Protein AF-0000000084809359 (afdb_homodimer)

Radius of gyration: 31.25 Å; Cα contacts (8 Å, |Δi|>4): 2289; chains: 2; bounding box: 78×84×80 Å

Sequence (982 aa):
MYRMKKTKIVATMSDFRCTEEFVKQLFDAGMDVVRVNSAHVSEDGATHIVETVHRVNPAIPIMIDTKGPEIRVTTIADEYGNSINFRPGDRVAVRGSDGSDFTTRKVVYMNVPSIVSDIPVGARMLIADGELEIRVVGKNDTELDCEFVVGGAMRSRKSVNVPGVSIDLPSVTEKDRRFIEWAVKNDVDFIAHSFVRSARDIRAVQDILDAHGSNIKIISKIENQEGLDNIDEIIEASYGIMVARGDLGVELPAEVIPNTQRRIVEKCICAKRPVIIATQMLYSMVKSPRPTRAEVSDVASAIYERVDAVMLSDETAMGDFPVQSVETMARIAREIERDETHFKPMIDMDMVSVNHEITAQLARSAVRASTNLPIKYVVLDTKTGRTGRYLAAFRGRKTVMAVCYQLHAQRILALSYGVVPILRNQELSDRYHFLVDALEFLDQYRKLDDGDLMAIVGGSFGPDGGASYVEIANVQNIRKRNEEIVAQHNCMYRMKKTKIVATMSDFRCTEEFVKQLFDAGMDVVRVNSAHVSEDGATHIVETVHRVNPAIPIMIDTKGPEIRVTTIADEYGNSINFRPGDRVAVRGSDGSDFTTRKVVYMNVPSIVSDIPVGARMLIADGELEIRVVGKNDTELDCEFVVGGAMRSRKSVNVPGVSIDLPSVTEKDRRFIEWAVKNDVDFIAHSFVRSARDIRAVQDILDAHGSNIKIISKIENQEGLDNIDEIIEASYGIMVARGDLGVELPAEVIPNTQRRIVEKCICAKRPVIIATQMLYSMVKSPRPTRAEVSDVASAIYERVDAVMLSDETAMGDFPVQSVETMARIAREIERDETHFKPMIDMDMVSVNHEITAQLARSAVRASTNLPIKYVVLDTKTGRTGRYLAAFRGRKTVMAVCYQLHAQRILALSYGVVPILRNQELSDRYHFLVDALEFLDQYRKLDDGDLMAIVGGSFGPDGGASYVEIANVQNIRKRNEEIVAQHNC

Structure (mmCIF, N/CA/C/O backbone):
data_AF-0000000084809359-model_v1
#
loop_
_entity.id
_entity.type
_entity.pdbx_description
1 polymer 'Pyruvate kinase'
#
loop_
_atom_site.group_PDB
_atom_site.id
_atom_site.type_symbol
_atom_site.label_atom_id
_atom_site.label_alt_id
_atom_site.label_comp_id
_atom_site.label_asym_id
_atom_site.label_entity_id
_atom_site.label_seq_id
_atom_site.pdbx_PDB_ins_code
_atom_site.Cartn_x
_atom_site.Cartn_y
_atom_site.Cartn_z
_atom_site.occupancy
_atom_site.B_iso_or_equiv
_atom_site.auth_seq_id
_atom_site.auth_comp_id
_atom_site.auth_asym_id
_atom_site.auth_atom_id
_atom_site.pdbx_PDB_model_num
ATOM 1 N N . MET A 1 1 ? 21.125 -15.602 -9.922 1 34.62 1 MET A N 1
ATOM 2 C CA . MET A 1 1 ? 20.766 -16.438 -8.773 1 34.62 1 MET A CA 1
ATOM 3 C C . MET A 1 1 ? 20.875 -15.641 -7.473 1 34.62 1 MET A C 1
ATOM 5 O O . MET A 1 1 ? 20.312 -16.031 -6.453 1 34.62 1 MET A O 1
ATOM 9 N N . TYR A 1 2 ? 21.969 -14.789 -7.355 1 42.03 2 TYR A N 1
ATOM 10 C CA . TYR A 1 2 ? 22.375 -13.969 -6.223 1 42.03 2 TYR A CA 1
ATOM 11 C C . TYR A 1 2 ? 21.219 -13.102 -5.727 1 42.03 2 TYR A C 1
ATOM 13 O O . TYR A 1 2 ? 21.234 -12.641 -4.582 1 42.03 2 TYR A O 1
ATOM 21 N N . ARG A 1 3 ? 20.766 -12.156 -6.547 1 54.22 3 ARG A N 1
ATOM 22 C CA . ARG A 1 3 ? 19.969 -11.117 -5.891 1 54.22 3 ARG A CA 1
ATOM 23 C C . ARG A 1 3 ? 18.625 -11.664 -5.41 1 54.22 3 ARG A C 1
ATOM 25 O O . ARG A 1 3 ? 17.609 -11.438 -6.051 1 54.22 3 ARG A O 1
ATOM 32 N N . MET A 1 4 ? 18.719 -12.82 -4.508 1 73.75 4 MET A N 1
ATOM 33 C CA . MET A 1 4 ? 17.594 -13.742 -4.301 1 73.75 4 MET A CA 1
ATOM 34 C C . MET A 1 4 ? 16.516 -13.102 -3.438 1 73.75 4 MET A C 1
ATOM 36 O O . MET A 1 4 ? 16.766 -12.734 -2.287 1 73.75 4 MET A O 1
ATOM 40 N N . LYS A 1 5 ? 15.656 -12.672 -4.039 1 89.56 5 LYS A N 1
ATOM 41 C CA . LYS A 1 5 ? 14.438 -12.273 -3.34 1 89.56 5 LYS A CA 1
ATOM 42 C C . LYS A 1 5 ? 13.688 -13.492 -2.805 1 89.56 5 LYS A C 1
ATOM 44 O O . LYS A 1 5 ? 13.797 -14.586 -3.359 1 89.56 5 LYS A O 1
ATOM 49 N N . LYS A 1 6 ? 13.156 -13.367 -1.691 1 95 6 LYS A N 1
ATOM 50 C CA . LYS A 1 6 ? 12.383 -14.438 -1.088 1 95 6 LYS A CA 1
ATOM 51 C C . LYS A 1 6 ? 10.977 -14.516 -1.691 1 95 6 LYS A C 1
ATOM 53 O O . LYS A 1 6 ? 10.484 -15.602 -1.997 1 95 6 LYS A O 1
ATOM 58 N N . THR A 1 7 ? 10.328 -13.344 -1.848 1 97.44 7 THR A N 1
ATOM 59 C CA . THR A 1 7 ? 9.008 -13.289 -2.475 1 97.44 7 THR A CA 1
ATOM 60 C C . THR A 1 7 ? 9.102 -13.641 -3.955 1 97.44 7 THR A C 1
ATOM 62 O O . THR A 1 7 ? 9.961 -13.125 -4.672 1 97.44 7 THR A O 1
ATOM 65 N N . LYS A 1 8 ? 8.25 -14.5 -4.367 1 98.25 8 LYS A N 1
ATOM 66 C CA . LYS A 1 8 ? 8.281 -14.961 -5.754 1 98.25 8 LYS A CA 1
ATOM 67 C C . LYS A 1 8 ? 7.461 -14.039 -6.656 1 98.25 8 LYS A C 1
ATOM 69 O O . LYS A 1 8 ? 6.633 -13.266 -6.172 1 98.25 8 LYS A O 1
ATOM 74 N N . ILE A 1 9 ? 7.773 -14.062 -7.988 1 98.56 9 ILE A N 1
ATOM 75 C CA . ILE A 1 9 ? 7.062 -13.25 -8.961 1 98.56 9 ILE A CA 1
ATOM 76 C C . ILE A 1 9 ? 6.422 -14.141 -10.023 1 98.56 9 ILE A C 1
ATOM 78 O O . ILE A 1 9 ? 7.117 -14.922 -10.688 1 98.56 9 ILE A O 1
ATOM 82 N N . VAL A 1 10 ? 5.129 -14.062 -10.109 1 98.75 10 VAL A N 1
ATOM 83 C CA . VAL A 1 10 ? 4.379 -14.703 -11.188 1 98.75 10 VAL A CA 1
ATOM 84 C C . VAL A 1 10 ? 4.152 -13.711 -12.32 1 98.75 10 VAL A C 1
ATOM 86 O O . VAL A 1 10 ? 3.664 -12.602 -12.094 1 98.75 10 VAL A O 1
ATOM 89 N N . ALA A 1 11 ? 4.52 -14.078 -13.516 1 98.56 11 ALA A N 1
ATOM 90 C CA . ALA A 1 11 ? 4.332 -13.203 -14.672 1 98.56 11 ALA A CA 1
ATOM 91 C C . ALA A 1 11 ? 3.436 -13.852 -15.719 1 98.56 11 ALA A C 1
ATOM 93 O O . ALA A 1 11 ? 3.559 -15.047 -15.992 1 98.56 11 ALA A O 1
ATOM 94 N N . THR A 1 12 ? 2.57 -13.117 -16.297 1 98.56 12 THR A N 1
ATOM 95 C CA . THR A 1 12 ? 1.657 -13.625 -17.312 1 98.56 12 THR A CA 1
ATOM 96 C C . THR A 1 12 ? 2.297 -13.547 -18.688 1 98.56 12 THR A C 1
ATOM 98 O O . THR A 1 12 ? 2.887 -12.531 -19.062 1 98.56 12 THR A O 1
ATOM 101 N N . MET A 1 13 ? 2.166 -14.633 -19.406 1 98.19 13 MET A N 1
ATOM 102 C CA . MET A 1 13 ? 2.764 -14.742 -20.734 1 98.19 13 MET A CA 1
ATOM 103 C C . MET A 1 13 ? 1.687 -14.82 -21.812 1 98.19 13 MET A C 1
ATOM 105 O O . MET A 1 13 ? 0.723 -15.578 -21.672 1 98.19 13 MET A O 1
ATOM 109 N N . SER A 1 14 ? 1.879 -14.016 -22.812 1 97 14 SER A N 1
ATOM 110 C CA . SER A 1 14 ? 1.046 -14.117 -24 1 97 14 SER A CA 1
ATOM 111 C C . SER A 1 14 ? 1.729 -14.945 -25.078 1 97 14 SER A C 1
ATOM 113 O O . SER A 1 14 ? 2.951 -14.891 -25.234 1 97 14 SER A O 1
ATOM 115 N N . ASP A 1 15 ? 0.922 -15.641 -25.812 1 95.31 15 ASP A N 1
ATOM 116 C CA . ASP A 1 15 ? 1.479 -16.453 -26.891 1 95.31 15 ASP A CA 1
ATOM 117 C C . ASP A 1 15 ? 2.031 -15.578 -28.016 1 95.31 15 ASP A C 1
ATOM 119 O O . ASP A 1 15 ? 2.973 -15.969 -28.703 1 95.31 15 ASP A O 1
ATOM 123 N N . PHE A 1 16 ? 1.568 -14.375 -28.078 1 93.81 16 PHE A N 1
ATOM 124 C CA . PHE A 1 16 ? 1.983 -13.453 -29.125 1 93.81 16 PHE A CA 1
ATOM 125 C C . PHE A 1 16 ? 3.398 -12.945 -28.875 1 93.81 16 PHE A C 1
ATOM 127 O O . PHE A 1 16 ? 4.098 -12.547 -29.812 1 93.81 16 PHE A O 1
ATOM 134 N N . ARG A 1 17 ? 3.875 -12.977 -27.672 1 93.69 17 ARG A N 1
ATOM 135 C CA . ARG A 1 17 ? 5.164 -12.398 -27.312 1 93.69 17 ARG A CA 1
ATOM 136 C C . ARG A 1 17 ? 6.137 -13.469 -26.844 1 93.69 17 ARG A C 1
ATOM 138 O O . ARG A 1 17 ? 7.312 -13.188 -26.594 1 93.69 17 ARG A O 1
ATOM 145 N N . CYS A 1 18 ? 5.738 -14.656 -26.828 1 97.25 18 CYS A N 1
ATOM 146 C CA . CYS A 1 18 ? 6.512 -15.719 -26.203 1 97.25 18 CYS A CA 1
ATOM 147 C C . CYS A 1 18 ? 7.633 -16.203 -27.109 1 97.25 18 CYS A C 1
ATOM 149 O O . CYS A 1 18 ? 7.414 -17.031 -27.984 1 97.25 18 CYS A O 1
ATOM 151 N N . THR A 1 19 ? 8.789 -15.711 -26.938 1 98.06 19 THR A N 1
ATOM 152 C CA . THR A 1 19 ? 10.023 -16.172 -27.562 1 98.06 19 THR A CA 1
ATOM 153 C C . THR A 1 19 ? 11.016 -16.656 -26.5 1 98.06 19 THR A C 1
ATOM 155 O O . THR A 1 19 ? 10.875 -16.328 -25.328 1 98.06 19 THR A O 1
ATOM 158 N N . GLU A 1 20 ? 11.969 -17.453 -26.906 1 98.25 20 GLU A N 1
ATOM 159 C CA . GLU A 1 20 ? 12.977 -17.922 -25.969 1 98.25 20 GLU A CA 1
ATOM 160 C C . GLU A 1 20 ? 13.719 -16.75 -25.328 1 98.25 20 GLU A C 1
ATOM 162 O O . GLU A 1 20 ? 13.977 -16.766 -24.125 1 98.25 20 GLU A O 1
ATOM 167 N N . GLU A 1 21 ? 14.008 -15.766 -26.141 1 98.12 21 GLU A N 1
ATOM 168 C CA . GLU A 1 21 ? 14.719 -14.586 -25.641 1 98.12 21 GLU A CA 1
ATOM 169 C C . GLU A 1 21 ? 13.891 -13.844 -24.594 1 98.12 21 GLU A C 1
ATOM 171 O O . GLU A 1 21 ? 14.414 -13.43 -23.562 1 98.12 21 GLU A O 1
ATOM 176 N N . PHE A 1 22 ? 12.664 -13.719 -24.891 1 98.25 22 PHE A N 1
ATOM 177 C CA . PHE A 1 22 ? 11.781 -12.984 -23.984 1 98.25 22 PHE A CA 1
ATOM 178 C C . PHE A 1 22 ? 11.625 -13.727 -22.672 1 98.25 22 PHE A C 1
ATOM 180 O O . PHE A 1 22 ? 11.688 -13.117 -21.594 1 98.25 22 PHE A O 1
ATOM 187 N N . VAL A 1 23 ? 11.438 -15.008 -22.719 1 98.19 23 VAL A N 1
ATOM 188 C CA . VAL A 1 23 ? 11.32 -15.828 -21.516 1 98.19 23 VAL A CA 1
ATOM 189 C C . VAL A 1 23 ? 12.594 -15.703 -20.688 1 98.19 23 VAL A C 1
ATOM 191 O O . VAL A 1 23 ? 12.531 -15.547 -19.469 1 98.19 23 VAL A O 1
ATOM 194 N N . LYS A 1 24 ? 13.742 -15.75 -21.359 1 97.94 24 LYS A N 1
ATOM 195 C CA . LYS A 1 24 ? 15.023 -15.625 -20.672 1 97.94 24 LYS A CA 1
ATOM 196 C C . LYS A 1 24 ? 15.148 -14.266 -19.984 1 97.94 24 LYS A C 1
ATOM 198 O O . LYS A 1 24 ? 15.617 -14.18 -18.844 1 97.94 24 LYS A O 1
ATOM 203 N N . GLN A 1 25 ? 14.688 -13.266 -20.656 1 97.94 25 GLN A N 1
ATOM 204 C CA . GLN A 1 25 ? 14.75 -11.914 -20.109 1 97.94 25 GLN A CA 1
ATOM 205 C C . GLN A 1 25 ? 13.891 -11.789 -18.859 1 97.94 25 GLN A C 1
ATOM 207 O O . GLN A 1 25 ? 14.305 -11.18 -17.875 1 97.94 25 GLN A O 1
ATOM 212 N N . LEU A 1 26 ? 12.703 -12.305 -18.906 1 98.19 26 LEU A N 1
ATOM 213 C CA . LEU A 1 26 ? 11.812 -12.258 -17.75 1 98.19 26 LEU A CA 1
ATOM 214 C C . LEU A 1 26 ? 12.406 -13.031 -16.578 1 98.19 26 LEU A C 1
ATOM 216 O O . LEU A 1 26 ? 12.352 -12.578 -15.43 1 98.19 26 LEU A O 1
ATOM 220 N N . PHE A 1 27 ? 12.977 -14.211 -16.906 1 97.19 27 PHE A N 1
ATOM 221 C CA . PHE A 1 27 ? 13.578 -15.031 -15.867 1 97.19 27 PHE A CA 1
ATOM 222 C C . PHE A 1 27 ? 14.75 -14.312 -15.211 1 97.19 27 PHE A C 1
ATOM 224 O O . PHE A 1 27 ? 14.859 -14.273 -13.984 1 97.19 27 PHE A O 1
ATOM 231 N N . ASP A 1 28 ? 15.562 -13.703 -16 1 96.12 28 ASP A N 1
ATOM 232 C CA . ASP A 1 28 ? 16.719 -12.969 -15.508 1 96.12 28 ASP A CA 1
ATOM 233 C C . ASP A 1 28 ? 16.297 -11.75 -14.695 1 96.12 28 ASP A C 1
ATOM 235 O O . ASP A 1 28 ? 17 -11.344 -13.766 1 96.12 28 ASP A O 1
ATOM 239 N N . ALA A 1 29 ? 15.164 -11.227 -15.047 1 97.19 29 ALA A N 1
ATOM 240 C CA . ALA A 1 29 ? 14.648 -10.047 -14.367 1 97.19 29 ALA A CA 1
ATOM 241 C C . ALA A 1 29 ? 14.102 -10.398 -12.984 1 97.19 29 ALA A C 1
ATOM 243 O O . ALA A 1 29 ? 13.953 -9.523 -12.133 1 97.19 29 ALA A O 1
ATOM 244 N N . GLY A 1 30 ? 13.688 -11.68 -12.812 1 97.06 30 GLY A N 1
ATOM 245 C CA . GLY A 1 30 ? 13.266 -12.086 -11.477 1 97.06 30 GLY A CA 1
ATOM 246 C C . GLY A 1 30 ? 12.008 -12.938 -11.484 1 97.06 30 GLY A C 1
ATOM 247 O O . GLY A 1 30 ? 11.508 -13.32 -10.422 1 97.06 30 GLY A O 1
ATOM 248 N N . MET A 1 31 ? 11.477 -13.312 -12.648 1 98.06 31 MET A N 1
ATOM 249 C CA . MET A 1 31 ? 10.281 -14.141 -12.742 1 98.06 31 MET A CA 1
ATOM 250 C C . MET A 1 31 ? 10.555 -15.547 -12.219 1 98.06 31 MET A C 1
ATOM 252 O O . MET A 1 31 ? 11.609 -16.125 -12.492 1 98.06 31 MET A O 1
ATOM 256 N N . ASP A 1 32 ? 9.578 -16.062 -11.5 1 97.88 32 ASP A N 1
ATOM 257 C CA . ASP A 1 32 ? 9.734 -17.406 -10.938 1 97.88 32 ASP A CA 1
ATOM 258 C C . ASP A 1 32 ? 8.727 -18.375 -11.547 1 97.88 32 ASP A C 1
ATOM 260 O O . ASP A 1 32 ? 8.992 -19.578 -11.625 1 97.88 32 ASP A O 1
ATOM 264 N N . VAL A 1 33 ? 7.559 -17.859 -11.883 1 98.62 33 VAL A N 1
ATOM 265 C CA . VAL A 1 33 ? 6.469 -18.688 -12.391 1 98.62 33 VAL A CA 1
ATOM 266 C C . VAL A 1 33 ? 5.824 -18.016 -13.602 1 98.62 33 VAL A C 1
ATOM 268 O O . VAL A 1 33 ? 5.648 -16.797 -13.617 1 98.62 33 VAL A O 1
ATOM 271 N N . VAL A 1 34 ? 5.453 -18.797 -14.625 1 98.75 34 VAL A N 1
ATOM 272 C CA . VAL A 1 34 ? 4.754 -18.281 -15.797 1 98.75 34 VAL A CA 1
ATOM 273 C C . VAL A 1 34 ? 3.262 -18.578 -15.68 1 98.75 34 VAL A C 1
ATOM 275 O O . VAL A 1 34 ? 2.867 -19.719 -15.422 1 98.75 34 VAL A O 1
ATOM 278 N N . ARG A 1 35 ? 2.5 -17.562 -15.828 1 98.75 35 ARG A N 1
ATOM 279 C CA . ARG A 1 35 ? 1.048 -17.703 -15.867 1 98.75 35 ARG A CA 1
ATOM 280 C C . ARG A 1 35 ? 0.525 -17.625 -17.297 1 98.75 35 ARG A C 1
ATOM 282 O O . ARG A 1 35 ? 0.92 -16.734 -18.047 1 98.75 35 ARG A O 1
ATOM 289 N N . VAL A 1 36 ? -0.327 -18.531 -17.625 1 98.5 36 VAL A N 1
ATOM 290 C CA . VAL A 1 36 ? -1.038 -18.531 -18.891 1 98.5 36 VAL A CA 1
ATOM 291 C C . VAL A 1 36 ? -2.535 -18.359 -18.656 1 98.5 36 VAL A C 1
ATOM 293 O O . VAL A 1 36 ? -3.158 -19.188 -17.984 1 98.5 36 VAL A O 1
ATOM 296 N N . ASN A 1 37 ? -3.094 -17.328 -19.172 1 97.38 37 ASN A N 1
ATOM 297 C CA . ASN A 1 37 ? -4.516 -17.047 -19.016 1 97.38 37 ASN A CA 1
ATOM 298 C C . ASN A 1 37 ? -5.348 -17.703 -20.109 1 97.38 37 ASN A C 1
ATOM 300 O O . ASN A 1 37 ? -5.383 -17.219 -21.25 1 97.38 37 ASN A O 1
ATOM 304 N N . SER A 1 38 ? -6.129 -18.656 -19.766 1 97.5 38 SER A N 1
ATOM 305 C CA . SER A 1 38 ? -6.871 -19.438 -20.75 1 97.5 38 SER A CA 1
ATOM 306 C C . SER A 1 38 ? -7.98 -18.609 -21.391 1 97.5 38 SER A C 1
ATOM 308 O O . SER A 1 38 ? -8.5 -18.969 -22.453 1 97.5 38 SER A O 1
ATOM 310 N N . ALA A 1 39 ? -8.359 -17.516 -20.734 1 92.88 39 ALA A N 1
ATOM 311 C CA . ALA A 1 39 ? -9.375 -16.641 -21.312 1 92.88 39 ALA A CA 1
ATOM 312 C C . ALA A 1 39 ? -8.859 -15.969 -22.578 1 92.88 39 ALA A C 1
ATOM 314 O O . ALA A 1 39 ? -9.641 -15.562 -23.438 1 92.88 39 ALA A O 1
ATOM 315 N N . HIS A 1 40 ? -7.543 -15.961 -22.766 1 93.19 40 HIS A N 1
ATOM 316 C CA . HIS A 1 40 ? -6.988 -15.109 -23.812 1 93.19 40 HIS A CA 1
ATOM 317 C C . HIS A 1 40 ? -6.078 -15.906 -24.734 1 93.19 40 HIS A C 1
ATOM 319 O O . HIS A 1 40 ? -5.383 -15.328 -25.578 1 93.19 40 HIS A O 1
ATOM 325 N N . VAL A 1 41 ? -6.059 -17.188 -24.516 1 95.88 41 VAL A N 1
ATOM 326 C CA . VAL A 1 41 ? -5.176 -17.984 -25.359 1 95.88 41 VAL A CA 1
ATOM 327 C C . VAL A 1 41 ? -5.926 -19.203 -25.891 1 95.88 41 VAL A C 1
ATOM 329 O O . VAL A 1 41 ? -6.883 -19.672 -25.266 1 95.88 41 VAL A O 1
ATOM 332 N N . SER A 1 42 ? -5.512 -19.719 -27.062 1 96.19 42 SER A N 1
ATOM 333 C CA . SER A 1 42 ? -5.949 -21.016 -27.562 1 96.19 42 SER A CA 1
ATOM 334 C C . SER A 1 42 ? -5.082 -22.141 -27 1 96.19 42 SER A C 1
ATOM 336 O O . SER A 1 42 ? -4.023 -21.875 -26.422 1 96.19 42 SER A O 1
ATOM 338 N N . GLU A 1 43 ? -5.535 -23.359 -27.156 1 96.5 43 GLU A N 1
ATOM 339 C CA . GLU A 1 43 ? -4.727 -24.5 -26.75 1 96.5 43 GLU A CA 1
ATOM 340 C C . GLU A 1 43 ? -3.383 -24.516 -27.469 1 96.5 43 GLU A C 1
ATOM 342 O O . GLU A 1 43 ? -2.354 -24.844 -26.875 1 96.5 43 GLU A O 1
ATOM 347 N N . ASP A 1 44 ? -3.412 -24.125 -28.734 1 97.19 44 ASP A N 1
ATOM 348 C CA . ASP A 1 44 ? -2.176 -24.062 -29.5 1 97.19 44 ASP A CA 1
ATOM 349 C C . ASP A 1 44 ? -1.233 -23 -28.953 1 97.19 44 ASP A C 1
ATOM 351 O O . ASP A 1 44 ? -0.027 -23.219 -28.844 1 97.19 44 ASP A O 1
ATOM 355 N N . GLY A 1 45 ? -1.816 -21.891 -28.672 1 97.88 45 GLY A N 1
ATOM 356 C CA . GLY A 1 45 ? -1.021 -20.844 -28.078 1 97.88 45 GLY A CA 1
ATOM 357 C C . GLY A 1 45 ? -0.421 -21.234 -26.734 1 97.88 45 GLY A C 1
ATOM 358 O O . GLY A 1 45 ? 0.741 -20.938 -26.453 1 97.88 45 GLY A O 1
ATOM 359 N N . ALA A 1 46 ? -1.199 -21.906 -25.969 1 98.38 46 ALA A N 1
ATOM 360 C CA . ALA A 1 46 ? -0.731 -22.391 -24.656 1 98.38 46 ALA A CA 1
ATOM 361 C C . ALA A 1 46 ? 0.402 -23.391 -24.828 1 98.38 46 ALA A C 1
ATOM 363 O O . ALA A 1 46 ? 1.382 -23.359 -24.078 1 98.38 46 ALA A O 1
ATOM 364 N N . THR A 1 47 ? 0.238 -24.281 -25.781 1 98.44 47 THR A N 1
ATOM 365 C CA . THR A 1 47 ? 1.275 -25.266 -26.062 1 98.44 47 THR A CA 1
ATOM 366 C C . THR A 1 47 ? 2.582 -24.594 -26.438 1 98.44 47 THR A C 1
ATOM 368 O O . THR A 1 47 ? 3.656 -24.984 -25.984 1 98.44 47 THR A O 1
ATOM 371 N N . HIS A 1 48 ? 2.441 -23.578 -27.234 1 98.31 48 HIS A N 1
ATOM 372 C CA . HIS A 1 48 ? 3.611 -22.812 -27.641 1 98.31 48 HIS A CA 1
ATOM 373 C C . HIS A 1 48 ? 4.336 -22.219 -26.438 1 98.31 48 HIS A C 1
ATOM 375 O O . HIS A 1 48 ? 5.562 -22.281 -26.344 1 98.31 48 HIS A O 1
ATOM 381 N N . ILE A 1 49 ? 3.625 -21.703 -25.531 1 98.62 49 ILE A N 1
ATOM 382 C CA . ILE A 1 49 ? 4.203 -21.109 -24.328 1 98.62 49 ILE A CA 1
ATOM 383 C C . ILE A 1 49 ? 4.918 -22.172 -23.516 1 98.62 49 ILE A C 1
ATOM 385 O O . ILE A 1 49 ? 6.078 -22 -23.125 1 98.62 49 ILE A O 1
ATOM 389 N N . VAL A 1 50 ? 4.273 -23.312 -23.266 1 98.5 50 VAL A N 1
ATOM 390 C CA . VAL A 1 50 ? 4.816 -24.375 -22.438 1 98.5 50 VAL A CA 1
ATOM 391 C C . VAL A 1 50 ? 6.125 -24.891 -23.031 1 98.5 50 VAL A C 1
ATOM 393 O O . VAL A 1 50 ? 7.129 -25.016 -22.328 1 98.5 50 VAL A O 1
ATOM 396 N N . GLU A 1 51 ? 6.129 -25.141 -24.281 1 98.31 51 GLU A N 1
ATOM 397 C CA . GLU A 1 51 ? 7.309 -25.672 -24.953 1 98.31 51 GLU A CA 1
ATOM 398 C C . GLU A 1 51 ? 8.461 -24.672 -24.938 1 98.31 51 GLU A C 1
ATOM 400 O O . GLU A 1 51 ? 9.609 -25.047 -24.688 1 98.31 51 GLU A O 1
ATOM 405 N N . THR A 1 52 ? 8.133 -23.453 -25.219 1 98.56 52 THR A N 1
ATOM 406 C CA . THR A 1 52 ? 9.164 -22.406 -25.234 1 98.56 52 THR A CA 1
ATOM 407 C C . THR A 1 52 ? 9.797 -22.25 -23.859 1 98.56 52 THR A C 1
ATOM 409 O O . THR A 1 52 ? 11.023 -22.188 -23.734 1 98.56 52 THR A O 1
ATOM 412 N N . VAL A 1 53 ? 8.977 -22.203 -22.812 1 98.44 53 VAL A N 1
ATOM 413 C CA . VAL A 1 53 ? 9.461 -22.047 -21.438 1 98.44 53 VAL A CA 1
ATOM 414 C C . VAL A 1 53 ? 10.352 -23.219 -21.062 1 98.44 53 VAL A C 1
ATOM 416 O O . VAL A 1 53 ? 11.438 -23.047 -20.516 1 98.44 53 VAL A O 1
ATOM 419 N N . HIS A 1 54 ? 9.898 -24.453 -21.422 1 97.62 54 HIS A N 1
ATOM 420 C CA . HIS A 1 54 ? 10.648 -25.641 -21.062 1 97.62 54 HIS A CA 1
ATOM 421 C C . HIS A 1 54 ? 11.977 -25.703 -21.812 1 97.62 54 HIS A C 1
ATOM 423 O O . HIS A 1 54 ? 12.969 -26.219 -21.297 1 97.62 54 HIS A O 1
ATOM 429 N N . ARG A 1 55 ? 12.008 -25.172 -23 1 97.56 55 ARG A N 1
ATOM 430 C CA . ARG A 1 55 ? 13.258 -25.125 -23.75 1 97.56 55 ARG A CA 1
ATOM 431 C C . ARG A 1 55 ? 14.258 -24.172 -23.109 1 97.56 55 ARG A C 1
ATOM 433 O O . ARG A 1 55 ? 15.461 -24.438 -23.109 1 97.56 55 ARG A O 1
ATOM 440 N N . VAL A 1 56 ? 13.742 -23.109 -22.641 1 97.44 56 VAL A N 1
ATOM 441 C CA . VAL A 1 56 ? 14.609 -22.094 -22.031 1 97.44 56 VAL A CA 1
ATOM 442 C C . VAL A 1 56 ? 15.102 -22.594 -20.672 1 97.44 56 VAL A C 1
ATOM 444 O O . VAL A 1 56 ? 16.297 -22.5 -20.359 1 97.44 56 VAL A O 1
ATOM 447 N N . ASN A 1 57 ? 14.195 -23.109 -19.844 1 96.62 57 ASN A N 1
ATOM 448 C CA . ASN A 1 57 ? 14.484 -23.578 -18.484 1 96.62 57 ASN A CA 1
ATOM 449 C C . ASN A 1 57 ? 13.398 -24.531 -17.984 1 96.62 57 ASN A C 1
ATOM 451 O O . ASN A 1 57 ? 12.359 -24.078 -17.5 1 96.62 57 ASN A O 1
ATOM 455 N N . PRO A 1 58 ? 13.664 -25.797 -17.953 1 95.75 58 PRO A N 1
ATOM 456 C CA . PRO A 1 58 ? 12.648 -26.781 -17.562 1 95.75 58 PRO A CA 1
ATOM 457 C C . PRO A 1 58 ? 12.234 -26.656 -16.094 1 95.75 58 PRO A C 1
ATOM 459 O O . PRO A 1 58 ? 11.25 -27.25 -15.672 1 95.75 58 PRO A O 1
ATOM 462 N N . ALA A 1 59 ? 12.984 -25.859 -15.312 1 95.81 59 ALA A N 1
ATOM 463 C CA . ALA A 1 59 ? 12.703 -25.703 -13.883 1 95.81 59 ALA A CA 1
ATOM 464 C C . ALA A 1 59 ? 11.609 -24.672 -13.641 1 95.81 59 ALA A C 1
ATOM 466 O O . ALA A 1 59 ? 11.062 -24.578 -12.547 1 95.81 59 ALA A O 1
ATOM 467 N N . ILE A 1 60 ? 11.25 -23.859 -14.641 1 97.62 60 ILE A N 1
ATOM 468 C CA . ILE A 1 60 ? 10.242 -22.812 -14.477 1 97.62 60 ILE A CA 1
ATOM 469 C C . ILE A 1 60 ? 8.852 -23.438 -14.484 1 97.62 60 ILE A C 1
ATOM 471 O O . ILE A 1 60 ? 8.445 -24.062 -15.469 1 97.62 60 ILE A O 1
ATOM 475 N N . PRO A 1 61 ? 8.156 -23.297 -13.383 1 98.5 61 PRO A N 1
ATOM 476 C CA . PRO A 1 61 ? 6.797 -23.844 -13.383 1 98.5 61 PRO A CA 1
ATOM 477 C C . PRO A 1 61 ? 5.832 -23.031 -14.234 1 98.5 61 PRO A C 1
ATOM 479 O O . PRO A 1 61 ? 6.035 -21.828 -14.422 1 98.5 61 PRO A O 1
ATOM 482 N N . ILE A 1 62 ? 4.809 -23.672 -14.711 1 98.69 62 ILE A N 1
ATOM 483 C CA . ILE A 1 62 ? 3.766 -23.047 -15.516 1 98.69 62 ILE A CA 1
ATOM 484 C C . ILE A 1 62 ? 2.416 -23.188 -14.82 1 98.69 62 ILE A C 1
ATOM 486 O O . ILE A 1 62 ? 2.082 -24.266 -14.312 1 98.69 62 ILE A O 1
ATOM 490 N N . MET A 1 63 ? 1.697 -22.094 -14.766 1 98.81 63 MET A N 1
ATOM 491 C CA . MET A 1 63 ? 0.369 -22.031 -14.164 1 98.81 63 MET A CA 1
ATOM 492 C C . MET A 1 63 ? -0.685 -21.672 -15.203 1 98.81 63 MET A C 1
ATOM 494 O O . MET A 1 63 ? -0.585 -20.641 -15.867 1 98.81 63 MET A O 1
ATOM 498 N N . ILE A 1 64 ? -1.677 -22.531 -15.375 1 98.62 64 ILE A N 1
ATOM 499 C CA . ILE A 1 64 ? -2.811 -22.203 -16.234 1 98.62 64 ILE A CA 1
ATOM 500 C C . ILE A 1 64 ? -3.93 -21.578 -15.391 1 98.62 64 ILE A C 1
ATOM 502 O O . ILE A 1 64 ? -4.398 -22.188 -14.43 1 98.62 64 ILE A O 1
ATOM 506 N N . ASP A 1 65 ? -4.324 -20.406 -15.711 1 98.31 65 ASP A N 1
ATOM 507 C CA . ASP A 1 65 ? -5.422 -19.672 -15.094 1 98.31 65 ASP A CA 1
ATOM 508 C C . ASP A 1 65 ? -6.719 -19.875 -15.867 1 98.31 65 ASP A C 1
ATOM 510 O O . ASP A 1 65 ? -6.879 -19.328 -16.969 1 98.31 65 ASP A O 1
ATOM 514 N N . THR A 1 66 ? -7.629 -20.578 -15.258 1 98.25 66 THR A N 1
ATOM 515 C CA . THR A 1 66 ? -8.867 -20.891 -15.969 1 98.25 66 THR A CA 1
ATOM 516 C C . THR A 1 66 ? -9.773 -19.672 -16.031 1 98.25 66 THR A C 1
ATOM 518 O O . THR A 1 66 ? -9.695 -18.781 -15.18 1 98.25 66 THR A O 1
ATOM 521 N N . LYS A 1 67 ? -10.57 -19.578 -16.984 1 95.94 67 LYS A N 1
ATOM 522 C CA . LYS A 1 67 ? -11.5 -18.453 -17.141 1 95.94 67 LYS A CA 1
ATOM 523 C C . LYS A 1 67 ? -12.594 -18.5 -16.078 1 95.94 67 LYS A C 1
ATOM 525 O O . LYS A 1 67 ? -12.859 -17.5 -15.414 1 95.94 67 LYS A O 1
ATOM 530 N N . GLY A 1 68 ? -13.219 -19.703 -15.891 1 94.56 68 GLY A N 1
ATOM 531 C CA . GLY A 1 68 ? -14.273 -19.891 -14.906 1 94.56 68 GLY A CA 1
ATOM 532 C C . GLY A 1 68 ? -15.625 -19.391 -15.375 1 94.56 68 GLY A C 1
ATOM 533 O O . GLY A 1 68 ? -15.758 -18.906 -16.5 1 94.56 68 GLY A O 1
ATOM 534 N N . PRO A 1 69 ? -16.578 -19.641 -14.5 1 92.69 69 PRO A N 1
ATOM 535 C CA . PRO A 1 69 ? -17.938 -19.203 -14.828 1 92.69 69 PRO A CA 1
ATOM 536 C C . PRO A 1 69 ? -18.141 -17.703 -14.625 1 92.69 69 PRO A C 1
ATOM 538 O O . PRO A 1 69 ? -17.688 -17.156 -13.617 1 92.69 69 PRO A O 1
ATOM 541 N N . GLU A 1 70 ? -18.641 -17.031 -15.617 1 89.81 70 GLU A N 1
ATOM 542 C CA . GLU A 1 70 ? -18.906 -15.594 -15.508 1 89.81 70 GLU A CA 1
ATOM 543 C C . GLU A 1 70 ? -20.297 -15.242 -16.031 1 89.81 70 GLU A C 1
ATOM 545 O O . GLU A 1 70 ? -20.766 -15.828 -17 1 89.81 70 GLU A O 1
ATOM 550 N N . ILE A 1 71 ? -20.859 -14.328 -15.312 1 93.88 71 ILE A N 1
ATOM 551 C CA . ILE A 1 71 ? -22.109 -13.773 -15.805 1 93.88 71 ILE A CA 1
ATOM 552 C C . ILE A 1 71 ? -21.812 -12.594 -16.734 1 93.88 71 ILE A C 1
ATOM 554 O O . ILE A 1 71 ? -21.047 -11.703 -16.391 1 93.88 71 ILE A O 1
ATOM 558 N N . ARG A 1 72 ? -22.422 -12.648 -17.875 1 95.06 72 ARG A N 1
ATOM 559 C CA . ARG A 1 72 ? -22.219 -11.578 -18.844 1 95.06 72 ARG A CA 1
ATOM 560 C C . ARG A 1 72 ? -23.547 -11.156 -19.469 1 95.06 72 ARG A C 1
ATOM 562 O O . ARG A 1 72 ? -24.469 -11.961 -19.594 1 95.06 72 ARG A O 1
ATOM 569 N N . VAL A 1 73 ? -23.594 -9.938 -19.844 1 96.06 73 VAL A N 1
ATOM 570 C CA . VAL A 1 73 ? -24.688 -9.453 -20.672 1 96.06 73 VAL A CA 1
ATOM 571 C C . VAL A 1 73 ? -24.578 -10.07 -22.062 1 96.06 73 VAL A C 1
ATOM 573 O O . VAL A 1 73 ? -23.484 -10.203 -22.609 1 96.06 73 VAL A O 1
ATOM 576 N N . THR A 1 74 ? -25.734 -10.398 -22.562 1 96.56 74 THR A N 1
ATOM 577 C CA . THR A 1 74 ? -25.703 -10.961 -23.906 1 96.56 74 THR A CA 1
ATOM 578 C C . THR A 1 74 ? -25.5 -9.867 -24.953 1 96.56 74 THR A C 1
ATOM 580 O O . THR A 1 74 ? -25.469 -8.688 -24.609 1 96.56 74 THR A O 1
ATOM 583 N N . THR A 1 75 ? -25.344 -10.266 -26.219 1 96.5 75 THR A N 1
ATOM 584 C CA . THR A 1 75 ? -25.094 -9.336 -27.312 1 96.5 75 THR A CA 1
ATOM 585 C C . THR A 1 75 ? -26.25 -8.359 -27.469 1 96.5 75 THR A C 1
ATOM 587 O O . THR A 1 75 ? -27.406 -8.742 -27.375 1 96.5 75 THR A O 1
ATOM 590 N N . ILE A 1 76 ? -25.891 -7.176 -27.656 1 96.31 76 ILE A N 1
ATOM 591 C CA . ILE A 1 76 ? -26.891 -6.137 -27.875 1 96.31 76 ILE A CA 1
ATOM 592 C C . ILE A 1 76 ? -27.516 -6.301 -29.266 1 96.31 76 ILE A C 1
ATOM 594 O O . ILE A 1 76 ? -26.812 -6.605 -30.234 1 96.31 76 ILE A O 1
ATOM 598 N N . ALA A 1 77 ? -28.75 -6.031 -29.328 1 95.56 77 ALA A N 1
ATOM 599 C CA . ALA A 1 77 ? -29.453 -6.141 -30.609 1 95.56 77 ALA A CA 1
ATOM 600 C C . ALA A 1 77 ? -28.891 -5.152 -31.625 1 95.56 77 ALA A C 1
ATOM 602 O O . ALA A 1 77 ? -28.531 -4.027 -31.266 1 95.56 77 ALA A O 1
ATOM 603 N N . ASP A 1 78 ? -28.953 -5.488 -32.812 1 91.88 78 ASP A N 1
ATOM 604 C CA . ASP A 1 78 ? -28.312 -4.746 -33.875 1 91.88 78 ASP A CA 1
ATOM 605 C C . ASP A 1 78 ? -28.906 -3.346 -34.031 1 91.88 78 ASP A C 1
ATOM 607 O O . ASP A 1 78 ? -28.203 -2.408 -34.438 1 91.88 78 ASP A O 1
ATOM 611 N N . GLU A 1 79 ? -30.109 -3.266 -33.719 1 92.12 79 GLU A N 1
ATOM 612 C CA . GLU A 1 79 ? -30.797 -1.994 -33.906 1 92.12 79 GLU A CA 1
ATOM 613 C C . GLU A 1 79 ? -30.203 -0.904 -33.031 1 92.12 79 GLU A C 1
ATOM 615 O O . GLU A 1 79 ? -30.406 0.286 -33.25 1 92.12 79 GLU A O 1
ATOM 620 N N . TYR A 1 80 ? -29.469 -1.362 -32.031 1 92.81 80 TYR A N 1
ATOM 621 C CA . TYR A 1 80 ? -28.906 -0.383 -31.109 1 92.81 80 TYR A CA 1
ATOM 622 C C . TYR A 1 80 ? -27.438 -0.123 -31.391 1 92.81 80 TYR A C 1
ATOM 624 O O . TYR A 1 80 ? -26.781 0.654 -30.688 1 92.81 80 TYR A O 1
ATOM 632 N N . GLY A 1 81 ? -26.938 -0.76 -32.375 1 90.62 81 GLY A N 1
ATOM 633 C CA . GLY A 1 81 ? -25.516 -0.606 -32.656 1 90.62 81 GLY A CA 1
ATOM 634 C C . GLY A 1 81 ? -24.641 -1.308 -31.641 1 90.62 81 GLY A C 1
ATOM 635 O O . GLY A 1 81 ? -24.812 -2.494 -31.375 1 90.62 81 GLY A O 1
ATOM 636 N N . ASN A 1 82 ? -23.609 -0.475 -31.078 1 89.69 82 ASN A N 1
ATOM 637 C CA . ASN A 1 82 ? -22.578 -1.107 -30.266 1 89.69 82 ASN A CA 1
ATOM 638 C C . ASN A 1 82 ? -22.844 -0.901 -28.766 1 89.69 82 ASN A C 1
ATOM 640 O O . ASN A 1 82 ? -22.203 -1.538 -27.922 1 89.69 82 ASN A O 1
ATOM 644 N N . SER A 1 83 ? -23.781 -0.045 -28.469 1 94.62 83 SER A N 1
ATOM 645 C CA . SER A 1 83 ? -24.031 0.235 -27.062 1 94.62 83 SER A CA 1
ATOM 646 C C . SER A 1 83 ? -25.422 0.851 -26.859 1 94.62 83 SER A C 1
ATOM 648 O O . SER A 1 83 ? -26 1.391 -27.797 1 94.62 83 SER A O 1
ATOM 650 N N . ILE A 1 84 ? -25.938 0.709 -25.719 1 95.81 84 ILE A N 1
ATOM 651 C CA . ILE A 1 84 ? -27.188 1.345 -25.281 1 95.81 84 ILE A CA 1
ATOM 652 C C . ILE A 1 84 ? -26.906 2.268 -24.094 1 95.81 84 ILE A C 1
ATOM 654 O O . ILE A 1 84 ? -26.359 1.831 -23.078 1 95.81 84 ILE A O 1
ATOM 658 N N . ASN A 1 85 ? -27.234 3.465 -24.219 1 95.94 85 ASN A N 1
ATOM 659 C CA . ASN A 1 85 ? -27 4.414 -23.125 1 95.94 85 ASN A CA 1
ATOM 660 C C . ASN A 1 85 ? -28.172 4.453 -22.156 1 95.94 85 ASN A C 1
ATOM 662 O O . ASN A 1 85 ? -29.312 4.66 -22.562 1 95.94 85 ASN A O 1
ATOM 666 N N . PHE A 1 86 ? -27.859 4.285 -20.922 1 96.56 86 PHE A N 1
ATOM 667 C CA . PHE A 1 86 ? -28.875 4.348 -19.859 1 96.56 86 PHE A CA 1
ATOM 668 C C . PHE A 1 86 ? -28.578 5.492 -18.906 1 96.56 86 PHE A C 1
ATOM 670 O O . PHE A 1 86 ? -27.422 5.906 -18.75 1 96.56 86 PHE A O 1
ATOM 677 N N . ARG A 1 87 ? -29.625 6.039 -18.266 1 94.62 87 ARG A N 1
ATOM 678 C CA . ARG A 1 87 ? -29.5 7.082 -17.25 1 94.62 87 ARG A CA 1
ATOM 679 C C . ARG A 1 87 ? -29.953 6.57 -15.891 1 94.62 87 ARG A C 1
ATOM 681 O O . ARG A 1 87 ? -30.734 5.633 -15.797 1 94.62 87 ARG A O 1
ATOM 688 N N . PRO A 1 88 ? -29.375 7.195 -14.867 1 95.62 88 PRO A N 1
ATOM 689 C CA . PRO A 1 88 ? -29.906 6.844 -13.555 1 95.62 88 PRO A CA 1
ATOM 690 C C . PRO A 1 88 ? -31.438 6.984 -13.492 1 95.62 88 PRO A C 1
ATOM 692 O O . PRO A 1 88 ? -31.984 7.965 -14 1 95.62 88 PRO A O 1
ATOM 695 N N . GLY A 1 89 ? -32.062 6.008 -13.031 1 96.38 89 GLY A N 1
ATOM 696 C CA . GLY A 1 89 ? -33.5 6.035 -12.922 1 96.38 89 GLY A CA 1
ATOM 697 C C . GLY A 1 89 ? -34.188 5.234 -14.008 1 96.38 89 GLY A C 1
ATOM 698 O O . GLY A 1 89 ? -35.375 4.867 -13.859 1 96.38 89 GLY A O 1
ATOM 699 N N . ASP A 1 90 ? -33.5 4.926 -15.117 1 96.94 90 ASP A N 1
ATOM 700 C CA . ASP A 1 90 ? -34.062 4.117 -16.188 1 96.94 90 ASP A CA 1
ATOM 701 C C . ASP A 1 90 ? -34.469 2.729 -15.672 1 96.94 90 ASP A C 1
ATOM 703 O O . ASP A 1 90 ? -33.719 2.135 -14.867 1 96.94 90 ASP A O 1
ATOM 707 N N . ARG A 1 91 ? -35.594 2.223 -16.172 1 97.12 91 ARG A N 1
ATOM 708 C CA . ARG A 1 91 ? -36.062 0.891 -15.789 1 97.12 91 ARG A CA 1
ATOM 709 C C . ARG A 1 91 ? -35.812 -0.117 -16.906 1 97.12 91 ARG A C 1
ATOM 711 O O . ARG A 1 91 ? -35.938 0.207 -18.078 1 97.12 91 ARG A O 1
ATOM 718 N N . VAL A 1 92 ? -35.438 -1.28 -16.516 1 97.5 92 VAL A N 1
ATOM 719 C CA . VAL A 1 92 ? -35.156 -2.34 -17.484 1 97.5 92 VAL A CA 1
ATOM 720 C C . VAL A 1 92 ? -35.531 -3.695 -16.891 1 97.5 92 VAL A C 1
ATOM 722 O O . VAL A 1 92 ? -35.531 -3.865 -15.664 1 97.5 92 VAL A O 1
ATOM 725 N N . ALA A 1 93 ? -35.906 -4.574 -17.719 1 98 93 ALA A N 1
ATOM 726 C CA . ALA A 1 93 ? -36.094 -5.957 -17.297 1 98 93 ALA A CA 1
ATOM 727 C C . ALA A 1 93 ? -34.844 -6.77 -17.484 1 98 93 ALA A C 1
ATOM 729 O O . ALA A 1 93 ? -34.125 -6.586 -18.484 1 98 93 ALA A O 1
ATOM 730 N N . VAL A 1 94 ? -34.562 -7.672 -16.562 1 98.12 94 VAL A N 1
ATOM 731 C CA . VAL A 1 94 ? -33.438 -8.594 -16.688 1 98.12 94 VAL A CA 1
ATOM 732 C C . VAL A 1 94 ? -33.938 -10.023 -16.766 1 98.12 94 VAL A C 1
ATOM 734 O O . VAL A 1 94 ? -34.75 -10.453 -15.953 1 98.12 94 VAL A O 1
ATOM 737 N N . ARG A 1 95 ? -33.469 -10.719 -17.719 1 97.56 95 ARG A N 1
ATOM 738 C CA . ARG A 1 95 ? -33.844 -12.109 -17.922 1 97.56 95 ARG A CA 1
ATOM 739 C C . ARG A 1 95 ? -32.625 -13 -18.109 1 97.56 95 ARG A C 1
ATOM 741 O O . ARG A 1 95 ? -31.547 -12.508 -18.422 1 97.56 95 ARG A O 1
ATOM 748 N N . GLY A 1 96 ? -32.875 -14.266 -17.812 1 96.06 96 GLY A N 1
ATOM 749 C CA . GLY A 1 96 ? -31.828 -15.25 -18.078 1 96.06 96 GLY A CA 1
ATOM 750 C C . GLY A 1 96 ? -31.875 -15.805 -19.484 1 96.06 96 GLY A C 1
ATOM 751 O O . GLY A 1 96 ? -32.938 -15.898 -20.078 1 96.06 96 GLY A O 1
ATOM 752 N N . SER A 1 97 ? -30.719 -16.109 -19.984 1 94.94 97 SER A N 1
ATOM 753 C CA . SER A 1 97 ? -30.578 -16.672 -21.312 1 94.94 97 SER A CA 1
ATOM 754 C C . SER A 1 97 ? -29.422 -17.672 -21.391 1 94.94 97 SER A C 1
ATOM 756 O O . SER A 1 97 ? -28.562 -17.688 -20.516 1 94.94 97 SER A O 1
ATOM 758 N N . ASP A 1 98 ? -29.484 -18.5 -22.344 1 91 98 ASP A N 1
ATOM 759 C CA . ASP A 1 98 ? -28.344 -19.375 -22.625 1 91 98 ASP A CA 1
ATOM 760 C C . ASP A 1 98 ? -27.328 -18.672 -23.516 1 91 98 ASP A C 1
ATOM 762 O O . ASP A 1 98 ? -26.375 -19.297 -23.984 1 91 98 ASP A O 1
ATOM 766 N N . GLY A 1 99 ? -27.594 -17.484 -23.781 1 90.56 99 GLY A N 1
ATOM 767 C CA . GLY A 1 99 ? -26.672 -16.703 -24.594 1 90.56 99 GLY A CA 1
ATOM 768 C C . GLY A 1 99 ? -27.219 -16.375 -25.969 1 90.56 99 GLY A C 1
ATOM 769 O O . GLY A 1 99 ? -26.656 -15.555 -26.688 1 90.56 99 GLY A O 1
ATOM 770 N N . SER A 1 100 ? -28.453 -16.844 -26.297 1 92.56 100 SER A N 1
ATOM 771 C CA . SER A 1 100 ? -29 -16.703 -27.641 1 92.56 100 SER A CA 1
ATOM 772 C C . SER A 1 100 ? -29.859 -15.461 -27.781 1 92.56 100 SER A C 1
ATOM 774 O O . SER A 1 100 ? -30.094 -14.969 -28.875 1 92.56 100 SER A O 1
ATOM 776 N N . ASP A 1 101 ? -30.312 -14.961 -26.672 1 95.19 101 ASP A N 1
ATOM 777 C CA . ASP A 1 101 ? -31.172 -13.789 -26.688 1 95.19 101 ASP A CA 1
ATOM 778 C C . ASP A 1 101 ? -30.359 -12.5 -26.781 1 95.19 101 ASP A C 1
ATOM 780 O O . ASP A 1 101 ? -29.234 -12.438 -26.297 1 95.19 101 ASP A O 1
ATOM 784 N N . PHE A 1 102 ? -30.938 -11.539 -27.406 1 96.69 102 PHE A N 1
ATOM 785 C CA . PHE A 1 102 ? -30.266 -10.258 -27.578 1 96.69 102 PHE A CA 1
ATOM 786 C C . PHE A 1 102 ? -30.781 -9.234 -26.578 1 96.69 102 PHE A C 1
ATOM 788 O O . PHE A 1 102 ? -31.984 -9.148 -26.328 1 96.69 102 PHE A O 1
ATOM 795 N N . THR A 1 103 ? -29.875 -8.547 -26.031 1 97 103 THR A N 1
ATOM 796 C CA . THR A 1 103 ? -30.203 -7.488 -25.078 1 97 103 THR A CA 1
ATOM 797 C C . THR A 1 103 ? -30.75 -6.262 -25.812 1 97 103 THR A C 1
ATOM 799 O O . THR A 1 103 ? -30.234 -5.887 -26.875 1 97 103 THR A O 1
ATOM 802 N N . THR A 1 104 ? -31.812 -5.672 -25.281 1 96.44 104 THR A N 1
ATOM 803 C CA . THR A 1 104 ? -32.438 -4.461 -25.812 1 96.44 104 THR A CA 1
ATOM 804 C C . THR A 1 104 ? -32.562 -3.398 -24.719 1 96.44 104 THR A C 1
ATOM 806 O O . THR A 1 104 ? -32.125 -3.609 -23.578 1 96.44 104 THR A O 1
ATOM 809 N N . ARG A 1 105 ? -33.094 -2.266 -25.125 1 95.5 105 ARG A N 1
ATOM 810 C CA . ARG A 1 105 ? -33.281 -1.18 -24.172 1 95.5 105 ARG A CA 1
ATOM 811 C C . ARG A 1 105 ? -34.312 -1.575 -23.094 1 95.5 105 ARG A C 1
ATOM 813 O O . ARG A 1 105 ? -34.25 -1.091 -21.969 1 95.5 105 ARG A O 1
ATOM 820 N N . LYS A 1 106 ? -35.156 -2.49 -23.453 1 96 106 LYS A N 1
ATOM 821 C CA . LYS A 1 106 ? -36.219 -2.873 -22.547 1 96 106 LYS A CA 1
ATOM 822 C C . LYS A 1 106 ? -35.844 -4.074 -21.688 1 96 106 LYS A C 1
ATOM 824 O O . LYS A 1 106 ? -36.312 -4.227 -20.562 1 96 106 LYS A O 1
ATOM 829 N N . VAL A 1 107 ? -35.031 -4.953 -22.344 1 97.25 107 VAL A N 1
ATOM 830 C CA . VAL A 1 107 ? -34.688 -6.195 -21.656 1 97.25 107 VAL A CA 1
ATOM 831 C C . VAL A 1 107 ? -33.188 -6.461 -21.781 1 97.25 107 VAL A C 1
ATOM 833 O O . VAL A 1 107 ? -32.656 -6.582 -22.875 1 97.25 107 VAL A O 1
ATOM 836 N N . VAL A 1 108 ? -32.562 -6.598 -20.641 1 97.38 108 VAL A N 1
ATOM 837 C CA . VAL A 1 108 ? -31.156 -7.023 -20.562 1 97.38 108 VAL A CA 1
ATOM 838 C C . VAL A 1 108 ? -31.078 -8.523 -20.312 1 97.38 108 VAL A C 1
ATOM 840 O O . VAL A 1 108 ? -31.516 -9 -19.25 1 97.38 108 VAL A O 1
ATOM 843 N N . TYR A 1 109 ? -30.5 -9.234 -21.25 1 97.06 109 TYR A N 1
ATOM 844 C CA . TYR A 1 109 ? -30.328 -10.672 -21.078 1 97.06 109 TYR A CA 1
ATOM 845 C C . TYR A 1 109 ? -28.938 -10.992 -20.531 1 97.06 109 TYR A C 1
ATOM 847 O O . TYR A 1 109 ? -27.953 -10.383 -20.938 1 97.06 109 TYR A O 1
ATOM 855 N N . MET A 1 110 ? -28.938 -11.93 -19.609 1 96.44 110 MET A N 1
ATOM 856 C CA . MET A 1 110 ? -27.688 -12.445 -19.062 1 96.44 110 MET A CA 1
ATOM 857 C C . MET A 1 110 ? -27.516 -13.922 -19.391 1 96.44 110 MET A C 1
ATOM 859 O O . MET A 1 110 ? -28.5 -14.664 -19.453 1 96.44 110 MET A O 1
ATOM 863 N N . ASN A 1 111 ? -26.359 -14.375 -19.547 1 94.62 111 ASN A N 1
ATOM 864 C CA . ASN A 1 111 ? -26.062 -15.703 -20.078 1 94.62 111 ASN A CA 1
ATOM 865 C C . ASN A 1 111 ? -26.234 -16.781 -19.016 1 94.62 111 ASN A C 1
ATOM 867 O O . ASN A 1 111 ? -25.516 -17.781 -19 1 94.62 111 ASN A O 1
ATOM 871 N N . VAL A 1 112 ? -27.047 -16.578 -18.062 1 94.06 112 VAL A N 1
ATOM 872 C CA . VAL A 1 112 ? -27.359 -17.531 -16.984 1 94.06 112 VAL A CA 1
ATOM 873 C C . VAL A 1 112 ? -28.859 -17.734 -16.891 1 94.06 112 VAL A C 1
ATOM 875 O O . VAL A 1 112 ? -29.562 -16.938 -16.25 1 94.06 112 VAL A O 1
ATOM 878 N N . PRO A 1 113 ? -29.328 -18.875 -17.281 1 92.31 113 PRO A N 1
ATOM 879 C CA . PRO A 1 113 ? -30.781 -19.109 -17.359 1 92.31 113 PRO A CA 1
ATOM 880 C C . PRO A 1 113 ? -31.453 -18.984 -15.992 1 92.31 113 PRO A C 1
ATOM 882 O O . PRO A 1 113 ? -32.594 -18.547 -15.906 1 92.31 113 PRO A O 1
ATOM 885 N N . SER A 1 114 ? -30.797 -19.344 -14.984 1 91.31 114 SER A N 1
ATOM 886 C CA . SER A 1 114 ? -31.406 -19.406 -13.664 1 91.31 114 SER A CA 1
ATOM 887 C C . SER A 1 114 ? -31.297 -18.078 -12.922 1 91.31 114 SER A C 1
ATOM 889 O O . SER A 1 114 ? -31.641 -17.984 -11.75 1 91.31 114 SER A O 1
ATOM 891 N N . ILE A 1 115 ? -30.875 -17.031 -13.523 1 93.56 115 ILE A N 1
ATOM 892 C CA . ILE A 1 115 ? -30.453 -15.797 -12.859 1 93.56 115 ILE A CA 1
ATOM 893 C C . ILE A 1 115 ? -31.625 -15.18 -12.117 1 93.56 115 ILE A C 1
ATOM 895 O O . ILE A 1 115 ? -31.469 -14.609 -11.039 1 93.56 115 ILE A O 1
ATOM 899 N N . VAL A 1 116 ? -32.844 -15.312 -12.695 1 95.44 116 VAL A N 1
ATOM 900 C CA . VAL A 1 116 ? -34.031 -14.688 -12.117 1 95.44 116 VAL A CA 1
ATOM 901 C C . VAL A 1 116 ? -34.375 -15.344 -10.781 1 95.44 116 VAL A C 1
ATOM 903 O O . VAL A 1 116 ? -34.719 -14.656 -9.812 1 95.44 116 VAL A O 1
ATOM 906 N N . SER A 1 117 ? -34.219 -16.609 -10.703 1 95.12 117 SER A N 1
ATOM 907 C CA . SER A 1 117 ? -34.5 -17.344 -9.477 1 95.12 117 SER A CA 1
ATOM 908 C C . SER A 1 117 ? -33.438 -17.078 -8.406 1 95.12 117 SER A C 1
ATOM 910 O O . SER A 1 117 ? -33.75 -17.062 -7.211 1 95.12 117 SER A O 1
ATOM 912 N N . ASP A 1 118 ? -32.281 -16.781 -8.805 1 93.88 118 ASP A N 1
ATOM 913 C CA . ASP A 1 118 ? -31.141 -16.719 -7.891 1 93.88 118 ASP A CA 1
ATOM 914 C C . ASP A 1 118 ? -31.047 -15.336 -7.234 1 93.88 118 ASP A C 1
ATOM 916 O O . ASP A 1 118 ? -30.531 -15.211 -6.121 1 93.88 118 ASP A O 1
ATOM 920 N N . ILE A 1 119 ? -31.531 -14.297 -7.883 1 96 119 ILE A N 1
ATOM 921 C CA . ILE A 1 119 ? -31.281 -12.938 -7.422 1 96 119 ILE A CA 1
ATOM 922 C C . ILE A 1 119 ? -32.5 -12.398 -6.684 1 96 119 ILE A C 1
ATOM 924 O O . ILE A 1 119 ? -33.594 -12.367 -7.238 1 96 119 ILE A O 1
ATOM 928 N N . PRO A 1 120 ? -32.312 -12.016 -5.508 1 96.25 120 PRO A N 1
ATOM 929 C CA . PRO A 1 120 ? -33.469 -11.5 -4.746 1 96.25 120 PRO A CA 1
ATOM 930 C C . PRO A 1 120 ? -33.75 -10.023 -5.035 1 96.25 120 PRO A C 1
ATOM 932 O O . PRO A 1 120 ? -32.875 -9.32 -5.562 1 96.25 120 PRO A O 1
ATOM 935 N N . VAL A 1 121 ? -34.969 -9.633 -4.629 1 97.25 121 VAL A N 1
ATOM 936 C CA . VAL A 1 121 ? -35.312 -8.219 -4.684 1 97.25 121 VAL A CA 1
ATOM 937 C C . VAL A 1 121 ? -34.406 -7.426 -3.73 1 97.25 121 VAL A C 1
ATOM 939 O O . VAL A 1 121 ? -34.156 -7.871 -2.613 1 97.25 121 VAL A O 1
ATOM 942 N N . GLY A 1 122 ? -33.969 -6.355 -4.195 1 96.19 122 GLY A N 1
ATOM 943 C CA . GLY A 1 122 ? -33.094 -5.523 -3.389 1 96.19 122 GLY A CA 1
ATOM 944 C C . GLY A 1 122 ? -31.625 -5.684 -3.748 1 96.19 122 GLY A C 1
ATOM 945 O O . GLY A 1 122 ? -30.797 -4.828 -3.414 1 96.19 122 GLY A O 1
ATOM 946 N N . ALA A 1 123 ? -31.281 -6.711 -4.52 1 96.19 123 ALA A N 1
ATOM 947 C CA . ALA A 1 123 ? -29.891 -6.988 -4.887 1 96.19 123 ALA A CA 1
ATOM 948 C C . ALA A 1 123 ? -29.359 -5.938 -5.859 1 96.19 123 ALA A C 1
ATOM 950 O O . ALA A 1 123 ? -30.125 -5.352 -6.629 1 96.19 123 ALA A O 1
ATOM 951 N N . ARG A 1 124 ? -28.141 -5.723 -5.73 1 95.25 124 ARG A N 1
ATOM 952 C CA . ARG A 1 124 ? -27.438 -4.844 -6.664 1 95.25 124 ARG A CA 1
ATOM 953 C C . ARG A 1 124 ? -26.656 -5.652 -7.691 1 95.25 124 ARG A C 1
ATOM 955 O O . ARG A 1 124 ? -26.031 -6.664 -7.355 1 95.25 124 ARG A O 1
ATOM 962 N N . MET A 1 125 ? -26.703 -5.203 -8.898 1 96.12 125 MET A N 1
ATOM 963 C CA . MET A 1 125 ? -25.922 -5.812 -9.969 1 96.12 125 MET A CA 1
ATOM 964 C C . MET A 1 125 ? -24.969 -4.797 -10.586 1 96.12 125 MET A C 1
ATOM 966 O O . MET A 1 125 ? -25.375 -3.689 -10.938 1 96.12 125 MET A O 1
ATOM 970 N N . LEU A 1 126 ? -23.719 -5.227 -10.664 1 94.81 126 LEU A N 1
ATOM 971 C CA . LEU A 1 126 ? -22.688 -4.383 -11.25 1 94.81 126 LEU A CA 1
ATOM 972 C C . LEU A 1 126 ? -22.297 -4.875 -12.641 1 94.81 126 LEU A C 1
ATOM 974 O O . LEU A 1 126 ? -21.984 -6.055 -12.812 1 94.81 126 LEU A O 1
ATOM 978 N N . ILE A 1 127 ? -22.375 -3.939 -13.57 1 94.5 127 ILE A N 1
ATOM 979 C CA . ILE A 1 127 ? -22.047 -4.297 -14.945 1 94.5 127 ILE A CA 1
ATOM 980 C C . ILE A 1 127 ? -20.75 -3.621 -15.359 1 94.5 127 ILE A C 1
ATOM 982 O O . ILE A 1 127 ? -20.516 -2.453 -15.039 1 94.5 127 ILE A O 1
ATOM 986 N N . ALA A 1 128 ? -19.922 -4.324 -16.125 1 90.81 128 ALA A N 1
ATOM 987 C CA . ALA A 1 128 ? -18.641 -3.838 -16.609 1 90.81 128 ALA A CA 1
ATOM 988 C C . ALA A 1 128 ? -17.766 -3.342 -15.453 1 90.81 128 ALA A C 1
ATOM 990 O O . ALA A 1 128 ? -17.328 -2.193 -15.453 1 90.81 128 ALA A O 1
ATOM 991 N N . ASP A 1 129 ? -17.609 -4.316 -14.539 1 82.12 129 ASP A N 1
ATOM 992 C CA . ASP A 1 129 ? -16.719 -4.109 -13.391 1 82.12 129 ASP A CA 1
ATOM 993 C C . ASP A 1 129 ? -17.156 -2.896 -12.578 1 82.12 129 ASP A C 1
ATOM 995 O O . ASP A 1 129 ? -16.328 -2.127 -12.102 1 82.12 129 ASP A O 1
ATOM 999 N N . GLY A 1 130 ? -18.453 -2.602 -12.641 1 85.25 130 GLY A N 1
ATOM 1000 C CA . GLY A 1 130 ? -19 -1.566 -11.781 1 85.25 130 GLY A CA 1
ATOM 1001 C C . GLY A 1 130 ? -19.219 -0.247 -12.5 1 85.25 130 GLY A C 1
ATOM 1002 O O . GLY A 1 130 ? -19.656 0.731 -11.891 1 85.25 130 GLY A O 1
ATOM 1003 N N . GLU A 1 131 ? -18.984 -0.165 -13.703 1 86.62 131 GLU A N 1
ATOM 1004 C CA . GLU A 1 131 ? -19.234 1.046 -14.477 1 86.62 131 GLU A CA 1
ATOM 1005 C C . GLU A 1 131 ? -20.719 1.402 -14.469 1 86.62 131 GLU A C 1
ATOM 1007 O O . GLU A 1 131 ? -21.078 2.582 -14.477 1 86.62 131 GLU A O 1
ATOM 1012 N N . LEU A 1 132 ? -21.531 0.366 -14.555 1 93.5 132 LEU A N 1
ATOM 1013 C CA . LEU A 1 132 ? -22.984 0.504 -14.43 1 93.5 132 LEU A CA 1
ATOM 1014 C C . LEU A 1 132 ? -23.484 -0.254 -13.211 1 93.5 132 LEU A C 1
ATOM 1016 O O . LEU A 1 132 ? -22.891 -1.25 -12.797 1 93.5 132 LEU A O 1
ATOM 1020 N N . GLU A 1 133 ? -24.516 0.276 -12.68 1 95.5 133 GLU A N 1
ATOM 1021 C CA . GLU A 1 133 ? -25.141 -0.389 -11.539 1 95.5 133 GLU A CA 1
ATOM 1022 C C . GLU A 1 133 ? -26.656 -0.396 -11.664 1 95.5 133 GLU A C 1
ATOM 1024 O O . GLU A 1 133 ? -27.266 0.629 -11.977 1 95.5 133 GLU A O 1
ATOM 1029 N N . ILE A 1 134 ? -27.266 -1.565 -11.445 1 96.88 134 ILE A N 1
ATOM 1030 C CA . ILE A 1 134 ? -28.719 -1.655 -11.406 1 96.88 134 ILE A CA 1
ATOM 1031 C C . ILE A 1 134 ? -29.172 -2.293 -10.094 1 96.88 134 ILE A C 1
ATOM 1033 O O . ILE A 1 134 ? -28.422 -3.051 -9.477 1 96.88 134 ILE A O 1
ATOM 1037 N N . ARG A 1 135 ? -30.312 -1.919 -9.719 1 97.75 135 ARG A N 1
ATOM 1038 C CA . ARG A 1 135 ? -30.922 -2.453 -8.5 1 97.75 135 ARG A CA 1
ATOM 1039 C C . ARG A 1 135 ? -32.219 -3.189 -8.82 1 97.75 135 ARG A C 1
ATOM 1041 O O . ARG A 1 135 ? -33.031 -2.717 -9.625 1 97.75 135 ARG A O 1
ATOM 1048 N N . VAL A 1 136 ? -32.406 -4.336 -8.211 1 98.06 136 VAL A N 1
ATOM 1049 C CA . VAL A 1 136 ? -33.656 -5.105 -8.406 1 98.06 136 VAL A CA 1
ATOM 1050 C C . VAL A 1 136 ? -34.75 -4.535 -7.535 1 98.06 136 VAL A C 1
ATOM 1052 O O . VAL A 1 136 ? -34.656 -4.547 -6.305 1 98.06 136 VAL A O 1
ATOM 1055 N N . VAL A 1 137 ? -35.75 -4.117 -8.141 1 97.94 137 VAL A N 1
ATOM 1056 C CA . VAL A 1 137 ? -36.844 -3.471 -7.398 1 97.94 137 VAL A CA 1
ATOM 1057 C C . VAL A 1 137 ? -38.062 -4.402 -7.324 1 97.94 137 VAL A C 1
ATOM 1059 O O . VAL A 1 137 ? -38.938 -4.215 -6.488 1 97.94 137 VAL A O 1
ATOM 1062 N N . GLY A 1 138 ? -38.125 -5.312 -8.203 1 97.56 138 GLY A N 1
ATOM 1063 C CA . GLY A 1 138 ? -39.156 -6.309 -8.25 1 97.56 138 GLY A CA 1
ATOM 1064 C C . GLY A 1 138 ? -38.812 -7.523 -9.086 1 97.56 138 GLY A C 1
ATOM 1065 O O . GLY A 1 138 ? -37.781 -7.523 -9.781 1 97.56 138 GLY A O 1
ATOM 1066 N N . LYS A 1 139 ? -39.594 -8.586 -8.891 1 97.19 139 LYS A N 1
ATOM 1067 C CA . LYS A 1 139 ? -39.344 -9.75 -9.734 1 97.19 139 LYS A CA 1
ATOM 1068 C C . LYS A 1 139 ? -40.594 -10.586 -9.906 1 97.19 139 LYS A C 1
ATOM 1070 O O . LYS A 1 139 ? -41.531 -10.484 -9.102 1 97.19 139 LYS A O 1
ATOM 1075 N N . ASN A 1 140 ? -40.688 -11.266 -10.906 1 95.88 140 ASN A N 1
ATOM 1076 C CA . ASN A 1 140 ? -41.656 -12.352 -11.117 1 95.88 140 ASN A CA 1
ATOM 1077 C C . ASN A 1 140 ? -40.938 -13.641 -11.531 1 95.88 140 ASN A C 1
ATOM 1079 O O . ASN A 1 140 ? -39.719 -13.789 -11.305 1 95.88 140 ASN A O 1
ATOM 1083 N N . ASP A 1 141 ? -41.656 -14.602 -12.062 1 93.62 141 ASP A N 1
ATOM 1084 C CA . ASP A 1 141 ? -41.062 -15.914 -12.32 1 93.62 141 ASP A CA 1
ATOM 1085 C C . ASP A 1 141 ? -40.125 -15.875 -13.523 1 93.62 141 ASP A C 1
ATOM 1087 O O . ASP A 1 141 ? -39.25 -16.719 -13.656 1 93.62 141 ASP A O 1
ATOM 1091 N N . THR A 1 142 ? -40.25 -14.789 -14.328 1 94.75 142 THR A N 1
ATOM 1092 C CA . THR A 1 142 ? -39.531 -14.844 -15.602 1 94.75 142 THR A CA 1
ATOM 1093 C C . THR A 1 142 ? -38.562 -13.695 -15.711 1 94.75 142 THR A C 1
ATOM 1095 O O . THR A 1 142 ? -37.625 -13.742 -16.531 1 94.75 142 THR A O 1
ATOM 1098 N N . GLU A 1 143 ? -38.75 -12.68 -14.969 1 97.25 143 GLU A N 1
ATOM 1099 C CA . GLU A 1 143 ? -37.844 -11.547 -15.148 1 97.25 143 GLU A CA 1
ATOM 1100 C C . GLU A 1 143 ? -37.688 -10.766 -13.852 1 97.25 143 GLU A C 1
ATOM 1102 O O . GLU A 1 143 ? -38.531 -10.836 -12.961 1 97.25 143 GLU A O 1
ATOM 1107 N N . LEU A 1 144 ? -36.531 -10.047 -13.719 1 98.19 144 LEU A N 1
ATOM 1108 C CA . LEU A 1 144 ? -36.281 -9.078 -12.664 1 98.19 144 LEU A CA 1
ATOM 1109 C C . LEU A 1 144 ? -36.594 -7.664 -13.133 1 98.19 144 LEU A C 1
ATOM 1111 O O . LEU A 1 144 ? -36.219 -7.273 -14.242 1 98.19 144 LEU A O 1
ATOM 1115 N N . ASP A 1 145 ? -37.344 -6.965 -12.391 1 98.25 145 ASP A N 1
ATOM 1116 C CA . ASP A 1 145 ? -37.562 -5.539 -12.633 1 98.25 145 ASP A CA 1
ATOM 1117 C C . ASP A 1 145 ? -36.438 -4.719 -11.977 1 98.25 145 ASP A C 1
ATOM 1119 O O . ASP A 1 145 ? -36.281 -4.734 -10.758 1 98.25 145 ASP A O 1
ATOM 1123 N N . CYS A 1 146 ? -35.656 -4.062 -12.82 1 98.25 146 CYS A N 1
ATOM 1124 C CA . CYS A 1 146 ? -34.5 -3.393 -12.289 1 98.25 146 CYS A CA 1
ATOM 1125 C C . CYS A 1 146 ? -34.5 -1.909 -12.633 1 98.25 146 CYS A C 1
ATOM 1127 O O . CYS A 1 146 ? -35.219 -1.486 -13.555 1 98.25 146 CYS A O 1
ATOM 1129 N N . GLU A 1 147 ? -33.781 -1.161 -11.828 1 98.06 147 GLU A N 1
ATOM 1130 C CA . GLU A 1 147 ? -33.594 0.271 -12.031 1 98.06 147 GLU A CA 1
ATOM 1131 C C . GLU A 1 147 ? -32.094 0.62 -12.055 1 98.06 147 GLU A C 1
ATOM 1133 O O . GLU A 1 147 ? -31.328 0.114 -11.234 1 98.06 147 GLU A O 1
ATOM 1138 N N . PHE A 1 148 ? -31.719 1.499 -13.016 1 97.12 148 PHE A N 1
ATOM 1139 C CA . PHE A 1 148 ? -30.328 1.941 -13.07 1 97.12 148 PHE A CA 1
ATOM 1140 C C . PHE A 1 148 ? -30.031 2.943 -11.961 1 97.12 148 PHE A C 1
ATOM 1142 O O . PHE A 1 148 ? -30.719 3.961 -11.844 1 97.12 148 PHE A O 1
ATOM 1149 N N . VAL A 1 149 ? -29.078 2.627 -11.203 1 95.62 149 VAL A N 1
ATOM 1150 C CA . VAL A 1 149 ? -28.578 3.531 -10.172 1 95.62 149 VAL A CA 1
ATOM 1151 C C . VAL A 1 149 ? -27.453 4.383 -10.742 1 95.62 149 VAL A C 1
ATOM 1153 O O . VAL A 1 149 ? -27.391 5.594 -10.508 1 95.62 149 VAL A O 1
ATOM 1156 N N . VAL A 1 150 ? -26.547 3.701 -11.422 1 92.25 150 VAL A N 1
ATOM 1157 C CA . VAL A 1 150 ? -25.5 4.359 -12.195 1 92.25 150 VAL A CA 1
ATOM 1158 C C . VAL A 1 150 ? -25.688 4.066 -13.68 1 92.25 150 VAL A C 1
ATOM 1160 O O . VAL A 1 150 ? -25.703 2.904 -14.094 1 92.25 150 VAL A O 1
ATOM 1163 N N . GLY A 1 151 ? -25.844 5.152 -14.398 1 93.38 151 GLY A N 1
ATOM 1164 C CA . GLY A 1 151 ? -26.062 5.004 -15.828 1 93.38 151 GLY A CA 1
ATOM 1165 C C . GLY A 1 151 ? -24.781 5.039 -16.641 1 93.38 151 GLY A C 1
ATOM 1166 O O . GLY A 1 151 ? -23.688 5.219 -16.078 1 93.38 151 GLY A O 1
ATOM 1167 N N . GLY A 1 152 ? -24.875 4.746 -17.922 1 93.69 152 GLY A N 1
ATOM 1168 C CA . GLY A 1 152 ? -23.766 4.727 -18.859 1 93.69 152 GLY A CA 1
ATOM 1169 C C . GLY A 1 152 ? -24.031 3.887 -20.094 1 93.69 152 GLY A C 1
ATOM 1170 O O . GLY A 1 152 ? -25.172 3.49 -20.344 1 93.69 152 GLY A O 1
ATOM 1171 N N . ALA A 1 153 ? -23 3.719 -20.859 1 94.38 153 ALA A N 1
ATOM 1172 C CA . ALA A 1 153 ? -23.109 2.932 -22.078 1 94.38 153 ALA A CA 1
ATOM 1173 C C . ALA A 1 153 ? -22.953 1.441 -21.781 1 94.38 153 ALA A C 1
ATOM 1175 O O . ALA A 1 153 ? -21.906 0.999 -21.328 1 94.38 153 ALA A O 1
ATOM 1176 N N . MET A 1 154 ? -24.031 0.729 -21.984 1 95.31 154 MET A N 1
ATOM 1177 C CA . MET A 1 154 ? -23.984 -0.726 -21.859 1 95.31 154 MET A CA 1
ATOM 1178 C C . MET A 1 154 ? -23.531 -1.361 -23.172 1 95.31 154 MET A C 1
ATOM 1180 O O . MET A 1 154 ? -24.094 -1.084 -24.234 1 95.31 154 MET A O 1
ATOM 1184 N N . ARG A 1 155 ? -22.547 -2.189 -23.125 1 94.06 155 ARG A N 1
ATOM 1185 C CA . ARG A 1 155 ? -22.016 -2.846 -24.312 1 94.06 155 ARG A CA 1
ATOM 1186 C C . ARG A 1 155 ? -22.219 -4.355 -24.25 1 94.06 155 ARG A C 1
ATOM 1188 O O . ARG A 1 155 ? -22.578 -4.891 -23.188 1 94.06 155 ARG A O 1
ATOM 1195 N N . SER A 1 156 ? -21.953 -4.938 -25.359 1 94.5 156 SER A N 1
ATOM 1196 C CA . SER A 1 156 ? -22.141 -6.383 -25.453 1 94.5 156 SER A CA 1
ATOM 1197 C C . SER A 1 156 ? -21.125 -7.133 -24.625 1 94.5 156 SER A C 1
ATOM 1199 O O . SER A 1 156 ? -19.969 -6.699 -24.5 1 94.5 156 SER A O 1
ATOM 1201 N N . ARG A 1 157 ? -21.547 -8.219 -23.969 1 92.69 157 ARG A N 1
ATOM 1202 C CA . ARG A 1 157 ? -20.703 -9.25 -23.359 1 92.69 157 ARG A CA 1
ATOM 1203 C C . ARG A 1 157 ? -19.922 -8.695 -22.188 1 92.69 157 ARG A C 1
ATOM 1205 O O . ARG A 1 157 ? -18.828 -9.18 -21.875 1 92.69 157 ARG A O 1
ATOM 1212 N N . LYS A 1 158 ? -20.484 -7.652 -21.547 1 93.19 158 LYS A N 1
ATOM 1213 C CA . LYS A 1 158 ? -19.844 -7.121 -20.359 1 93.19 158 LYS A CA 1
ATOM 1214 C C . LYS A 1 158 ? -20.141 -7.98 -19.125 1 93.19 158 LYS A C 1
ATOM 1216 O O . LYS A 1 158 ? -21.234 -8.555 -19.031 1 93.19 158 LYS A O 1
ATOM 1221 N N . SER A 1 159 ? -19.109 -8.039 -18.25 1 93.19 159 SER A N 1
ATOM 1222 C CA . SER A 1 159 ? -19.234 -8.852 -17.047 1 93.19 159 SER A CA 1
ATOM 1223 C C . SER A 1 159 ? -20.281 -8.281 -16.094 1 93.19 159 SER A C 1
ATOM 1225 O O . SER A 1 159 ? -20.5 -7.07 -16.047 1 93.19 159 SER A O 1
ATOM 1227 N N . VAL A 1 160 ? -20.984 -9.164 -15.406 1 94.81 160 VAL A N 1
ATOM 1228 C CA . VAL A 1 160 ? -21.969 -8.781 -14.406 1 94.81 160 VAL A CA 1
ATOM 1229 C C . VAL A 1 160 ? -21.609 -9.414 -13.062 1 94.81 160 VAL A C 1
ATOM 1231 O O . VAL A 1 160 ? -21.297 -10.609 -12.984 1 94.81 160 VAL A O 1
ATOM 1234 N N . ASN A 1 161 ? -21.547 -8.648 -12.047 1 93.19 161 ASN A N 1
ATOM 1235 C CA . ASN A 1 161 ? -21.328 -9.117 -10.68 1 93.19 161 ASN A CA 1
ATOM 1236 C C . ASN A 1 161 ? -22.547 -8.828 -9.797 1 93.19 161 ASN A C 1
ATOM 1238 O O . ASN A 1 161 ? -23.172 -7.785 -9.93 1 93.19 161 ASN A O 1
ATOM 1242 N N . VAL A 1 162 ? -22.922 -9.75 -9.023 1 94.19 162 VAL A N 1
ATOM 1243 C CA . VAL A 1 162 ? -24.016 -9.578 -8.07 1 94.19 162 VAL A CA 1
ATOM 1244 C C . VAL A 1 162 ? -23.484 -9.766 -6.648 1 94.19 162 VAL A C 1
ATOM 1246 O O . VAL A 1 162 ? -23.719 -10.805 -6.031 1 94.19 162 VAL A O 1
ATOM 1249 N N . PRO A 1 163 ? -22.953 -8.734 -6.09 1 90.94 163 PRO A N 1
ATOM 1250 C CA . PRO A 1 163 ? -22.312 -8.828 -4.777 1 90.94 163 PRO A CA 1
ATOM 1251 C C . PRO A 1 163 ? -23.25 -9.375 -3.697 1 90.94 163 PRO A C 1
ATOM 1253 O O . PRO A 1 163 ? -24.391 -8.922 -3.58 1 90.94 163 PRO A O 1
ATOM 1256 N N . GLY A 1 164 ? -22.766 -10.297 -2.961 1 87.06 164 GLY A N 1
ATOM 1257 C CA . GLY A 1 164 ? -23.484 -10.797 -1.797 1 87.06 164 GLY A CA 1
ATOM 1258 C C . GLY A 1 164 ? -24.516 -11.859 -2.139 1 87.06 164 GLY A C 1
ATOM 1259 O O . GLY A 1 164 ? -25.219 -12.352 -1.257 1 87.06 164 GLY A O 1
ATOM 1260 N N . VAL A 1 165 ? -24.641 -12.141 -3.414 1 91.06 165 VAL A N 1
ATOM 1261 C CA . VAL A 1 165 ? -25.641 -13.109 -3.836 1 91.06 165 VAL A CA 1
ATOM 1262 C C . VAL A 1 165 ? -24.953 -14.352 -4.391 1 91.06 165 VAL A C 1
ATOM 1264 O O . VAL A 1 165 ? -24 -14.25 -5.168 1 91.06 165 VAL A O 1
ATOM 1267 N N . SER A 1 166 ? -25.406 -15.445 -3.932 1 88.44 166 SER A N 1
ATOM 1268 C CA . SER A 1 166 ? -24.906 -16.703 -4.457 1 88.44 166 SER A CA 1
ATOM 1269 C C . SER A 1 166 ? -25.656 -17.125 -5.715 1 88.44 166 SER A C 1
ATOM 1271 O O . SER A 1 166 ? -26.875 -17.328 -5.676 1 88.44 166 SER A O 1
ATOM 1273 N N . ILE A 1 167 ? -24.984 -17.203 -6.762 1 89.31 167 ILE A N 1
ATOM 1274 C CA . ILE A 1 167 ? -25.578 -17.625 -8.031 1 89.31 167 ILE A CA 1
ATOM 1275 C C . ILE A 1 167 ? -25.094 -19.031 -8.383 1 89.31 167 ILE A C 1
ATOM 1277 O O . ILE A 1 167 ? -23.922 -19.344 -8.195 1 89.31 167 ILE A O 1
ATOM 1281 N N . ASP A 1 168 ? -25.984 -19.797 -8.836 1 87.56 168 ASP A N 1
ATOM 1282 C CA . ASP A 1 168 ? -25.656 -21.172 -9.156 1 87.56 168 ASP A CA 1
ATOM 1283 C C . ASP A 1 168 ? -24.938 -21.266 -10.5 1 87.56 168 ASP A C 1
ATOM 1285 O O . ASP A 1 168 ? -25.578 -21.328 -11.547 1 87.56 168 ASP A O 1
ATOM 1289 N N . LEU A 1 169 ? -23.703 -21.344 -10.469 1 91.25 169 LEU A N 1
ATOM 1290 C CA . LEU A 1 169 ? -22.844 -21.516 -11.633 1 91.25 169 LEU A CA 1
ATOM 1291 C C . LEU A 1 169 ? -22.047 -22.812 -11.539 1 91.25 169 LEU A C 1
ATOM 1293 O O . LEU A 1 169 ? -21.797 -23.312 -10.438 1 91.25 169 LEU A O 1
ATOM 1297 N N . PRO A 1 170 ? -21.703 -23.375 -12.672 1 92.81 170 PRO A N 1
ATOM 1298 C CA . PRO A 1 170 ? -20.906 -24.594 -12.617 1 92.81 170 PRO A CA 1
ATOM 1299 C C . PRO A 1 170 ? -19.531 -24.391 -12 1 92.81 170 PRO A C 1
ATOM 1301 O O . PRO A 1 170 ? -18.938 -23.312 -12.156 1 92.81 170 PRO A O 1
ATOM 1304 N N . SER A 1 171 ? -19.062 -25.438 -11.336 1 94.75 171 SER A N 1
ATOM 1305 C CA . SER A 1 171 ? -17.719 -25.375 -10.758 1 94.75 171 SER A CA 1
ATOM 1306 C C . SER A 1 171 ? -16.641 -25.375 -11.852 1 94.75 171 SER A C 1
ATOM 1308 O O . SER A 1 171 ? -15.609 -24.719 -11.711 1 94.75 171 SER A O 1
ATOM 1310 N N . VAL A 1 172 ? -16.906 -26.125 -12.852 1 97.25 172 VAL A N 1
ATOM 1311 C CA . VAL A 1 172 ? -15.992 -26.25 -13.992 1 97.25 172 VAL A CA 1
ATOM 1312 C C . VAL A 1 172 ? -16.766 -26.078 -15.297 1 97.25 172 VAL A C 1
ATOM 1314 O O . VAL A 1 172 ? -17.703 -26.844 -15.57 1 97.25 172 VAL A O 1
ATOM 1317 N N . THR A 1 173 ? -16.453 -25.062 -16.062 1 95.31 173 THR A N 1
ATOM 1318 C CA . THR A 1 173 ? -17.094 -24.891 -17.359 1 95.31 173 THR A CA 1
ATOM 1319 C C . THR A 1 173 ? -16.5 -25.859 -18.391 1 95.31 173 THR A C 1
ATOM 1321 O O . THR A 1 173 ? -15.508 -26.531 -18.109 1 95.31 173 THR A O 1
ATOM 1324 N N . GLU A 1 174 ? -17.078 -25.922 -19.547 1 94.94 174 GLU A N 1
ATOM 1325 C CA . GLU A 1 174 ? -16.562 -26.766 -20.609 1 94.94 174 GLU A CA 1
ATOM 1326 C C . GLU A 1 174 ? -15.164 -26.312 -21.047 1 94.94 174 GLU A C 1
ATOM 1328 O O . GLU A 1 174 ? -14.289 -27.141 -21.281 1 94.94 174 GLU A O 1
ATOM 1333 N N . LYS A 1 175 ? -15.023 -25.078 -21.156 1 95.19 175 LYS A N 1
ATOM 1334 C CA . LYS A 1 175 ? -13.711 -24.547 -21.5 1 95.19 175 LYS A CA 1
ATOM 1335 C C . LYS A 1 175 ? -12.68 -24.891 -20.422 1 95.19 175 LYS A C 1
ATOM 1337 O O . LYS A 1 175 ? -11.547 -25.25 -20.734 1 95.19 175 LYS A O 1
ATOM 1342 N N . ASP A 1 176 ? -13.055 -24.781 -19.188 1 97.81 176 ASP A N 1
ATOM 1343 C CA . ASP A 1 176 ? -12.156 -25.141 -18.094 1 97.81 176 ASP A CA 1
ATOM 1344 C C . ASP A 1 176 ? -11.727 -26.609 -18.188 1 97.81 176 ASP A C 1
ATOM 1346 O O . ASP A 1 176 ? -10.539 -26.922 -18.078 1 97.81 176 ASP A O 1
ATOM 1350 N N . ARG A 1 177 ? -12.703 -27.438 -18.375 1 97.75 177 ARG A N 1
ATOM 1351 C CA . ARG A 1 177 ? -12.422 -28.875 -18.469 1 97.75 177 ARG A CA 1
ATOM 1352 C C . ARG A 1 177 ? -11.43 -29.156 -19.594 1 97.75 177 ARG A C 1
ATOM 1354 O O . ARG A 1 177 ? -10.469 -29.906 -19.391 1 97.75 177 ARG A O 1
ATOM 1361 N N . ARG A 1 178 ? -11.648 -28.547 -20.703 1 97.25 178 ARG A N 1
ATOM 1362 C CA . ARG A 1 178 ? -10.766 -28.734 -21.844 1 97.25 178 ARG A CA 1
ATOM 1363 C C . ARG A 1 178 ? -9.336 -28.297 -21.516 1 97.25 178 ARG A C 1
ATOM 1365 O O . ARG A 1 178 ? -8.383 -29.016 -21.828 1 97.25 178 ARG A O 1
ATOM 1372 N N . PHE A 1 179 ? -9.195 -27.219 -20.828 1 98.12 179 PHE A N 1
ATOM 1373 C CA . PHE A 1 179 ? -7.863 -26.703 -20.531 1 98.12 179 PHE A CA 1
ATOM 1374 C C . PHE A 1 179 ? -7.207 -27.516 -19.422 1 98.12 179 PHE A C 1
ATOM 1376 O O . PHE A 1 179 ? -5.984 -27.672 -19.391 1 98.12 179 PHE A O 1
ATOM 1383 N N . ILE A 1 180 ? -8.016 -28 -18.484 1 98.31 180 ILE A N 1
ATOM 1384 C CA . ILE A 1 180 ? -7.469 -28.859 -17.438 1 98.31 180 ILE A CA 1
ATOM 1385 C C . ILE A 1 180 ? -6.938 -30.156 -18.047 1 98.31 180 ILE A C 1
ATOM 1387 O O . ILE A 1 180 ? -5.828 -30.594 -17.734 1 98.31 180 ILE A O 1
ATOM 1391 N N . GLU A 1 181 ? -7.703 -30.75 -18.922 1 98.12 181 GLU A N 1
ATOM 1392 C CA . GLU A 1 181 ? -7.27 -31.969 -19.609 1 98.12 181 GLU A CA 1
ATOM 1393 C C . GLU A 1 181 ? -6.043 -31.703 -20.469 1 98.12 181 GLU A C 1
ATOM 1395 O O . GLU A 1 181 ? -5.125 -32.531 -20.516 1 98.12 181 GLU A O 1
ATOM 1400 N N . TRP A 1 182 ? -6.086 -30.578 -21.156 1 98.31 182 TRP A N 1
ATOM 1401 C CA . TRP A 1 182 ? -4.914 -30.172 -21.922 1 98.31 182 TRP A CA 1
ATOM 1402 C C . TRP A 1 182 ? -3.693 -30.047 -21.016 1 98.31 182 TRP A C 1
ATOM 1404 O O . TRP A 1 182 ? -2.602 -30.5 -21.359 1 98.31 182 TRP A O 1
ATOM 1414 N N . ALA A 1 183 ? -3.828 -29.406 -19.875 1 98.5 183 ALA A N 1
ATOM 1415 C CA . ALA A 1 183 ? -2.734 -29.188 -18.938 1 98.5 183 ALA A CA 1
ATOM 1416 C C . ALA A 1 183 ? -2.105 -30.5 -18.5 1 98.5 183 ALA A C 1
ATOM 1418 O O . ALA A 1 183 ? -0.884 -30.594 -18.359 1 98.5 183 ALA A O 1
ATOM 1419 N N . VAL A 1 184 ? -2.93 -31.516 -18.266 1 97.62 184 VAL A N 1
ATOM 1420 C CA . VAL A 1 184 ? -2.473 -32.844 -17.859 1 97.62 184 VAL A CA 1
ATOM 1421 C C . VAL A 1 184 ? -1.528 -33.406 -18.906 1 97.62 184 VAL A C 1
ATOM 1423 O O . VAL A 1 184 ? -0.521 -34.031 -18.578 1 97.62 184 VAL A O 1
ATOM 1426 N N . LYS A 1 185 ? -1.784 -33.094 -20.125 1 97.25 185 LYS A N 1
ATOM 1427 C CA . LYS A 1 185 ? -1.033 -33.688 -21.234 1 97.25 185 LYS A CA 1
ATOM 1428 C C . LYS A 1 185 ? 0.21 -32.844 -21.562 1 97.25 185 LYS A C 1
ATOM 1430 O O . LYS A 1 185 ? 1.116 -33.344 -22.25 1 97.25 185 LYS A O 1
ATOM 1435 N N . ASN A 1 186 ? 0.28 -31.656 -21.078 1 96.94 186 ASN A N 1
ATOM 1436 C CA . ASN A 1 186 ? 1.328 -30.75 -21.531 1 96.94 186 ASN A CA 1
ATOM 1437 C C . ASN A 1 186 ? 2.24 -30.328 -20.391 1 96.94 186 ASN A C 1
ATOM 1439 O O . ASN A 1 186 ? 2.85 -29.25 -20.453 1 96.94 186 ASN A O 1
ATOM 1443 N N . ASP A 1 187 ? 2.371 -31.094 -19.375 1 94.56 187 ASP A N 1
ATOM 1444 C CA . ASP A 1 187 ? 3.361 -30.938 -18.312 1 94.56 187 ASP A CA 1
ATOM 1445 C C . ASP A 1 187 ? 3.217 -29.578 -17.625 1 94.56 187 ASP A C 1
ATOM 1447 O O . ASP A 1 187 ? 4.188 -28.828 -17.5 1 94.56 187 ASP A O 1
ATOM 1451 N N . VAL A 1 188 ? 2.045 -29.172 -17.25 1 98 188 VAL A N 1
ATOM 1452 C CA . VAL A 1 188 ? 1.727 -27.969 -16.484 1 98 188 VAL A CA 1
ATOM 1453 C C . VAL A 1 188 ? 1.781 -28.281 -14.992 1 98 188 VAL A C 1
ATOM 1455 O O . VAL A 1 188 ? 1.604 -29.422 -14.586 1 98 188 VAL A O 1
ATOM 1458 N N . ASP A 1 189 ? 2.066 -27.266 -14.188 1 98.5 189 ASP A N 1
ATOM 1459 C CA . ASP A 1 189 ? 2.361 -27.531 -12.781 1 98.5 189 ASP A CA 1
ATOM 1460 C C . ASP A 1 189 ? 1.202 -27.109 -11.883 1 98.5 189 ASP A C 1
ATOM 1462 O O . ASP A 1 189 ? 0.939 -27.734 -10.859 1 98.5 189 ASP A O 1
ATOM 1466 N N . PHE A 1 190 ? 0.557 -25.984 -12.273 1 98.81 190 PHE A N 1
ATOM 1467 C CA . PHE A 1 190 ? -0.503 -25.438 -11.438 1 98.81 190 PHE A CA 1
ATOM 1468 C C . PHE A 1 190 ? -1.747 -25.141 -12.273 1 98.81 190 PHE A C 1
ATOM 1470 O O . PHE A 1 190 ? -1.645 -24.734 -13.43 1 98.81 190 PHE A O 1
ATOM 1477 N N . ILE A 1 191 ? -2.902 -25.375 -11.672 1 98.81 191 ILE A N 1
ATOM 1478 C CA . ILE A 1 191 ? -4.172 -24.844 -12.164 1 98.81 191 ILE A CA 1
ATOM 1479 C C . ILE A 1 191 ? -4.699 -23.781 -11.211 1 98.81 191 ILE A C 1
ATOM 1481 O O . ILE A 1 191 ? -5.039 -24.078 -10.062 1 98.81 191 ILE A O 1
ATOM 1485 N N . ALA A 1 192 ? -4.645 -22.547 -11.664 1 98.75 192 ALA A N 1
ATOM 1486 C CA . ALA A 1 192 ? -5.355 -21.516 -10.938 1 98.75 192 ALA A CA 1
ATOM 1487 C C . ALA A 1 192 ? -6.836 -21.484 -11.305 1 98.75 192 ALA A C 1
ATOM 1489 O O . ALA A 1 192 ? -7.203 -21.047 -12.398 1 98.75 192 ALA A O 1
ATOM 1490 N N . HIS A 1 193 ? -7.645 -21.969 -10.383 1 98.69 193 HIS A N 1
ATOM 1491 C CA . HIS A 1 193 ? -9.062 -22.141 -10.688 1 98.69 193 HIS A CA 1
ATOM 1492 C C . HIS A 1 193 ? -9.859 -20.906 -10.297 1 98.69 193 HIS A C 1
ATOM 1494 O O . HIS A 1 193 ? -9.789 -20.438 -9.156 1 98.69 193 HIS A O 1
ATOM 1500 N N . SER A 1 194 ? -10.656 -20.375 -11.172 1 97.62 194 SER A N 1
ATOM 1501 C CA . SER A 1 194 ? -11.328 -19.094 -11.047 1 97.62 194 SER A CA 1
ATOM 1502 C C . SER A 1 194 ? -12.656 -19.234 -10.312 1 97.62 194 SER A C 1
ATOM 1504 O O . SER A 1 194 ? -13.32 -20.266 -10.398 1 97.62 194 SER A O 1
ATOM 1506 N N . PHE A 1 195 ? -13.023 -18.234 -9.57 1 95.62 195 PHE A N 1
ATOM 1507 C CA . PHE A 1 195 ? -14.312 -18 -8.938 1 95.62 195 PHE A CA 1
ATOM 1508 C C . PHE A 1 195 ? -14.656 -19.141 -7.988 1 95.62 195 PHE A C 1
ATOM 1510 O O . PHE A 1 195 ? -15.773 -19.672 -8.023 1 95.62 195 PHE A O 1
ATOM 1517 N N . VAL A 1 196 ? -13.672 -19.547 -7.227 1 97.5 196 VAL A N 1
ATOM 1518 C CA . VAL A 1 196 ? -13.891 -20.625 -6.258 1 97.5 196 VAL A CA 1
ATOM 1519 C C . VAL A 1 196 ? -14.812 -20.125 -5.145 1 97.5 196 VAL A C 1
ATOM 1521 O O . VAL A 1 196 ? -14.594 -19.062 -4.574 1 97.5 196 VAL A O 1
ATOM 1524 N N . ARG A 1 197 ? -15.914 -20.969 -4.836 1 96.31 197 ARG A N 1
ATOM 1525 C CA . ARG A 1 197 ? -16.922 -20.562 -3.85 1 96.31 197 ARG A CA 1
ATOM 1526 C C . ARG A 1 197 ? -16.891 -21.5 -2.643 1 96.31 197 ARG A C 1
ATOM 1528 O O . ARG A 1 197 ? -17.391 -21.141 -1.568 1 96.31 197 ARG A O 1
ATOM 1535 N N . SER A 1 198 ? -16.297 -22.609 -2.883 1 96.88 198 SER A N 1
ATOM 1536 C CA . SER A 1 198 ? -16.297 -23.625 -1.837 1 96.88 198 SER A CA 1
ATOM 1537 C C . SER A 1 198 ? -15.32 -24.75 -2.158 1 96.88 198 SER A C 1
ATOM 1539 O O . SER A 1 198 ? -14.742 -24.781 -3.246 1 96.88 198 SER A O 1
ATOM 1541 N N . ALA A 1 199 ? -15.172 -25.703 -1.175 1 98.06 199 ALA A N 1
ATOM 1542 C CA . ALA A 1 199 ? -14.312 -26.875 -1.362 1 98.06 199 ALA A CA 1
ATOM 1543 C C . ALA A 1 199 ? -14.836 -27.766 -2.486 1 98.06 199 ALA A C 1
ATOM 1545 O O . ALA A 1 199 ? -14.062 -28.453 -3.154 1 98.06 199 ALA A O 1
ATOM 1546 N N . ARG A 1 200 ? -16.125 -27.656 -2.752 1 97.25 200 ARG A N 1
ATOM 1547 C CA . ARG A 1 200 ? -16.75 -28.438 -3.814 1 97.25 200 ARG A CA 1
ATOM 1548 C C . ARG A 1 200 ? -16.172 -28.062 -5.18 1 97.25 200 ARG A C 1
ATOM 1550 O O . ARG A 1 200 ? -15.953 -28.938 -6.027 1 97.25 200 ARG A O 1
ATOM 1557 N N . ASP A 1 201 ? -15.969 -26.797 -5.375 1 97.69 201 ASP A N 1
ATOM 1558 C CA . ASP A 1 201 ? -15.406 -26.328 -6.637 1 97.69 201 ASP A CA 1
ATOM 1559 C C . ASP A 1 201 ? -14 -26.891 -6.848 1 97.69 201 ASP A C 1
ATOM 1561 O O . ASP A 1 201 ? -13.609 -27.188 -7.98 1 97.69 201 ASP A O 1
ATOM 1565 N N . ILE A 1 202 ? -13.25 -27.047 -5.816 1 98.62 202 ILE A N 1
ATOM 1566 C CA . ILE A 1 202 ? -11.891 -27.562 -5.887 1 98.62 202 ILE A CA 1
ATOM 1567 C C . ILE A 1 202 ? -11.93 -29.062 -6.172 1 98.62 202 ILE A C 1
ATOM 1569 O O . ILE A 1 202 ? -11.148 -29.578 -6.98 1 98.62 202 ILE A O 1
ATOM 1573 N N . ARG A 1 203 ? -12.805 -29.75 -5.523 1 98.31 203 ARG A N 1
ATOM 1574 C CA . ARG A 1 203 ? -12.953 -31.188 -5.719 1 98.31 203 ARG A CA 1
ATOM 1575 C C . ARG A 1 203 ? -13.297 -31.516 -7.168 1 98.31 203 ARG A C 1
ATOM 1577 O O . ARG A 1 203 ? -12.852 -32.531 -7.707 1 98.31 203 ARG A O 1
ATOM 1584 N N . ALA A 1 204 ? -14.109 -30.672 -7.719 1 98.31 204 ALA A N 1
ATOM 1585 C CA . ALA A 1 204 ? -14.477 -30.875 -9.117 1 98.31 204 ALA A CA 1
ATOM 1586 C C . ALA A 1 204 ? -13.242 -30.875 -10.016 1 98.31 204 ALA A C 1
ATOM 1588 O O . ALA A 1 204 ? -13.133 -31.703 -10.93 1 98.31 204 ALA A O 1
ATOM 1589 N N . VAL A 1 205 ? -12.32 -29.984 -9.781 1 98.62 205 VAL A N 1
ATOM 1590 C CA . VAL A 1 205 ? -11.078 -29.938 -10.547 1 98.62 205 VAL A CA 1
ATOM 1591 C C . VAL A 1 205 ? -10.203 -31.141 -10.18 1 98.62 205 VAL A C 1
ATOM 1593 O O . VAL A 1 205 ? -9.625 -31.781 -11.055 1 98.62 205 VAL A O 1
ATOM 1596 N N . GLN A 1 206 ? -10.117 -31.453 -8.875 1 98.56 206 GLN A N 1
ATOM 1597 C CA . GLN A 1 206 ? -9.297 -32.562 -8.391 1 98.56 206 GLN A CA 1
ATOM 1598 C C . GLN A 1 206 ? -9.758 -33.906 -8.992 1 98.56 206 GLN A C 1
ATOM 1600 O O . GLN A 1 206 ? -8.93 -34.75 -9.305 1 98.56 206 GLN A O 1
ATOM 1605 N N . ASP A 1 207 ? -11.031 -34.031 -9.156 1 98.38 207 ASP A N 1
ATOM 1606 C CA . ASP A 1 207 ? -11.578 -35.25 -9.742 1 98.38 207 ASP A CA 1
ATOM 1607 C C . ASP A 1 207 ? -11.07 -35.469 -11.172 1 98.38 207 ASP A C 1
ATOM 1609 O O . ASP A 1 207 ? -10.75 -36.562 -11.57 1 98.38 207 ASP A O 1
ATOM 1613 N N . ILE A 1 208 ? -11.039 -34.406 -11.898 1 98.19 208 ILE A N 1
ATOM 1614 C CA . ILE A 1 208 ? -10.523 -34.5 -13.258 1 98.19 208 ILE A CA 1
ATOM 1615 C C . ILE A 1 208 ? -9.055 -34.875 -13.234 1 98.19 208 ILE A C 1
ATOM 1617 O O . ILE A 1 208 ? -8.625 -35.781 -13.977 1 98.19 208 ILE A O 1
ATOM 1621 N N . LEU A 1 209 ? -8.297 -34.25 -12.367 1 98.44 209 LEU A N 1
ATOM 1622 C CA . LEU A 1 209 ? -6.867 -34.562 -12.258 1 98.44 209 LEU A CA 1
ATOM 1623 C C . LEU A 1 209 ? -6.641 -36 -11.828 1 98.44 209 LEU A C 1
ATOM 1625 O O . LEU A 1 209 ? -5.789 -36.688 -12.398 1 98.44 209 LEU A O 1
ATOM 1629 N N . ASP A 1 210 ? -7.422 -36.438 -10.859 1 98 210 ASP A N 1
ATOM 1630 C CA . ASP A 1 210 ? -7.301 -37.812 -10.352 1 98 210 ASP A CA 1
ATOM 1631 C C . ASP A 1 210 ? -7.617 -38.844 -11.438 1 98 210 ASP A C 1
ATOM 1633 O O . ASP A 1 210 ? -6.965 -39.875 -11.531 1 98 210 ASP A O 1
ATOM 1637 N N . ALA A 1 211 ? -8.578 -38.531 -12.172 1 97.81 211 ALA A N 1
ATOM 1638 C CA . ALA A 1 211 ? -8.984 -39.438 -13.258 1 97.81 211 ALA A CA 1
ATOM 1639 C C . ALA A 1 211 ? -7.84 -39.625 -14.25 1 97.81 211 ALA A C 1
ATOM 1641 O O . ALA A 1 211 ? -7.75 -40.688 -14.891 1 97.81 211 ALA A O 1
ATOM 1642 N N . HIS A 1 212 ? -6.957 -38.719 -14.312 1 97.38 212 HIS A N 1
ATOM 1643 C CA . HIS A 1 212 ? -5.836 -38.812 -15.242 1 97.38 212 HIS A CA 1
ATOM 1644 C C . HIS A 1 212 ? -4.535 -39.094 -14.508 1 97.38 212 HIS A C 1
ATOM 1646 O O . HIS A 1 212 ? -3.455 -39.062 -15.102 1 97.38 212 HIS A O 1
ATOM 1652 N N . GLY A 1 213 ? -4.602 -39.25 -13.18 1 96.88 213 GLY A N 1
ATOM 1653 C CA . GLY A 1 213 ? -3.422 -39.531 -12.375 1 96.88 213 GLY A CA 1
ATOM 1654 C C . GLY A 1 213 ? -2.43 -38.375 -12.359 1 96.88 213 GLY A C 1
ATOM 1655 O O . GLY A 1 213 ? -1.217 -38.594 -12.344 1 96.88 213 GLY A O 1
ATOM 1656 N N . SER A 1 214 ? -2.922 -37.219 -12.453 1 97.44 214 SER A N 1
ATOM 1657 C CA . SER A 1 214 ? -2.068 -36.062 -12.562 1 97.44 214 SER A CA 1
ATOM 1658 C C . SER A 1 214 ? -1.701 -35.5 -11.188 1 97.44 214 SER A C 1
ATOM 1660 O O . SER A 1 214 ? -2.512 -35.562 -10.258 1 97.44 214 SER A O 1
ATOM 1662 N N . ASN A 1 215 ? -0.518 -34.938 -11.07 1 96.31 215 ASN A N 1
ATOM 1663 C CA . ASN A 1 215 ? -0.057 -34.344 -9.82 1 96.31 215 ASN A CA 1
ATOM 1664 C C . ASN A 1 215 ? -0.083 -32.812 -9.875 1 96.31 215 ASN A C 1
ATOM 1666 O O . ASN A 1 215 ? 0.532 -32.156 -9.047 1 96.31 215 ASN A O 1
ATOM 1670 N N . ILE A 1 216 ? -0.769 -32.281 -10.891 1 98.38 216 ILE A N 1
ATOM 1671 C CA . ILE A 1 216 ? -0.909 -30.828 -10.992 1 98.38 216 ILE A CA 1
ATOM 1672 C C . ILE A 1 216 ? -1.544 -30.281 -9.711 1 98.38 216 ILE A C 1
ATOM 1674 O O . ILE A 1 216 ? -2.469 -30.875 -9.164 1 98.38 216 ILE A O 1
ATOM 1678 N N . LYS A 1 217 ? -1.02 -29.172 -9.195 1 98.62 217 LYS A N 1
ATOM 1679 C CA . LYS A 1 217 ? -1.537 -28.594 -7.965 1 98.62 217 LYS A CA 1
ATOM 1680 C C . LYS A 1 217 ? -2.545 -27.484 -8.266 1 98.62 217 LYS A C 1
ATOM 1682 O O . LYS A 1 217 ? -2.412 -26.766 -9.258 1 98.62 217 LYS A O 1
ATOM 1687 N N . ILE A 1 218 ? -3.539 -27.328 -7.387 1 98.88 218 ILE A N 1
ATOM 1688 C CA . ILE A 1 218 ? -4.621 -26.375 -7.602 1 98.88 218 ILE A CA 1
ATOM 1689 C C . ILE A 1 218 ? -4.387 -25.141 -6.746 1 98.88 218 ILE A C 1
ATOM 1691 O O . ILE A 1 218 ? -4.137 -25.234 -5.543 1 98.88 218 ILE A O 1
ATOM 1695 N N . ILE A 1 219 ? -4.383 -23.984 -7.332 1 98.88 219 ILE A N 1
ATOM 1696 C CA . ILE A 1 219 ? -4.41 -22.672 -6.676 1 98.88 219 ILE A CA 1
ATOM 1697 C C . ILE A 1 219 ? -5.801 -22.062 -6.805 1 98.88 219 ILE A C 1
ATOM 1699 O O . ILE A 1 219 ? -6.254 -21.75 -7.914 1 98.88 219 ILE A O 1
ATOM 1703 N N . SER A 1 220 ? -6.477 -21.859 -5.691 1 98.88 220 SER A N 1
ATOM 1704 C CA . SER A 1 220 ? -7.836 -21.328 -5.723 1 98.88 220 SER A CA 1
ATOM 1705 C C . SER A 1 220 ? -7.84 -19.797 -5.754 1 98.88 220 SER A C 1
ATOM 1707 O O . SER A 1 220 ? -7.199 -19.156 -4.926 1 98.88 220 SER A O 1
ATOM 1709 N N . LYS A 1 221 ? -8.539 -19.266 -6.641 1 98.5 221 LYS A N 1
ATOM 1710 C CA . LYS A 1 221 ? -8.695 -17.812 -6.723 1 98.5 221 LYS A CA 1
ATOM 1711 C C . LYS A 1 221 ? -9.883 -17.344 -5.891 1 98.5 221 LYS A C 1
ATOM 1713 O O . LYS A 1 221 ? -11.016 -17.781 -6.109 1 98.5 221 LYS A O 1
ATOM 1718 N N . ILE A 1 222 ? -9.609 -16.516 -4.953 1 98.12 222 ILE A N 1
ATOM 1719 C CA . ILE A 1 222 ? -10.664 -15.898 -4.152 1 98.12 222 ILE A CA 1
ATOM 1720 C C . ILE A 1 222 ? -11.109 -14.586 -4.805 1 98.12 222 ILE A C 1
ATOM 1722 O O . ILE A 1 222 ? -10.367 -13.602 -4.797 1 98.12 222 ILE A O 1
ATOM 1726 N N . GLU A 1 223 ? -12.375 -14.617 -5.293 1 95.5 223 GLU A N 1
ATOM 1727 C CA . GLU A 1 223 ? -12.828 -13.531 -6.156 1 95.5 223 GLU A CA 1
ATOM 1728 C C . GLU A 1 223 ? -14.227 -13.062 -5.766 1 95.5 223 GLU A C 1
ATOM 1730 O O . GLU A 1 223 ? -14.75 -12.102 -6.34 1 95.5 223 GLU A O 1
ATOM 1735 N N . ASN A 1 224 ? -14.844 -13.703 -4.785 1 92.88 224 ASN A N 1
ATOM 1736 C CA . ASN A 1 224 ? -16.219 -13.367 -4.441 1 92.88 224 ASN A CA 1
ATOM 1737 C C . ASN A 1 224 ? -16.484 -13.539 -2.947 1 92.88 224 ASN A C 1
ATOM 1739 O O . ASN A 1 224 ? -15.648 -14.078 -2.223 1 92.88 224 ASN A O 1
ATOM 1743 N N . GLN A 1 225 ? -17.609 -13.055 -2.549 1 92.62 225 GLN A N 1
ATOM 1744 C CA . GLN A 1 225 ? -17.969 -13.047 -1.137 1 92.62 225 GLN A CA 1
ATOM 1745 C C . GLN A 1 225 ? -18.141 -14.469 -0.606 1 92.62 225 GLN A C 1
ATOM 1747 O O . GLN A 1 225 ? -17.719 -14.773 0.514 1 92.62 225 GLN A O 1
ATOM 1752 N N . GLU A 1 226 ? -18.734 -15.305 -1.396 1 93.38 226 GLU A N 1
ATOM 1753 C CA . GLU A 1 226 ? -18.938 -16.688 -0.954 1 93.38 226 GLU A CA 1
ATOM 1754 C C . GLU A 1 226 ? -17.594 -17.375 -0.691 1 93.38 226 GLU A C 1
ATOM 1756 O O . GLU A 1 226 ? -17.469 -18.125 0.279 1 93.38 226 GLU A O 1
ATOM 1761 N N . GLY A 1 227 ? -16.625 -17.203 -1.585 1 96.25 227 GLY A N 1
ATOM 1762 C CA . GLY A 1 227 ? -15.289 -17.734 -1.355 1 96.25 227 GLY A CA 1
ATOM 1763 C C . GLY A 1 227 ? -14.664 -17.219 -0.066 1 96.25 227 GLY A C 1
ATOM 1764 O O . GLY A 1 227 ? -14.008 -17.984 0.647 1 96.25 227 GLY A O 1
ATOM 1765 N N . LEU A 1 228 ? -14.883 -15.945 0.26 1 96.5 228 LEU A N 1
ATOM 1766 C CA . LEU A 1 228 ? -14.383 -15.367 1.503 1 96.5 228 LEU A CA 1
ATOM 1767 C C . LEU A 1 228 ? -15.047 -16.016 2.711 1 96.5 228 LEU A C 1
ATOM 1769 O O . LEU A 1 228 ? -14.375 -16.328 3.697 1 96.5 228 LEU A O 1
ATOM 1773 N N . ASP A 1 229 ? -16.297 -16.234 2.576 1 95.88 229 ASP A N 1
ATOM 1774 C CA . ASP A 1 229 ? -17.047 -16.828 3.67 1 95.88 229 ASP A CA 1
ATOM 1775 C C . ASP A 1 229 ? -16.594 -18.266 3.939 1 95.88 229 ASP A C 1
ATOM 1777 O O . ASP A 1 229 ? -16.625 -18.719 5.082 1 95.88 229 ASP A O 1
ATOM 1781 N N . ASN A 1 230 ? -16.141 -18.938 2.879 1 97.38 230 ASN A N 1
ATOM 1782 C CA . ASN A 1 230 ? -15.719 -20.328 2.975 1 97.38 230 ASN A CA 1
ATOM 1783 C C . ASN A 1 230 ? -14.203 -20.453 2.9 1 97.38 230 ASN A C 1
ATOM 1785 O O . ASN A 1 230 ? -13.68 -21.484 2.49 1 97.38 230 ASN A O 1
ATOM 1789 N N . ILE A 1 231 ? -13.5 -19.438 3.301 1 98.5 231 ILE A N 1
ATOM 1790 C CA . ILE A 1 231 ? -12.07 -19.344 3.027 1 98.5 231 ILE A CA 1
ATOM 1791 C C . ILE A 1 231 ? -11.328 -20.484 3.723 1 98.5 231 ILE A C 1
ATOM 1793 O O . ILE A 1 231 ? -10.383 -21.031 3.166 1 98.5 231 ILE A O 1
ATOM 1797 N N . ASP A 1 232 ? -11.742 -20.906 4.91 1 98.12 232 ASP A N 1
ATOM 1798 C CA . ASP A 1 232 ? -11.031 -21.922 5.672 1 98.12 232 ASP A CA 1
ATOM 1799 C C . ASP A 1 232 ? -11.078 -23.281 4.961 1 98.12 232 ASP A C 1
ATOM 1801 O O . ASP A 1 232 ? -10.055 -23.938 4.793 1 98.12 232 ASP A O 1
ATOM 1805 N N . GLU A 1 233 ? -12.25 -23.672 4.504 1 98.5 233 GLU A N 1
ATOM 1806 C CA . GLU A 1 233 ? -12.344 -24.953 3.818 1 98.5 233 GLU A CA 1
ATOM 1807 C C . GLU A 1 233 ? -11.656 -24.906 2.459 1 98.5 233 GLU A C 1
ATOM 1809 O O . GLU A 1 233 ? -11.109 -25.906 1.997 1 98.5 233 GLU A O 1
ATOM 1814 N N . ILE A 1 234 ? -11.68 -23.766 1.841 1 98.75 234 ILE A N 1
ATOM 1815 C CA . ILE A 1 234 ? -11.016 -23.609 0.553 1 98.75 234 ILE A CA 1
ATOM 1816 C C . ILE A 1 234 ? -9.508 -23.75 0.733 1 98.75 234 ILE A C 1
ATOM 1818 O O . ILE A 1 234 ? -8.844 -24.438 -0.041 1 98.75 234 ILE A O 1
ATOM 1822 N N . ILE A 1 235 ? -8.953 -23.109 1.741 1 98.56 235 ILE A N 1
ATOM 1823 C CA . ILE A 1 235 ? -7.527 -23.203 2.029 1 98.56 235 ILE A CA 1
ATOM 1824 C C . ILE A 1 235 ? -7.145 -24.656 2.297 1 98.56 235 ILE A C 1
ATOM 1826 O O . ILE A 1 235 ? -6.129 -25.141 1.787 1 98.56 235 ILE A O 1
ATOM 1830 N N . GLU A 1 236 ? -7.926 -25.344 2.957 1 97.38 236 GLU A N 1
ATOM 1831 C CA . GLU A 1 236 ? -7.645 -26.75 3.295 1 97.38 236 GLU A CA 1
ATOM 1832 C C . GLU A 1 236 ? -7.652 -27.625 2.051 1 97.38 236 GLU A C 1
ATOM 1834 O O . GLU A 1 236 ? -6.844 -28.547 1.932 1 97.38 236 GLU A O 1
ATOM 1839 N N . ALA A 1 237 ? -8.508 -27.297 1.134 1 98.12 237 ALA A N 1
ATOM 1840 C CA . ALA A 1 237 ? -8.711 -28.141 -0.036 1 98.12 237 ALA A CA 1
ATOM 1841 C C . ALA A 1 237 ? -7.734 -27.781 -1.153 1 98.12 237 ALA A C 1
ATOM 1843 O O . ALA A 1 237 ? -7.578 -28.531 -2.121 1 98.12 237 ALA A O 1
ATOM 1844 N N . SER A 1 238 ? -6.992 -26.703 -1.039 1 98.44 238 SER A N 1
ATOM 1845 C CA . SER A 1 238 ? -6.152 -26.188 -2.113 1 98.44 238 SER A CA 1
ATOM 1846 C C . SER A 1 238 ? -4.672 -26.391 -1.803 1 98.44 238 SER A C 1
ATOM 1848 O O . SER A 1 238 ? -4.297 -26.562 -0.643 1 98.44 238 SER A O 1
ATOM 1850 N N . TYR A 1 239 ? -3.854 -26.422 -2.838 1 97.94 239 TYR A N 1
ATOM 1851 C CA . TYR A 1 239 ? -2.41 -26.328 -2.648 1 97.94 239 TYR A CA 1
ATOM 1852 C C . TYR A 1 239 ? -2.008 -24.922 -2.24 1 97.94 239 TYR A C 1
ATOM 1854 O O . TYR A 1 239 ? -1.133 -24.734 -1.389 1 97.94 239 TYR A O 1
ATOM 1862 N N . GLY A 1 240 ? -2.637 -23.953 -2.854 1 98.5 240 GLY A N 1
ATOM 1863 C CA . GLY A 1 240 ? -2.391 -22.547 -2.564 1 98.5 240 GLY A CA 1
ATOM 1864 C C . GLY A 1 240 ? -3.582 -21.672 -2.865 1 98.5 240 GLY A C 1
ATOM 1865 O O . GLY A 1 240 ? -4.629 -22.141 -3.307 1 98.5 240 GLY A O 1
ATOM 1866 N N . ILE A 1 241 ? -3.469 -20.375 -2.568 1 98.88 241 ILE A N 1
ATOM 1867 C CA . ILE A 1 241 ? -4.539 -19.391 -2.729 1 98.88 241 ILE A CA 1
ATOM 1868 C C . ILE A 1 241 ? -4.031 -18.203 -3.521 1 98.88 241 ILE A C 1
ATOM 1870 O O . ILE A 1 241 ? -2.865 -17.812 -3.398 1 98.88 241 ILE A O 1
ATOM 1874 N N . MET A 1 242 ? -4.848 -17.719 -4.387 1 98.81 242 MET A N 1
ATOM 1875 C CA . MET A 1 242 ? -4.59 -16.453 -5.059 1 98.81 242 MET A CA 1
ATOM 1876 C C . MET A 1 242 ? -5.652 -15.414 -4.691 1 98.81 242 MET A C 1
ATOM 1878 O O . MET A 1 242 ? -6.848 -15.648 -4.895 1 98.81 242 MET A O 1
ATOM 1882 N N . VAL A 1 243 ? -5.254 -14.367 -4.09 1 98.38 243 VAL A N 1
ATOM 1883 C CA . VAL A 1 243 ? -6.156 -13.25 -3.82 1 98.38 243 VAL A CA 1
ATOM 1884 C C . VAL A 1 243 ? -6.289 -12.383 -5.066 1 98.38 243 VAL A C 1
ATOM 1886 O O . VAL A 1 243 ? -5.426 -11.539 -5.34 1 98.38 243 VAL A O 1
ATOM 1889 N N . ALA A 1 244 ? -7.355 -12.562 -5.746 1 96.62 244 ALA A N 1
ATOM 1890 C CA . ALA A 1 244 ? -7.594 -11.82 -6.98 1 96.62 244 ALA A CA 1
ATOM 1891 C C . ALA A 1 244 ? -8.336 -10.523 -6.703 1 96.62 244 ALA A C 1
ATOM 1893 O O . ALA A 1 244 ? -9.562 -10.461 -6.824 1 96.62 244 ALA A O 1
ATOM 1894 N N . ARG A 1 245 ? -7.641 -9.477 -6.543 1 94.31 245 ARG A N 1
ATOM 1895 C CA . ARG A 1 245 ? -8.195 -8.234 -6.02 1 94.31 245 ARG A CA 1
ATOM 1896 C C . ARG A 1 245 ? -9.047 -7.527 -7.066 1 94.31 245 ARG A C 1
ATOM 1898 O O . ARG A 1 245 ? -9.914 -6.719 -6.727 1 94.31 245 ARG A O 1
ATOM 1905 N N . GLY A 1 246 ? -8.766 -7.785 -8.375 1 90.44 246 GLY A N 1
ATOM 1906 C CA . GLY A 1 246 ? -9.586 -7.195 -9.414 1 90.44 246 GLY A CA 1
ATOM 1907 C C . GLY A 1 246 ? -11.062 -7.543 -9.281 1 90.44 246 GLY A C 1
ATOM 1908 O O . GLY A 1 246 ? -11.898 -6.656 -9.109 1 90.44 246 GLY A O 1
ATOM 1909 N N . ASP A 1 247 ? -11.336 -8.805 -9.227 1 90.62 247 ASP A N 1
ATOM 1910 C CA . ASP A 1 247 ? -12.703 -9.297 -9.094 1 90.62 247 ASP A CA 1
ATOM 1911 C C . ASP A 1 247 ? -13.234 -9.07 -7.684 1 90.62 247 ASP A C 1
ATOM 1913 O O . ASP A 1 247 ? -14.406 -8.711 -7.508 1 90.62 247 ASP A O 1
ATOM 1917 N N . LEU A 1 248 ? -12.445 -9.273 -6.727 1 92.5 248 LEU A N 1
ATOM 1918 C CA . LEU A 1 248 ? -12.852 -9.078 -5.34 1 92.5 248 LEU A CA 1
ATOM 1919 C C . LEU A 1 248 ? -13.258 -7.629 -5.094 1 92.5 248 LEU A C 1
ATOM 1921 O O . LEU A 1 248 ? -14.172 -7.359 -4.312 1 92.5 248 LEU A O 1
ATOM 1925 N N . GLY A 1 249 ? -12.531 -6.738 -5.766 1 89.44 249 GLY A N 1
ATOM 1926 C CA . GLY A 1 249 ? -12.789 -5.312 -5.605 1 89.44 249 GLY A CA 1
ATOM 1927 C C . GLY A 1 249 ? -14.125 -4.879 -6.18 1 89.44 249 GLY A C 1
ATOM 1928 O O . GLY A 1 249 ? -14.641 -3.816 -5.824 1 89.44 249 GLY A O 1
ATOM 1929 N N . VAL A 1 250 ? -14.664 -5.648 -7.074 1 87.69 250 VAL A N 1
ATOM 1930 C CA . VAL A 1 250 ? -15.992 -5.375 -7.605 1 87.69 250 VAL A CA 1
ATOM 1931 C C . VAL A 1 250 ? -17.047 -5.883 -6.629 1 87.69 250 VAL A C 1
ATOM 1933 O O . VAL A 1 250 ? -18.125 -5.289 -6.504 1 87.69 250 VAL A O 1
ATOM 1936 N N . GLU A 1 251 ? -16.641 -6.914 -5.879 1 90.31 251 GLU A N 1
ATOM 1937 C CA . GLU A 1 251 ? -17.578 -7.609 -4.996 1 90.31 251 GLU A CA 1
ATOM 1938 C C . GLU A 1 251 ? -17.672 -6.914 -3.639 1 90.31 251 GLU A C 1
ATOM 1940 O O . GLU A 1 251 ? -18.703 -6.992 -2.965 1 90.31 251 GLU A O 1
ATOM 1945 N N . LEU A 1 252 ? -16.562 -6.273 -3.285 1 92.19 252 LEU A N 1
ATOM 1946 C CA . LEU A 1 252 ? -16.469 -5.664 -1.965 1 92.19 252 LEU A CA 1
ATOM 1947 C C . LEU A 1 252 ? -16.172 -4.172 -2.076 1 92.19 252 LEU A C 1
ATOM 1949 O O . LEU A 1 252 ? -15.578 -3.723 -3.064 1 92.19 252 LEU A O 1
ATOM 1953 N N . PRO A 1 253 ? -16.641 -3.471 -0.981 1 91.19 253 PRO A N 1
ATOM 1954 C CA . PRO A 1 253 ? -16.141 -2.096 -0.922 1 91.19 253 PRO A CA 1
ATOM 1955 C C . PRO A 1 253 ? -14.609 -2.021 -0.897 1 91.19 253 PRO A C 1
ATOM 1957 O O . PRO A 1 253 ? -13.961 -2.863 -0.276 1 91.19 253 PRO A O 1
ATOM 1960 N N . ALA A 1 254 ? -14.086 -1.037 -1.614 1 91.75 254 ALA A N 1
ATOM 1961 C CA . ALA A 1 254 ? -12.641 -0.904 -1.801 1 91.75 254 ALA A CA 1
ATOM 1962 C C . ALA A 1 254 ? -11.914 -0.917 -0.461 1 91.75 254 ALA A C 1
ATOM 1964 O O . ALA A 1 254 ? -10.844 -1.517 -0.336 1 91.75 254 ALA A O 1
ATOM 1965 N N . GLU A 1 255 ? -12.445 -0.286 0.584 1 94.44 255 GLU A N 1
ATOM 1966 C CA . GLU A 1 255 ? -11.781 -0.114 1.874 1 94.44 255 GLU A CA 1
ATOM 1967 C C . GLU A 1 255 ? -11.688 -1.438 2.625 1 94.44 255 GLU A C 1
ATOM 1969 O O . GLU A 1 255 ? -10.906 -1.565 3.57 1 94.44 255 GLU A O 1
ATOM 1974 N N . VAL A 1 256 ? -12.43 -2.473 2.248 1 94.88 256 VAL A N 1
ATOM 1975 C CA . VAL A 1 256 ? -12.461 -3.752 2.951 1 94.88 256 VAL A CA 1
ATOM 1976 C C . VAL A 1 256 ? -11.359 -4.664 2.414 1 94.88 256 VAL A C 1
ATOM 1978 O O . VAL A 1 256 ? -10.953 -5.613 3.084 1 94.88 256 VAL A O 1
ATOM 1981 N N . ILE A 1 257 ? -10.836 -4.379 1.279 1 95.19 257 ILE A N 1
ATOM 1982 C CA . ILE A 1 257 ? -9.938 -5.266 0.55 1 95.19 257 ILE A CA 1
ATOM 1983 C C . ILE A 1 257 ? -8.641 -5.434 1.327 1 95.19 257 ILE A C 1
ATOM 1985 O O . ILE A 1 257 ? -8.156 -6.555 1.505 1 95.19 257 ILE A O 1
ATOM 1989 N N . PRO A 1 258 ? -8.078 -4.316 1.877 1 95.31 258 PRO A N 1
ATOM 1990 C CA . PRO A 1 258 ? -6.797 -4.484 2.562 1 95.31 258 PRO A CA 1
ATOM 1991 C C . PRO A 1 258 ? -6.883 -5.434 3.754 1 95.31 258 PRO A C 1
ATOM 1993 O O . PRO A 1 258 ? -6.051 -6.332 3.893 1 95.31 258 PRO A O 1
ATOM 1996 N N . ASN A 1 259 ? -7.867 -5.309 4.605 1 94.81 259 ASN A N 1
ATOM 1997 C CA . ASN A 1 259 ? -8.031 -6.203 5.746 1 94.81 259 ASN A CA 1
ATOM 1998 C C . ASN A 1 259 ? -8.312 -7.633 5.301 1 94.81 259 ASN A C 1
ATOM 2000 O O . ASN A 1 259 ? -7.82 -8.586 5.91 1 94.81 259 ASN A O 1
ATOM 2004 N N . THR A 1 260 ? -9.109 -7.742 4.262 1 95.62 260 THR A N 1
ATOM 2005 C CA . THR A 1 260 ? -9.445 -9.055 3.727 1 95.62 260 THR A CA 1
ATOM 2006 C C . THR A 1 260 ? -8.188 -9.766 3.223 1 95.62 260 THR A C 1
ATOM 2008 O O . THR A 1 260 ? -7.977 -10.945 3.525 1 95.62 260 THR A O 1
ATOM 2011 N N . GLN A 1 261 ? -7.414 -9.094 2.457 1 96.38 261 GLN A N 1
ATOM 2012 C CA . GLN A 1 261 ? -6.148 -9.633 1.965 1 96.38 261 GLN A CA 1
ATOM 2013 C C . GLN A 1 261 ? -5.277 -10.117 3.115 1 96.38 261 GLN A C 1
ATOM 2015 O O . GLN A 1 261 ? -4.777 -11.25 3.09 1 96.38 261 GLN A O 1
ATOM 2020 N N . ARG A 1 262 ? -5.086 -9.32 4.117 1 94.69 262 ARG A N 1
ATOM 2021 C CA . ARG A 1 262 ? -4.234 -9.648 5.254 1 94.69 262 ARG A CA 1
ATOM 2022 C C . ARG A 1 262 ? -4.73 -10.898 5.969 1 94.69 262 ARG A C 1
ATOM 2024 O O . ARG A 1 262 ? -3.936 -11.766 6.348 1 94.69 262 ARG A O 1
ATOM 2031 N N . ARG A 1 263 ? -6.012 -11 6.137 1 94.81 263 ARG A N 1
ATOM 2032 C CA . ARG A 1 263 ? -6.605 -12.156 6.805 1 94.81 263 ARG A CA 1
ATOM 2033 C C . ARG A 1 263 ? -6.359 -13.438 6.012 1 94.81 263 ARG A C 1
ATOM 2035 O O . ARG A 1 263 ? -6.004 -14.469 6.586 1 94.81 263 ARG A O 1
ATOM 2042 N N . ILE A 1 264 ? -6.527 -13.352 4.727 1 97.75 264 ILE A N 1
ATOM 2043 C CA . ILE A 1 264 ? -6.32 -14.523 3.885 1 97.75 264 ILE A CA 1
ATOM 2044 C C . ILE A 1 264 ? -4.855 -14.953 3.938 1 97.75 264 ILE A C 1
ATOM 2046 O O . ILE A 1 264 ? -4.551 -16.141 4.078 1 97.75 264 ILE A O 1
ATOM 2050 N N . VAL A 1 265 ? -3.98 -13.969 3.836 1 96.81 265 VAL A N 1
ATOM 2051 C CA . VAL A 1 265 ? -2.549 -14.25 3.832 1 96.81 265 VAL A CA 1
ATOM 2052 C C . VAL A 1 265 ? -2.154 -14.945 5.133 1 96.81 265 VAL A C 1
ATOM 2054 O O . VAL A 1 265 ? -1.466 -15.969 5.113 1 96.81 265 VAL A O 1
ATOM 2057 N N . GLU A 1 266 ? -2.609 -14.484 6.227 1 93.81 266 GLU A N 1
ATOM 2058 C CA . GLU A 1 266 ? -2.289 -15.062 7.527 1 93.81 266 GLU A CA 1
ATOM 2059 C C . GLU A 1 266 ? -2.801 -16.5 7.633 1 93.81 266 GLU A C 1
ATOM 2061 O O . GLU A 1 266 ? -2.086 -17.391 8.109 1 93.81 266 GLU A O 1
ATOM 2066 N N . LYS A 1 267 ? -3.996 -16.672 7.184 1 95.62 267 LYS A N 1
ATOM 2067 C CA . LYS A 1 267 ? -4.578 -18 7.234 1 95.62 267 LYS A CA 1
ATOM 2068 C C . LYS A 1 267 ? -3.797 -18.984 6.355 1 95.62 267 LYS A C 1
ATOM 2070 O O . LYS A 1 267 ? -3.605 -20.141 6.727 1 95.62 267 LYS A O 1
ATOM 2075 N N . CYS A 1 268 ? -3.383 -18.516 5.227 1 97.25 268 CYS A N 1
ATOM 2076 C CA . CYS A 1 268 ? -2.615 -19.359 4.324 1 97.25 268 CYS A CA 1
ATOM 2077 C C . CYS A 1 268 ? -1.264 -19.719 4.93 1 97.25 268 CYS A C 1
ATOM 2079 O O . CYS A 1 268 ? -0.839 -20.875 4.863 1 97.25 268 CYS A O 1
ATOM 2081 N N . ILE A 1 269 ? -0.592 -18.75 5.504 1 94.44 269 ILE A N 1
ATOM 2082 C CA . ILE A 1 269 ? 0.708 -18.984 6.125 1 94.44 269 ILE A CA 1
ATOM 2083 C C . ILE A 1 269 ? 0.564 -20 7.25 1 94.44 269 ILE A C 1
ATOM 2085 O O . ILE A 1 269 ? 1.338 -20.953 7.332 1 94.44 269 ILE A O 1
ATOM 2089 N N . CYS A 1 270 ? -0.467 -19.859 8.016 1 91.31 270 CYS A N 1
ATOM 2090 C CA . CYS A 1 270 ? -0.71 -20.781 9.125 1 91.31 270 CYS A CA 1
ATOM 2091 C C . CYS A 1 270 ? -0.977 -22.188 8.625 1 91.31 270 CYS A C 1
ATOM 2093 O O . CYS A 1 270 ? -0.614 -23.172 9.289 1 91.31 270 CYS A O 1
ATOM 2095 N N . ALA A 1 271 ? -1.554 -22.281 7.426 1 93.25 271 ALA A N 1
ATOM 2096 C CA . ALA A 1 271 ? -1.88 -23.578 6.84 1 93.25 271 ALA A CA 1
ATOM 2097 C C . ALA A 1 271 ? -0.738 -24.078 5.965 1 93.25 271 ALA A C 1
ATOM 2099 O O . ALA A 1 271 ? -0.834 -25.156 5.371 1 93.25 271 ALA A O 1
ATOM 2100 N N . LYS A 1 272 ? 0.363 -23.312 5.797 1 92.88 272 LYS A N 1
ATOM 2101 C CA . LYS A 1 272 ? 1.533 -23.625 4.98 1 92.88 272 LYS A CA 1
ATOM 2102 C C . LYS A 1 272 ? 1.161 -23.75 3.506 1 92.88 272 LYS A C 1
ATOM 2104 O O . LYS A 1 272 ? 1.651 -24.625 2.803 1 92.88 272 LYS A O 1
ATOM 2109 N N . ARG A 1 273 ? 0.174 -22.953 3.135 1 96.81 273 ARG A N 1
ATOM 2110 C CA . ARG A 1 273 ? -0.24 -22.875 1.737 1 96.81 273 ARG A CA 1
ATOM 2111 C C . ARG A 1 273 ? 0.313 -21.625 1.066 1 96.81 273 ARG A C 1
ATOM 2113 O O . ARG A 1 273 ? 0.207 -20.531 1.611 1 96.81 273 ARG A O 1
ATOM 2120 N N . PRO A 1 274 ? 0.962 -21.812 -0.092 1 98.12 274 PRO A N 1
ATOM 2121 C CA . PRO A 1 274 ? 1.409 -20.609 -0.792 1 98.12 274 PRO A CA 1
ATOM 2122 C C . PRO A 1 274 ? 0.266 -19.641 -1.088 1 98.12 274 PRO A C 1
ATOM 2124 O O . PRO A 1 274 ? -0.846 -20.078 -1.406 1 98.12 274 PRO A O 1
ATOM 2127 N N . VAL A 1 275 ? 0.516 -18.406 -0.96 1 98.81 275 VAL A N 1
ATOM 2128 C CA . VAL A 1 275 ? -0.49 -17.391 -1.219 1 98.81 275 VAL A CA 1
ATOM 2129 C C . VAL A 1 275 ? 0.074 -16.344 -2.174 1 98.81 275 VAL A C 1
ATOM 2131 O O . VAL A 1 275 ? 1.212 -15.891 -2.012 1 98.81 275 VAL A O 1
ATOM 2134 N N . ILE A 1 276 ? -0.711 -16 -3.229 1 98.88 276 ILE A N 1
ATOM 2135 C CA . ILE A 1 276 ? -0.331 -15.078 -4.289 1 98.88 276 ILE A CA 1
ATOM 2136 C C . ILE A 1 276 ? -1.244 -13.852 -4.258 1 98.88 276 ILE A C 1
ATOM 2138 O O . ILE A 1 276 ? -2.469 -13.992 -4.191 1 98.88 276 ILE A O 1
ATOM 2142 N N . ILE A 1 277 ? -0.683 -12.664 -4.223 1 98.56 277 ILE A N 1
ATOM 2143 C CA . ILE A 1 277 ? -1.471 -11.453 -4.422 1 98.56 277 ILE A CA 1
ATOM 2144 C C . ILE A 1 277 ? -1.449 -11.055 -5.895 1 98.56 277 ILE A C 1
ATOM 2146 O O . ILE A 1 277 ? -0.379 -10.898 -6.488 1 98.56 277 ILE A O 1
ATOM 2150 N N . ALA A 1 278 ? -2.664 -10.906 -6.402 1 96.19 278 ALA A N 1
ATOM 2151 C CA . ALA A 1 278 ? -2.76 -10.688 -7.844 1 96.19 278 ALA A CA 1
ATOM 2152 C C . ALA A 1 278 ? -3.535 -9.406 -8.148 1 96.19 278 ALA A C 1
ATOM 2154 O O . ALA A 1 278 ? -4.277 -8.906 -7.305 1 96.19 278 ALA A O 1
ATOM 2155 N N . THR A 1 279 ? -3.314 -8.891 -9.281 1 85.81 279 THR A N 1
ATOM 2156 C CA . THR A 1 279 ? -4.062 -7.914 -10.07 1 85.81 279 THR A CA 1
ATOM 2157 C C . THR A 1 279 ? -3.678 -6.492 -9.672 1 85.81 279 THR A C 1
ATOM 2159 O O . THR A 1 279 ? -3.611 -6.168 -8.484 1 85.81 279 THR A O 1
ATOM 2162 N N . GLN A 1 280 ? -3.365 -5.75 -10.609 1 86.31 280 GLN A N 1
ATOM 2163 C CA . GLN A 1 280 ? -3.145 -4.309 -10.633 1 86.31 280 GLN A CA 1
ATOM 2164 C C . GLN A 1 280 ? -2.092 -3.893 -9.609 1 86.31 280 GLN A C 1
ATOM 2166 O O . GLN A 1 280 ? -2.309 -2.959 -8.836 1 86.31 280 GLN A O 1
ATOM 2171 N N . MET A 1 281 ? -0.979 -4.625 -9.641 1 93.44 281 MET A N 1
ATOM 2172 C CA . MET A 1 281 ? 0.102 -4.297 -8.711 1 93.44 281 MET A CA 1
ATOM 2173 C C . MET A 1 281 ? 0.983 -3.186 -9.281 1 93.44 281 MET A C 1
ATOM 2175 O O . MET A 1 281 ? 1.399 -2.285 -8.547 1 93.44 281 MET A O 1
ATOM 2179 N N . LEU A 1 282 ? 1.291 -3.303 -10.562 1 96.94 282 LEU A N 1
ATOM 2180 C CA . LEU A 1 282 ? 2.031 -2.285 -11.305 1 96.94 282 LEU A CA 1
ATOM 2181 C C . LEU A 1 282 ? 1.331 -1.946 -12.617 1 96.94 282 LEU A C 1
ATOM 2183 O O . LEU A 1 282 ? 1.97 -1.889 -13.672 1 96.94 282 LEU A O 1
ATOM 2187 N N . TYR A 1 283 ? 0.084 -1.698 -12.516 1 95.38 283 TYR A N 1
ATOM 2188 C CA . TYR A 1 283 ? -0.753 -1.56 -13.703 1 95.38 283 TYR A CA 1
ATOM 2189 C C . TYR A 1 283 ? -0.309 -0.372 -14.547 1 95.38 283 TYR A C 1
ATOM 2191 O O . TYR A 1 283 ? -0.372 -0.42 -15.781 1 95.38 283 TYR A O 1
ATOM 2199 N N . SER A 1 284 ? 0.123 0.726 -13.922 1 93.88 284 SER A N 1
ATOM 2200 C CA . SER A 1 284 ? 0.541 1.913 -14.664 1 93.88 284 SER A CA 1
ATOM 2201 C C . SER A 1 284 ? 1.688 1.595 -15.617 1 93.88 284 SER A C 1
ATOM 2203 O O . SER A 1 284 ? 1.854 2.26 -16.641 1 93.88 284 SER A O 1
ATOM 2205 N N . MET A 1 285 ? 2.418 0.544 -15.391 1 96.06 285 MET A N 1
ATOM 2206 C CA . MET A 1 285 ? 3.611 0.237 -16.172 1 96.06 285 MET A CA 1
ATOM 2207 C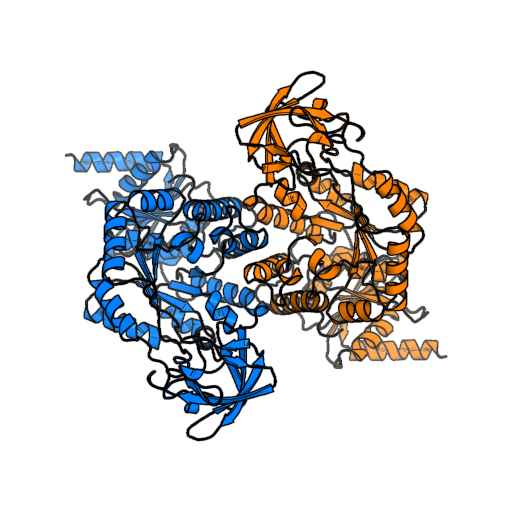 C . MET A 1 285 ? 3.242 -0.485 -17.469 1 96.06 285 MET A C 1
ATOM 2209 O O . MET A 1 285 ? 4.113 -0.783 -18.281 1 96.06 285 MET A O 1
ATOM 2213 N N . VAL A 1 286 ? 1.948 -0.786 -17.625 1 96.56 286 VAL A N 1
ATOM 2214 C CA . VAL A 1 286 ? 1.496 -1.229 -18.938 1 96.56 286 VAL A CA 1
ATOM 2215 C C . VAL A 1 286 ? 1.869 -0.187 -19.984 1 96.56 286 VAL A C 1
ATOM 2217 O O . VAL A 1 286 ? 2.215 -0.535 -21.109 1 96.56 286 VAL A O 1
ATOM 2220 N N . LYS A 1 287 ? 1.854 1.106 -19.516 1 95.19 287 LYS A N 1
ATOM 2221 C CA . LYS A 1 287 ? 2.082 2.18 -20.484 1 95.19 287 LYS A CA 1
ATOM 2222 C C . LYS A 1 287 ? 3.201 3.107 -20.016 1 95.19 287 LYS A C 1
ATOM 2224 O O . LYS A 1 287 ? 3.631 3.992 -20.766 1 95.19 287 LYS A O 1
ATOM 2229 N N . SER A 1 288 ? 3.645 2.898 -18.781 1 92.31 288 SER A N 1
ATOM 2230 C CA . SER A 1 288 ? 4.68 3.764 -18.234 1 92.31 288 SER A CA 1
ATOM 2231 C C . SER A 1 288 ? 5.902 2.957 -17.797 1 92.31 288 SER A C 1
ATOM 2233 O O . SER A 1 288 ? 5.773 1.853 -17.266 1 92.31 288 SER A O 1
ATOM 2235 N N . PRO A 1 289 ? 7.059 3.48 -18.016 1 90.5 289 PRO A N 1
ATOM 2236 C CA . PRO A 1 289 ? 8.266 2.762 -17.594 1 90.5 289 PRO A CA 1
ATOM 2237 C C . PRO A 1 289 ? 8.461 2.758 -16.078 1 90.5 289 PRO A C 1
ATOM 2239 O O . PRO A 1 289 ? 9.281 2 -15.562 1 90.5 289 PRO A O 1
ATOM 2242 N N . ARG A 1 290 ? 7.73 3.646 -15.391 1 90.12 290 ARG A N 1
ATOM 2243 C CA . ARG A 1 290 ? 7.844 3.748 -13.938 1 90.12 290 ARG A CA 1
ATOM 2244 C C . ARG A 1 290 ? 6.48 3.58 -13.273 1 90.12 290 ARG A C 1
ATOM 2246 O O . ARG A 1 290 ? 5.465 4.039 -13.805 1 90.12 290 ARG A O 1
ATOM 2253 N N . PRO A 1 291 ? 6.504 2.908 -12.148 1 94 291 PRO A N 1
ATOM 2254 C CA . PRO A 1 291 ? 5.238 2.787 -11.422 1 94 291 PRO A CA 1
ATOM 2255 C C . PRO A 1 291 ? 4.887 4.047 -10.633 1 94 291 PRO A C 1
ATOM 2257 O O . PRO A 1 291 ? 5.734 4.922 -10.445 1 94 291 PRO A O 1
ATOM 2260 N N . THR A 1 292 ? 3.654 4.16 -10.234 1 91.94 292 THR A N 1
ATOM 2261 C CA . THR A 1 292 ? 3.271 5.223 -9.312 1 91.94 292 THR A CA 1
ATOM 2262 C C . THR A 1 292 ? 3.781 4.922 -7.902 1 91.94 292 THR A C 1
ATOM 2264 O O . THR A 1 292 ? 4.125 3.777 -7.594 1 91.94 292 THR A O 1
ATOM 2267 N N . ARG A 1 293 ? 3.814 5.93 -7.094 1 91.75 293 ARG A N 1
ATOM 2268 C CA . ARG A 1 293 ? 4.199 5.75 -5.699 1 91.75 293 ARG A CA 1
ATOM 2269 C C . ARG A 1 293 ? 3.24 4.805 -4.984 1 91.75 293 ARG A C 1
ATOM 2271 O O . ARG A 1 293 ? 3.666 3.979 -4.172 1 91.75 293 ARG A O 1
ATOM 2278 N N . ALA A 1 294 ? 1.972 4.934 -5.289 1 94.38 294 ALA A N 1
ATOM 2279 C CA . ALA A 1 294 ? 0.958 4.074 -4.68 1 94.38 294 ALA A CA 1
ATOM 2280 C C . ALA A 1 294 ? 1.186 2.609 -5.047 1 94.38 294 ALA A C 1
ATOM 2282 O O . ALA A 1 294 ? 1.01 1.72 -4.211 1 94.38 294 ALA A O 1
ATOM 2283 N N . GLU A 1 295 ? 1.585 2.383 -6.258 1 96.06 295 GLU A N 1
ATOM 2284 C CA . GLU A 1 295 ? 1.827 1.015 -6.703 1 96.06 295 GLU A CA 1
ATOM 2285 C C . GLU A 1 295 ? 3.045 0.414 -6.008 1 96.06 295 GLU A C 1
ATOM 2287 O O . GLU A 1 295 ? 3.035 -0.759 -5.633 1 96.06 295 GLU A O 1
ATOM 2292 N N . VAL A 1 296 ? 4.086 1.235 -5.867 1 96.5 296 VAL A N 1
ATOM 2293 C CA . VAL A 1 296 ? 5.262 0.771 -5.137 1 96.5 296 VAL A CA 1
ATOM 2294 C C . VAL A 1 296 ? 4.871 0.402 -3.707 1 96.5 296 VAL A C 1
ATOM 2296 O O . VAL A 1 296 ? 5.273 -0.645 -3.197 1 96.5 296 VAL A O 1
ATOM 2299 N N . SER A 1 297 ? 4.078 1.235 -3.1 1 95.88 297 SER A N 1
ATOM 2300 C CA . SER A 1 297 ? 3.59 0.983 -1.748 1 95.88 297 SER A CA 1
ATOM 2301 C C . SER A 1 297 ? 2.721 -0.269 -1.697 1 95.88 297 SER A C 1
ATOM 2303 O O . SER A 1 297 ? 2.76 -1.018 -0.719 1 95.88 297 SER A O 1
ATOM 2305 N N . ASP A 1 298 ? 1.925 -0.489 -2.709 1 96.5 298 ASP A N 1
ATOM 2306 C CA . ASP A 1 298 ? 1.039 -1.647 -2.777 1 96.5 298 ASP A CA 1
ATOM 2307 C C . ASP A 1 298 ? 1.839 -2.947 -2.836 1 96.5 298 ASP A C 1
ATOM 2309 O O . ASP A 1 298 ? 1.574 -3.879 -2.074 1 96.5 298 ASP A O 1
ATOM 2313 N N . VAL A 1 299 ? 2.809 -2.957 -3.689 1 98 299 VAL A N 1
ATOM 2314 C CA . VAL A 1 299 ? 3.68 -4.125 -3.785 1 98 299 VAL A CA 1
ATOM 2315 C C . VAL A 1 299 ? 4.406 -4.336 -2.459 1 98 299 VAL A C 1
ATOM 2317 O O . VAL A 1 299 ? 4.465 -5.457 -1.947 1 98 299 VAL A O 1
ATOM 2320 N N . ALA A 1 300 ? 4.934 -3.254 -1.929 1 96.81 300 ALA A N 1
ATOM 2321 C CA . ALA A 1 300 ? 5.637 -3.33 -0.652 1 96.81 300 ALA A CA 1
ATOM 2322 C C . ALA A 1 300 ? 4.73 -3.885 0.443 1 96.81 300 ALA A C 1
ATOM 2324 O O . ALA A 1 300 ? 5.156 -4.711 1.252 1 96.81 300 ALA A O 1
ATOM 2325 N N . SER A 1 301 ? 3.502 -3.439 0.432 1 95.44 301 SER A N 1
ATOM 2326 C CA . SER A 1 301 ? 2.551 -3.883 1.447 1 95.44 301 SER A CA 1
ATOM 2327 C C . SER A 1 301 ? 2.338 -5.391 1.386 1 95.44 301 SER A C 1
ATOM 2329 O O . SER A 1 301 ? 2.283 -6.059 2.42 1 95.44 301 SER A O 1
ATOM 2331 N N . ALA A 1 302 ? 2.189 -5.902 0.199 1 96.88 302 ALA A N 1
ATOM 2332 C CA . ALA A 1 302 ? 2.045 -7.344 0.034 1 96.88 302 ALA A CA 1
ATOM 2333 C C . ALA A 1 302 ? 3.273 -8.086 0.559 1 96.88 302 ALA A C 1
ATOM 2335 O O . ALA A 1 302 ? 3.15 -9.117 1.213 1 96.88 302 ALA A O 1
ATOM 2336 N N . ILE A 1 303 ? 4.426 -7.547 0.304 1 96.19 303 ILE A N 1
ATOM 2337 C CA . ILE A 1 303 ? 5.668 -8.188 0.716 1 96.19 303 ILE A CA 1
ATOM 2338 C C . ILE A 1 303 ? 5.809 -8.109 2.234 1 96.19 303 ILE A C 1
ATOM 2340 O O . ILE A 1 303 ? 6.266 -9.062 2.871 1 96.19 303 ILE A O 1
ATOM 2344 N N . TYR A 1 304 ? 5.348 -6.992 2.863 1 93.5 304 TYR A N 1
ATOM 2345 C CA . TYR A 1 304 ? 5.344 -6.867 4.316 1 93.5 304 TYR A CA 1
ATOM 2346 C C . TYR A 1 304 ? 4.469 -7.938 4.953 1 93.5 304 TYR A C 1
ATOM 2348 O O . TYR A 1 304 ? 4.746 -8.391 6.066 1 93.5 304 TYR A O 1
ATOM 2356 N N . GLU A 1 305 ? 3.467 -8.359 4.223 1 93.56 305 GLU A N 1
ATOM 2357 C CA . GLU A 1 305 ? 2.582 -9.414 4.715 1 93.56 305 GLU A CA 1
ATOM 2358 C C . GLU A 1 305 ? 3.213 -10.789 4.551 1 93.56 305 GLU A C 1
ATOM 2360 O O . GLU A 1 305 ? 2.646 -11.797 4.988 1 93.56 305 GLU A O 1
ATOM 2365 N N . ARG A 1 306 ? 4.371 -10.883 3.898 1 94.56 306 ARG A N 1
ATOM 2366 C CA . ARG A 1 306 ? 5.164 -12.094 3.711 1 94.56 306 ARG A CA 1
ATOM 2367 C C . ARG A 1 306 ? 4.453 -13.078 2.785 1 94.56 306 ARG A C 1
ATOM 2369 O O . ARG A 1 306 ? 4.43 -14.281 3.047 1 94.56 306 ARG A O 1
ATOM 2376 N N . VAL A 1 307 ? 3.865 -12.578 1.777 1 97.69 307 VAL A N 1
ATOM 2377 C CA . VAL A 1 307 ? 3.201 -13.422 0.792 1 97.69 307 VAL A CA 1
ATOM 2378 C C . VAL A 1 307 ? 4.234 -14.289 0.07 1 97.69 307 VAL A C 1
ATOM 2380 O O . VAL A 1 307 ? 5.422 -13.953 0.05 1 97.69 307 VAL A O 1
ATOM 2383 N N . ASP A 1 308 ? 3.816 -15.391 -0.46 1 98.25 308 ASP A N 1
ATOM 2384 C CA . ASP A 1 308 ? 4.719 -16.234 -1.235 1 98.25 308 ASP A CA 1
ATOM 2385 C C . ASP A 1 308 ? 5.059 -15.594 -2.576 1 98.25 308 ASP A C 1
ATOM 2387 O O . ASP A 1 308 ? 6.203 -15.664 -3.033 1 98.25 308 ASP A O 1
ATOM 2391 N N . ALA A 1 309 ? 3.984 -14.938 -3.113 1 98.62 309 ALA A N 1
ATOM 2392 C CA . ALA A 1 309 ? 4.246 -14.398 -4.445 1 98.62 309 ALA A CA 1
ATOM 2393 C C . ALA A 1 309 ? 3.361 -13.188 -4.734 1 98.62 309 ALA A C 1
ATOM 2395 O O . ALA A 1 309 ? 2.297 -13.031 -4.133 1 98.62 309 ALA A O 1
ATOM 2396 N N . VAL A 1 310 ? 3.854 -12.352 -5.617 1 98.62 310 VAL A N 1
ATOM 2397 C CA . VAL A 1 310 ? 3.111 -11.266 -6.246 1 98.62 310 VAL A CA 1
ATOM 2398 C C . VAL A 1 310 ? 3.037 -11.492 -7.754 1 98.62 310 VAL A C 1
ATOM 2400 O O . VAL A 1 310 ? 3.926 -12.117 -8.336 1 98.62 310 VAL A O 1
ATOM 2403 N N . MET A 1 311 ? 1.985 -10.977 -8.367 1 98.62 311 MET A N 1
ATOM 2404 C CA . MET A 1 311 ? 1.74 -11.398 -9.742 1 98.62 311 MET A CA 1
ATOM 2405 C C . MET A 1 311 ? 1.553 -10.195 -10.656 1 98.62 311 MET A C 1
ATOM 2407 O O . MET A 1 311 ? 0.893 -9.219 -10.281 1 98.62 311 MET A O 1
ATOM 2411 N N . LEU A 1 312 ? 2.193 -10.289 -11.812 1 98.38 312 LEU A N 1
ATOM 2412 C CA . LEU A 1 312 ? 1.998 -9.344 -12.906 1 98.38 312 LEU A CA 1
ATOM 2413 C C . LEU A 1 312 ? 1.081 -9.93 -13.977 1 98.38 312 LEU A C 1
ATOM 2415 O O . LEU A 1 312 ? 1.304 -11.047 -14.445 1 98.38 312 LEU A O 1
ATOM 2419 N N . SER A 1 313 ? 0.063 -9.18 -14.312 1 96.44 313 SER A N 1
ATOM 2420 C CA . SER A 1 313 ? -0.911 -9.641 -15.297 1 96.44 313 SER A CA 1
ATOM 2421 C C . SER A 1 313 ? -0.723 -8.93 -16.625 1 96.44 313 SER A C 1
ATOM 2423 O O . SER A 1 313 ? 0.217 -9.227 -17.375 1 96.44 313 SER A O 1
ATOM 2425 N N . ASP A 1 314 ? -1.39 -7.773 -16.859 1 95.62 314 ASP A N 1
ATOM 2426 C CA . ASP A 1 314 ? -1.311 -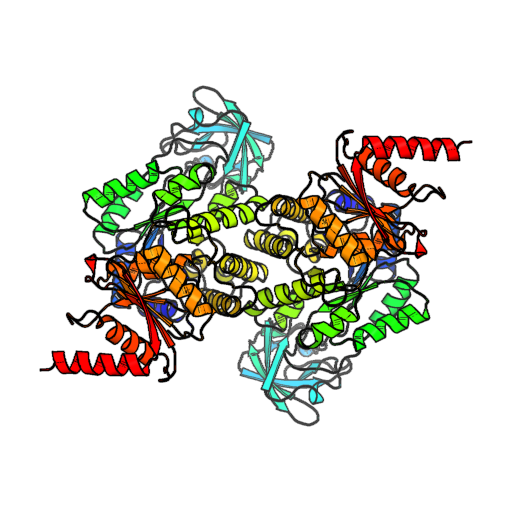7.043 -18.125 1 95.62 314 ASP A CA 1
ATOM 2427 C C . ASP A 1 314 ? 0.088 -6.469 -18.344 1 95.62 314 ASP A C 1
ATOM 2429 O O . ASP A 1 314 ? 0.537 -6.328 -19.469 1 95.62 314 ASP A O 1
ATOM 2433 N N . GLU A 1 315 ? 0.778 -6.141 -17.297 1 97.31 315 GLU A N 1
ATOM 2434 C CA . GLU A 1 315 ? 2.096 -5.512 -17.359 1 97.31 315 GLU A CA 1
ATOM 2435 C C . GLU A 1 315 ? 3.066 -6.348 -18.188 1 97.31 315 GLU A C 1
ATOM 2437 O O . GLU A 1 315 ? 3.84 -5.805 -18.984 1 97.31 315 GLU A O 1
ATOM 2442 N N . THR A 1 316 ? 2.969 -7.691 -18.062 1 97.62 316 THR A N 1
ATOM 2443 C CA . THR A 1 316 ? 3.916 -8.547 -18.766 1 97.62 316 THR A CA 1
ATOM 2444 C C . THR A 1 316 ? 3.27 -9.18 -19.984 1 97.62 316 THR A C 1
ATOM 2446 O O . THR A 1 316 ? 3.957 -9.523 -20.953 1 97.62 316 THR A O 1
ATOM 2449 N N . ALA A 1 317 ? 1.952 -9.328 -19.953 1 96.62 317 ALA A N 1
ATOM 2450 C CA . ALA A 1 317 ? 1.257 -9.961 -21.062 1 96.62 317 ALA A CA 1
ATOM 2451 C C . ALA A 1 317 ? 1.216 -9.031 -22.281 1 96.62 317 ALA A C 1
ATOM 2453 O O . ALA A 1 317 ? 1.485 -9.461 -23.406 1 96.62 317 ALA A O 1
ATOM 2454 N N . MET A 1 318 ? 0.881 -7.762 -22.031 1 95.44 318 MET A N 1
ATOM 2455 C CA . MET A 1 318 ? 0.647 -6.879 -23.172 1 95.44 318 MET A CA 1
ATOM 2456 C C . MET A 1 318 ? 1.285 -5.512 -22.938 1 95.44 318 MET A C 1
ATOM 2458 O O . MET A 1 318 ? 1.193 -4.629 -23.797 1 95.44 318 MET A O 1
ATOM 2462 N N . GLY A 1 319 ? 1.908 -5.297 -21.859 1 96.44 319 GLY A N 1
ATOM 2463 C CA . GLY A 1 319 ? 2.451 -3.992 -21.516 1 96.44 319 GLY A CA 1
ATOM 2464 C C . GLY A 1 319 ? 3.658 -3.611 -22.359 1 96.44 319 GLY A C 1
ATOM 2465 O O . GLY A 1 319 ? 4.324 -4.477 -22.922 1 96.44 319 GLY A O 1
ATOM 2466 N N . ASP A 1 320 ? 3.943 -2.385 -22.375 1 96.38 320 ASP A N 1
ATOM 2467 C CA . ASP A 1 320 ? 5.062 -1.848 -23.141 1 96.38 320 ASP A CA 1
ATOM 2468 C C . ASP A 1 320 ? 6.391 -2.098 -22.438 1 96.38 320 ASP A C 1
ATOM 2470 O O . ASP A 1 320 ? 7.453 -2.061 -23.047 1 96.38 320 ASP A O 1
ATOM 2474 N N . PHE A 1 321 ? 6.355 -2.404 -21.156 1 97.25 321 PHE A N 1
ATOM 2475 C CA . PHE A 1 321 ? 7.57 -2.52 -20.359 1 97.25 321 PHE A CA 1
ATOM 2476 C C . PHE A 1 321 ? 7.543 -3.787 -19.516 1 97.25 321 PHE A C 1
ATOM 2478 O O . PHE A 1 321 ? 7.742 -3.734 -18.297 1 97.25 321 PHE A O 1
ATOM 2485 N N . PRO A 1 322 ? 7.363 -4.949 -20.125 1 98 322 PRO A N 1
ATOM 2486 C CA . PRO A 1 322 ? 7.176 -6.191 -19.375 1 98 322 PRO A CA 1
ATOM 2487 C C . PRO A 1 322 ? 8.398 -6.566 -18.531 1 98 322 PRO A C 1
ATOM 2489 O O . PRO A 1 322 ? 8.258 -6.906 -17.359 1 98 322 PRO A O 1
ATOM 2492 N N . VAL A 1 323 ? 9.609 -6.508 -19.109 1 98.12 323 VAL A N 1
ATOM 2493 C CA . VAL A 1 323 ? 10.828 -6.883 -18.406 1 98.12 323 VAL A CA 1
ATOM 2494 C C . VAL A 1 323 ? 11.094 -5.898 -17.266 1 98.12 323 VAL A C 1
ATOM 2496 O O . VAL A 1 323 ? 11.391 -6.301 -16.141 1 98.12 323 VAL A O 1
ATOM 2499 N N . GLN A 1 324 ? 10.836 -4.598 -17.547 1 97.44 324 GLN A N 1
ATOM 2500 C CA . GLN A 1 324 ? 11.031 -3.555 -16.531 1 97.44 324 GLN A CA 1
ATOM 2501 C C . GLN A 1 324 ? 10.062 -3.723 -15.375 1 97.44 324 GLN A C 1
ATOM 2503 O O . GLN A 1 324 ? 10.398 -3.426 -14.227 1 97.44 324 GLN A O 1
ATOM 2508 N N . SER A 1 325 ? 8.883 -4.164 -15.664 1 98.19 325 SER A N 1
ATOM 2509 C CA . SER A 1 325 ? 7.895 -4.406 -14.609 1 98.19 325 SER A CA 1
ATOM 2510 C C . SER A 1 325 ? 8.367 -5.492 -13.656 1 98.19 325 SER A C 1
ATOM 2512 O O . SER A 1 325 ? 8.25 -5.348 -12.438 1 98.19 325 SER A O 1
ATOM 2514 N N . VAL A 1 326 ? 8.922 -6.582 -14.227 1 98.31 326 VAL A N 1
ATOM 2515 C CA . VAL A 1 326 ? 9.43 -7.668 -13.398 1 98.31 326 VAL A CA 1
ATOM 2516 C C . VAL A 1 326 ? 10.625 -7.18 -12.578 1 98.31 326 VAL A C 1
ATOM 2518 O O . VAL A 1 326 ? 10.727 -7.465 -11.383 1 98.31 326 VAL A O 1
ATOM 2521 N N . GLU A 1 327 ? 11.477 -6.43 -13.164 1 97.69 327 GLU A N 1
ATOM 2522 C CA . GLU A 1 327 ? 12.641 -5.891 -12.477 1 97.69 327 GLU A CA 1
ATOM 2523 C C . GLU A 1 327 ? 12.234 -4.984 -11.32 1 97.69 327 GLU A C 1
ATOM 2525 O O . GLU A 1 327 ? 12.844 -5.031 -10.25 1 97.69 327 GLU A O 1
ATOM 2530 N N . THR A 1 328 ? 11.266 -4.16 -11.625 1 97.19 328 THR A N 1
ATOM 2531 C CA . THR A 1 328 ? 10.773 -3.244 -10.602 1 97.19 328 THR A CA 1
ATOM 2532 C C . THR A 1 328 ? 10.234 -4.016 -9.398 1 97.19 328 THR A C 1
ATOM 2534 O O . THR A 1 328 ? 10.578 -3.717 -8.258 1 97.19 328 THR A O 1
ATOM 2537 N N . MET A 1 329 ? 9.414 -4.973 -9.672 1 97.94 329 MET A N 1
ATOM 2538 C CA . MET A 1 329 ? 8.844 -5.793 -8.609 1 97.94 329 MET A CA 1
ATOM 2539 C C . MET A 1 329 ? 9.938 -6.504 -7.82 1 97.94 329 MET A C 1
ATOM 2541 O O . MET A 1 329 ? 9.875 -6.59 -6.594 1 97.94 329 MET A O 1
ATOM 2545 N N . ALA A 1 330 ? 10.961 -7.004 -8.508 1 97.69 330 ALA A N 1
ATOM 2546 C CA . ALA A 1 330 ? 12.086 -7.688 -7.871 1 97.69 330 ALA A CA 1
ATOM 2547 C C . ALA A 1 330 ? 12.883 -6.727 -6.996 1 97.69 330 ALA A C 1
ATOM 2549 O O . ALA A 1 330 ? 13.297 -7.082 -5.887 1 97.69 330 ALA A O 1
ATOM 2550 N N . ARG A 1 331 ? 13.078 -5.543 -7.445 1 96.38 331 ARG A N 1
ATOM 2551 C CA . ARG A 1 331 ? 13.812 -4.539 -6.68 1 96.38 331 ARG A CA 1
ATOM 2552 C C . ARG A 1 331 ? 13.07 -4.176 -5.398 1 96.38 331 ARG A C 1
ATOM 2554 O O . ARG A 1 331 ? 13.68 -4.02 -4.34 1 96.38 331 ARG A O 1
ATOM 2561 N N . ILE A 1 332 ? 11.781 -3.982 -5.531 1 97.12 332 ILE A N 1
ATOM 2562 C CA . ILE A 1 332 ? 10.977 -3.67 -4.355 1 97.12 332 ILE A CA 1
ATOM 2563 C C . ILE A 1 332 ? 11.086 -4.805 -3.34 1 97.12 332 ILE A C 1
ATOM 2565 O O . ILE A 1 332 ? 11.312 -4.562 -2.15 1 97.12 332 ILE A O 1
ATOM 2569 N N . ALA A 1 333 ? 10.953 -6.016 -3.836 1 96.81 333 ALA A N 1
ATOM 2570 C CA . ALA A 1 333 ? 11.031 -7.172 -2.951 1 96.81 333 ALA A CA 1
ATOM 2571 C C . ALA A 1 333 ? 12.375 -7.219 -2.227 1 96.81 333 ALA A C 1
ATOM 2573 O O . ALA A 1 333 ? 12.422 -7.367 -1.003 1 96.81 333 ALA A O 1
ATOM 2574 N N . ARG A 1 334 ? 13.453 -7.051 -2.926 1 95.12 334 ARG A N 1
ATOM 2575 C CA . ARG A 1 334 ? 14.789 -7.109 -2.338 1 95.12 334 ARG A CA 1
ATOM 2576 C C . ARG A 1 334 ? 14.977 -6.016 -1.291 1 95.12 334 ARG A C 1
ATOM 2578 O O . ARG A 1 334 ? 15.523 -6.262 -0.217 1 95.12 334 ARG A O 1
ATOM 2585 N N . GLU A 1 335 ? 14.484 -4.867 -1.623 1 94.56 335 GLU A N 1
ATOM 2586 C CA . GLU A 1 335 ? 14.641 -3.734 -0.715 1 94.56 335 GLU A CA 1
ATOM 2587 C C . GLU A 1 335 ? 13.867 -3.955 0.581 1 94.56 335 GLU A C 1
ATOM 2589 O O . GLU A 1 335 ? 14.391 -3.727 1.672 1 94.56 335 GLU A O 1
ATOM 2594 N N . ILE A 1 336 ? 12.68 -4.379 0.451 1 94.5 336 ILE A N 1
ATOM 2595 C CA . ILE A 1 336 ? 11.828 -4.582 1.622 1 94.5 336 ILE A CA 1
ATOM 2596 C C . ILE A 1 336 ? 12.406 -5.703 2.484 1 94.5 336 ILE A C 1
ATOM 2598 O O . ILE A 1 336 ? 12.445 -5.594 3.713 1 94.5 336 ILE A O 1
ATOM 2602 N N . GLU A 1 337 ? 12.883 -6.73 1.865 1 93.06 337 GLU A N 1
ATOM 2603 C CA . GLU A 1 337 ? 13.352 -7.926 2.562 1 93.06 337 GLU A CA 1
ATOM 2604 C C . GLU A 1 337 ? 14.688 -7.676 3.254 1 93.06 337 GLU A C 1
ATOM 2606 O O . GLU A 1 337 ? 15.102 -8.453 4.121 1 93.06 337 GLU A O 1
ATOM 2611 N N . ARG A 1 338 ? 15.273 -6.613 2.939 1 88.38 338 ARG A N 1
ATOM 2612 C CA . ARG A 1 338 ? 16.547 -6.273 3.557 1 88.38 338 ARG A CA 1
ATOM 2613 C C . ARG A 1 338 ? 16.344 -5.668 4.941 1 88.38 338 ARG A C 1
ATOM 2615 O O . ARG A 1 338 ? 17.281 -5.625 5.75 1 88.38 338 ARG A O 1
ATOM 2622 N N . ASP A 1 339 ? 15.18 -5.176 5.117 1 83.81 339 ASP A N 1
ATOM 2623 C CA . ASP A 1 339 ? 14.906 -4.523 6.395 1 83.81 339 ASP A CA 1
ATOM 2624 C C . ASP A 1 339 ? 14.773 -5.547 7.52 1 83.81 339 ASP A C 1
ATOM 2626 O O . ASP A 1 339 ? 13.711 -6.148 7.695 1 83.81 339 ASP A O 1
ATOM 2630 N N . GLU A 1 340 ? 15.75 -5.637 8.32 1 75.38 340 GLU A N 1
ATOM 2631 C CA . GLU A 1 340 ? 15.812 -6.652 9.367 1 75.38 340 GLU A CA 1
ATOM 2632 C C . GLU A 1 340 ? 14.984 -6.246 10.578 1 75.38 340 GLU A C 1
ATOM 2634 O O . GLU A 1 340 ? 14.633 -7.086 11.414 1 75.38 340 GLU A O 1
ATOM 2639 N N . THR A 1 341 ? 14.633 -5.055 10.633 1 71.56 341 THR A N 1
ATOM 2640 C CA . THR A 1 341 ? 13.914 -4.562 11.805 1 71.56 341 THR A CA 1
ATOM 2641 C C . THR A 1 341 ? 12.453 -4.992 11.766 1 71.56 341 THR A C 1
ATOM 2643 O O . THR A 1 341 ? 11.898 -5.422 12.773 1 71.56 341 THR A O 1
ATOM 2646 N N . HIS A 1 342 ? 11.961 -5.027 10.688 1 67.69 342 HIS A N 1
ATOM 2647 C CA . HIS A 1 342 ? 10.523 -5.25 10.586 1 67.69 342 HIS A CA 1
ATOM 2648 C C . HIS A 1 342 ? 10.219 -6.613 9.977 1 67.69 342 HIS A C 1
ATOM 2650 O O . HIS A 1 342 ? 9.102 -7.121 10.109 1 67.69 342 HIS A O 1
ATOM 2656 N N . PHE A 1 343 ? 11.164 -7.094 9.43 1 66.06 343 PHE A N 1
ATOM 2657 C CA . PHE A 1 343 ? 10.969 -8.359 8.727 1 66.06 343 PHE A CA 1
ATOM 2658 C C . PHE A 1 343 ? 11.484 -9.523 9.555 1 66.06 343 PHE A C 1
ATOM 2660 O O . PHE A 1 343 ? 12.5 -10.133 9.211 1 66.06 343 PHE A O 1
ATOM 2667 N N . LYS A 1 344 ? 10.727 -9.828 10.719 1 72.31 344 LYS A N 1
ATOM 2668 C CA . LYS A 1 344 ? 11.109 -10.891 11.641 1 72.31 344 LYS A CA 1
ATOM 2669 C C . LYS A 1 344 ? 10.453 -12.211 11.258 1 72.31 344 LYS A C 1
ATOM 2671 O O . LYS A 1 344 ? 9.367 -12.227 10.688 1 72.31 344 LYS A O 1
ATOM 2676 N N . PRO A 1 345 ? 11.234 -13.305 11.562 1 75.75 345 PRO A N 1
ATOM 2677 C CA . PRO A 1 345 ? 10.625 -14.609 11.281 1 75.75 345 PRO A CA 1
ATOM 2678 C C . PRO A 1 345 ? 9.328 -14.836 12.055 1 75.75 345 PRO A C 1
ATOM 2680 O O . PRO A 1 345 ? 9.125 -14.234 13.109 1 75.75 345 PRO A O 1
ATOM 2683 N N . MET A 1 346 ? 8.469 -15.57 11.5 1 75.88 346 MET A N 1
ATOM 2684 C CA . MET A 1 346 ? 7.199 -15.898 12.141 1 75.88 346 MET A CA 1
ATOM 2685 C C . MET A 1 346 ? 7.281 -17.219 12.875 1 75.88 346 MET A C 1
ATOM 2687 O O . MET A 1 346 ? 6.484 -18.125 12.625 1 75.88 346 MET A O 1
ATOM 2691 N N . ILE A 1 347 ? 8.133 -17.281 13.797 1 74.62 347 ILE A N 1
ATOM 2692 C CA . ILE A 1 347 ? 8.461 -18.531 14.469 1 74.62 347 ILE A CA 1
ATOM 2693 C C . ILE A 1 347 ? 7.367 -18.875 15.477 1 74.62 347 ILE A C 1
ATOM 2695 O O . ILE A 1 347 ? 7.105 -20.062 15.734 1 74.62 347 ILE A O 1
ATOM 2699 N N . ASP A 1 348 ? 6.73 -17.906 16.016 1 73.12 348 ASP A N 1
ATOM 2700 C CA . ASP A 1 348 ? 5.801 -18.156 17.109 1 73.12 348 ASP A CA 1
ATOM 2701 C C . ASP A 1 348 ? 4.379 -18.359 16.578 1 73.12 348 ASP A C 1
ATOM 2703 O O . ASP A 1 348 ? 3.426 -18.406 17.359 1 73.12 348 ASP A O 1
ATOM 2707 N N . MET A 1 349 ? 4.379 -18.5 15.391 1 70.44 349 MET A N 1
ATOM 2708 C CA . MET A 1 349 ? 3.057 -18.75 14.828 1 70.44 349 MET A CA 1
ATOM 2709 C C . MET A 1 349 ? 2.574 -20.156 15.203 1 70.44 349 MET A C 1
ATOM 2711 O O . MET A 1 349 ? 3.365 -21.094 15.234 1 70.44 349 MET A O 1
ATOM 2715 N N . ASP A 1 350 ? 1.416 -20.156 15.812 1 62.88 350 ASP A N 1
ATOM 2716 C CA . ASP A 1 350 ? 0.802 -21.438 16.094 1 62.88 350 ASP A CA 1
ATOM 2717 C C . ASP A 1 350 ? 0.386 -22.156 14.812 1 62.88 350 ASP A C 1
ATOM 2719 O O . ASP A 1 350 ? -0.52 -21.703 14.109 1 62.88 350 ASP A O 1
ATOM 2723 N N . MET A 1 351 ? 1.25 -22.891 14.398 1 58.28 351 MET A N 1
ATOM 2724 C CA . MET A 1 351 ? 0.863 -23.688 13.227 1 58.28 351 MET A CA 1
ATOM 2725 C C . MET A 1 351 ? -0.09 -24.812 13.617 1 58.28 351 MET A C 1
ATOM 2727 O O . MET A 1 351 ? 0.343 -25.859 14.102 1 58.28 351 MET A O 1
ATOM 2731 N N . VAL A 1 352 ? -1.319 -24.484 14.086 1 48.84 352 VAL A N 1
ATOM 2732 C CA . VAL A 1 352 ? -2.348 -25.328 14.672 1 48.84 352 VAL A CA 1
ATOM 2733 C C . VAL A 1 352 ? -2.279 -26.734 14.062 1 48.84 352 VAL A C 1
ATOM 2735 O O . VAL A 1 352 ? -2.268 -27.734 14.781 1 48.84 352 VAL A O 1
ATOM 2738 N N . SER A 1 353 ? -2.621 -26.688 12.734 1 47.59 353 SER A N 1
ATOM 2739 C CA . SER A 1 353 ? -2.977 -27.953 12.109 1 47.59 353 SER A CA 1
ATOM 2740 C C . SER A 1 353 ? -1.791 -28.922 12.086 1 47.59 353 SER A C 1
ATOM 2742 O O . SER A 1 353 ? -1.956 -30.109 11.836 1 47.59 353 SER A O 1
ATOM 2744 N N . VAL A 1 354 ? -0.567 -28.312 12.391 1 53.91 354 VAL A N 1
ATOM 2745 C CA . VAL A 1 354 ? 0.568 -29.203 12.148 1 53.91 354 VAL A CA 1
ATOM 2746 C C . VAL A 1 354 ? 1.384 -29.359 13.43 1 53.91 354 VAL A C 1
ATOM 2748 O O . VAL A 1 354 ? 2.428 -30.016 13.43 1 53.91 354 VAL A O 1
ATOM 2751 N N . ASN A 1 355 ? 0.961 -28.797 14.617 1 51.19 355 ASN A N 1
ATOM 2752 C CA . ASN A 1 355 ? 1.723 -28.703 15.859 1 51.19 355 ASN A CA 1
ATOM 2753 C C . ASN A 1 355 ? 2.158 -30.078 16.359 1 51.19 355 ASN A C 1
ATOM 2755 O O . ASN A 1 355 ? 3.137 -30.188 17.094 1 51.19 355 ASN A O 1
ATOM 2759 N N . HIS A 1 356 ? 1.628 -31.062 15.484 1 64.19 356 HIS A N 1
ATOM 2760 C CA . HIS A 1 356 ? 2.068 -32.312 16.062 1 64.19 356 HIS A CA 1
ATOM 2761 C C . HIS A 1 356 ? 2.881 -33.125 15.055 1 64.19 356 HIS A C 1
ATOM 2763 O O . HIS A 1 356 ? 2.984 -34.344 15.172 1 64.19 356 HIS A O 1
ATOM 2769 N N . GLU A 1 357 ? 3.453 -32.219 14.195 1 81.25 357 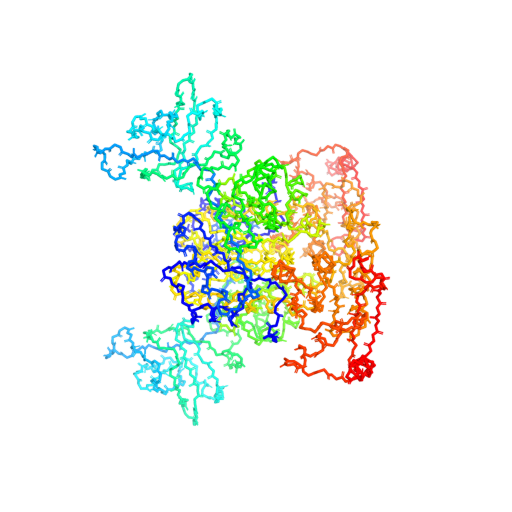GLU A N 1
ATOM 2770 C CA . GLU A 1 357 ? 4.227 -32.969 13.203 1 81.25 357 GLU A CA 1
ATOM 2771 C C . GLU A 1 357 ? 5.727 -32.781 13.422 1 81.25 357 GLU A C 1
ATOM 2773 O O . GLU A 1 357 ? 6.188 -31.656 13.648 1 81.25 357 GLU A O 1
ATOM 2778 N N . ILE A 1 358 ? 6.465 -33.812 13.344 1 83.31 358 ILE A N 1
ATOM 2779 C CA . ILE A 1 358 ? 7.918 -33.812 13.508 1 83.31 358 ILE A CA 1
ATOM 2780 C C . ILE A 1 358 ? 8.547 -32.844 12.508 1 83.31 358 ILE A C 1
ATOM 2782 O O . ILE A 1 358 ? 9.391 -32.031 12.875 1 83.31 358 ILE A O 1
ATOM 2786 N N . THR A 1 359 ? 8.094 -32.875 11.305 1 86.5 359 THR A N 1
ATOM 2787 C CA . THR A 1 359 ? 8.648 -32.062 10.25 1 86.5 359 THR A CA 1
ATOM 2788 C C . THR A 1 359 ? 8.477 -30.562 10.594 1 86.5 359 THR A C 1
ATOM 2790 O O . THR A 1 359 ? 9.383 -29.766 10.367 1 86.5 359 THR A O 1
ATOM 2793 N N . ALA A 1 360 ? 7.359 -30.219 11.141 1 86.81 360 ALA A N 1
ATOM 2794 C CA . ALA A 1 360 ? 7.086 -28.828 11.516 1 86.81 360 ALA A CA 1
ATOM 2795 C C . ALA A 1 360 ? 8.031 -28.359 12.617 1 86.81 360 ALA A C 1
ATOM 2797 O O . ALA A 1 360 ? 8.539 -27.25 12.57 1 86.81 360 ALA A O 1
ATOM 2798 N N . GLN A 1 361 ? 8.203 -29.234 13.57 1 86.94 361 GLN A N 1
ATOM 2799 C CA . GLN A 1 361 ? 9.086 -28.891 14.68 1 86.94 361 GLN A CA 1
ATOM 2800 C C . GLN A 1 361 ? 10.523 -28.703 14.203 1 86.94 361 GLN A C 1
ATOM 2802 O O . GLN A 1 361 ? 11.227 -27.797 14.656 1 86.94 361 GLN A O 1
ATOM 2807 N N . LEU A 1 362 ? 10.938 -29.562 13.344 1 88.56 362 LEU A N 1
ATOM 2808 C CA . LEU A 1 362 ? 12.297 -29.469 12.82 1 88.56 362 LEU A CA 1
ATOM 2809 C C . LEU A 1 362 ? 12.484 -28.188 12 1 88.56 362 LEU A C 1
ATOM 2811 O O . LEU A 1 362 ? 13.508 -27.516 12.117 1 88.56 362 LEU A O 1
ATOM 2815 N N . ALA A 1 363 ? 11.477 -27.922 11.188 1 90.69 363 ALA A N 1
ATOM 2816 C CA . ALA A 1 363 ? 11.523 -26.688 10.398 1 90.69 363 ALA A CA 1
ATOM 2817 C C . ALA A 1 363 ? 11.602 -25.469 11.305 1 90.69 363 ALA A C 1
ATOM 2819 O O . ALA A 1 363 ? 12.406 -24.562 11.07 1 90.69 363 ALA A O 1
ATOM 2820 N N . ARG A 1 364 ? 10.797 -25.453 12.359 1 89.44 364 ARG A N 1
ATOM 2821 C CA . ARG A 1 364 ? 10.805 -24.375 13.336 1 89.44 364 ARG A CA 1
ATOM 2822 C C . ARG A 1 364 ? 12.18 -24.219 13.984 1 89.44 364 ARG A C 1
ATOM 2824 O O . ARG A 1 364 ? 12.672 -23.109 14.148 1 89.44 364 ARG A O 1
ATOM 2831 N N . SER A 1 365 ? 12.695 -25.312 14.305 1 89.44 365 SER A N 1
ATOM 2832 C CA . SER A 1 365 ? 14 -25.328 14.953 1 89.44 365 SER A CA 1
ATOM 2833 C C . SER A 1 365 ? 15.078 -24.766 14.031 1 89.44 365 SER A C 1
ATOM 2835 O O . SER A 1 365 ? 15.953 -24.016 14.469 1 89.44 365 SER A O 1
ATOM 2837 N N . ALA A 1 366 ? 15.016 -25.188 12.82 1 92.62 366 ALA A N 1
ATOM 2838 C CA . ALA A 1 366 ? 15.992 -24.703 11.852 1 92.62 366 ALA A CA 1
ATOM 2839 C C . ALA A 1 366 ? 15.898 -23.188 11.68 1 92.62 366 ALA A C 1
ATOM 2841 O O . ALA A 1 366 ? 16.922 -22.5 11.633 1 92.62 366 ALA A O 1
ATOM 2842 N N . VAL A 1 367 ? 14.68 -22.688 11.625 1 91.94 367 VAL A N 1
ATOM 2843 C CA . VAL A 1 367 ? 14.469 -21.25 11.453 1 91.94 367 VAL A CA 1
ATOM 2844 C C . VAL A 1 367 ? 14.914 -20.516 12.711 1 91.94 367 VAL A C 1
ATOM 2846 O O . VAL A 1 367 ? 15.555 -19.453 12.625 1 91.94 367 VAL A O 1
ATOM 2849 N N . ARG A 1 368 ? 14.586 -21.031 13.844 1 89.44 368 ARG A N 1
ATOM 2850 C CA . ARG A 1 368 ? 15.023 -20.422 15.102 1 89.44 368 ARG A CA 1
ATOM 2851 C C . ARG A 1 368 ? 16.547 -20.391 15.195 1 89.44 368 ARG A C 1
ATOM 2853 O O . ARG A 1 368 ? 17.125 -19.375 15.609 1 89.44 368 ARG A O 1
ATOM 2860 N N . ALA A 1 369 ? 17.125 -21.469 14.82 1 90.94 369 ALA A N 1
ATOM 2861 C CA . ALA A 1 369 ? 18.594 -21.531 14.836 1 90.94 369 ALA A CA 1
ATOM 2862 C C . ALA A 1 369 ? 19.188 -20.453 13.938 1 90.94 369 ALA A C 1
ATOM 2864 O O . ALA A 1 369 ? 20.234 -19.875 14.266 1 90.94 369 ALA A O 1
ATOM 2865 N N . SER A 1 370 ? 18.578 -20.203 12.859 1 91.38 370 SER A N 1
ATOM 2866 C CA . SER A 1 370 ? 19.062 -19.219 11.898 1 91.38 370 SER A CA 1
ATOM 2867 C C . SER A 1 370 ? 18.938 -17.797 12.445 1 91.38 370 SER A C 1
ATOM 2869 O O . SER A 1 370 ? 19.594 -16.875 11.953 1 91.38 370 SER A O 1
ATOM 2871 N N . THR A 1 371 ? 18.125 -17.609 13.414 1 87.81 371 THR A N 1
ATOM 2872 C CA . THR A 1 371 ? 18 -16.312 14.062 1 87.81 371 THR A CA 1
ATOM 2873 C C . THR A 1 371 ? 19.047 -16.125 15.156 1 87.81 371 THR A C 1
ATOM 2875 O O . THR A 1 371 ? 19.516 -15.016 15.398 1 87.81 371 THR A O 1
ATOM 2878 N N . ASN A 1 372 ? 19.422 -17.203 15.766 1 89.19 372 ASN A N 1
ATOM 2879 C CA . ASN A 1 372 ? 20.297 -17.156 16.938 1 89.19 372 ASN A CA 1
ATOM 2880 C C . ASN A 1 372 ? 21.766 -17.281 16.547 1 89.19 372 ASN A C 1
ATOM 2882 O O . ASN A 1 372 ? 22.641 -16.844 17.297 1 89.19 372 ASN A O 1
ATOM 2886 N N . LEU A 1 373 ? 22 -17.938 15.43 1 91.44 373 LEU A N 1
ATOM 2887 C CA . LEU A 1 373 ? 23.359 -18.203 14.953 1 91.44 373 LEU A CA 1
ATOM 2888 C C . LEU A 1 373 ? 23.578 -17.594 13.57 1 91.44 373 LEU A C 1
ATOM 2890 O O . LEU A 1 373 ? 22.609 -17.328 12.844 1 91.44 373 LEU A O 1
ATOM 2894 N N . PRO A 1 374 ? 24.781 -17.312 13.227 1 92.5 374 PRO A N 1
ATOM 2895 C CA . PRO A 1 374 ? 25.062 -16.719 11.914 1 92.5 374 PRO A CA 1
ATOM 2896 C C . PRO A 1 374 ? 25 -17.734 10.781 1 92.5 374 PRO A C 1
ATOM 2898 O O . PRO A 1 374 ? 25.953 -17.859 10.008 1 92.5 374 PRO A O 1
ATOM 2901 N N . ILE A 1 375 ? 23.953 -18.406 10.766 1 93.62 375 ILE A N 1
ATOM 2902 C CA . ILE A 1 375 ? 23.703 -19.359 9.703 1 93.62 375 ILE A CA 1
ATOM 2903 C C . ILE A 1 375 ? 23.484 -18.625 8.383 1 93.62 375 ILE A C 1
ATOM 2905 O O . ILE A 1 375 ? 22.781 -17.609 8.336 1 93.62 375 ILE A O 1
ATOM 2909 N N . LYS A 1 376 ? 24.062 -19.172 7.324 1 93.31 376 LYS A N 1
ATOM 2910 C CA . LYS A 1 376 ? 23.984 -18.484 6.035 1 93.31 376 LYS A CA 1
ATOM 2911 C C . LYS A 1 376 ? 22.844 -19.047 5.195 1 93.31 376 LYS A C 1
ATOM 2913 O O . LYS A 1 376 ? 22.156 -18.297 4.484 1 93.31 376 LYS A O 1
ATOM 2918 N N . TYR A 1 377 ? 22.688 -20.391 5.242 1 93.81 377 TYR A N 1
ATOM 2919 C CA . TYR A 1 377 ? 21.641 -21.047 4.461 1 93.81 377 TYR A CA 1
ATOM 2920 C C . TYR A 1 377 ? 21.016 -22.188 5.246 1 93.81 377 TYR A C 1
ATOM 2922 O O . TYR A 1 377 ? 21.656 -22.781 6.113 1 93.81 377 TYR A O 1
ATOM 2930 N N . VAL A 1 378 ? 19.797 -22.438 4.992 1 94.88 378 VAL A N 1
ATOM 2931 C CA . VAL A 1 378 ? 19.125 -23.672 5.406 1 94.88 378 VAL A CA 1
ATOM 2932 C C . VAL A 1 378 ? 19.031 -24.625 4.227 1 94.88 378 VAL A C 1
ATOM 2934 O O . VAL A 1 378 ? 18.656 -24.234 3.119 1 94.88 378 VAL A O 1
ATOM 2937 N N . VAL A 1 379 ? 19.438 -25.875 4.434 1 94.25 379 VAL A N 1
ATOM 2938 C CA . VAL A 1 379 ? 19.453 -26.844 3.348 1 94.25 379 VAL A CA 1
ATOM 2939 C C . VAL A 1 379 ? 18.578 -28.047 3.721 1 94.25 379 VAL A C 1
ATOM 2941 O O . VAL A 1 379 ? 18.609 -28.516 4.859 1 94.25 379 VAL A O 1
ATOM 2944 N N . LEU A 1 380 ? 17.812 -28.484 2.777 1 94.38 380 LEU A N 1
ATOM 2945 C CA . LEU A 1 380 ? 17.016 -29.688 2.986 1 94.38 380 LEU A CA 1
ATOM 2946 C C . LEU A 1 380 ? 16.938 -30.516 1.709 1 94.38 380 LEU A C 1
ATOM 2948 O O . LEU A 1 380 ? 17.281 -30.031 0.628 1 94.38 380 LEU A O 1
ATOM 2952 N N . ASP A 1 381 ? 16.609 -31.781 1.85 1 91.19 381 ASP A N 1
ATOM 2953 C CA . ASP A 1 381 ? 16.188 -32.594 0.722 1 91.19 381 ASP A CA 1
ATOM 2954 C C . ASP A 1 381 ? 14.688 -32.906 0.798 1 91.19 381 ASP A C 1
ATOM 2956 O O . ASP A 1 381 ? 14.102 -32.906 1.881 1 91.19 381 ASP A O 1
ATOM 2960 N N . THR A 1 382 ? 14.109 -33.125 -0.367 1 91.25 382 THR A N 1
ATOM 2961 C CA . THR A 1 382 ? 12.672 -33.344 -0.362 1 91.25 382 THR A CA 1
ATOM 2962 C C . THR A 1 382 ? 12.25 -34.125 -1.601 1 91.25 382 THR A C 1
ATOM 2964 O O . THR A 1 382 ? 12.797 -33.938 -2.688 1 91.25 382 THR A O 1
ATOM 2967 N N . LYS A 1 383 ? 11.359 -35.062 -1.39 1 88.88 383 LYS A N 1
ATOM 2968 C CA . LYS A 1 383 ? 10.773 -35.812 -2.49 1 88.88 383 LYS A CA 1
ATOM 2969 C C . LYS A 1 383 ? 9.5 -35.156 -2.998 1 88.88 383 LYS A C 1
ATOM 2971 O O . LYS A 1 383 ? 9.281 -35.062 -4.207 1 88.88 383 LYS A O 1
ATOM 2976 N N . THR A 1 384 ? 8.711 -34.625 -2.121 1 90.75 384 THR A N 1
ATOM 2977 C CA . THR A 1 384 ? 7.387 -34.156 -2.494 1 90.75 384 THR A CA 1
ATOM 2978 C C . THR A 1 384 ? 7.312 -32.625 -2.371 1 90.75 384 THR A C 1
ATOM 2980 O O . THR A 1 384 ? 6.383 -32 -2.883 1 90.75 384 THR A O 1
ATOM 2983 N N . GLY A 1 385 ? 8.242 -32 -1.714 1 92.56 385 GLY A N 1
ATOM 2984 C CA . GLY A 1 385 ? 8.211 -30.562 -1.475 1 92.56 385 GLY A CA 1
ATOM 2985 C C . GLY A 1 385 ? 7.617 -30.203 -0.128 1 92.56 385 GLY A C 1
ATOM 2986 O O . GLY A 1 385 ? 7.645 -29.031 0.272 1 92.56 385 GLY A O 1
ATOM 2987 N N . ARG A 1 386 ? 7.188 -31.172 0.677 1 90.56 386 ARG A N 1
ATOM 2988 C CA . ARG A 1 386 ? 6.469 -30.953 1.928 1 90.56 386 ARG A CA 1
ATOM 2989 C C . ARG A 1 386 ? 7.336 -30.188 2.932 1 90.56 386 ARG A C 1
ATOM 2991 O O . ARG A 1 386 ? 6.906 -29.188 3.502 1 90.56 386 ARG A O 1
ATOM 2998 N N . THR A 1 387 ? 8.555 -30.625 3.164 1 90.44 387 THR A N 1
ATOM 2999 C CA . THR A 1 387 ? 9.438 -29.984 4.137 1 90.44 387 THR A CA 1
ATOM 3000 C C . THR A 1 387 ? 9.766 -28.562 3.709 1 90.44 387 THR A C 1
ATOM 3002 O O . THR A 1 387 ? 9.891 -27.672 4.551 1 90.44 387 THR A O 1
ATOM 3005 N N . GLY A 1 388 ? 9.945 -28.391 2.428 1 94.06 388 GLY A N 1
ATOM 3006 C CA . GLY A 1 388 ? 10.18 -27.047 1.916 1 94.06 388 GLY A CA 1
ATOM 3007 C C . GLY A 1 388 ? 9.047 -26.094 2.221 1 94.06 388 GLY A C 1
ATOM 3008 O O . GLY A 1 388 ? 9.289 -24.922 2.557 1 94.06 388 GLY A O 1
ATOM 3009 N N . ARG A 1 389 ? 7.816 -26.562 2.201 1 94.44 389 ARG A N 1
ATOM 3010 C CA . ARG A 1 389 ? 6.641 -25.734 2.469 1 94.44 389 ARG A CA 1
ATOM 3011 C C . ARG A 1 389 ? 6.57 -25.344 3.941 1 94.44 389 ARG A C 1
ATOM 3013 O O . ARG A 1 389 ? 6.133 -24.234 4.273 1 94.44 389 ARG A O 1
ATOM 3020 N N . TYR A 1 390 ? 7.008 -26.234 4.793 1 91.25 390 TYR A N 1
ATOM 3021 C CA . TYR A 1 390 ? 7.051 -25.906 6.215 1 91.25 390 TYR A CA 1
ATOM 3022 C C . TYR A 1 390 ? 8.07 -24.812 6.496 1 91.25 390 TYR A C 1
ATOM 3024 O O . TYR A 1 390 ? 7.785 -23.875 7.23 1 91.25 390 TYR A O 1
ATOM 3032 N N . LEU A 1 391 ? 9.203 -24.969 5.91 1 93.31 391 LEU A N 1
ATOM 3033 C CA . LEU A 1 391 ? 10.234 -23.969 6.113 1 93.31 391 LEU A CA 1
ATOM 3034 C C . LEU A 1 391 ? 9.805 -22.609 5.551 1 93.31 391 LEU A C 1
ATOM 3036 O O . LEU A 1 391 ? 10.047 -21.578 6.168 1 93.31 391 LEU A O 1
ATOM 3040 N N . ALA A 1 392 ? 9.117 -22.656 4.406 1 95 392 ALA A N 1
ATOM 3041 C CA . ALA A 1 392 ? 8.617 -21.438 3.789 1 95 392 ALA A CA 1
ATOM 3042 C C . ALA A 1 392 ? 7.582 -20.75 4.676 1 95 392 ALA A C 1
ATOM 3044 O O . ALA A 1 392 ? 7.531 -19.516 4.75 1 95 392 ALA A O 1
ATOM 3045 N N . ALA A 1 393 ? 6.781 -21.516 5.387 1 93 393 ALA A N 1
ATOM 3046 C CA . ALA A 1 393 ? 5.684 -21 6.195 1 93 393 ALA A CA 1
ATOM 3047 C C . ALA A 1 393 ? 6.211 -20.203 7.387 1 93 393 ALA A C 1
ATOM 3049 O O . ALA A 1 393 ? 5.594 -19.219 7.812 1 93 393 ALA A O 1
ATOM 3050 N N . PHE A 1 394 ? 7.359 -20.516 7.863 1 91.44 394 PHE A N 1
ATOM 3051 C CA . PHE A 1 394 ? 7.895 -19.859 9.047 1 91.44 394 PHE A CA 1
ATOM 3052 C C . PHE A 1 394 ? 8.562 -18.531 8.664 1 91.44 394 PHE A C 1
ATOM 3054 O O . PHE A 1 394 ? 8.945 -17.75 9.539 1 91.44 394 PHE A O 1
ATOM 3061 N N . ARG A 1 395 ? 8.68 -18.312 7.391 1 93.38 395 ARG A N 1
ATOM 3062 C CA . ARG A 1 395 ? 9.164 -17.047 6.852 1 93.38 395 ARG A CA 1
ATOM 3063 C C . ARG A 1 395 ? 10.484 -16.656 7.496 1 93.38 395 ARG A C 1
ATOM 3065 O O . ARG A 1 395 ? 10.641 -15.516 7.961 1 93.38 395 ARG A O 1
ATOM 3072 N N . GLY A 1 396 ? 11.414 -17.578 7.445 1 90.06 396 GLY A N 1
ATOM 3073 C CA . GLY A 1 396 ? 12.734 -17.312 7.984 1 90.06 396 GLY A CA 1
ATOM 3074 C C . GLY A 1 396 ? 13.508 -16.266 7.184 1 90.06 396 GLY A C 1
ATOM 3075 O O . GLY A 1 396 ? 13.148 -15.969 6.043 1 90.06 396 GLY A O 1
ATOM 3076 N N . ARG A 1 397 ? 14.562 -15.781 7.738 1 89.12 397 ARG A N 1
ATOM 3077 C CA . ARG A 1 397 ? 15.359 -14.734 7.113 1 89.12 397 ARG A CA 1
ATOM 3078 C C . ARG A 1 397 ? 16.328 -15.32 6.09 1 89.12 397 ARG A C 1
ATOM 3080 O O . ARG A 1 397 ? 16.719 -14.641 5.141 1 89.12 397 ARG A O 1
ATOM 3087 N N . LYS A 1 398 ? 16.656 -16.531 6.289 1 91.38 398 LYS A N 1
ATOM 3088 C CA . LYS A 1 398 ? 17.688 -17.109 5.438 1 91.38 398 LYS A CA 1
ATOM 3089 C C . LYS A 1 398 ? 17.062 -17.906 4.297 1 91.38 398 LYS A C 1
ATOM 3091 O O . LYS A 1 398 ? 15.984 -18.484 4.445 1 91.38 398 LYS A O 1
ATOM 3096 N N . THR A 1 399 ? 17.781 -17.906 3.217 1 93.12 399 THR A N 1
ATOM 3097 C CA . THR A 1 399 ? 17.344 -18.672 2.045 1 93.12 399 THR A CA 1
ATOM 3098 C C . THR A 1 399 ? 17.359 -20.156 2.332 1 93.12 399 THR A C 1
ATOM 3100 O O . THR A 1 399 ? 18.281 -20.672 2.971 1 93.12 399 THR A O 1
ATOM 3103 N N . VAL A 1 400 ? 16.359 -20.844 1.877 1 94.94 400 VAL A N 1
ATOM 3104 C CA . VAL A 1 400 ? 16.219 -22.297 2.01 1 94.94 400 VAL A CA 1
ATOM 3105 C C . VAL A 1 400 ? 16.578 -22.969 0.687 1 94.94 400 VAL A C 1
ATOM 3107 O O . VAL A 1 400 ? 15.914 -22.734 -0.329 1 94.94 400 VAL A O 1
ATOM 3110 N N . MET A 1 401 ? 17.609 -23.734 0.718 1 94.75 401 MET A N 1
ATOM 3111 C CA . MET A 1 401 ? 17.969 -24.562 -0.434 1 94.75 401 MET A CA 1
ATOM 3112 C C . MET A 1 401 ? 17.281 -25.922 -0.356 1 94.75 401 MET A C 1
ATOM 3114 O O . MET A 1 401 ? 17.625 -26.734 0.512 1 94.75 401 MET A O 1
ATOM 3118 N N . ALA A 1 402 ? 16.422 -26.203 -1.27 1 95.25 402 ALA A N 1
ATOM 3119 C CA . ALA A 1 402 ? 15.688 -27.469 -1.267 1 95.25 402 ALA A CA 1
ATOM 3120 C C . ALA A 1 402 ? 16.172 -28.391 -2.393 1 95.25 402 ALA A C 1
ATOM 3122 O O . ALA A 1 402 ? 15.875 -28.141 -3.566 1 95.25 402 ALA A O 1
ATOM 3123 N N . VAL A 1 403 ? 16.906 -29.391 -2.045 1 93.56 403 VAL A N 1
ATOM 3124 C CA . VAL A 1 403 ? 17.344 -30.375 -3.033 1 93.56 403 VAL A CA 1
ATOM 3125 C C . VAL A 1 403 ? 16.203 -31.359 -3.326 1 93.56 403 VAL A C 1
ATOM 3127 O O . VAL A 1 403 ? 15.812 -32.125 -2.461 1 93.56 403 VAL A O 1
ATOM 3130 N N . CYS A 1 404 ? 15.719 -31.312 -4.566 1 93.38 404 CYS A N 1
ATOM 3131 C CA . CYS A 1 404 ? 14.539 -32.094 -4.973 1 93.38 404 CYS A CA 1
ATOM 3132 C C . CYS A 1 404 ? 14.938 -33.312 -5.754 1 93.38 404 CYS A C 1
ATOM 3134 O O . CYS A 1 404 ? 15.82 -33.281 -6.613 1 93.38 404 CYS A O 1
ATOM 3136 N N . TYR A 1 405 ? 14.242 -34.406 -5.504 1 89.75 405 TYR A N 1
ATOM 3137 C CA . TYR A 1 405 ? 14.523 -35.688 -6.18 1 89.75 405 TYR A CA 1
ATOM 3138 C C . TYR A 1 405 ? 13.742 -35.781 -7.48 1 89.75 405 TYR A C 1
ATOM 3140 O O . TYR A 1 405 ? 14.062 -36.594 -8.344 1 89.75 405 TYR A O 1
ATOM 3148 N N . GLN A 1 406 ? 12.734 -34.969 -7.566 1 91.81 406 GLN A N 1
ATOM 3149 C CA . GLN A 1 406 ? 11.875 -34.969 -8.742 1 91.81 406 GLN A CA 1
ATOM 3150 C C . GLN A 1 406 ? 11.688 -33.562 -9.289 1 91.81 406 GLN A C 1
ATOM 3152 O O . GLN A 1 406 ? 11.633 -32.594 -8.523 1 91.81 406 GLN A O 1
ATOM 3157 N N . LEU A 1 407 ? 11.531 -33.469 -10.602 1 94.62 407 LEU A N 1
ATOM 3158 C CA . LEU A 1 407 ? 11.32 -32.219 -11.273 1 94.62 407 LEU A CA 1
ATOM 3159 C C . LEU A 1 407 ? 10.031 -31.547 -10.781 1 94.62 407 LEU A C 1
ATOM 3161 O O . LEU A 1 407 ? 9.984 -30.328 -10.609 1 94.62 407 LEU A O 1
ATOM 3165 N N . HIS A 1 408 ? 9.047 -32.375 -10.57 1 94.81 408 HIS A N 1
ATOM 3166 C CA . HIS A 1 408 ? 7.766 -31.844 -10.109 1 94.81 408 HIS A CA 1
ATOM 3167 C C . HIS A 1 408 ? 7.922 -31.094 -8.797 1 94.81 408 HIS A C 1
ATOM 3169 O O . HIS A 1 408 ? 7.371 -30 -8.625 1 94.81 408 HIS A O 1
ATOM 3175 N N . ALA A 1 409 ? 8.695 -31.641 -7.863 1 95.06 409 ALA A N 1
ATOM 3176 C CA . ALA A 1 409 ? 8.922 -30.984 -6.574 1 95.06 409 ALA A CA 1
ATOM 3177 C C . ALA A 1 409 ? 9.68 -29.672 -6.742 1 95.06 409 ALA A C 1
ATOM 3179 O O . ALA A 1 409 ? 9.391 -28.688 -6.066 1 95.06 409 ALA A O 1
ATOM 3180 N N . GLN A 1 410 ? 10.633 -29.688 -7.656 1 96.25 410 GLN A N 1
ATOM 3181 C CA . GLN A 1 410 ? 11.383 -28.469 -7.941 1 96.25 410 GLN A CA 1
ATOM 3182 C C . GLN A 1 410 ? 10.469 -27.359 -8.422 1 96.25 410 GLN A C 1
ATOM 3184 O O . GLN A 1 410 ? 10.547 -26.234 -7.938 1 96.25 410 GLN A O 1
ATOM 3189 N N . ARG A 1 411 ? 9.547 -27.703 -9.305 1 97.69 411 ARG A N 1
ATOM 3190 C CA . ARG A 1 411 ? 8.68 -26.719 -9.93 1 97.69 411 ARG A CA 1
ATOM 3191 C C . ARG A 1 411 ? 7.633 -26.203 -8.945 1 97.69 411 ARG A C 1
ATOM 3193 O O . ARG A 1 411 ? 7.379 -25 -8.867 1 97.69 411 ARG A O 1
ATOM 3200 N N . ILE A 1 412 ? 7.07 -27.047 -8.133 1 97.25 412 ILE A N 1
ATOM 3201 C CA . ILE A 1 412 ? 6.012 -26.594 -7.234 1 97.25 412 ILE A CA 1
ATOM 3202 C C . ILE A 1 412 ? 6.613 -25.719 -6.133 1 97.25 412 ILE A C 1
ATOM 3204 O O . ILE A 1 412 ? 6 -24.75 -5.695 1 97.25 412 ILE A O 1
ATOM 3208 N N . LEU A 1 413 ? 7.859 -25.969 -5.688 1 97.56 413 LEU A N 1
ATOM 3209 C CA . LEU A 1 413 ? 8.508 -25.219 -4.617 1 97.56 413 LEU A CA 1
ATOM 3210 C C . LEU A 1 413 ? 9.008 -23.875 -5.125 1 97.56 413 LEU A C 1
ATOM 3212 O O . LEU A 1 413 ? 9.344 -22.984 -4.332 1 97.56 413 LEU A O 1
ATOM 3216 N N . ALA A 1 414 ? 9.016 -23.703 -6.426 1 97.44 414 ALA A N 1
ATOM 3217 C CA . ALA A 1 414 ? 9.438 -22.438 -7.008 1 97.44 414 ALA A CA 1
ATOM 3218 C C . ALA A 1 414 ? 8.461 -21.328 -6.652 1 97.44 414 ALA A C 1
ATOM 3220 O O . ALA A 1 414 ? 8.789 -20.141 -6.766 1 97.44 414 ALA A O 1
ATOM 3221 N N . LEU A 1 415 ? 7.289 -21.703 -6.152 1 98 415 LEU A N 1
ATOM 3222 C CA . LEU A 1 415 ? 6.266 -20.734 -5.766 1 98 415 LEU A CA 1
ATOM 3223 C C . LEU A 1 415 ? 6.32 -20.453 -4.266 1 98 415 LEU A C 1
ATOM 3225 O O . LEU A 1 415 ? 5.559 -19.625 -3.756 1 98 415 LEU A O 1
ATOM 3229 N N . SER A 1 416 ? 7.254 -21.062 -3.553 1 97.62 416 SER A N 1
ATOM 3230 C CA . SER A 1 416 ? 7.285 -20.984 -2.096 1 97.62 416 SER A CA 1
ATOM 3231 C C . SER A 1 416 ? 8.258 -19.906 -1.622 1 97.62 416 SER A C 1
ATOM 3233 O O . SER A 1 416 ? 9.398 -19.844 -2.08 1 97.62 416 SER A O 1
ATOM 3235 N N . TYR A 1 417 ? 7.871 -19.109 -0.69 1 96.94 417 TYR A N 1
ATOM 3236 C CA . TYR A 1 417 ? 8.625 -18 -0.112 1 96.94 417 TYR A CA 1
ATOM 3237 C C . TYR A 1 417 ? 9.984 -18.453 0.378 1 96.94 417 TYR A C 1
ATOM 3239 O O . TYR A 1 417 ? 10.086 -19.391 1.183 1 96.94 417 TYR A O 1
ATOM 3247 N N . GLY A 1 418 ? 11.055 -17.891 -0.129 1 95.56 418 GLY A N 1
ATOM 3248 C CA . GLY A 1 418 ? 12.398 -18.047 0.408 1 95.56 418 GLY A CA 1
ATOM 3249 C C . GLY A 1 418 ? 13.039 -19.359 0.032 1 95.56 418 GLY A C 1
ATOM 3250 O O . GLY A 1 418 ? 14.141 -19.672 0.491 1 95.56 418 GLY A O 1
ATOM 3251 N N . VAL A 1 419 ? 12.398 -20.156 -0.811 1 96.5 419 VAL A N 1
ATOM 3252 C CA . VAL A 1 419 ? 12.922 -21.469 -1.166 1 96.5 419 VAL A CA 1
ATOM 3253 C C . VAL A 1 419 ? 13.555 -21.422 -2.553 1 96.5 419 VAL A C 1
ATOM 3255 O O . VAL A 1 419 ? 12.984 -20.859 -3.486 1 96.5 419 VAL A O 1
ATOM 3258 N N . VAL A 1 420 ? 14.719 -21.891 -2.648 1 94.94 420 VAL A N 1
ATOM 3259 C CA . VAL A 1 420 ? 15.383 -22.125 -3.926 1 94.94 420 VAL A CA 1
ATOM 3260 C C . VAL A 1 420 ? 15.461 -23.625 -4.199 1 94.94 420 VAL A C 1
ATOM 3262 O O . VAL A 1 420 ? 16.344 -24.312 -3.666 1 94.94 420 VAL A O 1
ATOM 3265 N N . PRO A 1 421 ? 14.602 -24.109 -5.07 1 95.94 421 PRO A N 1
ATOM 3266 C CA . PRO A 1 421 ? 14.617 -25.547 -5.375 1 95.94 421 PRO A CA 1
ATOM 3267 C C . PRO A 1 421 ? 15.719 -25.938 -6.355 1 95.94 421 PRO A C 1
ATOM 3269 O O . PRO A 1 421 ? 15.922 -25.25 -7.363 1 95.94 421 PRO A O 1
ATOM 3272 N N . ILE A 1 422 ? 16.406 -26.984 -6.02 1 92.75 422 ILE A N 1
ATOM 3273 C CA . ILE A 1 422 ? 17.484 -27.531 -6.844 1 92.75 422 ILE A CA 1
ATOM 3274 C C . ILE A 1 422 ? 17.172 -28.984 -7.184 1 92.75 422 ILE A C 1
ATOM 3276 O O . ILE A 1 422 ? 16.812 -29.781 -6.301 1 92.75 422 ILE A O 1
ATOM 3280 N N . LEU A 1 423 ? 17.281 -29.297 -8.5 1 91.75 423 LEU A N 1
ATOM 3281 C CA . LEU A 1 423 ? 17.094 -30.688 -8.883 1 91.75 423 LEU A CA 1
ATOM 3282 C C . LEU A 1 423 ? 18.359 -31.5 -8.656 1 91.75 423 LEU A C 1
ATOM 3284 O O . LEU A 1 423 ? 19.453 -31.078 -9.047 1 91.75 423 LEU A O 1
ATOM 3288 N N . ARG A 1 424 ? 18.188 -32.625 -8.039 1 85.12 424 ARG A N 1
ATOM 3289 C CA . ARG A 1 424 ? 19.312 -33.5 -7.746 1 85.12 424 ARG A CA 1
ATOM 3290 C C . ARG A 1 424 ? 19.938 -34.031 -9.023 1 85.12 424 ARG A C 1
ATOM 3292 O O . ARG A 1 424 ? 19.234 -34.438 -9.945 1 85.12 424 ARG A O 1
ATOM 3299 N N . ASN A 1 425 ? 21.172 -33.969 -9.258 1 71.62 425 ASN A N 1
ATOM 3300 C CA . ASN A 1 425 ? 21.891 -34.469 -10.422 1 71.62 425 ASN A CA 1
ATOM 3301 C C . ASN A 1 425 ? 22.469 -35.844 -10.172 1 71.62 425 ASN A C 1
ATOM 3303 O O . ASN A 1 425 ? 22.547 -36.656 -11.094 1 71.62 425 ASN A O 1
ATOM 3307 N N . GLN A 1 426 ? 22.875 -36.125 -8.984 1 62.09 426 GLN A N 1
ATOM 3308 C CA . GLN A 1 426 ? 23.734 -37.281 -8.758 1 62.09 426 GLN A CA 1
ATOM 3309 C C . GLN A 1 426 ? 22.938 -38.438 -8.156 1 62.09 426 GLN A C 1
ATOM 3311 O O . GLN A 1 426 ? 22.031 -38.219 -7.344 1 62.09 426 GLN A O 1
ATOM 3316 N N . GLU A 1 427 ? 23 -39.469 -8.812 1 60.28 427 GLU A N 1
ATOM 3317 C CA . GLU A 1 427 ? 22.422 -40.719 -8.328 1 60.28 427 GLU A CA 1
ATOM 3318 C C . GLU A 1 427 ? 23.203 -41.25 -7.129 1 60.28 427 GLU A C 1
ATOM 3320 O O . GLU A 1 427 ? 23.984 -42.188 -7.266 1 60.28 427 GLU A O 1
ATOM 3325 N N . LEU A 1 428 ? 23.609 -40.406 -6.352 1 58.59 428 LEU A N 1
ATOM 3326 C CA . LEU A 1 428 ? 24.375 -40.969 -5.246 1 58.59 428 LEU A CA 1
ATOM 3327 C C . LEU A 1 428 ? 23.453 -41.469 -4.145 1 58.59 428 LEU A C 1
ATOM 3329 O O . LEU A 1 428 ? 22.391 -40.875 -3.9 1 58.59 428 LEU A O 1
ATOM 3333 N N . SER A 1 429 ? 23.688 -42.625 -3.658 1 59.69 429 SER A N 1
ATOM 3334 C CA . SER A 1 429 ? 22.844 -43.375 -2.711 1 59.69 429 SER A CA 1
ATOM 3335 C C . SER A 1 429 ? 23.078 -42.875 -1.282 1 59.69 429 SER A C 1
ATOM 3337 O O . SER A 1 429 ? 22.344 -43.25 -0.366 1 59.69 429 SER A O 1
ATOM 3339 N N . ASP A 1 430 ? 24.031 -41.969 -1.051 1 62.84 430 ASP A N 1
ATOM 3340 C CA . ASP A 1 430 ? 24.312 -41.625 0.338 1 62.84 430 ASP A CA 1
ATOM 3341 C C . ASP A 1 430 ? 23.328 -40.594 0.867 1 62.84 430 ASP A C 1
ATOM 3343 O O . ASP A 1 430 ? 22.844 -39.75 0.113 1 62.84 430 ASP A O 1
ATOM 3347 N N . ARG A 1 431 ? 23.109 -40.75 2.219 1 66.12 431 ARG A N 1
ATOM 3348 C CA . ARG A 1 431 ? 22.156 -39.938 2.945 1 66.12 431 ARG A CA 1
ATOM 3349 C C . ARG A 1 431 ? 22.516 -38.438 2.822 1 66.12 431 ARG A C 1
ATOM 3351 O O . ARG A 1 431 ? 21.656 -37.594 2.912 1 66.12 431 ARG A O 1
ATOM 3358 N N . TYR A 1 432 ? 23.75 -38.156 2.668 1 71.19 432 TYR A N 1
ATOM 3359 C CA . TYR A 1 432 ? 24.203 -36.781 2.693 1 71.19 432 TYR A CA 1
ATOM 3360 C C . TYR A 1 432 ? 24.547 -36.312 1.29 1 71.19 432 TYR A C 1
ATOM 3362 O O . TYR A 1 432 ? 25.031 -35.188 1.115 1 71.19 432 TYR A O 1
ATOM 3370 N N . HIS A 1 433 ? 24.188 -37 0.413 1 78.75 433 HIS A N 1
ATOM 3371 C CA . HIS A 1 433 ? 24.578 -36.688 -0.957 1 78.75 433 HIS A CA 1
ATOM 3372 C C . HIS A 1 433 ? 23.906 -35.406 -1.427 1 78.75 433 HIS A C 1
ATOM 3374 O O . HIS A 1 433 ? 24.469 -34.688 -2.258 1 78.75 433 HIS A O 1
ATOM 3380 N N . PHE A 1 434 ? 22.75 -35.156 -0.807 1 84.69 434 PHE A N 1
ATOM 3381 C CA . PHE A 1 434 ? 22.062 -33.938 -1.247 1 84.69 434 PHE A CA 1
ATOM 3382 C C . PHE A 1 434 ? 22.844 -32.688 -0.871 1 84.69 434 PHE A C 1
ATOM 3384 O O . PHE A 1 434 ? 22.719 -31.656 -1.511 1 84.69 434 PHE A O 1
ATOM 3391 N N . LEU A 1 435 ? 23.75 -32.781 0.054 1 87.94 435 LEU A N 1
ATOM 3392 C CA . LEU A 1 435 ? 24.578 -31.656 0.458 1 87.94 435 LEU A CA 1
ATOM 3393 C C . LEU A 1 435 ? 25.625 -31.344 -0.597 1 87.94 435 LEU A C 1
ATOM 3395 O O . LEU A 1 435 ? 26.062 -30.203 -0.732 1 87.94 435 LEU A O 1
ATOM 3399 N N . VAL A 1 436 ? 26.016 -32.406 -1.269 1 85.62 436 VAL A N 1
ATOM 3400 C CA . VAL A 1 436 ? 26.953 -32.219 -2.365 1 85.62 436 VAL A CA 1
ATOM 3401 C C . VAL A 1 436 ? 26.328 -31.312 -3.436 1 85.62 436 VAL A C 1
ATOM 3403 O O . VAL A 1 436 ? 26.922 -30.344 -3.871 1 85.62 436 VAL A O 1
ATOM 3406 N N . ASP A 1 437 ? 25.109 -31.688 -3.768 1 87.44 437 ASP A N 1
ATOM 3407 C CA . ASP A 1 437 ? 24.391 -30.922 -4.777 1 87.44 437 ASP A CA 1
ATOM 3408 C C . ASP A 1 437 ? 24.188 -29.469 -4.328 1 87.44 437 ASP A C 1
ATOM 3410 O O . ASP A 1 437 ? 24.375 -28.531 -5.113 1 87.44 437 ASP A O 1
ATOM 3414 N N . ALA A 1 438 ? 23.781 -29.297 -3.078 1 89.44 438 ALA A N 1
ATOM 3415 C CA . ALA A 1 438 ? 23.516 -27.953 -2.541 1 89.44 438 ALA A CA 1
ATOM 3416 C C . ALA A 1 438 ? 24.781 -27.094 -2.561 1 89.44 438 ALA A C 1
ATOM 3418 O O . ALA A 1 438 ? 24.75 -25.938 -2.979 1 89.44 438 ALA A O 1
ATOM 3419 N N . LEU A 1 439 ? 25.875 -27.656 -2.18 1 88.69 439 LEU A N 1
ATOM 3420 C CA . LEU A 1 439 ? 27.125 -26.906 -2.119 1 88.69 439 LEU A CA 1
ATOM 3421 C C . LEU A 1 439 ? 27.625 -26.578 -3.521 1 88.69 439 LEU A C 1
ATOM 3423 O O . LEU A 1 439 ? 28.172 -25.5 -3.75 1 88.69 439 LEU A O 1
ATOM 3427 N N . GLU A 1 440 ? 27.5 -27.516 -4.355 1 86.44 440 GLU A N 1
ATOM 3428 C CA . GLU A 1 440 ? 27.906 -27.25 -5.738 1 86.44 440 GLU A CA 1
ATOM 3429 C C . GLU A 1 440 ? 27.125 -26.094 -6.332 1 86.44 440 GLU A C 1
ATOM 3431 O O . GLU A 1 440 ? 27.688 -25.25 -7.031 1 86.44 440 GLU A O 1
ATOM 3436 N N . PHE A 1 441 ? 25.891 -26.078 -6.055 1 87.31 441 PHE A N 1
ATOM 3437 C CA . PHE A 1 441 ? 25.031 -25 -6.531 1 87.31 441 PHE A CA 1
ATOM 3438 C C . PHE A 1 441 ? 25.453 -23.672 -5.93 1 87.31 441 PHE A C 1
ATOM 3440 O O . PHE A 1 441 ? 25.594 -22.672 -6.645 1 87.31 441 PHE A O 1
ATOM 3447 N N . LEU A 1 442 ? 25.641 -23.594 -4.656 1 88.25 442 LEU A N 1
ATOM 3448 C CA . LEU A 1 442 ? 25.984 -22.375 -3.934 1 88.25 442 LEU A CA 1
ATOM 3449 C C . LEU A 1 442 ? 27.344 -21.844 -4.383 1 88.25 442 LEU A C 1
ATOM 3451 O O . LEU A 1 442 ? 27.547 -20.641 -4.48 1 88.25 442 LEU A O 1
ATOM 3455 N N . ASP A 1 443 ? 28.203 -22.703 -4.695 1 86.06 443 ASP A N 1
ATOM 3456 C CA . ASP A 1 443 ? 29.562 -22.312 -5.098 1 86.06 443 ASP A CA 1
ATOM 3457 C C . ASP A 1 443 ? 29.547 -21.625 -6.461 1 86.06 443 ASP A C 1
ATOM 3459 O O . ASP A 1 443 ? 30.438 -20.844 -6.773 1 86.06 443 ASP A O 1
ATOM 3463 N N . GLN A 1 444 ? 28.609 -21.938 -7.184 1 83.62 444 GLN A N 1
ATOM 3464 C CA . GLN A 1 444 ? 28.484 -21.312 -8.492 1 83.62 444 GLN A CA 1
ATOM 3465 C C . GLN A 1 444 ? 28.062 -19.844 -8.367 1 83.62 444 GLN A C 1
ATOM 3467 O O . GLN A 1 444 ? 28.391 -19.016 -9.227 1 83.62 444 GLN A O 1
ATOM 3472 N N . TYR A 1 445 ? 27.422 -19.562 -7.328 1 77.5 445 TYR A N 1
ATOM 3473 C CA . TYR A 1 445 ? 26.812 -18.234 -7.254 1 77.5 445 TYR A CA 1
ATOM 3474 C C . TYR A 1 445 ? 27.453 -17.406 -6.145 1 77.5 445 TYR A C 1
ATOM 3476 O O . TYR A 1 445 ? 27.516 -16.172 -6.238 1 77.5 445 TYR A O 1
ATOM 3484 N N . ARG A 1 446 ? 27.75 -18.047 -5.035 1 75.5 446 ARG A N 1
ATOM 3485 C CA . ARG A 1 446 ? 28.328 -17.328 -3.906 1 75.5 446 ARG A CA 1
ATOM 3486 C C . ARG A 1 446 ? 29.453 -18.141 -3.262 1 75.5 446 ARG A C 1
ATOM 3488 O O . ARG A 1 446 ? 29.297 -19.344 -3.029 1 75.5 446 ARG A O 1
ATOM 3495 N N . LYS A 1 447 ? 30.359 -17.422 -3.047 1 77.44 447 LYS A N 1
ATOM 3496 C CA . LYS A 1 447 ? 31.484 -18.078 -2.395 1 77.44 447 LYS A CA 1
ATOM 3497 C C . LYS A 1 447 ? 31.266 -18.188 -0.889 1 77.44 447 LYS A C 1
ATOM 3499 O O . LYS A 1 447 ? 31.016 -17.188 -0.215 1 77.44 447 LYS A O 1
ATOM 3504 N N . LEU A 1 448 ? 31.188 -19.484 -0.467 1 88.94 448 LEU A N 1
ATOM 3505 C CA . LEU A 1 448 ? 31.047 -19.734 0.962 1 88.94 448 LEU A CA 1
ATOM 3506 C C . LEU A 1 448 ? 32.406 -19.906 1.615 1 88.94 448 LEU A C 1
ATOM 3508 O O . LEU A 1 448 ? 33.312 -20.484 1.025 1 88.94 448 LEU A O 1
ATOM 3512 N N . ASP A 1 449 ? 32.5 -19.359 2.742 1 91.81 449 ASP A N 1
ATOM 3513 C CA . ASP A 1 449 ? 33.688 -19.547 3.543 1 91.81 449 ASP A CA 1
ATOM 3514 C C . ASP A 1 449 ? 33.625 -20.828 4.379 1 91.81 449 ASP A C 1
ATOM 3516 O O . ASP A 1 449 ? 32.5 -21.266 4.73 1 91.81 449 ASP A O 1
ATOM 3520 N N . ASP A 1 450 ? 34.719 -21.297 4.73 1 91.06 450 ASP A N 1
ATOM 3521 C CA . ASP A 1 450 ? 34.812 -22.531 5.492 1 91.06 450 ASP A CA 1
ATOM 3522 C C . ASP A 1 450 ? 34.125 -22.391 6.848 1 91.06 450 ASP A C 1
ATOM 3524 O O . ASP A 1 450 ? 33.531 -23.344 7.348 1 91.06 450 ASP A O 1
ATOM 3528 N N . GLY A 1 451 ? 34.156 -21.219 7.336 1 93.12 451 GLY A N 1
ATOM 3529 C CA . GLY A 1 451 ? 33.594 -20.984 8.656 1 93.12 451 GLY A CA 1
ATOM 3530 C C . GLY A 1 451 ? 32.094 -20.688 8.641 1 93.12 451 GLY A C 1
ATOM 3531 O O . GLY A 1 451 ? 31.453 -20.656 9.695 1 93.12 451 GLY A O 1
ATOM 3532 N N . ASP A 1 452 ? 31.562 -20.578 7.492 1 93.94 452 ASP A N 1
ATOM 3533 C CA . ASP A 1 452 ? 30.125 -20.312 7.395 1 93.94 452 ASP A CA 1
ATOM 3534 C C . ASP A 1 452 ? 29.312 -21.5 7.926 1 93.94 452 ASP A C 1
ATOM 3536 O O . ASP A 1 452 ? 29.719 -22.641 7.785 1 93.94 452 ASP A O 1
ATOM 3540 N N . LEU A 1 453 ? 28.188 -21.156 8.57 1 95.12 453 LEU A N 1
ATOM 3541 C CA . LEU A 1 453 ? 27.328 -22.188 9.125 1 95.12 453 LEU A CA 1
ATOM 3542 C C . LEU A 1 453 ? 26.125 -22.422 8.219 1 95.12 453 LEU A C 1
ATOM 3544 O O . LEU A 1 453 ? 25.625 -21.5 7.578 1 95.12 453 LEU A O 1
ATOM 3548 N N . MET A 1 454 ? 25.688 -23.672 8.195 1 95 454 MET A N 1
ATOM 3549 C CA . MET A 1 454 ? 24.453 -24.062 7.527 1 95 454 MET A CA 1
ATOM 3550 C C . MET A 1 454 ? 23.578 -24.906 8.453 1 95 454 MET A C 1
ATOM 3552 O O . MET A 1 454 ? 24.078 -25.656 9.289 1 95 454 MET A O 1
ATOM 3556 N N . ALA A 1 455 ? 22.344 -24.672 8.375 1 95.44 455 ALA A N 1
ATOM 3557 C CA . ALA A 1 455 ? 21.391 -25.562 9.023 1 95.44 455 ALA A CA 1
ATOM 3558 C C . ALA A 1 455 ? 20.844 -26.594 8.047 1 95.44 455 ALA A C 1
ATOM 3560 O O . ALA A 1 455 ? 20.328 -26.25 6.98 1 95.44 455 ALA A O 1
ATOM 3561 N N . ILE A 1 456 ? 20.969 -27.844 8.422 1 93.56 456 ILE A N 1
ATOM 3562 C CA . ILE A 1 456 ? 20.578 -28.953 7.555 1 93.56 456 ILE A CA 1
ATOM 3563 C C . ILE A 1 456 ? 19.359 -29.656 8.148 1 93.56 456 ILE A C 1
ATOM 3565 O O . ILE A 1 456 ? 19.375 -30.062 9.32 1 93.56 456 ILE A O 1
ATOM 3569 N N . VAL A 1 457 ? 18.328 -29.75 7.363 1 92.31 457 VAL A N 1
ATOM 3570 C CA . VAL A 1 457 ? 17.156 -30.531 7.727 1 92.31 457 VAL A CA 1
ATOM 3571 C C . VAL A 1 457 ? 17.062 -31.766 6.832 1 92.31 457 VAL A C 1
ATOM 3573 O O . VAL A 1 457 ? 16.859 -31.641 5.617 1 92.31 457 VAL A O 1
ATOM 3576 N N . GLY A 1 458 ? 17.219 -32.906 7.398 1 87.38 458 GLY A N 1
ATOM 3577 C CA . GLY A 1 458 ? 17.234 -34.125 6.59 1 87.38 458 GLY A CA 1
ATOM 3578 C C . GLY A 1 458 ? 16.562 -35.281 7.266 1 87.38 458 GLY A C 1
ATOM 3579 O O . GLY A 1 458 ? 16.047 -35.156 8.375 1 87.38 458 GLY A O 1
ATOM 3580 N N . GLY A 1 459 ? 16.375 -36.312 6.383 1 81.88 459 GLY A N 1
ATOM 3581 C CA . GLY A 1 459 ? 15.828 -37.562 6.879 1 81.88 459 GLY A CA 1
ATOM 3582 C C . GLY A 1 459 ? 16.875 -38.656 7.039 1 81.88 459 GLY A C 1
ATOM 3583 O O . GLY A 1 459 ? 17.734 -38.812 6.168 1 81.88 459 GLY A O 1
ATOM 3584 N N . SER A 1 460 ? 16.828 -39.312 8.219 1 70.75 460 SER A N 1
ATOM 3585 C CA . SER A 1 460 ? 17.766 -40.406 8.492 1 70.75 460 SER A CA 1
ATOM 3586 C C . SER A 1 460 ? 17.312 -41.719 7.863 1 70.75 460 SER A C 1
ATOM 3588 O O . SER A 1 460 ? 18.078 -42.688 7.828 1 70.75 460 SER A O 1
ATOM 3590 N N . PHE A 1 461 ? 16.125 -41.719 7.422 1 64.56 461 PHE A N 1
ATOM 3591 C CA . PHE A 1 461 ? 15.531 -42.969 7.012 1 64.56 461 PHE A CA 1
ATOM 3592 C C . PHE A 1 461 ? 15.25 -43 5.512 1 64.56 461 PHE A C 1
ATOM 3594 O O . PHE A 1 461 ? 14.289 -43.625 5.059 1 64.56 461 PHE A O 1
ATOM 3601 N N . GLY A 1 462 ? 16.016 -42.281 4.797 1 64.69 462 GLY A N 1
ATOM 3602 C CA . GLY A 1 462 ? 15.836 -42.25 3.355 1 64.69 462 GLY A CA 1
ATOM 3603 C C . GLY A 1 462 ? 14.812 -41.219 2.926 1 64.69 462 GLY A C 1
ATOM 3604 O O . GLY A 1 462 ? 14.18 -40.562 3.766 1 64.69 462 GLY A O 1
ATOM 3605 N N . PRO A 1 463 ? 14.594 -41.125 1.691 1 62.75 463 PRO A N 1
ATOM 3606 C CA . PRO A 1 463 ? 13.758 -40.062 1.14 1 62.75 463 PRO A CA 1
ATOM 3607 C C . PRO A 1 463 ? 12.273 -40.219 1.482 1 62.75 463 PRO A C 1
ATOM 3609 O O . PRO A 1 463 ? 11.523 -39.25 1.498 1 62.75 463 PRO A O 1
ATOM 3612 N N . ASP A 1 464 ? 11.852 -41.406 1.893 1 69.75 464 ASP A N 1
ATOM 3613 C CA . ASP A 1 464 ? 10.438 -41.656 2.125 1 69.75 464 ASP A CA 1
ATOM 3614 C C . ASP A 1 464 ? 10.07 -41.438 3.586 1 69.75 464 ASP A C 1
ATOM 3616 O O . ASP A 1 464 ? 8.883 -41.344 3.926 1 69.75 464 ASP A O 1
ATOM 3620 N N . GLY A 1 465 ? 11.062 -41.281 4.363 1 68.88 465 GLY A N 1
ATOM 3621 C CA . GLY A 1 465 ? 10.797 -41.188 5.793 1 68.88 465 GLY A CA 1
ATOM 3622 C C . GLY A 1 465 ? 10.555 -39.781 6.27 1 68.88 465 GLY A C 1
ATOM 3623 O O . GLY A 1 465 ? 10.148 -39.562 7.41 1 68.88 465 GLY A O 1
ATOM 3624 N N . GLY A 1 466 ? 10.727 -38.844 5.367 1 75.25 466 GLY A N 1
ATOM 3625 C CA . GLY A 1 466 ? 10.57 -37.438 5.785 1 75.25 466 GLY A CA 1
ATOM 3626 C C . GLY A 1 466 ? 11.727 -36.938 6.617 1 75.25 466 GLY A C 1
ATOM 3627 O O . GLY A 1 466 ? 12.68 -37.688 6.887 1 75.25 466 GLY A O 1
ATOM 3628 N N . ALA A 1 467 ? 11.703 -35.719 7.098 1 82.31 467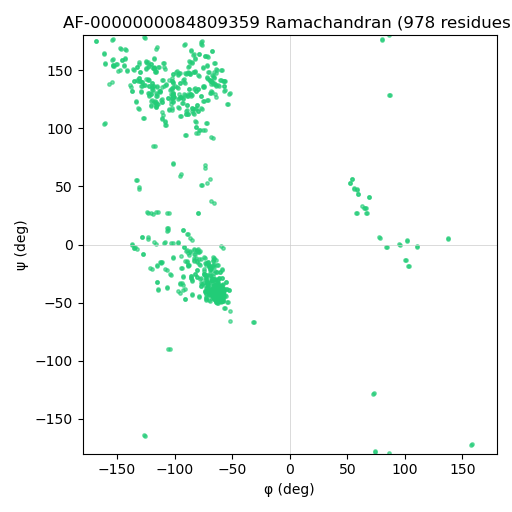 ALA A N 1
ATOM 3629 C CA . ALA A 1 467 ? 12.758 -35.094 7.902 1 82.31 467 ALA A CA 1
ATOM 3630 C C . ALA A 1 467 ? 12.75 -35.656 9.328 1 82.31 467 ALA A C 1
ATOM 3632 O O . ALA A 1 467 ? 11.68 -35.844 9.914 1 82.31 467 ALA A O 1
ATOM 3633 N N . SER A 1 468 ? 13.938 -35.969 9.844 1 84.12 468 SER A N 1
ATOM 3634 C CA . SER A 1 468 ? 14.016 -36.531 11.188 1 84.12 468 SER A CA 1
ATOM 3635 C C . SER A 1 468 ? 15.102 -35.812 12.016 1 84.12 468 SER A C 1
ATOM 3637 O O . SER A 1 468 ? 15.188 -36.031 13.227 1 84.12 468 SER A O 1
ATOM 3639 N N . TYR A 1 469 ? 15.805 -34.906 11.383 1 86.69 469 TYR A N 1
ATOM 3640 C CA . TYR A 1 469 ? 16.828 -34.219 12.18 1 86.69 469 TYR A CA 1
ATOM 3641 C C . TYR A 1 469 ? 17.125 -32.844 11.633 1 86.69 469 TYR A C 1
ATOM 3643 O O . TYR A 1 469 ? 16.797 -32.531 10.484 1 86.69 469 TYR A O 1
ATOM 3651 N N . VAL A 1 470 ? 17.703 -32.031 12.539 1 91.5 470 VAL A N 1
ATOM 3652 C CA . VAL A 1 470 ? 18.312 -30.75 12.211 1 91.5 470 VAL A CA 1
ATOM 3653 C C . VAL A 1 470 ? 19.797 -30.766 12.617 1 91.5 470 VAL A C 1
ATOM 3655 O O . VAL A 1 470 ? 20.125 -31.156 13.742 1 91.5 470 VAL A O 1
ATOM 3658 N N . GLU A 1 471 ? 20.625 -30.516 11.695 1 92.19 471 GLU A N 1
ATOM 3659 C CA . GLU A 1 471 ? 22.062 -30.438 11.945 1 92.19 471 GLU A CA 1
ATOM 3660 C C . GLU A 1 471 ? 22.609 -29.062 11.594 1 92.19 471 GLU A C 1
ATOM 3662 O O . GLU A 1 471 ? 22.203 -28.453 10.594 1 92.19 471 GLU A O 1
ATOM 3667 N N . ILE A 1 472 ? 23.422 -28.562 12.469 1 94.5 472 ILE A N 1
ATOM 3668 C CA . ILE A 1 472 ? 24.141 -27.312 12.195 1 94.5 472 ILE A CA 1
ATOM 3669 C C . ILE A 1 472 ? 25.625 -27.609 12.023 1 94.5 472 ILE A C 1
ATOM 3671 O O . ILE A 1 472 ? 26.266 -28.188 12.906 1 94.5 472 ILE A O 1
ATOM 3675 N N . ALA A 1 473 ? 26.125 -27.234 10.898 1 93.06 473 ALA A N 1
ATOM 3676 C CA . ALA A 1 473 ? 27.516 -27.562 10.609 1 93.06 473 ALA A CA 1
ATOM 3677 C C . ALA A 1 473 ? 28.188 -26.453 9.828 1 93.06 473 ALA A C 1
ATOM 3679 O O . ALA A 1 473 ? 27.531 -25.656 9.172 1 93.06 473 ALA A O 1
ATOM 3680 N N . ASN A 1 474 ? 29.469 -26.375 9.977 1 94 474 ASN A N 1
ATOM 3681 C CA . ASN A 1 474 ? 30.203 -25.438 9.141 1 94 474 ASN A CA 1
ATOM 3682 C C . ASN A 1 474 ? 30.5 -26.031 7.766 1 94 474 ASN A C 1
ATOM 3684 O O . ASN A 1 474 ? 30.5 -27.25 7.594 1 94 474 ASN A O 1
ATOM 3688 N N . VAL A 1 475 ? 30.766 -25.172 6.895 1 93.38 475 VAL A N 1
ATOM 3689 C CA . VAL A 1 475 ? 30.953 -25.531 5.496 1 93.38 475 VAL A CA 1
ATOM 3690 C C . VAL A 1 475 ? 32.156 -26.453 5.359 1 93.38 475 VAL A C 1
ATOM 3692 O O . VAL A 1 475 ? 32.156 -27.391 4.555 1 93.38 475 VAL A O 1
ATOM 3695 N N . GLN A 1 476 ? 33.156 -26.203 6.141 1 93.12 476 GLN A N 1
ATOM 3696 C CA . GLN A 1 476 ? 34.375 -27.031 6.105 1 93.12 476 GLN A CA 1
ATOM 3697 C C . GLN A 1 476 ? 34.031 -28.484 6.395 1 93.12 476 GLN A C 1
ATOM 3699 O O . GLN A 1 476 ? 34.5 -29.375 5.672 1 93.12 476 GLN A O 1
ATOM 3704 N N . ASN A 1 477 ? 33.281 -28.688 7.434 1 91.88 477 ASN A N 1
ATOM 3705 C CA . ASN A 1 477 ? 32.906 -30.047 7.82 1 91.88 477 ASN A CA 1
ATOM 3706 C C . ASN A 1 477 ? 32.031 -30.719 6.762 1 91.88 477 ASN A C 1
ATOM 3708 O O . ASN A 1 477 ? 32.188 -31.922 6.5 1 91.88 477 ASN A O 1
ATOM 3712 N N . ILE A 1 478 ? 31.219 -29.984 6.211 1 90.56 478 ILE A N 1
ATOM 3713 C CA . ILE A 1 478 ? 30.344 -30.516 5.18 1 90.56 478 ILE A CA 1
ATOM 3714 C C . ILE A 1 478 ? 31.156 -30.906 3.949 1 90.56 478 ILE A C 1
ATOM 3716 O O . ILE A 1 478 ? 30.953 -31.984 3.375 1 90.56 478 ILE A O 1
ATOM 3720 N N . ARG A 1 479 ? 32.125 -30.062 3.613 1 91 479 ARG A N 1
ATOM 3721 C CA . ARG A 1 479 ? 32.938 -30.344 2.451 1 91 479 ARG A CA 1
ATOM 3722 C C . ARG A 1 479 ? 33.781 -31.594 2.672 1 91 479 ARG A C 1
ATOM 3724 O O . ARG A 1 479 ? 33.938 -32.406 1.764 1 91 479 ARG A O 1
ATOM 3731 N N . LYS A 1 480 ? 34.312 -31.672 3.824 1 90.19 480 LYS A N 1
ATOM 3732 C CA . LYS A 1 480 ? 35.094 -32.844 4.156 1 90.19 480 LYS A CA 1
ATOM 3733 C C . LYS A 1 480 ? 34.281 -34.125 4.023 1 90.19 480 LYS A C 1
ATOM 3735 O O . LYS A 1 480 ? 34.75 -35.125 3.453 1 90.19 480 LYS A O 1
ATOM 3740 N N . ARG A 1 481 ? 33.156 -34.031 4.59 1 85.75 481 ARG A N 1
ATOM 3741 C CA . ARG A 1 481 ? 32.281 -35.188 4.5 1 85.75 481 ARG A CA 1
ATOM 3742 C C . ARG A 1 481 ? 31.922 -35.5 3.051 1 85.75 481 ARG A C 1
ATOM 3744 O O . ARG A 1 481 ? 31.891 -36.656 2.648 1 85.75 481 ARG A O 1
ATOM 3751 N N . ASN A 1 482 ? 31.672 -34.5 2.33 1 85.31 482 ASN A N 1
ATOM 3752 C CA . ASN A 1 482 ? 31.312 -34.656 0.926 1 85.31 482 ASN A CA 1
ATOM 3753 C C . ASN A 1 482 ? 32.438 -35.281 0.124 1 85.31 482 ASN A C 1
ATOM 3755 O O . ASN A 1 482 ? 32.219 -36.094 -0.762 1 85.31 482 ASN A O 1
ATOM 3759 N N . GLU A 1 483 ? 33.625 -34.875 0.425 1 84.5 483 GLU A N 1
ATOM 3760 C CA . GLU A 1 483 ? 34.781 -35.469 -0.242 1 84.5 483 GLU A CA 1
ATOM 3761 C C . GLU A 1 483 ? 34.875 -36.969 0.031 1 84.5 483 GLU A C 1
ATOM 3763 O O . GLU A 1 483 ? 35.219 -37.75 -0.866 1 84.5 483 GLU A O 1
ATOM 3768 N N . GLU A 1 484 ? 34.531 -37.25 1.241 1 81.19 484 GLU A N 1
ATOM 3769 C CA . GLU A 1 484 ? 34.562 -38.656 1.613 1 81.19 484 GLU A CA 1
ATOM 3770 C C . GLU A 1 484 ? 33.469 -39.438 0.866 1 81.19 484 GLU A C 1
ATOM 3772 O O . GLU A 1 484 ? 33.719 -40.562 0.41 1 81.19 484 GLU A O 1
ATOM 3777 N N . ILE A 1 485 ? 32.406 -38.844 0.756 1 79 485 ILE A N 1
ATOM 3778 C CA . ILE A 1 485 ? 31.266 -39.469 0.093 1 79 485 ILE A CA 1
ATOM 3779 C C . ILE A 1 485 ? 31.562 -39.656 -1.392 1 79 485 ILE A C 1
ATOM 3781 O O . ILE A 1 485 ? 31.344 -40.75 -1.95 1 79 485 ILE A O 1
ATOM 3785 N N . VAL A 1 486 ? 32.156 -38.719 -2.021 1 80 486 VAL A N 1
ATOM 3786 C CA . VAL A 1 486 ? 32.469 -38.75 -3.447 1 80 486 VAL A CA 1
ATOM 3787 C C . VAL A 1 486 ? 33.594 -39.781 -3.699 1 80 486 VAL A C 1
ATOM 3789 O O . VAL A 1 486 ? 33.531 -40.5 -4.688 1 80 486 VAL A O 1
ATOM 3792 N N . ALA A 1 487 ? 34.594 -39.812 -2.785 1 79.12 487 ALA A N 1
ATOM 3793 C CA . ALA A 1 487 ? 35.719 -40.75 -2.906 1 79.12 487 ALA A CA 1
ATOM 3794 C C . ALA A 1 487 ? 35.219 -42.188 -2.82 1 79.12 487 ALA A C 1
ATOM 3796 O O . ALA A 1 487 ? 35.719 -43.062 -3.539 1 79.12 487 ALA A O 1
ATOM 3797 N N . GLN A 1 488 ? 34.25 -42.406 -1.977 1 76.31 488 GLN A N 1
ATOM 3798 C CA . GLN A 1 488 ? 33.719 -43.75 -1.806 1 76.31 488 GLN A CA 1
ATOM 3799 C C . GLN A 1 488 ? 32.906 -44.188 -3.027 1 76.31 488 GLN A C 1
ATOM 3801 O O . GLN A 1 488 ? 32.875 -45.344 -3.361 1 76.31 488 GLN A O 1
ATOM 3806 N N . HIS A 1 489 ? 32.281 -43.219 -3.619 1 72.94 489 HIS A N 1
ATOM 3807 C CA . HIS A 1 489 ? 31.484 -43.531 -4.797 1 72.94 489 HIS A CA 1
ATOM 3808 C C . HIS A 1 489 ? 32.375 -43.812 -6.012 1 72.94 489 HIS A C 1
ATOM 3810 O O . HIS A 1 489 ? 32.031 -44.625 -6.859 1 72.94 489 HIS A O 1
ATOM 3816 N N . ASN A 1 490 ? 33.531 -43.125 -6.156 1 65.69 490 ASN A N 1
ATOM 3817 C CA . ASN A 1 490 ? 34.469 -43.312 -7.281 1 65.69 490 ASN A CA 1
ATOM 3818 C C . ASN A 1 490 ? 35.312 -44.562 -7.117 1 65.69 490 ASN A C 1
ATOM 3820 O O . ASN A 1 490 ? 36.031 -44.938 -8.039 1 65.69 490 ASN A O 1
ATOM 3824 N N . CYS A 1 491 ? 35.219 -45.281 -5.988 1 59.03 491 CYS A N 1
ATOM 3825 C CA . CYS A 1 491 ? 35.938 -46.531 -5.809 1 59.03 491 CYS A CA 1
ATOM 3826 C C . CYS A 1 491 ? 35 -47.719 -6.035 1 59.03 491 CYS A C 1
ATOM 3828 O O . CYS A 1 491 ? 33.812 -47.688 -5.625 1 59.03 491 CYS A O 1
ATOM 3830 N N . MET B 1 1 ? -19.438 13.125 14.766 1 34.62 1 MET B N 1
ATOM 3831 C CA . MET B 1 1 ? -18.438 12.82 15.781 1 34.62 1 MET B CA 1
ATOM 3832 C C . MET B 1 1 ? -18.203 11.32 15.891 1 34.62 1 MET B C 1
ATOM 3834 O O . MET B 1 1 ? -17.203 10.875 16.453 1 34.62 1 MET B O 1
ATOM 3838 N N . TYR B 1 2 ? -19.312 10.523 15.789 1 42.25 2 TYR B N 1
ATOM 3839 C CA . TYR B 1 2 ? -19.375 9.07 15.922 1 42.25 2 TYR B CA 1
ATOM 3840 C C . TYR B 1 2 ? -18.359 8.383 15.023 1 42.25 2 TYR B C 1
ATOM 3842 O O . TYR B 1 2 ? -18.094 7.188 15.164 1 42.25 2 TYR B O 1
ATOM 3850 N N . ARG B 1 3 ? -18.438 8.648 13.75 1 54.44 3 ARG B N 1
ATOM 3851 C CA . ARG B 1 3 ? -17.672 7.719 12.922 1 54.44 3 ARG B CA 1
ATOM 3852 C C . ARG B 1 3 ? -16.172 7.945 13.078 1 54.44 3 ARG B C 1
ATOM 3854 O O . ARG B 1 3 ? -15.531 8.477 12.172 1 54.44 3 ARG B O 1
ATOM 3861 N N . MET B 1 4 ? -15.688 7.93 14.445 1 73.94 4 MET B N 1
ATOM 3862 C CA . MET B 1 4 ? -14.43 8.562 14.812 1 73.94 4 MET B CA 1
ATOM 3863 C C . MET B 1 4 ? -13.242 7.715 14.367 1 73.94 4 MET B C 1
ATOM 3865 O O . MET B 1 4 ? -13.102 6.566 14.797 1 73.94 4 MET B O 1
ATOM 3869 N N . LYS B 1 5 ? -12.773 8.047 13.406 1 89.56 5 LYS B N 1
ATOM 3870 C CA . LYS B 1 5 ? -11.477 7.5 13 1 89.56 5 LYS B CA 1
ATOM 3871 C C . LYS B 1 5 ? -10.352 8.023 13.883 1 89.56 5 LYS B C 1
ATOM 3873 O O . LYS B 1 5 ? -10.461 9.117 14.453 1 89.56 5 LYS B O 1
ATOM 3878 N N . LYS B 1 6 ? -9.453 7.223 14.172 1 95 6 LYS B N 1
ATOM 3879 C CA . LYS B 1 6 ? -8.305 7.617 14.984 1 95 6 LYS B CA 1
ATOM 3880 C C . LYS B 1 6 ? -7.281 8.383 14.148 1 95 6 LYS B C 1
ATOM 3882 O O . LYS B 1 6 ? -6.75 9.406 14.594 1 95 6 LYS B O 1
ATOM 3887 N N . THR B 1 7 ? -6.988 7.871 12.938 1 97.44 7 THR B N 1
ATOM 3888 C CA . THR B 1 7 ? -6.074 8.555 12.031 1 97.44 7 THR B CA 1
ATOM 3889 C C . THR B 1 7 ? -6.68 9.859 11.531 1 97.44 7 THR B C 1
ATOM 3891 O O . THR B 1 7 ? -7.84 9.891 11.109 1 97.44 7 THR B O 1
ATOM 3894 N N . LYS B 1 8 ? -5.926 10.883 11.609 1 98.25 8 LYS B N 1
ATOM 3895 C CA . LYS B 1 8 ? -6.422 12.203 11.219 1 98.25 8 LYS B CA 1
ATOM 3896 C C . LYS B 1 8 ? -6.23 12.438 9.719 1 98.25 8 LYS B C 1
ATOM 3898 O O . LYS B 1 8 ? -5.445 11.742 9.07 1 98.25 8 LYS B O 1
ATOM 3903 N N . ILE B 1 9 ? -7.047 13.375 9.148 1 98.56 9 ILE B N 1
ATOM 3904 C CA . ILE B 1 9 ? -6.961 13.711 7.73 1 98.56 9 ILE B CA 1
ATOM 3905 C C . ILE B 1 9 ? -6.645 15.195 7.57 1 98.56 9 ILE B C 1
ATOM 3907 O O . ILE B 1 9 ? -7.379 16.047 8.07 1 98.56 9 ILE B O 1
ATOM 3911 N N . VAL B 1 10 ? -5.535 15.461 6.941 1 98.75 10 VAL B N 1
ATOM 3912 C CA . VAL B 1 10 ? -5.18 16.828 6.543 1 98.75 10 VAL B CA 1
ATOM 3913 C C . VAL B 1 10 ? -5.625 17.078 5.102 1 98.75 10 VAL B C 1
ATOM 3915 O O . VAL B 1 10 ? -5.312 16.281 4.203 1 98.75 10 VAL B O 1
ATOM 3918 N N . ALA B 1 11 ? -6.367 18.125 4.875 1 98.56 11 ALA B N 1
ATOM 3919 C CA . ALA B 1 11 ? -6.836 18.438 3.533 1 98.56 11 ALA B CA 1
ATOM 3920 C C . ALA B 1 11 ? -6.328 19.812 3.094 1 98.56 11 ALA B C 1
ATOM 3922 O O . ALA B 1 11 ? -6.312 20.766 3.885 1 98.56 11 ALA B O 1
ATOM 3923 N N . THR B 1 12 ? -5.93 19.938 1.893 1 98.56 12 THR B N 1
ATOM 3924 C CA . THR B 1 12 ? -5.426 21.203 1.353 1 98.56 12 THR B CA 1
ATOM 3925 C C . THR B 1 12 ? -6.57 22.047 0.814 1 98.56 12 THR B C 1
ATOM 3927 O O . THR B 1 12 ? -7.441 21.562 0.098 1 98.56 12 THR B O 1
ATOM 3930 N N . MET B 1 13 ? -6.531 23.297 1.189 1 98.19 13 MET B N 1
ATOM 3931 C CA . MET B 1 13 ? -7.578 24.234 0.8 1 98.19 13 MET B CA 1
ATOM 3932 C C . MET B 1 13 ? -7.035 25.297 -0.158 1 98.19 13 MET B C 1
ATOM 3934 O O . MET B 1 13 ? -5.965 25.859 0.074 1 98.19 13 MET B O 1
ATOM 3938 N N . SER B 1 14 ? -7.77 25.484 -1.207 1 97 14 SER B N 1
ATOM 3939 C CA . SER B 1 14 ? -7.488 26.594 -2.111 1 97 14 SER B CA 1
ATOM 3940 C C . SER B 1 14 ? -8.375 27.797 -1.804 1 97 14 SER B C 1
ATOM 3942 O O . SER B 1 14 ? -9.539 27.641 -1.438 1 97 14 SER B O 1
ATOM 3944 N N . ASP B 1 15 ? -7.82 28.938 -2.002 1 95.25 15 ASP B N 1
ATOM 3945 C CA . ASP B 1 15 ? -8.594 30.156 -1.748 1 95.25 15 ASP B CA 1
ATOM 3946 C C . ASP B 1 15 ? -9.711 30.312 -2.775 1 95.25 15 ASP B C 1
ATOM 3948 O O . ASP B 1 15 ? -10.75 30.906 -2.477 1 95.25 15 ASP B O 1
ATOM 3952 N N . PHE B 1 16 ? -9.555 29.672 -3.896 1 93.75 16 PHE B N 1
ATOM 3953 C CA . PHE B 1 16 ? -10.531 29.781 -4.973 1 93.75 16 PHE B CA 1
ATOM 3954 C C . PHE B 1 16 ? -11.797 28.984 -4.648 1 93.75 16 PHE B C 1
ATOM 3956 O O . PHE B 1 16 ? -12.875 29.281 -5.168 1 93.75 16 PHE B O 1
ATOM 3963 N N . ARG B 1 17 ? -11.727 28.031 -3.764 1 93.75 17 ARG B N 1
ATOM 3964 C CA . ARG B 1 17 ? -12.852 27.156 -3.486 1 93.75 17 ARG B CA 1
ATOM 3965 C C . ARG B 1 17 ? -13.312 27.297 -2.041 1 93.75 17 ARG B C 1
ATOM 3967 O O . ARG B 1 17 ? -14.312 26.688 -1.641 1 93.75 17 ARG B O 1
ATOM 3974 N N . CYS B 1 18 ? -12.727 28.141 -1.325 1 97.25 18 CYS B N 1
ATOM 3975 C CA . CYS B 1 18 ? -12.945 28.188 0.115 1 97.25 18 CYS B CA 1
ATOM 3976 C C . CYS B 1 18 ? -14.227 28.953 0.438 1 97.25 18 CYS B C 1
ATOM 3978 O O . CYS B 1 18 ? -14.219 30.188 0.519 1 97.25 18 CYS B O 1
ATOM 3980 N N . THR B 1 19 ? -15.297 28.281 0.623 1 98.06 19 THR B N 1
ATOM 3981 C CA . THR B 1 19 ? -16.562 28.812 1.138 1 98.06 19 THR B CA 1
ATOM 3982 C C . THR B 1 19 ? -16.922 28.125 2.457 1 98.06 19 THR B C 1
ATOM 3984 O O . THR B 1 19 ? -16.375 27.078 2.795 1 98.06 19 THR B O 1
ATOM 3987 N N . GLU B 1 20 ? -17.781 28.75 3.209 1 98.19 20 GLU B N 1
ATOM 3988 C CA . GLU B 1 20 ? -18.203 28.172 4.473 1 98.19 20 GLU B CA 1
ATOM 3989 C C . GLU B 1 20 ? -18.844 26.797 4.262 1 98.19 20 GLU B C 1
ATOM 3991 O O . GLU B 1 20 ? -18.578 25.859 5.023 1 98.19 20 GLU B O 1
ATOM 3996 N N . GLU B 1 21 ? -19.625 26.703 3.201 1 98.12 21 GLU B N 1
ATOM 3997 C CA . GLU B 1 21 ? -20.281 25.438 2.889 1 98.12 21 GLU B CA 1
ATOM 3998 C C . GLU B 1 21 ? -19.266 24.344 2.561 1 98.12 21 GLU B C 1
ATOM 4000 O O . GLU B 1 21 ? -19.391 23.219 3.021 1 98.12 21 GLU B O 1
ATOM 4005 N N . PHE B 1 22 ? -18.312 24.719 1.818 1 98.25 22 PHE B N 1
ATOM 4006 C CA . PHE B 1 22 ? -17.312 23.75 1.403 1 98.25 22 PHE B CA 1
ATOM 4007 C C . PHE B 1 22 ? -16.484 23.281 2.6 1 98.25 22 PHE B C 1
ATOM 4009 O O . PHE B 1 22 ? -16.234 22.078 2.744 1 98.25 22 PHE B O 1
ATOM 4016 N N . VAL B 1 23 ? -16.094 24.188 3.443 1 98.19 23 VAL B N 1
ATOM 4017 C CA . VAL B 1 23 ? -15.336 23.844 4.645 1 98.19 23 VAL B CA 1
ATOM 4018 C C . VAL B 1 23 ? -16.156 22.906 5.52 1 98.19 23 VAL B C 1
ATOM 4020 O O . VAL B 1 23 ? -15.648 21.906 6.035 1 98.19 23 VAL B O 1
ATOM 4023 N N . LYS B 1 24 ? -17.453 23.203 5.648 1 97.94 24 LYS B N 1
ATOM 4024 C CA . LYS B 1 24 ? -18.344 22.375 6.441 1 97.94 24 LYS B CA 1
ATOM 4025 C C . LYS B 1 24 ? -18.438 20.969 5.855 1 97.94 24 LYS B C 1
ATOM 4027 O O . LYS B 1 24 ? -18.406 19.969 6.59 1 97.94 24 LYS B O 1
ATOM 4032 N N . GLN B 1 25 ? -18.5 20.906 4.566 1 97.94 25 GLN B N 1
ATOM 4033 C CA . GLN B 1 25 ? -18.609 19.625 3.887 1 97.94 25 GLN B CA 1
ATOM 4034 C C . GLN B 1 25 ? -17.344 18.781 4.117 1 97.94 25 GLN B C 1
ATOM 4036 O O . GLN B 1 25 ? -17.438 17.578 4.367 1 97.94 25 GLN B O 1
ATOM 4041 N N . LEU B 1 26 ? -16.203 19.375 3.998 1 98.19 26 LEU B N 1
ATOM 4042 C CA . LEU B 1 26 ? -14.953 18.656 4.223 1 98.19 26 LEU B CA 1
ATOM 4043 C C . LEU B 1 26 ? -14.859 18.172 5.664 1 98.19 26 LEU B C 1
ATOM 4045 O O . LEU B 1 26 ? -14.43 17.047 5.918 1 98.19 26 LEU B O 1
ATOM 4049 N N . PHE B 1 27 ? -15.266 19.078 6.586 1 97.19 27 PHE B N 1
ATOM 4050 C CA . PHE B 1 27 ? -15.219 18.703 8 1 97.19 27 PHE B CA 1
ATOM 4051 C C . PHE B 1 27 ? -16.141 17.531 8.281 1 97.19 27 PHE B C 1
ATOM 4053 O O . PHE B 1 27 ? -15.75 16.578 8.961 1 97.19 27 PHE B O 1
ATOM 4060 N N . ASP B 1 28 ? -17.312 17.578 7.73 1 96.12 28 ASP B N 1
ATOM 4061 C CA . ASP B 1 28 ? -18.297 16.516 7.926 1 96.12 28 ASP B CA 1
ATOM 4062 C C . ASP B 1 28 ? -17.828 15.203 7.285 1 96.12 28 ASP B C 1
ATOM 4064 O O . ASP B 1 28 ? -18.156 14.117 7.766 1 96.12 28 ASP B O 1
ATOM 4068 N N . ALA B 1 29 ? -17.062 15.344 6.254 1 97.19 29 ALA B N 1
ATOM 4069 C CA . ALA B 1 29 ? -16.547 14.18 5.535 1 97.19 29 ALA B CA 1
ATOM 4070 C C . ALA B 1 29 ? -15.445 13.484 6.32 1 97.19 29 ALA B C 1
ATOM 4072 O O . ALA B 1 29 ? -15.141 12.312 6.082 1 97.19 29 ALA B O 1
ATOM 4073 N N . GLY B 1 30 ? -14.742 14.266 7.195 1 97 30 GLY B N 1
ATOM 4074 C CA . GLY B 1 30 ? -13.75 13.625 8.047 1 97 30 GLY B CA 1
ATOM 4075 C C . GLY B 1 30 ? -12.461 14.414 8.156 1 97 30 GLY B C 1
ATOM 4076 O O . GLY B 1 30 ? -11.516 13.969 8.805 1 97 30 GLY B O 1
ATOM 4077 N N . MET B 1 31 ? -12.383 15.625 7.598 1 98.06 31 MET B N 1
ATOM 4078 C CA . MET B 1 31 ? -11.195 16.453 7.68 1 98.06 31 MET B CA 1
ATOM 4079 C C . MET B 1 31 ? -10.945 16.922 9.109 1 98.06 31 MET B C 1
ATOM 4081 O O . MET B 1 31 ? -11.883 17.281 9.82 1 98.06 31 MET B O 1
ATOM 4085 N N . ASP B 1 32 ? -9.68 16.922 9.477 1 97.88 32 ASP B N 1
ATOM 4086 C CA . ASP B 1 32 ? -9.328 17.328 10.836 1 97.88 32 ASP B CA 1
ATOM 4087 C C . ASP B 1 32 ? -8.484 18.609 10.828 1 97.88 32 ASP B C 1
ATOM 4089 O O . ASP B 1 32 ? -8.523 19.391 11.781 1 97.88 32 ASP B O 1
ATOM 4093 N N . VAL B 1 33 ? -7.688 18.75 9.789 1 98.56 33 VAL B N 1
ATOM 4094 C CA . VAL B 1 33 ? -6.754 19.859 9.688 1 98.56 33 VAL B CA 1
ATOM 4095 C C . VAL B 1 33 ? -6.797 20.453 8.281 1 98.56 33 VAL B C 1
ATOM 4097 O O . VAL B 1 33 ? -6.887 19.719 7.293 1 98.56 33 VAL B O 1
ATOM 4100 N N . VAL B 1 34 ? -6.723 21.781 8.164 1 98.75 34 VAL B N 1
ATOM 4101 C CA . VAL B 1 34 ? -6.668 22.469 6.871 1 98.75 34 VAL B CA 1
ATOM 4102 C C . VAL B 1 34 ? -5.23 22.859 6.551 1 98.75 34 VAL B C 1
ATOM 4104 O O . VAL B 1 34 ? -4.551 23.469 7.375 1 98.75 34 VAL B O 1
ATOM 4107 N N . ARG B 1 35 ? -4.805 22.469 5.414 1 98.81 35 ARG B N 1
ATOM 4108 C CA . ARG B 1 35 ? -3.494 22.875 4.91 1 98.81 35 ARG B CA 1
ATOM 4109 C C . ARG B 1 35 ? -3.623 23.969 3.867 1 98.81 35 ARG B C 1
ATOM 4111 O O . ARG B 1 35 ? -4.457 23.891 2.963 1 98.81 35 ARG B O 1
ATOM 4118 N N . VAL B 1 36 ? -2.811 24.969 4.02 1 98.5 36 VAL B N 1
ATOM 4119 C CA . VAL B 1 36 ? -2.693 26.047 3.041 1 98.5 36 VAL B CA 1
ATOM 4120 C C . VAL B 1 36 ? -1.288 26.047 2.443 1 98.5 36 VAL B C 1
ATOM 4122 O O . VAL B 1 36 ? -0.3 26.203 3.162 1 98.5 36 VAL B O 1
ATOM 4125 N N . ASN B 1 37 ? -1.209 25.875 1.171 1 97.44 37 ASN B N 1
ATOM 4126 C CA . ASN B 1 37 ? 0.072 25.859 0.473 1 97.44 37 ASN B CA 1
ATOM 4127 C C . ASN B 1 37 ? 0.498 27.25 0.035 1 97.44 37 ASN B C 1
ATOM 4129 O O . ASN B 1 37 ? -0.023 27.781 -0.946 1 97.44 37 ASN B O 1
ATOM 4133 N N . SER B 1 38 ? 1.522 27.766 0.613 1 97.5 38 SER B N 1
ATOM 4134 C CA . SER B 1 38 ? 1.941 29.141 0.368 1 97.5 38 SER B CA 1
ATOM 4135 C C . SER B 1 38 ? 2.508 29.297 -1.038 1 97.5 38 SER B C 1
ATOM 4137 O O . SER B 1 38 ? 2.613 30.422 -1.544 1 97.5 38 SER B O 1
ATOM 4139 N N . ALA B 1 39 ? 2.902 28.188 -1.647 1 92.94 39 ALA B N 1
ATOM 4140 C CA . ALA B 1 39 ? 3.4 28.25 -3.02 1 92.94 39 ALA B CA 1
ATOM 4141 C C . ALA B 1 39 ? 2.295 28.656 -3.984 1 92.94 39 ALA B C 1
ATOM 4143 O O . ALA B 1 39 ? 2.57 29.188 -5.062 1 92.94 39 ALA B O 1
ATOM 4144 N N . HIS B 1 40 ? 1.048 28.547 -3.551 1 93.12 40 HIS B N 1
ATOM 4145 C CA . HIS B 1 40 ? -0.038 28.672 -4.52 1 93.12 40 HIS B CA 1
ATOM 4146 C C . HIS B 1 40 ? -1.071 29.688 -4.059 1 93.12 40 HIS B C 1
ATOM 4148 O O . HIS B 1 40 ? -2.145 29.812 -4.652 1 93.12 40 HIS B O 1
ATOM 4154 N N . VAL B 1 41 ? -0.751 30.344 -2.992 1 95.88 41 VAL B N 1
ATOM 4155 C CA . VAL B 1 41 ? -1.728 31.297 -2.492 1 95.88 41 VAL B CA 1
ATOM 4156 C C . VAL B 1 41 ? -1.032 32.625 -2.172 1 95.88 41 VAL B C 1
ATOM 4158 O O . VAL B 1 41 ? 0.165 32.656 -1.877 1 95.88 41 VAL B O 1
ATOM 4161 N N . SER B 1 42 ? -1.783 33.75 -2.254 1 96.19 42 SER B N 1
ATOM 4162 C CA . SER B 1 42 ? -1.34 35.031 -1.732 1 96.19 42 SER B CA 1
ATOM 4163 C C . SER B 1 42 ? -1.67 35.156 -0.25 1 96.19 42 SER B C 1
ATOM 4165 O O . SER B 1 42 ? -2.424 34.375 0.302 1 96.19 42 SER B O 1
ATOM 4167 N N . GLU B 1 43 ? -1.092 36.156 0.387 1 96.5 43 GLU B N 1
ATOM 4168 C CA . GLU B 1 43 ? -1.42 36.406 1.785 1 96.5 43 GLU B CA 1
ATOM 4169 C C . GLU B 1 43 ? -2.91 36.719 1.958 1 96.5 43 GLU B C 1
ATOM 4171 O O . GLU B 1 43 ? -3.521 36.25 2.932 1 96.5 43 GLU B O 1
ATOM 4176 N N . ASP B 1 44 ? -3.479 37.406 0.982 1 97.25 44 ASP B N 1
ATOM 4177 C CA . ASP B 1 44 ? -4.91 37.688 1.023 1 97.25 44 ASP B CA 1
ATOM 4178 C C . ASP B 1 44 ? -5.73 36.406 0.91 1 97.25 44 ASP B C 1
ATOM 4180 O O . ASP B 1 44 ? -6.719 36.219 1.626 1 97.25 44 ASP B O 1
ATOM 4184 N N . GLY B 1 45 ? -5.312 35.625 -0.005 1 97.88 45 GLY B N 1
ATOM 4185 C CA . GLY B 1 45 ? -5.98 34.312 -0.141 1 97.88 45 GLY B CA 1
ATOM 4186 C C . GLY B 1 45 ? -5.898 33.469 1.111 1 97.88 45 GLY B C 1
ATOM 4187 O O . GLY B 1 45 ? -6.879 32.844 1.505 1 97.88 45 GLY B O 1
ATOM 4188 N N . ALA B 1 46 ? -4.758 33.5 1.717 1 98.38 46 ALA B N 1
ATOM 4189 C CA . ALA B 1 46 ? -4.555 32.75 2.953 1 98.38 46 ALA B CA 1
ATOM 4190 C C . ALA B 1 46 ? -5.434 33.281 4.074 1 98.38 46 ALA B C 1
ATOM 4192 O O . ALA B 1 46 ? -6.016 32.531 4.848 1 98.38 46 ALA B O 1
ATOM 4193 N N . THR B 1 47 ? -5.508 34.594 4.152 1 98.44 47 THR B N 1
ATOM 4194 C CA . THR B 1 47 ? -6.352 35.25 5.156 1 98.44 47 THR B CA 1
ATOM 4195 C C . THR B 1 47 ? -7.812 34.844 4.973 1 98.44 47 THR B C 1
ATOM 4197 O O . THR B 1 47 ? -8.508 34.531 5.945 1 98.44 47 THR B O 1
ATOM 4200 N N . HIS B 1 48 ? -8.203 34.781 3.742 1 98.31 48 HIS B N 1
ATOM 4201 C CA . HIS B 1 48 ? -9.562 34.375 3.428 1 98.31 48 HIS B CA 1
ATOM 4202 C C . HIS B 1 48 ? -9.836 32.969 3.93 1 98.31 48 HIS B C 1
ATOM 4204 O O . HIS B 1 48 ? -10.883 32.688 4.52 1 98.31 48 HIS B O 1
ATOM 4210 N N . ILE B 1 49 ? -8.93 32.094 3.744 1 98.62 49 ILE B N 1
ATOM 4211 C CA . ILE B 1 49 ? -9.086 30.703 4.172 1 98.62 49 ILE B CA 1
ATOM 4212 C C . ILE B 1 49 ? -9.18 30.641 5.695 1 98.62 49 ILE B C 1
ATOM 4214 O O . ILE B 1 49 ? -10.102 30.031 6.238 1 98.62 49 ILE B O 1
ATOM 4218 N N . VAL B 1 50 ? -8.281 31.328 6.414 1 98.5 50 VAL B N 1
ATOM 4219 C CA . VAL B 1 50 ? -8.219 31.281 7.871 1 98.5 50 VAL B CA 1
ATOM 4220 C C . VAL B 1 50 ? -9.531 31.797 8.461 1 98.5 50 VAL B C 1
ATOM 4222 O O . VAL B 1 50 ? -10.125 31.172 9.328 1 98.5 50 VAL B O 1
ATOM 4225 N N . GLU B 1 51 ? -10 32.875 7.949 1 98.31 51 GLU B N 1
ATOM 4226 C CA . GLU B 1 51 ? -11.219 33.5 8.469 1 98.31 51 GLU B CA 1
ATOM 4227 C C . GLU B 1 51 ? -12.43 32.625 8.211 1 98.31 51 GLU B C 1
ATOM 4229 O O . GLU B 1 51 ? -13.289 32.469 9.086 1 98.31 51 GLU B O 1
ATOM 4234 N N . THR B 1 52 ? -12.492 32.094 7.016 1 98.56 52 THR B N 1
ATOM 4235 C CA . THR B 1 52 ? -13.625 31.25 6.652 1 98.56 52 THR B CA 1
ATOM 4236 C C . THR B 1 52 ? -13.664 30 7.531 1 98.56 52 THR B C 1
ATOM 4238 O O . THR B 1 52 ? -14.719 29.625 8.039 1 98.56 52 THR B O 1
ATOM 4241 N N . VAL B 1 53 ? -12.516 29.359 7.73 1 98.44 53 VAL B N 1
ATOM 4242 C CA . VAL B 1 53 ? -12.43 28.141 8.539 1 98.44 53 VAL B CA 1
ATOM 4243 C C . VAL B 1 53 ? -12.836 28.453 9.977 1 98.44 53 VAL B C 1
ATOM 4245 O O . VAL B 1 53 ? -13.625 27.719 10.578 1 98.44 53 VAL B O 1
ATOM 4248 N N . HIS B 1 54 ? -12.336 29.594 10.516 1 97.62 54 HIS B N 1
ATOM 4249 C CA . HIS B 1 54 ? -12.633 29.953 11.891 1 97.62 54 HIS B CA 1
ATOM 4250 C C . HIS B 1 54 ? -14.109 30.297 12.07 1 97.62 54 HIS B C 1
ATOM 4252 O O . HIS B 1 54 ? -14.688 30.047 13.133 1 97.62 54 HIS B O 1
ATOM 4258 N N . ARG B 1 55 ? -14.719 30.812 11.055 1 97.56 55 ARG B N 1
ATOM 4259 C CA . ARG B 1 55 ? -16.141 31.109 11.109 1 97.56 55 ARG B CA 1
ATOM 4260 C C . ARG B 1 55 ? -16.969 29.828 11.156 1 97.56 55 ARG B C 1
ATOM 4262 O O . ARG B 1 55 ? -17.984 29.75 11.844 1 97.56 55 ARG B O 1
ATOM 4269 N N . VAL B 1 56 ? -16.531 28.875 10.414 1 97.44 56 VAL B N 1
ATOM 4270 C CA . VAL B 1 56 ? -17.25 27.609 10.344 1 97.44 56 VAL B CA 1
ATOM 4271 C C . VAL B 1 56 ? -17.047 26.828 11.641 1 97.44 56 VAL B C 1
ATOM 4273 O O . VAL B 1 56 ? -18 26.312 12.219 1 97.44 56 VAL B O 1
ATOM 4276 N N . ASN B 1 57 ? -15.797 26.734 12.102 1 96.56 57 ASN B N 1
ATOM 4277 C CA . ASN B 1 57 ? -15.422 25.969 13.289 1 96.56 57 ASN B CA 1
ATOM 4278 C C . ASN B 1 57 ? -14.055 26.406 13.82 1 96.56 57 ASN B C 1
ATOM 4280 O O . ASN B 1 57 ? -13.023 25.953 13.328 1 96.56 57 ASN B O 1
ATOM 4284 N N . PRO B 1 58 ? -14.047 27.156 14.875 1 95.75 58 PRO B N 1
ATOM 4285 C CA . PRO B 1 58 ? -12.789 27.703 15.398 1 95.75 58 PRO B CA 1
ATOM 4286 C C . PRO B 1 58 ? -11.852 26.609 15.922 1 95.75 58 PRO B C 1
ATOM 4288 O O . PRO B 1 58 ? -10.68 26.875 16.188 1 95.75 58 PRO B O 1
ATOM 4291 N N . ALA B 1 59 ? -12.352 25.359 16.062 1 95.75 59 ALA B N 1
ATOM 4292 C CA . ALA B 1 59 ? -11.555 24.266 16.609 1 95.75 59 ALA B CA 1
ATOM 4293 C C . ALA B 1 59 ? -10.688 23.641 15.523 1 95.75 59 ALA B C 1
ATOM 4295 O O . ALA B 1 59 ? -9.766 22.875 15.828 1 95.75 59 ALA B O 1
ATOM 4296 N N . ILE B 1 60 ? -10.922 23.922 14.242 1 97.56 60 ILE B N 1
ATOM 4297 C CA . ILE B 1 60 ? -10.164 23.328 13.148 1 97.56 60 ILE B CA 1
ATOM 4298 C C . ILE B 1 60 ? -8.797 24 13.047 1 97.56 60 ILE B C 1
ATOM 4300 O O . ILE B 1 60 ? -8.711 25.203 12.812 1 97.56 60 ILE B O 1
ATOM 4304 N N . PRO B 1 61 ? -7.758 23.234 13.258 1 98.5 61 PRO B N 1
ATOM 4305 C CA . PRO B 1 61 ? -6.434 23.844 13.109 1 98.5 61 PRO B CA 1
ATOM 4306 C C . PRO B 1 61 ? -6.078 24.141 11.656 1 98.5 61 PRO B C 1
ATOM 4308 O O . PRO B 1 61 ? -6.566 23.469 10.742 1 98.5 61 PRO B O 1
ATOM 4311 N N . ILE B 1 62 ? -5.234 25.109 11.469 1 98.69 62 ILE B N 1
ATOM 4312 C CA . ILE B 1 62 ? -4.75 25.516 10.156 1 98.69 62 ILE B CA 1
ATOM 4313 C C . ILE B 1 62 ? -3.232 25.344 10.094 1 98.69 62 ILE B C 1
ATOM 4315 O O . ILE B 1 62 ? -2.521 25.719 11.031 1 98.69 62 ILE B O 1
ATOM 4319 N N . MET B 1 63 ? -2.779 24.734 9.016 1 98.81 63 MET B N 1
ATOM 4320 C CA . MET B 1 63 ? -1.362 24.516 8.75 1 98.81 63 MET B CA 1
ATOM 4321 C C . MET B 1 63 ? -0.913 25.266 7.504 1 98.81 63 MET B C 1
ATOM 4323 O O . MET B 1 63 ? -1.47 25.062 6.422 1 98.81 63 MET B O 1
ATOM 4327 N N . ILE B 1 64 ? 0.071 26.125 7.645 1 98.62 64 ILE B N 1
ATOM 4328 C CA . ILE B 1 64 ? 0.672 26.766 6.48 1 98.62 64 ILE B CA 1
ATOM 4329 C C . ILE B 1 64 ? 1.893 25.969 6.023 1 98.62 64 ILE B C 1
ATOM 4331 O O . ILE B 1 64 ? 2.818 25.75 6.805 1 98.62 64 ILE B O 1
ATOM 4335 N N . ASP B 1 65 ? 1.886 25.531 4.824 1 98.31 65 ASP B N 1
ATOM 4336 C CA . ASP B 1 65 ? 2.977 24.812 4.172 1 98.31 65 ASP B CA 1
ATOM 4337 C C . ASP B 1 65 ? 3.859 25.766 3.371 1 98.31 65 ASP B C 1
ATOM 4339 O O . ASP B 1 65 ? 3.453 26.266 2.316 1 98.31 65 ASP B O 1
ATOM 4343 N N . THR B 1 66 ? 5.062 25.953 3.855 1 98.25 66 THR B N 1
ATOM 4344 C CA . THR B 1 66 ? 5.941 26.922 3.207 1 98.25 66 THR B CA 1
ATOM 4345 C C . THR B 1 66 ? 6.488 26.359 1.898 1 98.25 66 THR B C 1
ATOM 4347 O O . THR B 1 66 ? 6.59 25.141 1.731 1 98.25 66 THR B O 1
ATOM 4350 N N . LYS B 1 67 ? 6.793 27.156 0.995 1 95.94 67 LYS B N 1
ATOM 4351 C CA . LYS B 1 67 ? 7.344 26.75 -0.293 1 95.94 67 LYS B CA 1
ATOM 4352 C C . LYS B 1 67 ? 8.758 26.203 -0.138 1 95.94 67 LYS B C 1
ATOM 4354 O O . LYS B 1 67 ? 9.07 25.109 -0.628 1 95.94 67 LYS B O 1
ATOM 4359 N N . GLY B 1 68 ? 9.633 26.953 0.611 1 94.62 68 GLY B N 1
ATOM 4360 C CA . GLY B 1 68 ? 11 26.547 0.849 1 94.62 68 GLY B CA 1
ATOM 4361 C C . GLY B 1 68 ? 11.922 26.844 -0.317 1 94.62 68 GLY B C 1
ATOM 4362 O O . GLY B 1 68 ? 11.492 27.391 -1.333 1 94.62 68 GLY B O 1
ATOM 4363 N N . PRO B 1 69 ? 13.188 26.531 -0.05 1 92.69 69 PRO B N 1
ATOM 4364 C CA . PRO B 1 69 ? 14.18 26.75 -1.102 1 92.69 69 PRO B CA 1
ATOM 4365 C C . PRO B 1 69 ? 14.148 25.672 -2.186 1 92.69 69 PRO B C 1
ATOM 4367 O O . PRO B 1 69 ? 14.031 24.484 -1.878 1 92.69 69 PRO B O 1
ATOM 4370 N N . GLU B 1 70 ? 14.047 26.062 -3.43 1 89.81 70 GLU B N 1
ATOM 4371 C CA . GLU B 1 70 ? 14.047 25.125 -4.539 1 89.81 70 GLU B CA 1
ATOM 4372 C C . GLU B 1 70 ? 15.008 25.547 -5.641 1 89.81 70 GLU B C 1
ATOM 4374 O O . GLU B 1 70 ? 15.141 26.75 -5.926 1 89.81 70 GLU B O 1
ATOM 4379 N N . ILE B 1 71 ? 15.633 24.547 -6.164 1 93.75 71 ILE B N 1
ATOM 4380 C CA . ILE B 1 71 ? 16.438 24.797 -7.352 1 93.75 71 ILE B CA 1
ATOM 4381 C C . ILE B 1 71 ? 15.57 24.688 -8.602 1 93.75 71 ILE B C 1
ATOM 4383 O O . ILE B 1 71 ? 14.836 23.703 -8.766 1 93.75 71 ILE B O 1
ATOM 4387 N N . ARG B 1 72 ? 15.648 25.672 -9.414 1 95.06 72 ARG B N 1
ATOM 4388 C CA . ARG B 1 72 ? 14.867 25.672 -10.648 1 95.06 72 ARG B CA 1
ATOM 4389 C C . ARG B 1 72 ? 15.711 26.125 -11.836 1 95.06 72 ARG B C 1
ATOM 4391 O O . ARG B 1 72 ? 16.641 26.922 -11.672 1 95.06 72 ARG B O 1
ATOM 4398 N N . VAL B 1 73 ? 15.359 25.609 -12.953 1 96.06 73 VAL B N 1
ATOM 4399 C CA . VAL B 1 73 ? 15.906 26.141 -14.195 1 96.06 73 VAL B CA 1
ATOM 4400 C C . VAL B 1 73 ? 15.367 27.547 -14.445 1 96.06 73 VAL B C 1
ATOM 4402 O O . VAL B 1 73 ? 14.195 27.828 -14.195 1 96.06 73 VAL B O 1
ATOM 4405 N N . THR B 1 74 ? 16.281 28.344 -14.93 1 96.5 74 THR B N 1
ATOM 4406 C CA . THR B 1 74 ? 15.812 29.703 -15.219 1 96.5 74 THR B CA 1
ATOM 4407 C C . THR B 1 74 ? 14.992 29.734 -16.5 1 96.5 74 THR B C 1
ATOM 4409 O O . THR B 1 74 ? 14.867 28.719 -17.188 1 96.5 74 THR B O 1
ATOM 4412 N N . THR B 1 75 ? 14.414 30.906 -16.828 1 96.44 75 THR B N 1
ATOM 4413 C CA . THR B 1 75 ? 13.562 31.062 -18 1 96.44 75 THR B CA 1
ATOM 4414 C C . THR B 1 75 ? 14.336 30.781 -19.281 1 96.44 75 THR B C 1
ATOM 4416 O O . THR B 1 75 ? 15.492 31.188 -19.406 1 96.44 75 THR B O 1
ATOM 4419 N N . ILE B 1 76 ? 13.703 30.094 -20.109 1 96.31 76 ILE B N 1
ATOM 4420 C CA . ILE B 1 76 ? 14.305 29.781 -21.406 1 96.31 76 ILE B CA 1
ATOM 4421 C C . ILE B 1 76 ? 14.336 31.047 -22.281 1 96.31 76 ILE B C 1
ATOM 4423 O O . ILE B 1 76 ? 13.375 31.828 -22.281 1 96.31 76 ILE B O 1
ATOM 4427 N N . ALA B 1 77 ? 15.367 31.141 -23.016 1 95.5 77 ALA B N 1
ATOM 4428 C CA . ALA B 1 77 ? 15.492 32.312 -23.891 1 95.5 77 ALA B CA 1
ATOM 4429 C C . ALA B 1 77 ? 14.383 32.312 -24.938 1 95.5 77 ALA B C 1
ATOM 4431 O O . ALA B 1 77 ? 13.984 31.25 -25.453 1 95.5 77 ALA B O 1
ATOM 4432 N N . ASP B 1 78 ? 14.023 33.438 -25.344 1 91.88 78 ASP B N 1
ATOM 4433 C CA . ASP B 1 78 ? 12.867 33.625 -26.219 1 91.88 78 ASP B CA 1
ATOM 4434 C C . ASP B 1 78 ? 13.062 32.938 -27.562 1 91.88 78 ASP B C 1
ATOM 4436 O O . ASP B 1 78 ? 12.102 32.5 -28.188 1 91.88 78 ASP B O 1
ATOM 4440 N N . GLU B 1 79 ? 14.258 32.906 -27.953 1 92.06 79 GLU B N 1
ATOM 4441 C CA . GLU B 1 79 ? 14.555 32.344 -29.281 1 92.06 79 GLU B CA 1
ATOM 4442 C C . GLU B 1 79 ? 14.164 30.891 -29.375 1 92.06 79 GLU B C 1
ATOM 4444 O O . GLU B 1 79 ? 14.008 30.344 -30.469 1 92.06 79 GLU B O 1
ATOM 4449 N N . TYR B 1 80 ? 13.984 30.297 -28.203 1 92.75 80 TYR B N 1
ATOM 4450 C CA . TYR B 1 80 ? 13.68 28.875 -28.219 1 92.75 80 TYR B CA 1
ATOM 4451 C C . TYR B 1 80 ? 12.195 28.641 -27.969 1 92.75 80 TYR B C 1
ATOM 4453 O O . TYR B 1 80 ? 11.742 27.5 -27.906 1 92.75 80 TYR B O 1
ATOM 4461 N N . GLY B 1 81 ? 11.477 29.688 -27.812 1 90.62 81 GLY B N 1
ATOM 4462 C CA . GLY B 1 81 ? 10.062 29.516 -27.5 1 90.62 81 GLY B CA 1
ATOM 4463 C C . GLY B 1 81 ? 9.812 29.047 -26.078 1 90.62 81 GLY B C 1
ATOM 4464 O O . GLY B 1 81 ? 10.32 29.641 -25.125 1 90.62 81 GLY B O 1
ATOM 4465 N N . ASN B 1 82 ? 8.961 27.875 -25.969 1 89.62 82 ASN B N 1
ATOM 4466 C CA . ASN B 1 82 ? 8.5 27.469 -24.641 1 89.62 82 ASN B CA 1
ATOM 4467 C C . ASN B 1 82 ? 9.312 26.297 -24.109 1 89.62 82 ASN B C 1
ATOM 4469 O O . ASN B 1 82 ? 9.219 25.953 -22.922 1 89.62 82 ASN B O 1
ATOM 4473 N N . SER B 1 83 ? 10.094 25.703 -24.969 1 94.5 83 SER B N 1
ATOM 4474 C CA . SER B 1 83 ? 10.836 24.531 -24.516 1 94.5 83 SER B CA 1
ATOM 4475 C C . SER B 1 83 ? 12.031 24.25 -25.422 1 94.5 83 SER B C 1
ATOM 4477 O O . SER B 1 83 ? 12.07 24.719 -26.562 1 94.5 83 SER B O 1
ATOM 4479 N N . ILE B 1 84 ? 12.992 23.609 -24.922 1 95.81 84 ILE B N 1
ATOM 4480 C CA . ILE B 1 84 ? 14.148 23.109 -25.672 1 95.81 84 ILE B CA 1
ATOM 4481 C C . ILE B 1 84 ? 14.195 21.594 -25.609 1 95.81 84 ILE B C 1
ATOM 4483 O O . ILE B 1 84 ? 14.211 21.016 -24.516 1 95.81 84 ILE B O 1
ATOM 4487 N N . ASN B 1 85 ? 14.211 20.969 -26.703 1 95.94 85 ASN B N 1
ATOM 4488 C CA . ASN B 1 85 ? 14.258 19.516 -26.719 1 95.94 85 ASN B CA 1
ATOM 4489 C C . ASN B 1 85 ? 15.688 18.984 -26.703 1 95.94 85 ASN B C 1
ATOM 4491 O O . ASN B 1 85 ? 16.5 19.375 -27.547 1 95.94 85 ASN B O 1
ATOM 4495 N N . PHE B 1 86 ? 15.953 18.125 -25.797 1 96.5 86 PHE B N 1
ATOM 4496 C CA . PHE B 1 86 ? 17.266 17.5 -25.688 1 96.5 86 PHE B CA 1
ATOM 4497 C C . PHE B 1 86 ? 17.156 15.992 -25.891 1 96.5 86 PHE B C 1
ATOM 4499 O O . PHE B 1 86 ? 16.109 15.398 -25.672 1 96.5 86 PHE B O 1
ATOM 4506 N N . ARG B 1 87 ? 18.25 15.375 -26.391 1 94.56 87 ARG B N 1
ATOM 4507 C CA . ARG B 1 87 ? 18.359 13.938 -26.562 1 94.56 87 ARG B CA 1
ATOM 4508 C C . ARG B 1 87 ? 19.406 13.336 -25.641 1 94.56 87 ARG B C 1
ATOM 4510 O O . ARG B 1 87 ? 20.328 14.023 -25.219 1 94.56 87 ARG B O 1
ATOM 4517 N N . PRO B 1 88 ? 19.172 12.055 -25.328 1 95.56 88 PRO B N 1
ATOM 4518 C CA . PRO B 1 88 ? 20.266 11.414 -24.578 1 95.56 88 PRO B CA 1
ATOM 4519 C C . PRO B 1 88 ? 21.609 11.57 -25.266 1 95.56 88 PRO B C 1
ATOM 4521 O O . PRO B 1 88 ? 21.719 11.422 -26.5 1 95.56 88 PRO B O 1
ATOM 4524 N N . GLY B 1 89 ? 22.547 11.992 -24.547 1 96.31 89 GLY B N 1
ATOM 4525 C CA . GLY B 1 89 ? 23.891 12.172 -25.094 1 96.31 89 GLY B CA 1
ATOM 4526 C C . GLY B 1 89 ? 24.219 13.625 -25.359 1 96.31 89 GLY B C 1
ATOM 4527 O O . GLY B 1 89 ? 25.406 13.984 -25.484 1 96.31 89 GLY B O 1
ATOM 4528 N N . ASP B 1 90 ? 23.203 14.508 -25.453 1 96.88 90 ASP B N 1
ATOM 4529 C CA . ASP B 1 90 ? 23.453 15.938 -25.656 1 96.88 90 ASP B CA 1
ATOM 4530 C C . ASP B 1 90 ? 24.266 16.516 -24.516 1 96.88 90 ASP B C 1
ATOM 4532 O O . ASP B 1 90 ? 24.062 16.172 -23.359 1 96.88 90 ASP B O 1
ATOM 4536 N N . ARG B 1 91 ? 25.203 17.438 -24.875 1 97.06 91 ARG B N 1
ATOM 4537 C CA . ARG B 1 91 ? 26.031 18.109 -23.875 1 97.06 91 ARG B CA 1
ATOM 4538 C C . ARG B 1 91 ? 25.531 19.516 -23.609 1 97.06 91 ARG B C 1
ATOM 4540 O O . ARG B 1 91 ? 25.109 20.219 -24.531 1 97.06 91 ARG B O 1
ATOM 4547 N N . VAL B 1 92 ? 25.609 19.922 -22.406 1 97.5 92 VAL B N 1
ATOM 4548 C CA . VAL B 1 92 ? 25.172 21.25 -22.016 1 97.5 92 VAL B CA 1
ATOM 4549 C C . VAL B 1 92 ? 26 21.75 -20.844 1 97.5 92 VAL B C 1
ATOM 4551 O O . VAL B 1 92 ? 26.516 20.953 -20.047 1 97.5 92 VAL B O 1
ATOM 4554 N N . ALA B 1 93 ? 26.172 23.016 -20.781 1 97.94 93 ALA B N 1
ATOM 4555 C CA . ALA B 1 93 ? 26.797 23.625 -19.609 1 97.94 93 ALA B CA 1
ATOM 4556 C C . ALA B 1 93 ? 25.734 24.047 -18.594 1 97.94 93 ALA B C 1
ATOM 4558 O O . ALA B 1 93 ? 24.656 24.516 -18.969 1 97.94 93 ALA B O 1
ATOM 4559 N N . VAL B 1 94 ? 26.031 23.875 -17.312 1 98.06 94 VAL B N 1
ATOM 4560 C CA . VAL B 1 94 ? 25.156 24.328 -16.234 1 98.06 94 VAL B CA 1
ATOM 4561 C C . VAL B 1 94 ? 25.859 25.422 -15.43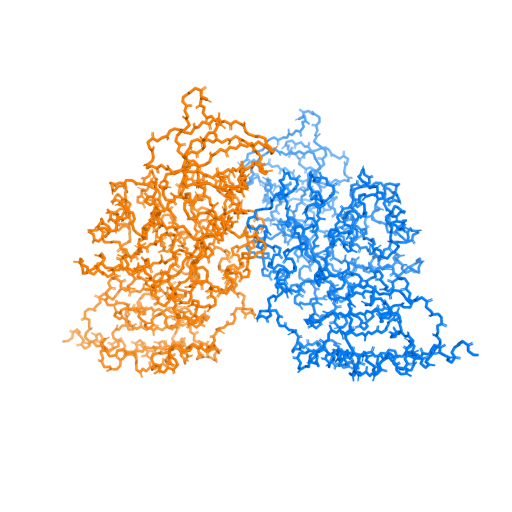 1 98.06 94 VAL B C 1
ATOM 4563 O O . VAL B 1 94 ? 27 25.25 -15.008 1 98.06 94 VAL B O 1
ATOM 4566 N N . ARG B 1 95 ? 25.203 26.484 -15.234 1 97.5 95 ARG B N 1
ATOM 4567 C CA . ARG B 1 95 ? 25.734 27.609 -14.477 1 97.5 95 ARG B CA 1
ATOM 4568 C C . ARG B 1 95 ? 24.734 28.078 -13.422 1 97.5 95 ARG B C 1
ATOM 4570 O O . ARG B 1 95 ? 23.547 27.797 -13.508 1 97.5 95 ARG B O 1
ATOM 4577 N N . GLY B 1 96 ? 25.328 28.703 -12.422 1 96 96 GLY B N 1
ATOM 4578 C CA . GLY B 1 96 ? 24.484 29.328 -11.406 1 96 96 GLY B CA 1
ATOM 4579 C C . GLY B 1 96 ? 24.062 30.734 -11.766 1 96 96 GLY B C 1
ATOM 4580 O O . GLY B 1 96 ? 24.812 31.453 -12.445 1 96 96 GLY B O 1
ATOM 4581 N N . SER B 1 97 ? 22.891 31.078 -11.344 1 94.94 97 SER B N 1
ATOM 4582 C CA . SER B 1 97 ? 22.328 32.406 -11.594 1 94.94 97 SER B CA 1
ATOM 4583 C C . SER B 1 97 ? 21.469 32.875 -10.43 1 94.94 97 SER B C 1
ATOM 4585 O O . SER B 1 97 ? 21.062 32.062 -9.586 1 94.94 97 SER B O 1
ATOM 4587 N N . ASP B 1 98 ? 21.281 34.125 -10.344 1 91 98 ASP B N 1
ATOM 4588 C CA . ASP B 1 98 ? 20.328 34.656 -9.383 1 91 98 ASP B CA 1
ATOM 4589 C C . ASP B 1 98 ? 18.922 34.688 -9.969 1 91 98 ASP B C 1
ATOM 4591 O O . ASP B 1 98 ? 18 35.25 -9.375 1 91 98 ASP B O 1
ATOM 4595 N N . GLY B 1 99 ? 18.828 34.156 -11.094 1 90.56 99 GLY B N 1
ATOM 4596 C CA . GLY B 1 99 ? 17.516 34.094 -11.734 1 90.56 99 GLY B CA 1
ATOM 4597 C C . GLY B 1 99 ? 17.391 35 -12.945 1 90.56 99 GLY B C 1
ATOM 4598 O O . GLY B 1 99 ? 16.438 34.906 -13.711 1 90.56 99 GLY B O 1
ATOM 4599 N N . SER B 1 100 ? 18.453 35.781 -13.266 1 92.5 100 SER B N 1
ATOM 4600 C CA . SER B 1 100 ? 18.375 36.812 -14.305 1 92.5 100 SER B CA 1
ATOM 4601 C C . SER B 1 100 ? 18.844 36.281 -15.648 1 92.5 100 SER B C 1
ATOM 4603 O O . SER B 1 100 ? 18.5 36.812 -16.703 1 92.5 100 SER B O 1
ATOM 4605 N N . ASP B 1 101 ? 19.594 35.219 -15.602 1 95.12 101 ASP B N 1
ATOM 4606 C CA . ASP B 1 101 ? 20.125 34.656 -16.828 1 95.12 101 ASP B CA 1
ATOM 4607 C C . ASP B 1 101 ? 19.109 33.719 -17.5 1 95.12 101 ASP B C 1
ATOM 4609 O O . ASP B 1 101 ? 18.281 33.094 -16.828 1 95.12 101 ASP B O 1
ATOM 4613 N N . PHE B 1 102 ? 19.172 33.688 -18.797 1 96.69 102 PHE B N 1
ATOM 4614 C CA . PHE B 1 102 ? 18.25 32.875 -19.562 1 96.69 102 PHE B CA 1
ATOM 4615 C C . PHE B 1 102 ? 18.922 31.562 -19.984 1 96.69 102 PHE B C 1
ATOM 4617 O O . PHE B 1 102 ? 20.078 31.562 -20.406 1 96.69 102 PHE B O 1
ATOM 4624 N N . THR B 1 103 ? 18.203 30.547 -19.844 1 97 103 THR B N 1
ATOM 4625 C CA . THR B 1 103 ? 18.672 29.219 -20.266 1 97 103 THR B CA 1
ATOM 4626 C C . THR B 1 103 ? 18.609 29.078 -21.781 1 97 103 THR B C 1
ATOM 4628 O O . THR B 1 103 ? 17.656 29.531 -22.422 1 97 103 THR B O 1
ATOM 4631 N N . THR B 1 104 ? 19.672 28.531 -22.359 1 96.44 104 THR B N 1
ATOM 4632 C CA . THR B 1 104 ? 19.781 28.25 -23.797 1 96.44 104 THR B CA 1
ATOM 4633 C C . THR B 1 104 ? 20.125 26.797 -24.047 1 96.44 104 THR B C 1
ATOM 4635 O O . THR B 1 104 ? 20.234 26 -23.109 1 96.44 104 THR B O 1
ATOM 4638 N N . ARG B 1 105 ? 20.203 26.453 -25.328 1 95.5 105 ARG B N 1
ATOM 4639 C CA . ARG B 1 105 ? 20.562 25.094 -25.703 1 95.5 105 ARG B CA 1
ATOM 4640 C C . ARG B 1 105 ? 21.969 24.75 -25.25 1 95.5 105 ARG B C 1
ATOM 4642 O O . ARG B 1 105 ? 22.281 23.594 -24.969 1 95.5 105 ARG B O 1
ATOM 4649 N N . LYS B 1 106 ? 22.766 25.781 -25.078 1 95.94 106 LYS B N 1
ATOM 4650 C CA . LYS B 1 106 ? 24.172 25.562 -24.75 1 95.94 106 LYS B CA 1
ATOM 4651 C C . LYS B 1 106 ? 24.406 25.625 -23.25 1 95.94 106 LYS B C 1
ATOM 4653 O O . LYS B 1 106 ? 25.312 24.984 -22.719 1 95.94 106 LYS B O 1
ATOM 4658 N N . VAL B 1 107 ? 23.594 26.5 -22.625 1 97.25 107 VAL B N 1
ATOM 4659 C CA . VAL B 1 107 ? 23.812 26.734 -21.203 1 97.25 107 VAL B CA 1
ATOM 4660 C C . VAL B 1 107 ? 22.469 26.688 -20.453 1 97.25 107 VAL B C 1
ATOM 4662 O O . VAL B 1 107 ? 21.578 27.484 -20.75 1 97.25 107 VAL B O 1
ATOM 4665 N N . VAL B 1 108 ? 22.391 25.812 -19.484 1 97.31 108 VAL B N 1
ATOM 4666 C CA . VAL B 1 108 ? 21.25 25.766 -18.562 1 97.31 108 VAL B CA 1
ATOM 4667 C C . VAL B 1 108 ? 21.594 26.516 -17.281 1 97.31 108 VAL B C 1
ATOM 4669 O O . VAL B 1 108 ? 22.5 26.141 -16.547 1 97.31 108 VAL B O 1
ATOM 4672 N N . TYR B 1 109 ? 20.828 27.562 -17.031 1 97.06 109 TYR B N 1
ATOM 4673 C CA . TYR B 1 109 ? 21.016 28.328 -15.805 1 97.06 109 TYR B CA 1
ATOM 4674 C C . TYR B 1 109 ? 20.062 27.859 -14.711 1 97.06 109 TYR B C 1
ATOM 4676 O O . TYR B 1 109 ? 18.891 27.578 -14.984 1 97.06 109 TYR B O 1
ATOM 4684 N N . MET B 1 110 ? 20.609 27.781 -13.516 1 96.38 110 MET B N 1
ATOM 4685 C CA . MET B 1 110 ? 19.828 27.453 -12.336 1 96.38 110 MET B CA 1
ATOM 4686 C C . MET B 1 110 ? 19.828 28.609 -11.336 1 96.38 110 MET B C 1
ATOM 4688 O O . MET B 1 110 ? 20.828 29.328 -11.234 1 96.38 110 MET B O 1
ATOM 4692 N N . ASN B 1 111 ? 18.828 28.781 -10.617 1 94.62 111 ASN B N 1
ATOM 4693 C CA . ASN B 1 111 ? 18.609 29.969 -9.797 1 94.62 111 ASN B CA 1
ATOM 4694 C C . ASN B 1 111 ? 19.406 29.906 -8.5 1 94.62 111 ASN B C 1
ATOM 4696 O O . ASN B 1 111 ? 18.969 30.406 -7.465 1 94.62 111 ASN B O 1
ATOM 4700 N N . VAL B 1 112 ? 20.469 29.234 -8.469 1 94 112 VAL B N 1
ATOM 4701 C CA . VAL B 1 112 ? 21.359 29.109 -7.324 1 94 112 VAL B CA 1
ATOM 4702 C C . VAL B 1 112 ? 22.797 29.453 -7.738 1 94 112 VAL B C 1
ATOM 4704 O O . VAL B 1 112 ? 23.516 28.609 -8.25 1 94 112 VAL B O 1
ATOM 4707 N N . PRO B 1 113 ? 23.281 30.578 -7.293 1 92.25 113 PRO B N 1
ATOM 4708 C CA . PRO B 1 113 ? 24.578 31.062 -7.75 1 92.25 113 PRO B CA 1
ATOM 4709 C C . PRO B 1 113 ? 25.719 30.109 -7.379 1 92.25 113 PRO B C 1
ATOM 4711 O O . PRO B 1 113 ? 26.688 29.984 -8.133 1 92.25 113 PRO B O 1
ATOM 4714 N N . SER B 1 114 ? 25.609 29.469 -6.309 1 91.31 114 SER B N 1
ATOM 4715 C CA . SER B 1 114 ? 26.703 28.656 -5.797 1 91.31 114 SER B CA 1
ATOM 4716 C C . SER B 1 114 ? 26.641 27.234 -6.336 1 91.31 114 SER B C 1
ATOM 4718 O O . SER B 1 114 ? 27.422 26.359 -5.926 1 91.31 114 SER B O 1
ATOM 4720 N N . ILE B 1 115 ? 25.812 26.906 -7.277 1 93.56 115 ILE B N 1
ATOM 4721 C CA . ILE B 1 115 ? 25.469 25.547 -7.656 1 93.56 115 ILE B CA 1
ATOM 4722 C C . ILE B 1 115 ? 26.703 24.828 -8.203 1 93.56 115 ILE B C 1
ATOM 4724 O O . ILE B 1 115 ? 26.875 23.625 -7.984 1 93.56 115 ILE B O 1
ATOM 4728 N N . VAL B 1 116 ? 27.578 25.578 -8.914 1 95.44 116 VAL B N 1
ATOM 4729 C CA . VAL B 1 116 ? 28.75 24.984 -9.547 1 95.44 116 VAL B CA 1
ATOM 4730 C C . VAL B 1 116 ? 29.719 24.484 -8.477 1 95.44 116 VAL B C 1
ATOM 4732 O O . VAL B 1 116 ? 30.281 23.391 -8.609 1 95.44 116 VAL B O 1
ATOM 4735 N N . SER B 1 117 ? 29.859 25.219 -7.422 1 95.06 117 SER B N 1
ATOM 4736 C CA . SER B 1 117 ? 30.766 24.828 -6.344 1 95.06 117 SER B CA 1
ATOM 4737 C C . SER B 1 117 ? 30.203 23.656 -5.547 1 95.06 117 SER B C 1
ATOM 4739 O O . SER B 1 117 ? 30.953 22.828 -5.039 1 95.06 117 SER B O 1
ATOM 4741 N N . ASP B 1 118 ? 28.938 23.531 -5.5 1 93.88 118 ASP B N 1
ATOM 4742 C CA . ASP B 1 118 ? 28.281 22.594 -4.598 1 93.88 118 ASP B CA 1
ATOM 4743 C C . ASP B 1 118 ? 28.188 21.203 -5.227 1 93.88 118 ASP B C 1
ATOM 4745 O O . ASP B 1 118 ? 28.141 20.188 -4.52 1 93.88 118 ASP B O 1
ATOM 4749 N N . ILE B 1 119 ? 28.156 21.109 -6.551 1 96 119 ILE B N 1
ATOM 4750 C CA . ILE B 1 119 ? 27.859 19.844 -7.207 1 96 119 ILE B CA 1
ATOM 4751 C C . ILE B 1 119 ? 29.141 19.188 -7.707 1 96 119 ILE B C 1
ATOM 4753 O O . ILE B 1 119 ? 29.891 19.797 -8.477 1 96 119 ILE B O 1
ATOM 4757 N N . PRO B 1 120 ? 29.375 18.031 -7.289 1 96.19 120 PRO B N 1
ATOM 4758 C CA . PRO B 1 120 ? 30.609 17.359 -7.727 1 96.19 120 PRO B CA 1
ATOM 4759 C C . PRO B 1 120 ? 30.453 16.672 -9.086 1 96.19 120 PRO B C 1
ATOM 4761 O O . PRO B 1 120 ? 29.328 16.438 -9.539 1 96.19 120 PRO B O 1
ATOM 4764 N N . VAL B 1 121 ? 31.625 16.375 -9.648 1 97.25 121 VAL B N 1
ATOM 4765 C CA . VAL B 1 121 ? 31.641 15.57 -10.875 1 97.25 121 VAL B CA 1
ATOM 4766 C C . VAL B 1 121 ? 31.078 14.18 -10.594 1 97.25 121 VAL B C 1
ATOM 4768 O O . VAL B 1 121 ? 31.375 13.586 -9.555 1 97.25 121 VAL B O 1
ATOM 4771 N N . GLY B 1 122 ? 30.281 13.742 -11.445 1 96.19 122 GLY B N 1
ATOM 4772 C CA . GLY B 1 122 ? 29.656 12.445 -11.273 1 96.19 122 GLY B CA 1
ATOM 4773 C C . GLY B 1 122 ? 28.234 12.523 -10.758 1 96.19 122 GLY B C 1
ATOM 4774 O O . GLY B 1 122 ? 27.453 11.57 -10.875 1 96.19 122 GLY B O 1
ATOM 4775 N N . ALA B 1 123 ? 27.812 13.695 -10.273 1 96.19 123 ALA B N 1
ATOM 4776 C CA . ALA B 1 123 ? 26.484 13.875 -9.703 1 96.19 123 ALA B CA 1
ATOM 4777 C C . ALA B 1 123 ? 25.406 13.82 -10.789 1 96.19 123 ALA B C 1
ATOM 4779 O O . ALA B 1 123 ? 25.672 14.172 -11.945 1 96.19 123 ALA B O 1
ATOM 4780 N N . ARG B 1 124 ? 24.312 13.344 -10.375 1 95.19 124 ARG B N 1
ATOM 4781 C CA . ARG B 1 124 ? 23.141 13.344 -11.242 1 95.19 124 ARG B CA 1
ATOM 4782 C C . ARG B 1 124 ? 22.188 14.477 -10.875 1 95.19 124 ARG B C 1
ATOM 4784 O O . ARG B 1 124 ? 21.984 14.758 -9.695 1 95.19 124 ARG B O 1
ATOM 4791 N N . MET B 1 125 ? 21.656 15.086 -11.867 1 96.12 125 MET B N 1
ATOM 4792 C CA . MET B 1 125 ? 20.641 16.125 -11.672 1 96.12 125 MET B CA 1
ATOM 4793 C C . MET B 1 125 ? 19.344 15.742 -12.367 1 96.12 125 MET B C 1
ATOM 4795 O O . MET B 1 125 ? 19.344 15.375 -13.539 1 96.12 125 MET B O 1
ATOM 4799 N N . LEU B 1 126 ? 18.281 15.828 -11.586 1 94.75 126 LEU B N 1
ATOM 4800 C CA . LEU B 1 126 ? 16.953 15.516 -12.102 1 94.75 126 LEU B CA 1
ATOM 4801 C C . LEU B 1 126 ? 16.141 16.781 -12.32 1 94.75 126 LEU B C 1
ATOM 4803 O O . LEU B 1 126 ? 16.016 17.609 -11.414 1 94.75 126 LEU B O 1
ATOM 4807 N N . ILE B 1 127 ? 15.648 16.891 -13.539 1 94.44 127 ILE B N 1
ATOM 4808 C CA . ILE B 1 127 ? 14.867 18.078 -13.883 1 94.44 127 ILE B CA 1
ATOM 4809 C C . ILE B 1 127 ? 13.406 17.688 -14.07 1 94.44 127 ILE B C 1
ATOM 4811 O O . ILE B 1 127 ? 13.102 16.656 -14.664 1 94.44 127 ILE B O 1
ATOM 4815 N N . ALA B 1 128 ? 12.5 18.547 -13.625 1 90.69 128 ALA B N 1
ATOM 4816 C CA . ALA B 1 128 ? 11.055 18.328 -13.727 1 90.69 128 ALA B CA 1
ATOM 4817 C C . ALA B 1 128 ? 10.656 16.984 -13.125 1 90.69 128 ALA B C 1
ATOM 4819 O O . ALA B 1 128 ? 10.031 16.172 -13.797 1 90.69 128 ALA B O 1
ATOM 4820 N N . ASP B 1 129 ? 11.07 16.906 -11.836 1 81.81 129 ASP B N 1
ATOM 4821 C CA . ASP B 1 129 ? 10.703 15.75 -11.016 1 81.81 129 ASP B CA 1
ATOM 4822 C C . ASP B 1 129 ? 11.188 14.453 -11.656 1 81.81 129 ASP B C 1
ATOM 4824 O O . ASP B 1 129 ? 10.484 13.438 -11.641 1 81.81 129 ASP B O 1
ATOM 4828 N N . GLY B 1 130 ? 12.25 14.562 -12.438 1 84.81 130 GLY B N 1
ATOM 4829 C CA . GLY B 1 130 ? 12.891 13.375 -12.969 1 84.81 130 GLY B CA 1
ATOM 4830 C C . GLY B 1 130 ? 12.531 13.102 -14.414 1 84.81 130 GLY B C 1
ATOM 4831 O O . GLY B 1 130 ? 12.984 12.109 -14.992 1 84.81 130 GLY B O 1
ATOM 4832 N N . GLU B 1 131 ? 11.82 13.906 -15.031 1 86.5 131 GLU B N 1
ATOM 4833 C CA . GLU B 1 131 ? 11.5 13.75 -16.453 1 86.5 131 GLU B CA 1
ATOM 4834 C C . GLU B 1 131 ? 12.758 13.797 -17.312 1 86.5 131 GLU B C 1
ATOM 4836 O O . GLU B 1 131 ? 12.852 13.109 -18.328 1 86.5 131 GLU B O 1
ATOM 4841 N N . LEU B 1 132 ? 13.648 14.695 -16.922 1 93.38 132 LEU B N 1
ATOM 4842 C CA . LEU B 1 132 ? 14.969 14.789 -17.547 1 93.38 132 LEU B CA 1
ATOM 4843 C C . LEU B 1 132 ? 16.062 14.477 -16.531 1 93.38 132 LEU B C 1
ATOM 4845 O O . LEU B 1 132 ? 15.906 14.695 -15.336 1 93.38 132 LEU B O 1
ATOM 4849 N N . GLU B 1 133 ? 17.094 13.938 -17.062 1 95.44 133 GLU B N 1
ATOM 4850 C CA . GLU B 1 133 ? 18.234 13.641 -16.203 1 95.44 133 GLU B CA 1
ATOM 4851 C C . GLU B 1 133 ? 19.547 14.031 -16.891 1 95.44 133 GLU B C 1
ATOM 4853 O O . GLU B 1 133 ? 19.766 13.727 -18.062 1 95.44 133 GLU B O 1
ATOM 4858 N N . ILE B 1 134 ? 20.406 14.742 -16.156 1 96.81 134 ILE B N 1
ATOM 4859 C CA . ILE B 1 134 ? 21.734 15.062 -16.656 1 96.81 134 ILE B CA 1
ATOM 4860 C C . ILE B 1 134 ? 22.797 14.586 -15.664 1 96.81 134 ILE B C 1
ATOM 4862 O O . ILE B 1 134 ? 22.531 14.477 -14.469 1 96.81 134 ILE B O 1
ATOM 4866 N N . ARG B 1 135 ? 23.906 14.281 -16.203 1 97.75 135 ARG B N 1
ATOM 4867 C CA . ARG B 1 135 ? 25.047 13.844 -15.414 1 97.75 135 ARG B CA 1
ATOM 4868 C C . ARG B 1 135 ? 26.219 14.805 -15.562 1 97.75 135 ARG B C 1
ATOM 4870 O O . ARG B 1 135 ? 26.516 15.258 -16.672 1 97.75 135 ARG B O 1
ATOM 4877 N N . VAL B 1 136 ? 26.859 15.125 -14.461 1 98.06 136 VAL B N 1
ATOM 4878 C CA . VAL B 1 136 ? 28.016 16 -14.492 1 98.06 136 VAL B CA 1
ATOM 4879 C C . VAL B 1 136 ? 29.266 15.211 -14.898 1 98.06 136 VAL B C 1
ATOM 4881 O O . VAL B 1 136 ? 29.672 14.281 -14.195 1 98.06 136 VAL B O 1
ATOM 4884 N N . VAL B 1 137 ? 29.844 15.594 -15.945 1 97.94 137 VAL B N 1
ATOM 4885 C CA . VAL B 1 137 ? 30.969 14.836 -16.469 1 97.94 137 VAL B CA 1
ATOM 4886 C C . VAL B 1 137 ? 32.25 15.617 -16.234 1 97.94 137 VAL B C 1
ATOM 4888 O O . VAL B 1 137 ? 33.344 15.047 -16.266 1 97.94 137 VAL B O 1
ATOM 4891 N N . GLY B 1 138 ? 32.156 16.875 -16.047 1 97.56 138 GLY B N 1
ATOM 4892 C CA . GLY B 1 138 ? 33.281 17.75 -15.758 1 97.56 138 GLY B CA 1
ATOM 4893 C C . GLY B 1 138 ? 32.844 19.078 -15.156 1 97.56 138 GLY B C 1
ATOM 4894 O O . GLY B 1 138 ? 31.656 19.391 -15.125 1 97.56 138 GLY B O 1
ATOM 4895 N N . LYS B 1 139 ? 33.844 19.766 -14.57 1 97.19 139 LYS B N 1
ATOM 4896 C CA . LYS B 1 139 ? 33.5 21.094 -14.047 1 97.19 139 LYS B CA 1
ATOM 4897 C C . LYS B 1 139 ? 34.719 22 -14.039 1 97.19 139 LYS B C 1
ATOM 4899 O O . LYS B 1 139 ? 35.844 21.531 -14.062 1 97.19 139 LYS B O 1
ATOM 4904 N N . ASN B 1 140 ? 34.531 23.203 -14.117 1 95.81 140 ASN B N 1
ATOM 4905 C CA . ASN B 1 140 ? 35.5 24.25 -13.812 1 95.81 140 ASN B CA 1
ATOM 4906 C C . ASN B 1 140 ? 34.938 25.234 -12.789 1 95.81 140 ASN B C 1
ATOM 4908 O O . ASN B 1 140 ? 34 24.922 -12.062 1 95.81 140 ASN B O 1
ATOM 4912 N N . ASP B 1 141 ? 35.562 26.375 -12.656 1 93.5 141 ASP B N 1
ATOM 4913 C CA . ASP B 1 141 ? 35.188 27.297 -11.586 1 93.5 141 ASP B CA 1
ATOM 4914 C C . ASP B 1 141 ? 33.844 27.969 -11.875 1 93.5 141 ASP B C 1
ATOM 4916 O O . ASP B 1 141 ? 33.188 28.453 -10.953 1 93.5 141 ASP B O 1
ATOM 4920 N N . THR B 1 142 ? 33.438 27.906 -13.156 1 94.75 142 THR B N 1
ATOM 4921 C CA . THR B 1 142 ? 32.281 28.75 -13.508 1 94.75 142 THR B CA 1
ATOM 4922 C C . THR B 1 142 ? 31.141 27.891 -14.016 1 94.75 142 THR B C 1
ATOM 4924 O O . THR B 1 142 ? 30 28.359 -14.047 1 94.75 142 THR B O 1
ATOM 4927 N N . GLU B 1 143 ? 31.422 26.734 -14.453 1 97.25 143 GLU B N 1
ATOM 4928 C CA . GLU B 1 143 ? 30.312 25.953 -15.031 1 97.25 143 GLU B CA 1
ATOM 4929 C C . GLU B 1 143 ? 30.531 24.469 -14.836 1 97.25 143 GLU B C 1
ATOM 4931 O O . GLU B 1 143 ? 31.672 24.016 -14.648 1 97.25 143 GLU B O 1
ATOM 4936 N N . LEU B 1 144 ? 29.438 23.688 -14.836 1 98.12 144 LEU B N 1
ATOM 4937 C CA . LEU B 1 144 ? 29.422 22.219 -14.883 1 98.12 144 LEU B CA 1
ATOM 4938 C C . LEU B 1 144 ? 29.25 21.734 -16.312 1 98.12 144 LEU B C 1
ATOM 4940 O O . LEU B 1 144 ? 28.375 22.219 -17.047 1 98.12 144 LEU B O 1
ATOM 4944 N N . ASP B 1 145 ? 30.109 20.891 -16.75 1 98.25 145 ASP B N 1
ATOM 4945 C CA . ASP B 1 145 ? 29.906 20.188 -18.016 1 98.25 145 ASP B CA 1
ATOM 4946 C C . ASP B 1 145 ? 29.016 18.953 -17.812 1 98.25 145 ASP B C 1
ATOM 4948 O O . ASP B 1 145 ? 29.375 18.031 -17.094 1 98.25 145 ASP B O 1
ATOM 4952 N N . CYS B 1 146 ? 27.859 19 -18.453 1 98.25 146 CYS B N 1
ATOM 4953 C CA . CYS B 1 146 ? 26.891 17.953 -18.188 1 98.25 146 CYS B CA 1
ATOM 4954 C C . CYS B 1 146 ? 26.469 17.25 -19.469 1 98.25 146 CYS B C 1
ATOM 4956 O O . CYS B 1 146 ? 26.641 17.797 -20.562 1 98.25 146 CYS B O 1
ATOM 4958 N N . GLU B 1 147 ? 26.016 16.047 -19.297 1 98.06 147 GLU B N 1
ATOM 4959 C CA . GLU B 1 147 ? 25.469 15.242 -20.391 1 98.06 147 GLU B CA 1
ATOM 4960 C C . GLU B 1 147 ? 24.078 14.734 -20.062 1 98.06 147 GLU B C 1
ATOM 4962 O O . GLU B 1 147 ? 23.812 14.305 -18.938 1 98.06 147 GLU B O 1
ATOM 4967 N N . PHE B 1 148 ? 23.156 14.805 -21.062 1 97.06 148 PHE B N 1
ATOM 4968 C CA . PHE B 1 148 ? 21.797 14.289 -20.859 1 97.06 148 PHE B CA 1
ATOM 4969 C C . PHE B 1 148 ? 21.797 12.766 -20.891 1 97.06 148 PHE B C 1
ATOM 4971 O O . PHE B 1 148 ? 22.25 12.156 -21.859 1 97.06 148 PHE B O 1
ATOM 4978 N N . VAL B 1 149 ? 21.312 12.219 -19.859 1 95.62 149 VAL B N 1
ATOM 4979 C CA . VAL B 1 149 ? 21.094 10.781 -19.781 1 95.62 149 VAL B CA 1
ATOM 4980 C C . VAL B 1 149 ? 19.688 10.43 -20.266 1 95.62 149 VAL B C 1
ATOM 4982 O O . VAL B 1 149 ? 19.5 9.469 -21.016 1 95.62 149 VAL B O 1
ATOM 4985 N N . VAL B 1 150 ? 18.75 11.203 -19.75 1 92.12 150 VAL B N 1
ATOM 4986 C CA . VAL B 1 150 ? 17.359 11.148 -20.234 1 92.12 150 VAL B CA 1
ATOM 4987 C C . VAL B 1 150 ? 16.984 12.477 -20.875 1 92.12 150 VAL B C 1
ATOM 4989 O O . VAL B 1 150 ? 17.062 13.531 -20.234 1 92.12 150 VAL B O 1
ATOM 4992 N N . GLY B 1 151 ? 16.625 12.344 -22.141 1 93.31 151 GLY B N 1
ATOM 4993 C CA . GLY B 1 151 ? 16.266 13.539 -22.875 1 93.31 151 GLY B CA 1
ATOM 4994 C C . GLY B 1 151 ? 14.781 13.867 -22.812 1 93.31 151 GLY B C 1
ATOM 4995 O O . GLY B 1 151 ? 14.008 13.133 -22.188 1 93.31 151 GLY B O 1
ATOM 4996 N N . GLY B 1 152 ? 14.398 15.023 -23.328 1 93.62 152 GLY B N 1
ATOM 4997 C CA . GLY B 1 152 ? 13.031 15.516 -23.359 1 93.62 152 GLY B CA 1
ATOM 4998 C C . GLY B 1 152 ? 12.938 17.016 -23.5 1 93.62 152 GLY B C 1
ATOM 4999 O O . GLY B 1 152 ? 13.938 17.688 -23.797 1 93.62 152 GLY B O 1
ATOM 5000 N N . ALA B 1 153 ? 11.742 17.484 -23.375 1 94.31 153 ALA B N 1
ATOM 5001 C CA . ALA B 1 153 ? 11.5 18.922 -23.484 1 94.31 153 ALA B CA 1
ATOM 5002 C C . ALA B 1 153 ? 11.773 19.641 -22.172 1 94.31 153 ALA B C 1
ATOM 5004 O O . ALA B 1 153 ? 11.102 19.359 -21.156 1 94.31 153 ALA B O 1
ATOM 5005 N N . MET B 1 154 ? 12.789 20.453 -22.172 1 95.31 154 MET B N 1
ATOM 5006 C CA . MET B 1 154 ? 13.078 21.281 -21 1 95.31 154 MET B CA 1
ATOM 5007 C C . MET B 1 154 ? 12.266 22.562 -21.047 1 95.31 154 MET B C 1
ATOM 5009 O O . MET B 1 154 ? 12.289 23.281 -22.047 1 95.31 154 MET B O 1
ATOM 5013 N N . ARG B 1 155 ? 11.578 22.875 -20.016 1 94 155 ARG B N 1
ATOM 5014 C CA . ARG B 1 155 ? 10.742 24.078 -19.953 1 94 155 ARG B CA 1
ATOM 5015 C C . ARG B 1 155 ? 11.25 25.031 -18.875 1 94 155 ARG B C 1
ATOM 5017 O O . ARG B 1 155 ? 12.109 24.672 -18.062 1 94 155 ARG B O 1
ATOM 5024 N N . SER B 1 156 ? 10.688 26.188 -18.953 1 94.5 156 SER B N 1
ATOM 5025 C CA . SER B 1 156 ? 11.102 27.219 -18.016 1 94.5 156 SER B CA 1
ATOM 5026 C C . SER B 1 156 ? 10.664 26.891 -16.578 1 94.5 156 SER B C 1
ATOM 5028 O O . SER B 1 156 ? 9.609 26.297 -16.375 1 94.5 156 SER B O 1
ATOM 5030 N N . ARG B 1 157 ? 11.531 27.188 -15.602 1 92.62 157 ARG B N 1
ATOM 5031 C CA . ARG B 1 157 ? 11.234 27.234 -14.18 1 92.62 157 ARG B CA 1
ATOM 5032 C C . ARG B 1 157 ? 10.898 25.844 -13.641 1 92.62 157 ARG B C 1
ATOM 5034 O O . ARG B 1 157 ? 10.148 25.719 -12.664 1 92.62 157 ARG B O 1
ATOM 5041 N N . LYS B 1 158 ? 11.438 24.812 -14.305 1 93.12 158 LYS B N 1
ATOM 5042 C CA . LYS B 1 158 ? 11.242 23.453 -13.797 1 93.12 158 LYS B CA 1
ATOM 5043 C C . LYS B 1 158 ? 12.18 23.156 -12.625 1 93.12 158 LYS B C 1
ATOM 5045 O O . LYS B 1 158 ? 13.305 23.672 -12.586 1 93.12 158 LYS B O 1
ATOM 5050 N N . SER B 1 159 ? 11.633 22.359 -11.695 1 93.06 159 SER B N 1
ATOM 5051 C CA . SER B 1 159 ? 12.391 22.016 -10.492 1 93.06 159 SER B CA 1
ATOM 5052 C C . SER B 1 159 ? 13.594 21.141 -10.828 1 93.06 159 SER B C 1
ATOM 5054 O O . SER B 1 159 ? 13.562 20.375 -11.797 1 93.06 159 SER B O 1
ATOM 5056 N N . VAL B 1 160 ? 14.672 21.328 -10.094 1 94.81 160 VAL B N 1
ATOM 5057 C CA . VAL B 1 160 ? 15.883 20.531 -10.234 1 94.81 160 VAL B CA 1
ATOM 5058 C C . VAL B 1 160 ? 16.234 19.859 -8.906 1 94.81 160 VAL B C 1
ATOM 5060 O O . VAL B 1 160 ? 16.219 20.516 -7.855 1 94.81 160 VAL B O 1
ATOM 5063 N N . ASN B 1 161 ? 16.438 18.609 -8.906 1 93.12 161 ASN B N 1
ATOM 5064 C CA . ASN B 1 161 ? 16.906 17.859 -7.746 1 93.12 161 ASN B CA 1
ATOM 5065 C C . ASN B 1 161 ? 18.281 17.25 -7.977 1 93.12 161 ASN B C 1
ATOM 5067 O O . ASN B 1 161 ? 18.594 16.797 -9.078 1 93.12 161 ASN B O 1
ATOM 5071 N N . VAL B 1 162 ? 19.125 17.359 -7.035 1 94.12 162 VAL B N 1
ATOM 5072 C CA . VAL B 1 162 ? 20.453 16.75 -7.094 1 94.12 162 VAL B CA 1
ATOM 5073 C C . VAL B 1 162 ? 20.594 15.719 -5.98 1 94.12 162 VAL B C 1
ATOM 5075 O O . VAL B 1 162 ? 21.25 15.977 -4.969 1 94.12 162 VAL B O 1
ATOM 5078 N N . PRO B 1 163 ? 20.141 14.531 -6.234 1 90.88 163 PRO B N 1
ATOM 5079 C CA . PRO B 1 163 ? 20.109 13.492 -5.199 1 90.88 163 PRO B CA 1
ATOM 5080 C C . PRO B 1 163 ? 21.5 13.227 -4.598 1 90.88 163 PRO B C 1
ATOM 5082 O O . PRO B 1 163 ? 22.469 13.07 -5.328 1 90.88 163 PRO B O 1
ATOM 5085 N N . GLY B 1 164 ? 21.547 13.188 -3.32 1 86.81 164 GLY B N 1
ATOM 5086 C CA . GLY B 1 164 ? 22.75 12.781 -2.613 1 86.81 164 GLY B CA 1
ATOM 5087 C C . GLY B 1 164 ? 23.734 13.914 -2.426 1 86.81 164 GLY B C 1
ATOM 5088 O O . GLY B 1 164 ? 24.828 13.719 -1.877 1 86.81 164 GLY B O 1
ATOM 5089 N N . VAL B 1 165 ? 23.391 15.07 -2.957 1 91.06 165 VAL B N 1
ATOM 5090 C CA . VAL B 1 165 ? 24.312 16.203 -2.871 1 91.06 165 VAL B CA 1
ATOM 5091 C C . VAL B 1 165 ? 23.719 17.281 -1.965 1 91.06 165 VAL B C 1
ATOM 5093 O O . VAL B 1 165 ? 22.531 17.594 -2.064 1 91.06 165 VAL B O 1
ATOM 5096 N N . SER B 1 166 ? 24.516 17.719 -1.091 1 88.44 166 SER B N 1
ATOM 5097 C CA . SER B 1 166 ? 24.094 18.828 -0.229 1 88.44 166 SER B CA 1
ATOM 5098 C C . SER B 1 166 ? 24.344 20.172 -0.9 1 88.44 166 SER B C 1
ATOM 5100 O O . SER B 1 166 ? 25.484 20.516 -1.221 1 88.44 166 SER B O 1
ATOM 5102 N N . ILE B 1 167 ? 23.344 20.859 -1.136 1 89.31 167 ILE B N 1
ATOM 5103 C CA . ILE B 1 167 ? 23.438 22.188 -1.741 1 89.31 167 ILE B CA 1
ATOM 5104 C C . ILE B 1 167 ? 23.141 23.266 -0.694 1 89.31 167 ILE B C 1
ATOM 5106 O O . ILE B 1 167 ? 22.219 23.094 0.121 1 89.31 167 ILE B O 1
ATOM 5110 N N . ASP B 1 168 ? 23.906 24.266 -0.734 1 87.5 168 ASP B N 1
ATOM 5111 C CA . ASP B 1 168 ? 23.75 25.328 0.251 1 87.5 168 ASP B CA 1
ATOM 5112 C C . ASP B 1 168 ? 22.562 26.234 -0.103 1 87.5 168 ASP B C 1
ATOM 5114 O O . ASP B 1 168 ? 22.719 27.172 -0.892 1 87.5 168 ASP B O 1
ATOM 5118 N N . LEU B 1 169 ? 21.5 26.031 0.478 1 91.25 169 LEU B N 1
ATOM 5119 C CA . LEU B 1 169 ? 20.281 26.812 0.331 1 91.25 169 LEU B CA 1
ATOM 5120 C C . LEU B 1 169 ? 19.875 27.438 1.665 1 91.25 169 LEU B C 1
ATOM 5122 O O . LEU B 1 169 ? 20.203 26.891 2.727 1 91.25 169 LEU B O 1
ATOM 5126 N N . PRO B 1 170 ? 19.203 28.562 1.613 1 92.81 170 PRO B N 1
ATOM 5127 C CA . PRO B 1 170 ? 18.766 29.156 2.875 1 92.81 170 PRO B CA 1
ATOM 5128 C C . PRO B 1 170 ? 17.734 28.297 3.609 1 92.81 170 PRO B C 1
ATOM 5130 O O . PRO B 1 170 ? 16.938 27.609 2.975 1 92.81 170 PRO B O 1
ATOM 5133 N N . SER B 1 171 ? 17.797 28.391 4.938 1 94.69 171 SER B N 1
ATOM 5134 C CA . SER B 1 171 ? 16.812 27.672 5.746 1 94.69 171 SER B CA 1
ATOM 5135 C C . SER B 1 171 ? 15.422 28.266 5.594 1 94.69 171 SER B C 1
ATOM 5137 O O . SER B 1 171 ? 14.43 27.547 5.598 1 94.69 171 SER B O 1
ATOM 5139 N N . VAL B 1 172 ? 15.391 29.547 5.508 1 97.25 172 VAL B N 1
ATOM 5140 C CA . VAL B 1 172 ? 14.148 30.297 5.363 1 97.25 172 VAL B CA 1
ATOM 5141 C C . VAL B 1 172 ? 14.289 31.297 4.227 1 97.25 172 VAL B C 1
ATOM 5143 O O . VAL B 1 172 ? 15.156 32.188 4.262 1 97.25 172 VAL B O 1
ATOM 5146 N N . THR B 1 173 ? 13.5 31.156 3.182 1 95.38 173 THR B N 1
ATOM 5147 C CA . THR B 1 173 ? 13.5 32.125 2.094 1 95.38 173 THR B CA 1
ATOM 5148 C C . THR B 1 173 ? 12.75 33.406 2.5 1 95.38 173 THR B C 1
ATOM 5150 O O . THR B 1 173 ? 12.117 33.438 3.557 1 95.38 173 THR B O 1
ATOM 5153 N N . GLU B 1 174 ? 12.812 34.406 1.689 1 94.94 174 GLU B N 1
ATOM 5154 C CA . GLU B 1 174 ? 12.078 35.656 1.955 1 94.94 174 GLU B CA 1
ATOM 5155 C C . GLU B 1 174 ? 10.57 35.406 1.962 1 94.94 174 GLU B C 1
ATOM 5157 O O . GLU B 1 174 ? 9.852 35.969 2.785 1 94.94 174 GLU B O 1
ATOM 5162 N N . LYS B 1 175 ? 10.164 34.656 1.04 1 95.25 175 LYS B N 1
ATOM 5163 C CA . LYS B 1 175 ? 8.75 34.312 0.997 1 95.25 175 LYS B CA 1
ATOM 5164 C C . LYS B 1 175 ? 8.328 33.531 2.244 1 95.25 175 LYS B C 1
ATOM 5166 O O . LYS B 1 175 ? 7.258 33.781 2.801 1 95.25 175 LYS B O 1
ATOM 5171 N N . ASP B 1 176 ? 9.141 32.625 2.676 1 97.81 176 ASP B N 1
ATOM 5172 C CA . ASP B 1 176 ? 8.852 31.875 3.893 1 97.81 176 ASP B CA 1
ATOM 5173 C C . ASP B 1 176 ? 8.711 32.812 5.094 1 97.81 176 ASP B C 1
ATOM 5175 O O . ASP B 1 176 ? 7.762 32.688 5.871 1 97.81 176 ASP B O 1
ATOM 5179 N N . ARG B 1 177 ? 9.672 33.688 5.211 1 97.75 177 ARG B N 1
ATOM 5180 C CA . ARG B 1 177 ? 9.664 34.594 6.336 1 97.75 177 ARG B CA 1
ATOM 5181 C C . ARG B 1 177 ? 8.375 35.438 6.355 1 97.75 177 ARG B C 1
ATOM 5183 O O . ARG B 1 177 ? 7.746 35.562 7.402 1 97.75 177 ARG B O 1
ATOM 5190 N N . ARG B 1 178 ? 7.996 35.906 5.215 1 97.25 178 ARG B N 1
ATOM 5191 C CA . ARG B 1 178 ? 6.777 36.688 5.098 1 97.25 178 ARG B CA 1
ATOM 5192 C C . ARG B 1 178 ? 5.555 35.906 5.531 1 97.25 178 ARG B C 1
ATOM 5194 O O . ARG B 1 178 ? 4.711 36.406 6.277 1 97.25 178 ARG B O 1
ATOM 5201 N N . PHE B 1 179 ? 5.492 34.656 5.152 1 98.06 179 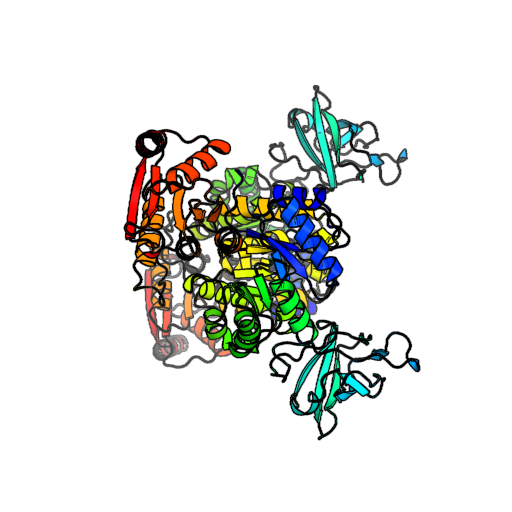PHE B N 1
ATOM 5202 C CA . PHE B 1 179 ? 4.324 33.844 5.469 1 98.06 179 PHE B CA 1
ATOM 5203 C C . PHE B 1 179 ? 4.352 33.406 6.926 1 98.06 179 PHE B C 1
ATOM 5205 O O . PHE B 1 179 ? 3.299 33.25 7.551 1 98.06 179 PHE B O 1
ATOM 5212 N N . ILE B 1 180 ? 5.535 33.188 7.469 1 98.38 180 ILE B N 1
ATOM 5213 C CA . ILE B 1 180 ? 5.641 32.844 8.883 1 98.38 180 ILE B CA 1
ATOM 5214 C C . ILE B 1 180 ? 5.176 34.031 9.734 1 98.38 180 ILE B C 1
ATOM 5216 O O . ILE B 1 180 ? 4.398 33.875 10.68 1 98.38 180 ILE B O 1
ATOM 5220 N N . GLU B 1 181 ? 5.629 35.219 9.391 1 98.12 181 GLU B N 1
ATOM 5221 C CA . GLU B 1 181 ? 5.207 36.406 10.102 1 98.12 181 GLU B CA 1
ATOM 5222 C C . GLU B 1 181 ? 3.707 36.656 9.945 1 98.12 181 GLU B C 1
ATOM 5224 O O . GLU B 1 181 ? 3.027 37.031 10.898 1 98.12 181 GLU B O 1
ATOM 5229 N N . TRP B 1 182 ? 3.246 36.438 8.734 1 98.31 182 TRP B N 1
ATOM 5230 C CA . TRP B 1 182 ? 1.81 36.531 8.5 1 98.31 182 TRP B CA 1
ATOM 5231 C C . TRP B 1 182 ? 1.059 35.531 9.375 1 98.31 182 TRP B C 1
ATOM 5233 O O . TRP B 1 182 ? 0.031 35.875 9.969 1 98.31 182 TRP B O 1
ATOM 5243 N N . ALA B 1 183 ? 1.521 34.312 9.453 1 98.5 183 ALA B N 1
ATOM 5244 C CA . ALA B 1 183 ? 0.88 33.25 10.234 1 98.5 183 ALA B CA 1
ATOM 5245 C C . ALA B 1 183 ? 0.751 33.656 11.703 1 98.5 183 ALA B C 1
ATOM 5247 O O . ALA B 1 183 ? -0.264 33.375 12.344 1 98.5 183 ALA B O 1
ATOM 5248 N N . VAL B 1 184 ? 1.776 34.281 12.242 1 97.69 184 VAL B N 1
ATOM 5249 C CA . VAL B 1 184 ? 1.795 34.75 13.633 1 97.69 184 VAL B CA 1
ATOM 5250 C C . VAL B 1 184 ? 0.639 35.719 13.875 1 97.69 184 VAL B C 1
ATOM 5252 O O . VAL B 1 184 ? 0 35.688 14.93 1 97.69 184 VAL B O 1
ATOM 5255 N N . LYS B 1 185 ? 0.307 36.469 12.883 1 97.31 185 LYS B N 1
ATOM 5256 C CA . LYS B 1 185 ? -0.698 37.531 13.023 1 97.31 185 LYS B CA 1
ATOM 5257 C C . LYS B 1 185 ? -2.098 37 12.742 1 97.31 185 LYS B C 1
ATOM 5259 O O . LYS B 1 185 ? -3.094 37.625 13.086 1 97.31 185 LYS B O 1
ATOM 5264 N N . ASN B 1 186 ? -2.199 35.844 12.148 1 97.06 186 ASN B N 1
ATOM 5265 C CA . ASN B 1 186 ? -3.498 35.406 11.648 1 97.06 186 ASN B CA 1
ATOM 5266 C C . ASN B 1 186 ? -3.938 34.094 12.305 1 97.06 186 ASN B C 1
ATOM 5268 O O . ASN B 1 186 ? -4.688 33.312 11.711 1 97.06 186 ASN B O 1
ATOM 5272 N N . ASP B 1 187 ? -3.498 33.812 13.484 1 94.75 187 ASP B N 1
ATOM 5273 C CA . ASP B 1 187 ? -3.988 32.719 14.336 1 94.75 187 ASP B CA 1
ATOM 5274 C C . ASP B 1 187 ? -3.842 31.375 13.641 1 94.75 187 ASP B C 1
ATOM 5276 O O . ASP B 1 187 ? -4.809 30.609 13.539 1 94.75 187 ASP B O 1
ATOM 5280 N N . VAL B 1 188 ? -2.717 31.078 13.055 1 98.06 188 VAL B N 1
ATOM 5281 C CA . VAL B 1 188 ? -2.354 29.797 12.453 1 98.06 188 VAL B CA 1
ATOM 5282 C C . VAL B 1 188 ? -1.739 28.875 13.508 1 98.06 188 VAL B C 1
ATOM 5284 O O . VAL B 1 188 ? -1.197 29.359 14.508 1 98.06 188 VAL B O 1
ATOM 5287 N N . ASP B 1 189 ? -1.855 27.578 13.305 1 98.5 189 ASP B N 1
ATOM 5288 C CA . ASP B 1 189 ? -1.501 26.641 14.375 1 98.5 189 ASP B CA 1
ATOM 5289 C C . ASP B 1 189 ? -0.188 25.938 14.07 1 98.5 189 ASP B C 1
ATOM 5291 O O . ASP B 1 189 ? 0.582 25.625 14.984 1 98.5 189 ASP B O 1
ATOM 5295 N N . PHE B 1 190 ? 0.009 25.625 12.773 1 98.81 190 PHE B N 1
ATOM 5296 C CA . PHE B 1 190 ? 1.184 24.859 12.383 1 98.81 190 PHE B CA 1
ATOM 5297 C C . PHE B 1 190 ? 1.902 25.531 11.211 1 98.81 190 PHE B C 1
ATOM 5299 O O . PHE B 1 190 ? 1.263 26.109 10.328 1 98.81 190 PHE B O 1
ATOM 5306 N N . ILE B 1 191 ? 3.23 25.453 11.242 1 98.81 191 ILE B N 1
ATOM 5307 C CA . ILE B 1 191 ? 4.059 25.734 10.078 1 98.81 191 ILE B CA 1
ATOM 5308 C C . ILE B 1 191 ? 4.707 24.438 9.586 1 98.81 191 ILE B C 1
ATOM 5310 O O . ILE B 1 191 ? 5.539 23.844 10.281 1 98.81 191 ILE B O 1
ATOM 5314 N N . ALA B 1 192 ? 4.227 23.969 8.453 1 98.81 192 ALA B N 1
ATOM 5315 C CA . ALA B 1 192 ? 4.953 22.906 7.781 1 98.81 192 ALA B CA 1
ATOM 5316 C C . ALA B 1 192 ? 6.121 23.453 6.969 1 98.81 192 ALA B C 1
ATOM 5318 O O . ALA B 1 192 ? 5.926 24.047 5.906 1 98.81 192 ALA B O 1
ATOM 5319 N N . HIS B 1 193 ? 7.312 23.25 7.492 1 98.69 193 HIS B N 1
ATOM 5320 C CA . HIS B 1 193 ? 8.492 23.859 6.887 1 98.69 193 HIS B CA 1
ATOM 5321 C C . HIS B 1 193 ? 9.117 22.922 5.852 1 98.69 193 HIS B C 1
ATOM 5323 O O . HIS B 1 193 ? 9.43 21.766 6.152 1 98.69 193 HIS B O 1
ATOM 5329 N N . SER B 1 194 ? 9.367 23.391 4.676 1 97.69 194 SER B N 1
ATOM 5330 C CA . SER B 1 194 ? 9.766 22.594 3.518 1 97.69 194 SER B CA 1
ATOM 5331 C C . SER B 1 194 ? 11.281 22.406 3.477 1 97.69 194 SER B C 1
ATOM 5333 O O . SER B 1 194 ? 12.039 23.266 3.93 1 97.69 194 SER B O 1
ATOM 5335 N N . PHE B 1 195 ? 11.719 21.281 2.982 1 95.62 195 PHE B N 1
ATOM 5336 C CA . PHE B 1 195 ? 13.086 20.922 2.635 1 95.62 195 PHE B CA 1
ATOM 5337 C C . PHE B 1 195 ? 14 21.016 3.852 1 95.62 195 PHE B C 1
ATOM 5339 O O . PHE B 1 195 ? 15.078 21.594 3.775 1 95.62 195 PHE B O 1
ATOM 5346 N N . VAL B 1 196 ? 13.508 20.516 4.953 1 97.5 196 VAL B N 1
ATOM 5347 C CA . VAL B 1 196 ? 14.305 20.531 6.18 1 97.5 196 VAL B CA 1
ATOM 5348 C C . VAL B 1 196 ? 15.484 19.562 6.039 1 97.5 196 VAL B C 1
ATOM 5350 O O . VAL B 1 196 ? 15.305 18.406 5.645 1 97.5 196 VAL B O 1
ATOM 5353 N N . ARG B 1 197 ? 16.75 20.078 6.387 1 96.31 197 ARG B N 1
ATOM 5354 C CA . ARG B 1 197 ? 17.969 19.297 6.215 1 96.31 197 ARG B CA 1
ATOM 5355 C C . ARG B 1 197 ? 18.625 18.984 7.562 1 96.31 197 ARG B C 1
ATOM 5357 O O . ARG B 1 197 ? 19.422 18.062 7.676 1 96.31 197 ARG B O 1
ATOM 5364 N N . SER B 1 198 ? 18.203 19.766 8.492 1 96.88 198 SER B N 1
ATOM 5365 C CA . SER B 1 198 ? 18.828 19.641 9.805 1 96.88 198 SER B CA 1
ATOM 5366 C C . SER B 1 198 ? 18.047 20.422 10.859 1 96.88 198 SER B C 1
ATOM 5368 O O . SER B 1 198 ? 17.094 21.125 10.531 1 96.88 198 SER B O 1
ATOM 5370 N N . ALA B 1 199 ? 18.5 20.281 12.164 1 98.06 199 ALA B N 1
ATOM 5371 C CA . ALA B 1 199 ? 17.875 21 13.273 1 98.06 199 ALA B CA 1
ATOM 5372 C C . ALA B 1 199 ? 18.078 22.5 13.117 1 98.06 199 ALA B C 1
ATOM 5374 O O . ALA B 1 199 ? 17.234 23.297 13.578 1 98.06 199 ALA B O 1
ATOM 5375 N N . ARG B 1 200 ? 19.094 22.875 12.375 1 97.31 200 ARG B N 1
ATOM 5376 C CA . ARG B 1 200 ? 19.375 24.297 12.133 1 97.31 200 ARG B CA 1
ATOM 5377 C C . ARG B 1 200 ? 18.234 24.953 11.352 1 97.31 200 ARG B C 1
ATOM 5379 O O . ARG B 1 200 ? 17.875 26.094 11.633 1 97.31 200 ARG B O 1
ATOM 5386 N N . ASP B 1 201 ? 17.719 24.234 10.391 1 97.75 201 ASP B N 1
ATOM 5387 C CA . ASP B 1 201 ? 16.609 24.766 9.594 1 97.75 201 ASP B CA 1
ATOM 5388 C C . ASP B 1 201 ? 15.375 25.016 10.469 1 97.75 201 ASP B C 1
ATOM 5390 O O . ASP B 1 201 ? 14.633 25.969 10.242 1 97.75 201 ASP B O 1
ATOM 5394 N N . ILE B 1 202 ? 15.156 24.203 11.43 1 98.62 202 ILE B N 1
ATOM 5395 C CA . ILE B 1 202 ? 14.016 24.328 12.336 1 98.62 202 ILE B CA 1
ATOM 5396 C C . ILE B 1 202 ? 14.234 25.5 13.281 1 98.62 202 ILE B C 1
ATOM 5398 O O . ILE B 1 202 ? 13.312 26.281 13.539 1 98.62 202 ILE B O 1
ATOM 5402 N N . ARG B 1 203 ? 15.414 25.641 13.773 1 98.31 203 ARG B N 1
ATOM 5403 C CA . ARG B 1 203 ? 15.742 26.734 14.68 1 98.31 203 ARG B CA 1
ATOM 5404 C C . ARG B 1 203 ? 15.531 28.078 14 1 98.31 203 ARG B C 1
ATOM 5406 O O . ARG B 1 203 ? 15.117 29.047 14.648 1 98.31 203 ARG B O 1
ATOM 5413 N N . ALA B 1 204 ? 15.867 28.109 12.75 1 98.31 204 ALA B N 1
ATOM 5414 C CA . ALA B 1 204 ? 15.672 29.344 12.008 1 98.31 204 ALA B CA 1
ATOM 5415 C C . ALA B 1 204 ? 14.203 29.766 12.031 1 98.31 204 ALA B C 1
ATOM 5417 O O . ALA B 1 204 ? 13.898 30.953 12.195 1 98.31 204 ALA B O 1
ATOM 5418 N N . VAL B 1 205 ? 13.305 28.844 11.867 1 98.62 205 VAL B N 1
ATOM 5419 C CA . VAL B 1 205 ? 11.875 29.141 11.922 1 98.62 205 VAL B CA 1
ATOM 5420 C C . VAL B 1 205 ? 11.477 29.469 13.359 1 98.62 205 VAL B C 1
ATOM 5422 O O . VAL B 1 205 ? 10.734 30.422 13.602 1 98.62 205 VAL B O 1
ATOM 5425 N N . GLN B 1 206 ? 11.992 28.703 14.336 1 98.56 206 GLN B N 1
ATOM 5426 C CA . GLN B 1 206 ? 11.68 28.891 15.742 1 98.56 206 GLN B CA 1
ATOM 5427 C C . GLN B 1 206 ? 12.102 30.281 16.219 1 98.56 206 GLN B C 1
ATOM 5429 O O . GLN B 1 206 ? 11.406 30.906 17.031 1 98.56 206 GLN B O 1
ATOM 5434 N N . ASP B 1 207 ? 13.195 30.734 15.719 1 98.38 207 ASP B N 1
ATOM 5435 C CA . ASP B 1 207 ? 13.688 32.062 16.094 1 98.38 207 ASP B CA 1
ATOM 5436 C C . ASP B 1 207 ? 12.695 33.156 15.68 1 98.38 207 ASP B C 1
ATOM 5438 O O . ASP B 1 207 ? 12.469 34.125 16.422 1 98.38 207 ASP B O 1
ATOM 5442 N N . ILE B 1 208 ? 12.172 33.031 14.523 1 98.25 208 ILE B N 1
ATOM 5443 C CA . ILE B 1 208 ? 11.18 33.969 14.055 1 98.25 208 ILE B CA 1
ATOM 5444 C C . ILE B 1 208 ? 9.945 33.938 14.961 1 98.25 208 ILE B C 1
ATOM 5446 O O . ILE B 1 208 ? 9.43 34.969 15.375 1 98.25 208 ILE B O 1
ATOM 5450 N N . LEU B 1 209 ? 9.5 32.719 15.258 1 98.44 209 LEU B N 1
ATOM 5451 C CA . LEU B 1 209 ? 8.328 32.562 16.109 1 98.44 209 LEU B CA 1
ATOM 5452 C C . LEU B 1 209 ? 8.578 33.125 17.5 1 98.44 209 LEU B C 1
ATOM 5454 O O . LEU B 1 209 ? 7.723 33.812 18.062 1 98.44 209 LEU B O 1
ATOM 5458 N N . ASP B 1 210 ? 9.75 32.875 18.047 1 98 210 ASP B N 1
ATOM 5459 C CA . ASP B 1 210 ? 10.117 33.344 19.391 1 98 210 ASP B CA 1
ATOM 5460 C C . ASP B 1 210 ? 10.156 34.875 19.422 1 98 210 ASP B C 1
ATOM 5462 O O . ASP B 1 210 ? 9.742 35.469 20.406 1 98 210 ASP B O 1
ATOM 5466 N N . ALA B 1 211 ? 10.656 35.406 18.422 1 97.81 211 ALA B N 1
ATOM 5467 C CA . ALA B 1 211 ? 10.758 36.844 18.344 1 97.81 211 ALA B CA 1
ATOM 5468 C C . ALA B 1 211 ? 9.375 37.5 18.422 1 97.81 211 ALA B C 1
ATOM 5470 O O . ALA B 1 211 ? 9.242 38.625 18.891 1 97.81 211 ALA B O 1
ATOM 5471 N N . HIS B 1 212 ? 8.383 36.781 18.078 1 97.38 212 HIS B N 1
ATOM 5472 C CA . HIS B 1 212 ? 7.023 37.312 18.094 1 97.38 212 HIS B CA 1
ATOM 5473 C C . HIS B 1 212 ? 6.215 36.688 19.234 1 97.38 212 HIS B C 1
ATOM 5475 O O . HIS B 1 212 ? 5.004 36.906 19.312 1 97.38 212 HIS B O 1
ATOM 5481 N N . GLY B 1 213 ? 6.848 35.812 20.031 1 96.88 213 GLY B N 1
ATOM 5482 C CA . GLY B 1 213 ? 6.172 35.156 21.141 1 96.88 213 GLY B CA 1
ATOM 5483 C C . GLY B 1 213 ? 5.07 34.219 20.703 1 96.88 213 GLY B C 1
ATOM 5484 O O . GLY B 1 213 ? 4.035 34.125 21.359 1 96.88 213 GLY B O 1
ATOM 5485 N N . SER B 1 214 ? 5.25 33.656 19.609 1 97.44 214 SER B N 1
ATOM 5486 C CA . SER B 1 214 ? 4.215 32.812 19.016 1 97.44 214 SER B CA 1
ATOM 5487 C C . SER B 1 214 ? 4.336 31.375 19.5 1 97.44 214 SER B C 1
ATOM 5489 O O . SER B 1 214 ? 5.445 30.875 19.703 1 97.44 214 SER B O 1
ATOM 5491 N N . ASN B 1 215 ? 3.209 30.688 19.609 1 96.31 215 ASN B N 1
ATOM 5492 C CA . ASN B 1 215 ? 3.188 29.297 20.031 1 96.31 215 ASN B CA 1
ATOM 5493 C C . ASN B 1 215 ? 2.885 28.359 18.859 1 96.31 215 ASN B C 1
ATOM 5495 O O . ASN B 1 215 ? 2.547 27.203 19.062 1 96.31 215 ASN B O 1
ATOM 5499 N N . ILE B 1 216 ? 2.982 28.891 17.641 1 98.38 216 ILE B N 1
ATOM 5500 C CA . ILE B 1 216 ? 2.781 28.062 16.453 1 98.38 216 ILE B CA 1
ATOM 5501 C C . ILE B 1 216 ? 3.758 26.891 16.469 1 98.38 216 ILE B C 1
ATOM 5503 O O . ILE B 1 216 ? 4.926 27.047 16.844 1 98.38 216 ILE B O 1
ATOM 5507 N N . LYS B 1 217 ? 3.277 25.703 16.141 1 98.62 217 LYS B N 1
ATOM 5508 C CA . LYS B 1 217 ? 4.125 24.516 16.156 1 98.62 217 LYS B CA 1
ATOM 5509 C C . LYS B 1 217 ? 4.684 24.219 14.773 1 98.62 217 LYS B C 1
ATOM 5511 O O . LYS B 1 217 ? 4.023 24.469 13.766 1 98.62 217 LYS B O 1
ATOM 5516 N N . ILE B 1 218 ? 5.902 23.656 14.734 1 98.88 218 ILE B N 1
ATOM 5517 C CA . ILE B 1 218 ? 6.598 23.422 13.477 1 98.88 218 ILE B CA 1
ATOM 5518 C C . ILE B 1 218 ? 6.484 21.938 13.109 1 98.88 218 ILE B C 1
ATOM 5520 O O . ILE B 1 218 ? 6.77 21.062 13.93 1 98.88 218 ILE B O 1
ATOM 5524 N N . ILE B 1 219 ? 6.02 21.625 11.93 1 98.88 219 ILE B N 1
ATOM 5525 C CA . ILE B 1 219 ? 6.051 20.312 11.305 1 98.88 219 ILE B CA 1
ATOM 5526 C C . ILE B 1 219 ? 7.121 20.281 10.211 1 98.88 219 ILE B C 1
ATOM 5528 O O . ILE B 1 219 ? 7.012 20.984 9.211 1 98.88 219 ILE B O 1
ATOM 5532 N N . SER B 1 220 ? 8.141 19.453 10.398 1 98.88 220 SER B N 1
ATOM 5533 C CA . SER B 1 220 ? 9.242 19.406 9.438 1 98.88 220 SER B CA 1
ATOM 5534 C C . SER B 1 220 ? 8.938 18.453 8.289 1 98.88 220 SER B C 1
ATOM 5536 O O . SER B 1 220 ? 8.586 17.297 8.516 1 98.88 220 SER B O 1
ATOM 5538 N N . LYS B 1 221 ? 9.094 18.906 7.129 1 98.5 221 LYS B N 1
ATOM 5539 C CA . LYS B 1 221 ? 8.914 18.062 5.949 1 98.5 221 LYS B CA 1
ATOM 5540 C C . LYS B 1 221 ? 10.219 17.375 5.562 1 98.5 221 LYS B C 1
ATOM 5542 O O . LYS B 1 221 ? 11.227 18.031 5.309 1 98.5 221 LYS B O 1
ATOM 5547 N N . ILE B 1 222 ? 10.195 16.094 5.562 1 98.12 222 ILE B N 1
ATOM 5548 C CA . ILE B 1 222 ? 11.336 15.305 5.105 1 98.12 222 ILE B CA 1
ATOM 5549 C C . ILE B 1 222 ? 11.211 15.039 3.609 1 98.12 222 ILE B C 1
ATOM 5551 O O . ILE B 1 222 ? 10.359 14.258 3.182 1 98.12 222 ILE B O 1
ATOM 5555 N N . GLU B 1 223 ? 12.156 15.664 2.854 1 95.5 223 GLU B N 1
ATOM 5556 C CA . GLU B 1 223 ? 12 15.695 1.403 1 95.5 223 GLU B CA 1
ATOM 5557 C C . GLU B 1 223 ? 13.312 15.375 0.701 1 95.5 223 GLU B C 1
ATOM 5559 O O . GLU B 1 223 ? 13.367 15.289 -0.528 1 95.5 223 GLU B O 1
ATOM 5564 N N . ASN B 1 224 ? 14.383 15.18 1.458 1 92.88 224 ASN B N 1
ATOM 5565 C CA . ASN B 1 224 ? 15.688 14.984 0.838 1 92.88 224 ASN B CA 1
ATOM 5566 C C . ASN B 1 224 ? 16.562 14.031 1.658 1 92.88 224 ASN B C 1
ATOM 5568 O O . ASN B 1 224 ? 16.219 13.688 2.787 1 92.88 224 ASN B O 1
ATOM 5572 N N . GLN B 1 225 ? 17.625 13.633 1.063 1 92.56 225 GLN B N 1
ATOM 5573 C CA . GLN B 1 225 ? 18.531 12.656 1.671 1 92.56 225 GLN B CA 1
ATOM 5574 C C . GLN B 1 225 ? 19.172 13.211 2.941 1 92.56 225 GLN B C 1
ATOM 5576 O O . GLN B 1 225 ? 19.312 12.492 3.936 1 92.56 225 GLN B O 1
ATOM 5581 N N . GLU B 1 226 ? 19.547 14.445 2.887 1 93.31 226 GLU B N 1
ATOM 5582 C CA . GLU B 1 226 ? 20.172 15.047 4.059 1 93.31 226 GLU B CA 1
ATOM 5583 C C . GLU B 1 226 ? 19.234 15.047 5.258 1 93.31 226 GLU B C 1
ATOM 5585 O O . GLU B 1 226 ? 19.656 14.781 6.387 1 93.31 226 GLU B O 1
ATOM 5590 N N . GLY B 1 227 ? 17.953 15.398 5.043 1 96.25 227 GLY B N 1
ATOM 5591 C CA . GLY B 1 227 ? 16.953 15.305 6.098 1 96.25 227 GLY B CA 1
ATOM 5592 C C . GLY B 1 227 ? 16.828 13.906 6.668 1 96.25 227 GLY B C 1
ATOM 5593 O O . GLY B 1 227 ? 16.672 13.734 7.879 1 96.25 227 GLY B O 1
ATOM 5594 N N . LEU B 1 228 ? 16.906 12.883 5.809 1 96.5 228 LEU B N 1
ATOM 5595 C CA . LEU B 1 228 ? 16.844 11.492 6.25 1 96.5 228 LEU B CA 1
ATOM 5596 C C . LEU B 1 228 ? 18.062 11.148 7.109 1 96.5 228 LEU B C 1
ATOM 5598 O O . LEU B 1 228 ? 17.922 10.492 8.141 1 96.5 228 LEU B O 1
ATOM 5602 N N . ASP B 1 229 ? 19.172 11.625 6.691 1 95.81 229 ASP B N 1
ATOM 5603 C CA . ASP B 1 229 ? 20.406 11.352 7.418 1 95.81 229 ASP B CA 1
ATOM 5604 C C . ASP B 1 229 ? 20.375 11.977 8.812 1 95.81 229 ASP B C 1
ATOM 5606 O O . ASP B 1 229 ? 20.953 11.438 9.75 1 95.81 229 ASP B O 1
ATOM 5610 N N . ASN B 1 230 ? 19.688 13.117 8.922 1 97.38 230 ASN B N 1
ATOM 5611 C CA . ASN B 1 230 ? 19.609 13.852 10.172 1 97.38 230 ASN B CA 1
ATOM 5612 C C . ASN B 1 230 ? 18.25 13.695 10.844 1 97.38 230 ASN B C 1
ATOM 5614 O O . ASN B 1 230 ? 17.812 14.57 11.602 1 97.38 230 ASN B O 1
ATOM 5618 N N . ILE B 1 231 ? 17.578 12.617 10.594 1 98.5 231 ILE B N 1
ATOM 5619 C CA . ILE B 1 231 ? 16.172 12.469 10.945 1 98.5 231 ILE B CA 1
ATOM 5620 C C . ILE B 1 231 ? 16.016 12.539 12.461 1 98.5 231 ILE B C 1
ATOM 5622 O O . ILE B 1 231 ? 15.047 13.125 12.961 1 98.5 231 ILE B O 1
ATOM 5626 N N . ASP B 1 232 ? 16.953 12.023 13.25 1 98.06 232 ASP B N 1
ATOM 5627 C CA . ASP B 1 232 ? 16.812 11.977 14.703 1 98.06 232 ASP B CA 1
ATOM 5628 C C . ASP B 1 232 ? 16.844 13.383 15.297 1 98.06 232 ASP B C 1
ATOM 5630 O O . ASP B 1 232 ? 15.984 13.727 16.109 1 98.06 232 ASP B O 1
ATOM 5634 N N . GLU B 1 233 ? 17.781 14.195 14.875 1 98.5 233 GLU B N 1
ATOM 5635 C CA . GLU B 1 233 ? 17.844 15.547 15.422 1 98.5 233 GLU B CA 1
ATOM 5636 C C . GLU B 1 233 ? 16.656 16.391 14.938 1 98.5 233 GLU B C 1
ATOM 5638 O O . GLU B 1 233 ? 16.188 17.266 15.648 1 98.5 233 GLU B O 1
ATOM 5643 N N . ILE B 1 234 ? 16.219 16.125 13.742 1 98.75 234 ILE B N 1
ATOM 5644 C CA . ILE B 1 234 ? 15.062 16.844 13.203 1 98.75 234 ILE B CA 1
ATOM 5645 C C . ILE B 1 234 ? 13.812 16.5 14.016 1 98.75 234 ILE B C 1
ATOM 5647 O O . ILE B 1 234 ? 13.047 17.391 14.383 1 98.75 234 ILE B O 1
ATOM 5651 N N . ILE B 1 235 ? 13.617 15.234 14.312 1 98.5 235 ILE B N 1
ATOM 5652 C CA . ILE B 1 235 ? 12.477 14.805 15.109 1 98.5 235 ILE B CA 1
ATOM 5653 C C . ILE B 1 235 ? 12.523 15.461 16.484 1 98.5 235 ILE B C 1
ATOM 5655 O O . ILE B 1 235 ? 11.508 15.953 16.984 1 98.5 235 ILE B O 1
ATOM 5659 N N . GLU B 1 236 ? 13.617 15.57 17.047 1 97.31 236 GLU B N 1
ATOM 5660 C CA . GLU B 1 236 ? 13.781 16.156 18.359 1 97.31 236 GLU B CA 1
ATOM 5661 C C . GLU B 1 236 ? 13.453 17.656 18.359 1 97.31 236 GLU B C 1
ATOM 5663 O O . GLU B 1 236 ? 12.875 18.172 19.312 1 97.31 236 GLU B O 1
ATOM 5668 N N . ALA B 1 237 ? 13.789 18.297 17.266 1 98.12 237 ALA B N 1
ATOM 5669 C CA . ALA B 1 237 ? 13.656 19.75 17.188 1 98.12 237 ALA B CA 1
ATOM 5670 C C . ALA B 1 237 ? 12.266 20.141 16.703 1 98.12 237 ALA B C 1
ATOM 5672 O O . ALA B 1 237 ? 11.875 21.312 16.812 1 98.12 237 ALA B O 1
ATOM 5673 N N . SER B 1 238 ? 11.43 19.234 16.281 1 98.44 238 SER B N 1
ATOM 5674 C CA . SER B 1 238 ? 10.148 19.531 15.656 1 98.44 238 SER B CA 1
ATOM 5675 C C . SER B 1 238 ? 8.984 19.141 16.578 1 98.44 238 SER B C 1
ATOM 5677 O O . SER B 1 238 ? 9.148 18.312 17.469 1 98.44 238 SER B O 1
ATOM 5679 N N . TYR B 1 239 ? 7.844 19.781 16.375 1 97.88 239 TYR B N 1
ATOM 5680 C CA . TYR B 1 239 ? 6.613 19.297 16.984 1 97.88 239 TYR B CA 1
ATOM 5681 C C . TYR B 1 239 ? 6.141 18 16.328 1 97.88 239 TYR B C 1
ATOM 5683 O O . TYR B 1 239 ? 5.664 17.094 17 1 97.88 239 TYR B O 1
ATOM 5691 N N . GLY B 1 240 ? 6.277 17.953 15.023 1 98.5 240 GLY B N 1
ATOM 5692 C CA . GLY B 1 240 ? 5.895 16.797 14.242 1 98.5 240 GLY B CA 1
ATOM 5693 C C . GLY B 1 240 ? 6.664 16.672 12.938 1 98.5 240 GLY B C 1
ATOM 5694 O O . GLY B 1 240 ? 7.516 17.516 12.633 1 98.5 240 GLY B O 1
ATOM 5695 N N . ILE B 1 241 ? 6.434 15.602 12.195 1 98.88 241 ILE B N 1
ATOM 5696 C CA . ILE B 1 241 ? 7.133 15.305 10.953 1 98.88 241 ILE B CA 1
ATOM 5697 C C . ILE B 1 241 ? 6.117 15.023 9.844 1 98.88 241 ILE B C 1
ATOM 5699 O O . ILE B 1 241 ? 5.055 14.453 10.094 1 98.88 241 ILE B O 1
ATOM 5703 N N . MET B 1 242 ? 6.402 15.516 8.695 1 98.81 242 MET B N 1
ATOM 5704 C CA . MET B 1 242 ? 5.656 15.148 7.496 1 98.81 242 MET B CA 1
ATOM 5705 C C . MET B 1 242 ? 6.551 14.422 6.5 1 98.81 242 MET B C 1
ATOM 5707 O O . MET B 1 242 ? 7.578 14.953 6.082 1 98.81 242 MET B O 1
ATOM 5711 N N . VAL B 1 243 ? 6.23 13.219 6.199 1 98.38 243 VAL B N 1
ATOM 5712 C CA . VAL B 1 243 ? 6.926 12.484 5.148 1 98.38 243 VAL B CA 1
ATOM 5713 C C . VAL B 1 243 ? 6.367 12.875 3.785 1 98.38 243 VAL B C 1
ATOM 5715 O O . VAL B 1 243 ? 5.316 12.383 3.371 1 98.38 243 VAL B O 1
ATOM 5718 N N . ALA B 1 244 ? 7.082 13.703 3.123 1 96.62 244 ALA B N 1
ATOM 5719 C CA . ALA B 1 244 ? 6.645 14.188 1.814 1 96.62 244 ALA B CA 1
ATOM 5720 C C . ALA B 1 244 ? 7.172 13.289 0.696 1 96.62 244 ALA B C 1
ATOM 5722 O O . ALA B 1 244 ? 8.203 13.586 0.091 1 96.62 244 ALA B O 1
ATOM 5723 N N . ARG B 1 245 ? 6.414 12.367 0.292 1 94.38 245 ARG B N 1
ATOM 5724 C CA . ARG B 1 245 ? 6.875 11.289 -0.572 1 94.38 245 ARG B CA 1
ATOM 5725 C C . ARG B 1 245 ? 7.078 11.773 -2.002 1 94.38 245 ARG B C 1
ATOM 5727 O O . ARG B 1 245 ? 7.832 11.172 -2.77 1 94.38 245 ARG B O 1
ATOM 5734 N N . GLY B 1 246 ? 6.344 12.852 -2.395 1 90.38 246 GLY B N 1
ATOM 5735 C CA . GLY B 1 246 ? 6.543 13.406 -3.725 1 90.38 246 GLY B CA 1
ATOM 5736 C C . GLY B 1 246 ? 7.98 13.812 -3.99 1 90.38 246 GLY B C 1
ATOM 5737 O O . GLY B 1 246 ? 8.625 13.281 -4.898 1 90.38 246 GLY B O 1
ATOM 5738 N N . ASP B 1 247 ? 8.5 14.633 -3.141 1 90.5 247 ASP B N 1
ATOM 5739 C CA . ASP B 1 247 ? 9.867 15.125 -3.264 1 90.5 247 ASP B CA 1
ATOM 5740 C C . ASP B 1 247 ? 10.875 14.031 -2.891 1 90.5 247 ASP B C 1
ATOM 5742 O O . ASP B 1 247 ? 11.922 13.898 -3.531 1 90.5 247 ASP B O 1
ATOM 5746 N N . LEU B 1 248 ? 10.594 13.297 -1.895 1 92.38 248 LEU B N 1
ATOM 5747 C CA . LEU B 1 248 ? 11.484 12.227 -1.461 1 92.38 248 LEU B CA 1
ATOM 5748 C C . LEU B 1 248 ? 11.664 11.188 -2.562 1 92.38 248 LEU B C 1
ATOM 5750 O O . LEU B 1 248 ? 12.742 10.617 -2.713 1 92.38 248 LEU B O 1
ATOM 5754 N N . GLY B 1 249 ? 10.57 10.977 -3.295 1 89.25 249 GLY B N 1
ATOM 5755 C CA . GLY B 1 249 ? 10.594 9.992 -4.363 1 89.25 249 GLY B CA 1
ATOM 5756 C C . GLY B 1 249 ? 11.469 10.391 -5.531 1 89.25 249 GLY B C 1
ATOM 5757 O O . GLY B 1 249 ? 11.875 9.547 -6.332 1 89.25 249 GLY B O 1
ATOM 5758 N N . VAL B 1 250 ? 11.734 11.664 -5.664 1 87.56 250 VAL B N 1
ATOM 5759 C CA . VAL B 1 250 ? 12.656 12.133 -6.691 1 87.56 250 VAL B CA 1
ATOM 5760 C C . VAL B 1 250 ? 14.094 11.945 -6.219 1 87.56 250 VAL B C 1
ATOM 5762 O O . VAL B 1 250 ? 14.992 11.68 -7.023 1 87.56 250 VAL B O 1
ATOM 5765 N N . GLU B 1 251 ? 14.234 11.977 -4.887 1 90.25 251 GLU B N 1
ATOM 5766 C CA . GLU B 1 251 ? 15.555 11.953 -4.273 1 90.25 251 GLU B CA 1
ATOM 5767 C C . GLU B 1 251 ? 16.062 10.523 -4.098 1 90.25 251 GLU B C 1
ATOM 5769 O O . GLU B 1 251 ? 17.266 10.273 -4.098 1 90.25 251 GLU B O 1
ATOM 5774 N N . LEU B 1 252 ? 15.086 9.625 -3.943 1 92.19 252 LEU B N 1
ATOM 5775 C CA . LEU B 1 252 ? 15.414 8.234 -3.646 1 92.19 252 LEU B CA 1
ATOM 5776 C C . LEU B 1 252 ? 14.812 7.297 -4.691 1 92.19 252 LEU B C 1
ATOM 5778 O O . LEU B 1 252 ? 13.805 7.625 -5.316 1 92.19 252 LEU B O 1
ATOM 5782 N N . PRO B 1 253 ? 15.547 6.137 -4.805 1 91.12 253 PRO B N 1
ATOM 5783 C CA . PRO B 1 253 ? 14.852 5.109 -5.59 1 91.12 253 PRO B CA 1
ATOM 5784 C C . PRO B 1 253 ? 13.484 4.75 -5.012 1 91.12 253 PRO B C 1
ATOM 5786 O O . PRO B 1 253 ? 13.32 4.703 -3.789 1 91.12 253 PRO B O 1
ATOM 5789 N N . ALA B 1 254 ? 12.531 4.543 -5.918 1 91.69 254 ALA B N 1
ATOM 5790 C CA . ALA B 1 254 ? 11.141 4.316 -5.531 1 91.69 254 ALA B CA 1
ATOM 5791 C C . ALA B 1 254 ? 11.031 3.189 -4.508 1 91.69 254 ALA B C 1
ATOM 5793 O O . ALA B 1 254 ? 10.242 3.273 -3.566 1 91.69 254 ALA B O 1
ATOM 5794 N N . GLU B 1 255 ? 11.805 2.115 -4.633 1 94.44 255 GLU B N 1
ATOM 5795 C CA . GLU B 1 255 ? 11.695 0.92 -3.801 1 94.44 255 GLU B CA 1
ATOM 5796 C C . GLU B 1 255 ? 12.172 1.194 -2.377 1 94.44 255 GLU B C 1
ATOM 5798 O O . GLU B 1 255 ? 11.883 0.425 -1.461 1 94.44 255 GLU B O 1
ATOM 5803 N N . VAL B 1 256 ? 12.883 2.281 -2.109 1 94.94 256 VAL B N 1
ATOM 5804 C CA . VAL B 1 256 ? 13.445 2.592 -0.798 1 94.94 256 VAL B CA 1
ATOM 5805 C C . VAL B 1 256 ? 12.422 3.359 0.035 1 94.94 256 VAL B C 1
ATOM 5807 O O . VAL B 1 256 ? 12.516 3.396 1.265 1 94.94 256 VAL B O 1
ATOM 5810 N N . ILE B 1 257 ? 11.438 3.91 -0.576 1 95.25 257 ILE B N 1
ATOM 5811 C CA . ILE B 1 257 ? 10.516 4.848 0.054 1 95.25 257 ILE B CA 1
ATOM 5812 C C . ILE B 1 257 ? 9.695 4.125 1.123 1 95.25 257 ILE B C 1
ATOM 5814 O O . ILE B 1 257 ? 9.555 4.621 2.244 1 95.25 257 ILE B O 1
ATOM 5818 N N . PRO B 1 258 ? 9.211 2.889 0.814 1 95.38 258 PRO B N 1
ATOM 5819 C CA . PRO B 1 258 ? 8.375 2.24 1.826 1 95.38 258 PRO B CA 1
ATOM 5820 C C . PRO B 1 258 ? 9.117 1.985 3.133 1 95.38 258 PRO B C 1
ATOM 5822 O O . PRO B 1 258 ? 8.609 2.303 4.211 1 95.38 258 PRO B O 1
ATOM 5825 N N . ASN B 1 259 ? 10.32 1.467 3.104 1 94.81 259 ASN B N 1
ATOM 5826 C CA . ASN B 1 259 ? 11.102 1.229 4.312 1 94.81 259 ASN B CA 1
ATOM 5827 C C . ASN B 1 259 ? 11.453 2.535 5.02 1 94.81 259 ASN B C 1
ATOM 5829 O O . ASN B 1 259 ? 11.445 2.6 6.25 1 94.81 259 ASN B O 1
ATOM 5833 N N . THR B 1 260 ? 11.758 3.533 4.223 1 95.69 260 THR B N 1
ATOM 5834 C CA . THR B 1 260 ? 12.094 4.84 4.773 1 95.69 260 THR B CA 1
ATOM 5835 C C . THR B 1 260 ? 10.914 5.426 5.539 1 95.69 260 THR B C 1
ATOM 5837 O O . THR B 1 260 ? 11.078 5.918 6.66 1 95.69 260 THR B O 1
ATOM 5840 N N . GLN B 1 261 ? 9.773 5.398 4.934 1 96.38 261 GLN B N 1
ATOM 5841 C CA . GLN B 1 261 ? 8.555 5.863 5.582 1 96.38 261 GLN B CA 1
ATOM 5842 C C . GLN B 1 261 ? 8.336 5.156 6.914 1 96.38 261 GLN B C 1
ATOM 5844 O O . GLN B 1 261 ? 8.102 5.805 7.938 1 96.38 261 GLN B O 1
ATOM 5849 N N . ARG B 1 262 ? 8.414 3.859 6.934 1 94.69 262 ARG B N 1
ATOM 5850 C CA . ARG B 1 262 ? 8.18 3.062 8.133 1 94.69 262 ARG B CA 1
ATOM 5851 C C . ARG B 1 262 ? 9.156 3.438 9.242 1 94.69 262 ARG B C 1
ATOM 5853 O O . ARG B 1 262 ? 8.766 3.553 10.406 1 94.69 262 ARG B O 1
ATOM 5860 N N . ARG B 1 263 ? 10.391 3.633 8.891 1 94.81 263 ARG B N 1
ATOM 5861 C CA . ARG B 1 263 ? 11.414 3.996 9.867 1 94.81 263 ARG B CA 1
ATOM 5862 C C . ARG B 1 263 ? 11.125 5.355 10.492 1 94.81 263 ARG B C 1
ATOM 5864 O O . ARG B 1 263 ? 11.234 5.523 11.703 1 94.81 263 ARG B O 1
ATOM 5871 N N . ILE B 1 264 ? 10.727 6.285 9.672 1 97.75 264 ILE B N 1
ATOM 5872 C CA . ILE B 1 264 ? 10.438 7.625 10.172 1 97.75 264 ILE B CA 1
ATOM 5873 C C . ILE B 1 264 ? 9.227 7.574 11.102 1 97.75 264 ILE B C 1
ATOM 5875 O O . ILE B 1 264 ? 9.242 8.172 12.18 1 97.75 264 ILE B O 1
ATOM 5879 N N . VAL B 1 265 ? 8.219 6.844 10.68 1 96.81 265 VAL B N 1
ATOM 5880 C CA . VAL B 1 265 ? 6.996 6.746 11.461 1 96.81 265 VAL B CA 1
ATOM 5881 C C . VAL B 1 265 ? 7.305 6.152 12.836 1 96.81 265 VAL B C 1
ATOM 5883 O O . VAL B 1 265 ? 6.875 6.688 13.859 1 96.81 265 VAL B O 1
ATOM 5886 N N . GLU B 1 266 ? 8.062 5.141 12.898 1 93.75 266 GLU B N 1
ATOM 5887 C CA . GLU B 1 266 ? 8.414 4.488 14.156 1 93.75 266 GLU B CA 1
ATOM 5888 C C . GLU B 1 266 ? 9.195 5.43 15.07 1 93.75 266 GLU B C 1
ATOM 5890 O O . GLU B 1 266 ? 8.922 5.504 16.266 1 93.75 266 GLU B O 1
ATOM 5895 N N . LYS B 1 267 ? 10.109 6.105 14.469 1 95.5 267 LYS B N 1
ATOM 5896 C CA . LYS B 1 267 ? 10.914 7.043 15.25 1 95.5 267 LYS B CA 1
ATOM 5897 C C . LYS B 1 267 ? 10.047 8.164 15.82 1 95.5 267 LYS B C 1
ATOM 5899 O O . LYS B 1 267 ? 10.258 8.602 16.953 1 95.5 267 LYS B O 1
ATOM 5904 N N . CYS B 1 268 ? 9.133 8.617 15.039 1 97.12 268 CYS B N 1
ATOM 5905 C CA . CYS B 1 268 ? 8.242 9.68 15.492 1 97.12 268 CYS B CA 1
ATOM 5906 C C . CYS B 1 268 ? 7.355 9.203 16.625 1 97.12 268 CYS B C 1
ATOM 5908 O O . CYS B 1 268 ? 7.176 9.906 17.625 1 97.12 268 CYS B O 1
ATOM 5910 N N . ILE B 1 269 ? 6.801 8.023 16.484 1 94.31 269 ILE B N 1
ATOM 5911 C CA . ILE B 1 269 ? 5.938 7.461 17.516 1 94.31 269 ILE B CA 1
ATOM 5912 C C . ILE B 1 269 ? 6.723 7.305 18.828 1 94.31 269 ILE B C 1
ATOM 5914 O O . ILE B 1 269 ? 6.25 7.711 19.891 1 94.31 269 ILE B O 1
ATOM 5918 N N . CYS B 1 270 ? 7.922 6.855 18.703 1 91.12 270 CYS B N 1
ATOM 5919 C CA . CYS B 1 270 ? 8.766 6.664 19.875 1 91.12 270 CYS B CA 1
ATOM 5920 C C . CYS B 1 270 ? 9.086 7.992 20.547 1 91.12 270 CYS B C 1
ATOM 5922 O O . CYS B 1 270 ? 9.219 8.062 21.781 1 91.12 270 CYS B O 1
ATOM 5924 N N . ALA B 1 271 ? 9.133 9.055 19.734 1 93.06 271 ALA B N 1
ATOM 5925 C CA . ALA B 1 271 ? 9.438 10.383 20.25 1 93.06 271 ALA B CA 1
ATOM 5926 C C . ALA B 1 271 ? 8.164 11.133 20.625 1 93.06 271 ALA B C 1
ATOM 5928 O O . ALA B 1 271 ? 8.219 12.281 21.078 1 93.06 271 ALA B O 1
ATOM 5929 N N . LYS B 1 272 ? 6.957 10.547 20.406 1 92.75 272 LYS B N 1
ATOM 5930 C CA . LYS B 1 272 ? 5.645 11.125 20.688 1 92.75 272 LYS B CA 1
ATOM 5931 C C . LYS B 1 272 ? 5.398 12.359 19.828 1 92.75 272 LYS B C 1
ATOM 5933 O O . LYS B 1 272 ? 4.84 13.352 20.297 1 92.75 272 LYS B O 1
ATOM 5938 N N . ARG B 1 273 ? 5.98 12.328 18.641 1 96.75 273 ARG B N 1
ATOM 5939 C CA . ARG B 1 273 ? 5.766 13.398 17.672 1 96.75 273 ARG B CA 1
ATOM 5940 C C . ARG B 1 273 ? 4.754 12.977 16.609 1 96.75 273 ARG B C 1
ATOM 5942 O O . ARG B 1 273 ? 4.844 11.883 16.062 1 96.75 273 ARG B O 1
ATOM 5949 N N . PRO B 1 274 ? 3.752 13.836 16.391 1 98.12 274 PRO B N 1
ATOM 5950 C CA . PRO B 1 274 ? 2.836 13.492 15.297 1 98.12 274 PRO B CA 1
ATOM 5951 C C . PRO B 1 274 ? 3.549 13.312 13.961 1 98.12 274 PRO B C 1
ATOM 5953 O O . PRO B 1 274 ? 4.496 14.039 13.664 1 98.12 274 PRO B O 1
ATOM 5956 N N . VAL B 1 275 ? 3.135 12.375 13.219 1 98.81 275 VAL B N 1
ATOM 5957 C CA . VAL B 1 275 ? 3.727 12.109 11.906 1 98.81 275 VAL B CA 1
ATOM 5958 C C . VAL B 1 275 ? 2.629 12.031 10.852 1 98.81 275 VAL B C 1
ATOM 5960 O O . VAL B 1 275 ? 1.592 11.398 11.062 1 98.81 275 VAL B O 1
ATOM 5963 N N . ILE B 1 276 ? 2.836 12.758 9.719 1 98.88 276 ILE B N 1
ATOM 5964 C CA . ILE B 1 276 ? 1.888 12.875 8.617 1 98.88 276 ILE B CA 1
ATOM 5965 C C . ILE B 1 276 ? 2.479 12.242 7.359 1 98.88 276 ILE B C 1
ATOM 5967 O O . ILE B 1 276 ? 3.625 12.516 7 1 98.88 276 ILE B O 1
ATOM 5971 N N . ILE B 1 277 ? 1.759 11.336 6.715 1 98.62 277 ILE B N 1
ATOM 5972 C CA . ILE B 1 277 ? 2.146 10.859 5.395 1 98.62 277 ILE B CA 1
ATOM 5973 C C . ILE B 1 277 ? 1.454 11.688 4.316 1 98.62 277 ILE B C 1
ATOM 5975 O O . ILE B 1 277 ? 0.227 11.812 4.312 1 98.62 277 ILE B O 1
ATOM 5979 N N . ALA B 1 278 ? 2.312 12.211 3.447 1 96.31 278 ALA B N 1
ATOM 5980 C CA . ALA B 1 278 ? 1.771 13.148 2.469 1 96.31 278 ALA B CA 1
ATOM 5981 C C . ALA B 1 278 ? 2.096 12.711 1.045 1 96.31 278 ALA B C 1
ATOM 5983 O O . ALA B 1 278 ? 3.01 11.914 0.83 1 96.31 278 ALA B O 1
ATOM 5984 N N . THR B 1 279 ? 1.329 13.172 0.144 1 85.81 279 THR B N 1
ATOM 5985 C CA . THR B 1 279 ? 1.494 13.281 -1.302 1 85.81 279 THR B CA 1
ATOM 5986 C C . THR B 1 279 ? 1.028 12 -1.996 1 85.81 279 THR B C 1
ATOM 5988 O O . THR B 1 279 ? 1.386 10.898 -1.582 1 85.81 279 THR B O 1
ATOM 5991 N N . GLN B 1 280 ? 0.227 12.148 -2.916 1 86.62 280 GLN B N 1
ATOM 5992 C CA . GLN B 1 280 ? -0.264 11.203 -3.912 1 86.62 280 GLN B CA 1
ATOM 5993 C C . GLN B 1 280 ? -0.871 9.977 -3.248 1 86.62 280 GLN B C 1
ATOM 5995 O O . GLN B 1 280 ? -0.544 8.844 -3.613 1 86.62 280 GLN B O 1
ATOM 6000 N N . MET B 1 281 ? -1.725 10.234 -2.271 1 93.5 281 MET B N 1
ATOM 6001 C CA . MET B 1 281 ? -2.375 9.117 -1.582 1 93.5 281 MET B CA 1
ATOM 6002 C C . MET B 1 281 ? -3.613 8.656 -2.344 1 93.5 281 MET B C 1
ATOM 6004 O O . MET B 1 281 ? -3.885 7.457 -2.428 1 93.5 281 MET B O 1
ATOM 6008 N N . LEU B 1 282 ? -4.391 9.625 -2.832 1 97 282 LEU B N 1
ATOM 6009 C CA . LEU B 1 282 ? -5.555 9.375 -3.678 1 97 282 LEU B CA 1
ATOM 6010 C C . LEU B 1 282 ? -5.527 10.266 -4.914 1 97 282 LEU B C 1
ATOM 6012 O O . LEU B 1 282 ? -6.535 10.891 -5.262 1 97 282 LEU B O 1
ATOM 6016 N N . TYR B 1 283 ? -4.418 10.305 -5.539 1 95.44 283 TYR B N 1
ATOM 6017 C CA . TYR B 1 283 ? -4.176 11.258 -6.613 1 95.44 283 TYR B CA 1
ATOM 6018 C C . TYR B 1 283 ? -5.141 11.031 -7.77 1 95.44 283 TYR B C 1
ATOM 6020 O O . TYR B 1 283 ? -5.57 11.992 -8.422 1 95.44 283 TYR B O 1
ATOM 6028 N N . SER B 1 284 ? -5.484 9.773 -8.07 1 93.88 284 SER B N 1
ATOM 6029 C CA . SER B 1 284 ? -6.387 9.477 -9.18 1 93.88 284 SER B CA 1
ATOM 6030 C C . SER B 1 284 ? -7.734 10.164 -9 1 93.88 284 SER B C 1
ATOM 6032 O O . SER B 1 284 ? -8.422 10.461 -9.977 1 93.88 284 SER B O 1
ATOM 6034 N N . MET B 1 285 ? -8.094 10.523 -7.801 1 96.12 285 MET B N 1
ATOM 6035 C CA . MET B 1 285 ? -9.414 11.07 -7.516 1 96.12 285 MET B CA 1
ATOM 6036 C C . MET B 1 285 ? -9.469 12.562 -7.824 1 96.12 285 MET B C 1
ATOM 6038 O O . MET B 1 285 ? -10.523 13.188 -7.703 1 96.12 285 MET B O 1
ATOM 6042 N N . VAL B 1 286 ? -8.32 13.125 -8.195 1 96.62 286 VAL B N 1
ATOM 6043 C CA . VAL B 1 286 ? -8.367 14.469 -8.758 1 96.62 286 VAL B CA 1
ATOM 6044 C C . VAL B 1 286 ? -9.32 14.508 -9.945 1 96.62 286 VAL B C 1
ATOM 6046 O O . VAL B 1 286 ? -10.023 15.5 -10.156 1 96.62 286 VAL B O 1
ATOM 6049 N N . LYS B 1 287 ? -9.367 13.336 -10.664 1 95.25 287 LYS B N 1
ATOM 6050 C CA . LYS B 1 287 ? -10.164 13.312 -11.891 1 95.25 287 LYS B CA 1
ATOM 6051 C C . LYS B 1 287 ? -11.156 12.148 -11.875 1 95.25 287 LYS B C 1
ATOM 6053 O O . LYS B 1 287 ? -12.008 12.047 -12.766 1 95.25 287 LYS B O 1
ATOM 6058 N N . SER B 1 288 ? -11.016 11.289 -10.867 1 92.44 288 SER B N 1
ATOM 6059 C CA . SER B 1 288 ? -11.891 10.125 -10.797 1 92.44 288 SER B CA 1
ATOM 6060 C C . SER B 1 288 ? -12.648 10.086 -9.477 1 92.44 288 SER B C 1
ATOM 6062 O O . SER B 1 288 ? -12.102 10.438 -8.43 1 92.44 288 SER B O 1
ATOM 6064 N N . PRO B 1 289 ? -13.867 9.672 -9.508 1 90.75 289 PRO B N 1
ATOM 6065 C CA . PRO B 1 289 ? -14.633 9.594 -8.266 1 90.75 289 PRO B CA 1
ATOM 6066 C C . PRO B 1 289 ? -14.195 8.438 -7.375 1 90.75 289 PRO B C 1
ATOM 6068 O O . PRO B 1 289 ? -14.57 8.383 -6.199 1 90.75 289 PRO B O 1
ATOM 6071 N N . ARG B 1 290 ? -13.453 7.488 -7.953 1 90.25 290 ARG B N 1
ATOM 6072 C CA . ARG B 1 290 ? -12.984 6.324 -7.207 1 90.25 290 ARG B CA 1
ATOM 6073 C C . ARG B 1 290 ? -11.461 6.203 -7.273 1 90.25 290 ARG B C 1
ATOM 6075 O O . ARG B 1 290 ? -10.859 6.496 -8.305 1 90.25 290 ARG B O 1
ATOM 6082 N N . PRO B 1 291 ? -10.898 5.805 -6.172 1 94.19 291 PRO B N 1
ATOM 6083 C CA . PRO B 1 291 ? -9.445 5.594 -6.203 1 94.19 291 PRO B CA 1
ATOM 6084 C C . PRO B 1 291 ? -9.055 4.273 -6.859 1 94.19 291 PRO B C 1
ATOM 6086 O O . PRO B 1 291 ? -9.906 3.404 -7.066 1 94.19 291 PRO B O 1
ATOM 6089 N N . THR B 1 292 ? -7.82 4.148 -7.223 1 92 292 THR B N 1
ATOM 6090 C CA . THR B 1 292 ? -7.305 2.855 -7.668 1 92 292 THR B CA 1
ATOM 6091 C C . THR B 1 292 ? -7.133 1.908 -6.484 1 92 292 THR B C 1
ATOM 6093 O O . THR B 1 292 ? -7.086 2.346 -5.332 1 92 292 THR B O 1
ATOM 6096 N N . ARG B 1 293 ? -7.035 0.653 -6.785 1 91.81 293 ARG B N 1
ATOM 6097 C CA . ARG B 1 293 ? -6.781 -0.343 -5.75 1 91.81 293 ARG B CA 1
ATOM 6098 C C . ARG B 1 293 ? -5.449 -0.08 -5.051 1 91.81 293 ARG B C 1
ATOM 6100 O O . ARG B 1 293 ? -5.344 -0.236 -3.832 1 91.81 293 ARG B O 1
ATOM 6107 N N . ALA B 1 294 ? -4.465 0.308 -5.824 1 94.38 294 ALA B N 1
ATOM 6108 C CA . ALA B 1 294 ? -3.146 0.605 -5.27 1 94.38 294 ALA B CA 1
ATOM 6109 C C . ALA B 1 294 ? -3.211 1.772 -4.289 1 94.38 294 ALA B C 1
ATOM 6111 O O . ALA B 1 294 ? -2.543 1.759 -3.254 1 94.38 294 ALA B O 1
ATOM 6112 N N . GLU B 1 295 ? -4.02 2.744 -4.605 1 96.06 295 GLU B N 1
ATOM 6113 C CA . GLU B 1 295 ? -4.148 3.906 -3.734 1 96.06 295 GLU B CA 1
ATOM 6114 C C . GLU B 1 295 ? -4.84 3.541 -2.424 1 96.06 295 GLU B C 1
ATOM 6116 O O . GLU B 1 295 ? -4.457 4.02 -1.356 1 96.06 295 GLU B O 1
ATOM 6121 N N . VAL B 1 296 ? -5.867 2.701 -2.535 1 96.5 296 VAL B N 1
ATOM 6122 C CA . VAL B 1 296 ? -6.535 2.227 -1.325 1 96.5 296 VAL B CA 1
ATOM 6123 C C . VAL B 1 296 ? -5.535 1.481 -0.444 1 96.5 296 VAL B C 1
ATOM 6125 O O . VAL B 1 296 ? -5.488 1.695 0.77 1 96.5 296 VAL B O 1
ATOM 6128 N N . SER B 1 297 ? -4.742 0.652 -1.057 1 95.81 297 SER B N 1
ATOM 6129 C CA . SER B 1 297 ? -3.709 -0.093 -0.343 1 95.81 297 SER B CA 1
ATOM 6130 C C . SER B 1 297 ? -2.67 0.845 0.261 1 95.81 297 SER B C 1
ATOM 6132 O O . SER B 1 297 ? -2.16 0.593 1.354 1 95.81 297 SER B O 1
ATOM 6134 N N . ASP B 1 298 ? -2.326 1.888 -0.439 1 96.5 298 ASP B N 1
ATOM 6135 C CA . ASP B 1 298 ? -1.337 2.855 0.025 1 96.5 298 ASP B CA 1
ATOM 6136 C C . ASP B 1 298 ? -1.821 3.578 1.28 1 96.5 298 ASP B C 1
ATOM 6138 O O . ASP B 1 298 ? -1.095 3.662 2.273 1 96.5 298 ASP B O 1
ATOM 6142 N N . VAL B 1 299 ? -3.029 4.027 1.224 1 98 299 VAL B N 1
ATOM 6143 C CA . VAL B 1 299 ? -3.619 4.68 2.389 1 98 299 VAL B CA 1
ATOM 6144 C C . VAL B 1 299 ? -3.695 3.689 3.551 1 98 299 VAL B C 1
ATOM 6146 O O . VAL B 1 299 ? -3.322 4.02 4.68 1 98 299 VAL B O 1
ATOM 6149 N N . ALA B 1 300 ? -4.156 2.502 3.246 1 96.81 300 ALA B N 1
ATOM 6150 C CA . ALA B 1 300 ? -4.258 1.468 4.273 1 96.81 300 ALA B CA 1
ATOM 6151 C C . ALA B 1 300 ? -2.898 1.188 4.906 1 96.81 300 ALA B C 1
ATOM 6153 O O . ALA B 1 300 ? -2.793 1.036 6.125 1 96.81 300 ALA B O 1
ATOM 6154 N N . SER B 1 301 ? -1.889 1.152 4.078 1 95.38 301 SER B N 1
ATOM 6155 C CA . SER B 1 301 ? -0.543 0.871 4.566 1 95.38 301 SER B CA 1
ATOM 6156 C C . SER B 1 301 ? -0.087 1.927 5.57 1 95.38 301 SER B C 1
ATOM 6158 O O . SER B 1 301 ? 0.511 1.599 6.594 1 95.38 301 SER B O 1
ATOM 6160 N N . ALA B 1 302 ? -0.334 3.16 5.242 1 96.88 302 ALA B N 1
ATOM 6161 C CA . ALA B 1 302 ? 0.006 4.242 6.168 1 96.88 302 ALA B CA 1
ATOM 6162 C C . ALA B 1 302 ? -0.738 4.086 7.492 1 96.88 302 ALA B C 1
ATOM 6164 O O . ALA B 1 302 ? -0.163 4.293 8.562 1 96.88 302 ALA B O 1
ATOM 6165 N N . ILE B 1 303 ? -1.972 3.703 7.418 1 96.12 303 ILE B N 1
ATOM 6166 C CA . ILE B 1 303 ? -2.795 3.566 8.617 1 96.12 303 ILE B CA 1
ATOM 6167 C C . ILE B 1 303 ? -2.326 2.363 9.43 1 96.12 303 ILE B C 1
ATOM 6169 O O . ILE B 1 303 ? -2.293 2.416 10.664 1 96.12 303 ILE B O 1
ATOM 6173 N N . TYR B 1 304 ? -1.88 1.264 8.75 1 93.5 304 TYR B N 1
ATOM 6174 C CA . TYR B 1 304 ? -1.315 0.106 9.438 1 93.5 304 TYR B CA 1
ATOM 6175 C C . TYR B 1 304 ? -0.068 0.493 10.219 1 93.5 304 TYR B C 1
ATOM 6177 O O . TYR B 1 304 ? 0.219 -0.091 11.266 1 93.5 304 TYR B O 1
ATOM 6185 N N . GLU B 1 305 ? 0.611 1.501 9.742 1 93.5 305 GLU B N 1
ATOM 6186 C CA . GLU B 1 305 ? 1.807 1.98 10.422 1 93.5 305 GLU B CA 1
ATOM 6187 C C . GLU B 1 305 ? 1.443 2.869 11.609 1 93.5 305 GLU B C 1
ATOM 6189 O O . GLU B 1 305 ? 2.32 3.303 12.359 1 93.5 305 GLU B O 1
ATOM 6194 N N . ARG B 1 306 ? 0.164 3.193 11.789 1 94.5 306 ARG B N 1
ATOM 6195 C CA . ARG B 1 306 ? -0.385 3.957 12.906 1 94.5 306 ARG B CA 1
ATOM 6196 C C . ARG B 1 306 ? 0.073 5.41 12.852 1 94.5 306 ARG B C 1
ATOM 6198 O O . ARG B 1 306 ? 0.431 5.992 13.883 1 94.5 306 ARG B O 1
ATOM 6205 N N . VAL B 1 307 ? 0.087 5.953 11.711 1 97.69 307 VAL B N 1
ATOM 6206 C CA . VAL B 1 307 ? 0.451 7.355 11.547 1 97.69 307 VAL B CA 1
ATOM 6207 C C . VAL B 1 307 ? -0.596 8.242 12.219 1 97.69 307 VAL B C 1
ATOM 6209 O O . VAL B 1 307 ? -1.729 7.812 12.445 1 97.69 307 VAL B O 1
ATOM 6212 N N . ASP B 1 308 ? -0.214 9.43 12.578 1 98.25 308 ASP B N 1
ATOM 6213 C CA . ASP B 1 308 ? -1.17 10.375 13.156 1 98.25 308 ASP B CA 1
ATOM 6214 C C . ASP B 1 308 ? -2.141 10.883 12.094 1 98.25 308 ASP B C 1
ATOM 6216 O O . ASP B 1 308 ? -3.334 11.047 12.359 1 98.25 308 ASP B O 1
ATOM 6220 N N . ALA B 1 309 ? -1.522 11.07 10.883 1 98.62 309 ALA B N 1
ATOM 6221 C CA . ALA B 1 309 ? -2.4 11.656 9.875 1 98.62 309 ALA B CA 1
ATOM 6222 C C . ALA B 1 309 ? -1.96 11.266 8.469 1 98.62 309 ALA B C 1
ATOM 6224 O O . ALA B 1 309 ? -0.795 10.93 8.25 1 98.62 309 ALA B O 1
ATOM 6225 N N . VAL B 1 310 ? -2.922 11.289 7.57 1 98.69 310 VAL B N 1
ATOM 6226 C CA . VAL B 1 310 ? -2.725 11.203 6.129 1 98.69 310 VAL B CA 1
ATOM 6227 C C . VAL B 1 310 ? -3.223 12.477 5.457 1 98.69 310 VAL B C 1
ATOM 6229 O O . VAL B 1 310 ? -4.125 13.141 5.969 1 98.69 310 VAL B O 1
ATOM 6232 N N . MET B 1 311 ? -2.623 12.812 4.32 1 98.62 311 MET B N 1
ATOM 6233 C CA . MET B 1 311 ? -2.879 14.148 3.795 1 98.62 311 MET B CA 1
ATOM 6234 C C . MET B 1 311 ? -3.32 14.086 2.336 1 98.62 311 MET B C 1
ATOM 6236 O O . MET B 1 311 ? -2.771 13.312 1.551 1 98.62 311 MET B O 1
ATOM 6240 N N . LEU B 1 312 ? -4.34 14.875 2.045 1 98.38 312 LEU B N 1
ATOM 6241 C CA . LEU B 1 312 ? -4.793 15.117 0.681 1 98.38 312 LEU B CA 1
ATOM 6242 C C . LEU B 1 312 ? -4.293 16.469 0.171 1 98.38 312 LEU B C 1
ATOM 6244 O O . LEU B 1 312 ? -4.488 17.5 0.826 1 98.38 312 LEU B O 1
ATOM 6248 N N . SER B 1 313 ? -3.648 16.438 -0.963 1 96.44 313 SER B N 1
ATOM 6249 C CA . SER B 1 313 ? -3.09 17.656 -1.547 1 96.44 313 SER B CA 1
ATOM 6250 C C . SER B 1 313 ? -3.938 18.141 -2.715 1 96.44 313 SER B C 1
ATOM 6252 O O . SER B 1 313 ? -5.031 18.672 -2.516 1 96.44 313 SER B O 1
ATOM 6254 N N . ASP B 1 314 ? -3.66 17.703 -3.965 1 95.69 314 ASP B N 1
ATOM 6255 C CA . ASP B 1 314 ? -4.383 18.156 -5.148 1 95.69 314 ASP B CA 1
ATOM 6256 C C . ASP B 1 314 ? -5.832 17.672 -5.129 1 95.69 314 ASP B C 1
ATOM 6258 O O . ASP B 1 314 ? -6.719 18.328 -5.668 1 95.69 314 ASP B O 1
ATOM 6262 N N . GLU B 1 315 ? -6.09 16.547 -4.535 1 97.38 315 GLU B N 1
ATOM 6263 C CA . GLU B 1 315 ? -7.41 15.93 -4.496 1 97.38 315 GLU B CA 1
ATOM 6264 C C . GLU B 1 315 ? -8.453 16.891 -3.938 1 97.38 315 GLU B C 1
ATOM 6266 O O . GLU B 1 315 ? -9.57 16.969 -4.453 1 97.38 315 GLU B O 1
ATOM 6271 N N . THR B 1 316 ? -8.055 17.688 -2.91 1 97.62 316 THR B N 1
ATOM 6272 C CA . THR B 1 316 ? -9.016 18.578 -2.273 1 97.62 316 THR B CA 1
ATOM 6273 C C . THR B 1 316 ? -8.812 20.016 -2.729 1 97.62 316 THR B C 1
ATOM 6275 O O . THR B 1 316 ? -9.75 20.812 -2.711 1 97.62 316 THR B O 1
ATOM 6278 N N . ALA B 1 317 ? -7.59 20.344 -3.131 1 96.69 317 ALA B N 1
ATOM 6279 C CA . ALA B 1 317 ? -7.297 21.703 -3.543 1 96.69 317 ALA B CA 1
ATOM 6280 C C . ALA B 1 317 ? -7.93 22.016 -4.895 1 96.69 317 ALA B C 1
ATOM 6282 O O . ALA B 1 317 ? -8.539 23.078 -5.074 1 96.69 317 ALA B O 1
ATOM 6283 N N . MET B 1 318 ? -7.777 21.094 -5.844 1 95.44 318 MET B N 1
ATOM 6284 C CA . MET B 1 318 ? -8.195 21.406 -7.203 1 95.44 318 MET B CA 1
ATOM 6285 C C . MET B 1 318 ? -8.945 20.234 -7.832 1 95.44 318 MET B C 1
ATOM 6287 O O . MET B 1 318 ? -9.352 20.312 -8.992 1 95.44 318 MET B O 1
ATOM 6291 N N . GLY B 1 319 ? -9.109 19.188 -7.156 1 96.44 319 GLY B N 1
ATOM 6292 C CA . GLY B 1 319 ? -9.711 17.984 -7.719 1 96.44 319 GLY B CA 1
ATOM 6293 C C . GLY B 1 319 ? -11.203 18.125 -7.965 1 96.44 319 GLY B C 1
ATOM 6294 O O . GLY B 1 319 ? -11.852 18.984 -7.363 1 96.44 319 GLY B O 1
ATOM 6295 N N . ASP B 1 320 ? -11.703 17.281 -8.758 1 96.44 320 ASP B N 1
ATOM 6296 C CA . ASP B 1 320 ? -13.117 17.297 -9.117 1 96.44 320 ASP B CA 1
ATOM 6297 C C . ASP B 1 320 ? -13.969 16.672 -8.016 1 96.44 320 ASP B C 1
ATOM 6299 O O . ASP B 1 320 ? -15.18 16.906 -7.949 1 96.44 320 ASP B O 1
ATOM 6303 N N . PHE B 1 321 ? -13.359 15.922 -7.117 1 97.31 321 PHE B N 1
ATOM 6304 C CA . PHE B 1 321 ? -14.102 15.172 -6.113 1 97.31 321 PHE B CA 1
ATOM 6305 C C . PHE B 1 321 ? -13.492 15.367 -4.73 1 97.31 321 PHE B C 1
ATOM 6307 O O . PHE B 1 321 ? -13.188 14.391 -4.039 1 97.31 321 PHE B O 1
ATOM 6314 N N . PRO B 1 322 ? -13.352 16.594 -4.266 1 98 322 PRO B N 1
ATOM 6315 C CA . PRO B 1 322 ? -12.641 16.875 -3.02 1 98 322 PRO B CA 1
ATOM 6316 C C . PRO B 1 322 ? -13.32 16.25 -1.8 1 98 322 PRO B C 1
ATOM 6318 O O . PRO B 1 322 ? -12.656 15.625 -0.97 1 98 322 PRO B O 1
ATOM 6321 N N . VAL B 1 323 ? -14.648 16.406 -1.664 1 98.12 323 VAL B N 1
ATOM 6322 C CA . VAL B 1 323 ? -15.383 15.891 -0.514 1 98.12 323 VAL B CA 1
ATOM 6323 C C . VAL B 1 323 ? -15.352 14.367 -0.531 1 98.12 323 VAL B C 1
ATOM 6325 O O . VAL B 1 323 ? -15.094 13.727 0.495 1 98.12 323 VAL B O 1
ATOM 6328 N N . GLN B 1 324 ? -15.484 13.773 -1.742 1 97.44 324 GLN B N 1
ATOM 6329 C CA . GLN B 1 324 ? -15.461 12.328 -1.898 1 97.44 324 GLN B CA 1
ATOM 6330 C C . GLN B 1 324 ? -14.086 11.758 -1.544 1 97.44 324 GLN B C 1
ATOM 6332 O O . GLN B 1 324 ? -13.984 10.656 -1.016 1 97.44 324 GLN B O 1
ATOM 6337 N N . SER B 1 325 ? -13.062 12.492 -1.85 1 98.19 325 SER B N 1
ATOM 6338 C CA . SER B 1 325 ? -11.711 12.062 -1.505 1 98.19 325 SER B CA 1
ATOM 6339 C C . SER B 1 325 ? -11.531 11.961 0.006 1 98.19 325 SER B C 1
ATOM 6341 O O . SER B 1 325 ? -10.961 10.984 0.504 1 98.19 325 SER B O 1
ATOM 6343 N N . VAL B 1 326 ? -12.047 12.969 0.726 1 98.31 326 VAL B N 1
ATOM 6344 C CA . VAL B 1 326 ? -11.961 12.953 2.182 1 98.31 326 VAL B CA 1
ATOM 6345 C C . VAL B 1 326 ? -12.789 11.805 2.74 1 98.31 326 VAL B C 1
ATOM 6347 O O . VAL B 1 326 ? -12.344 11.078 3.631 1 98.31 326 VAL B O 1
ATOM 6350 N N . GLU B 1 327 ? -13.93 11.594 2.211 1 97.69 327 GLU B N 1
ATOM 6351 C CA . GLU B 1 327 ? -14.805 10.508 2.652 1 97.69 327 GLU B CA 1
ATOM 6352 C C . GLU B 1 327 ? -14.148 9.148 2.438 1 97.69 327 GLU B C 1
ATOM 6354 O O . GLU B 1 327 ? -14.242 8.266 3.291 1 97.69 327 GLU B O 1
ATOM 6359 N N . THR B 1 328 ? -13.562 9.031 1.274 1 97.25 328 THR B N 1
ATOM 6360 C CA . THR B 1 328 ? -12.891 7.777 0.946 1 97.25 328 THR B CA 1
ATOM 6361 C C . THR B 1 328 ? -11.773 7.488 1.94 1 97.25 328 THR B C 1
ATOM 6363 O O . THR B 1 328 ? -11.672 6.379 2.473 1 97.25 328 THR B O 1
ATOM 6366 N N . MET B 1 329 ? -10.961 8.461 2.168 1 97.94 329 MET B N 1
ATOM 6367 C CA . MET B 1 329 ? -9.867 8.312 3.115 1 97.94 329 MET B CA 1
ATOM 6368 C C . MET B 1 329 ? -10.391 7.969 4.508 1 97.94 329 MET B C 1
ATOM 6370 O O . MET B 1 329 ? -9.812 7.129 5.203 1 97.94 329 MET B O 1
ATOM 6374 N N . ALA B 1 330 ? -11.477 8.602 4.918 1 97.69 330 ALA B N 1
ATOM 6375 C CA . ALA B 1 330 ? -12.094 8.352 6.219 1 97.69 330 ALA B CA 1
ATOM 6376 C C . ALA B 1 330 ? -12.641 6.93 6.301 1 97.69 330 ALA B C 1
ATOM 6378 O O . ALA B 1 330 ? -12.484 6.258 7.324 1 97.69 330 ALA B O 1
ATOM 6379 N N . ARG B 1 331 ? -13.227 6.465 5.262 1 96.44 331 ARG B N 1
ATOM 6380 C CA . ARG B 1 331 ? -13.766 5.109 5.227 1 96.44 331 ARG B CA 1
ATOM 6381 C C . ARG B 1 331 ? -12.648 4.074 5.344 1 96.44 331 ARG B C 1
ATOM 6383 O O . ARG B 1 331 ? -12.805 3.068 6.039 1 96.44 331 ARG B O 1
ATOM 6390 N N . ILE B 1 332 ? -11.594 4.293 4.609 1 97.06 332 ILE B N 1
ATOM 6391 C CA . ILE B 1 332 ? -10.461 3.379 4.684 1 97.06 332 ILE B CA 1
ATOM 6392 C C . ILE B 1 332 ? -9.922 3.332 6.113 1 97.06 332 ILE B C 1
ATOM 6394 O O . ILE B 1 332 ? -9.695 2.254 6.66 1 97.06 332 ILE B O 1
ATOM 6398 N N . ALA B 1 333 ? -9.773 4.508 6.691 1 96.81 333 ALA B N 1
ATOM 6399 C CA . ALA B 1 333 ? -9.266 4.578 8.055 1 96.81 333 ALA B CA 1
ATOM 6400 C C . ALA B 1 333 ? -10.164 3.809 9.023 1 96.81 333 ALA B C 1
ATOM 6402 O O . ALA B 1 333 ? -9.68 2.986 9.805 1 96.81 333 ALA B O 1
ATOM 6403 N N . ARG B 1 334 ? -11.445 4.012 8.961 1 95.12 334 ARG B N 1
ATOM 6404 C CA . ARG B 1 334 ? -12.391 3.354 9.859 1 95.12 334 ARG B CA 1
ATOM 6405 C C . ARG B 1 334 ? -12.344 1.839 9.68 1 95.12 334 ARG B C 1
ATOM 6407 O O . ARG B 1 334 ? -12.352 1.094 10.664 1 95.12 334 ARG B O 1
ATOM 6414 N N . GLU B 1 335 ? -12.266 1.441 8.461 1 94.5 335 GLU B N 1
ATOM 6415 C CA . GLU B 1 335 ? -12.25 0.011 8.164 1 94.5 335 GLU B CA 1
ATOM 6416 C C . GLU B 1 335 ? -10.992 -0.654 8.711 1 94.5 335 GLU B C 1
ATOM 6418 O O . GLU B 1 335 ? -11.062 -1.712 9.344 1 94.5 335 GLU B O 1
ATOM 6423 N N . ILE B 1 336 ? -9.898 -0.056 8.477 1 94.38 336 ILE B N 1
ATOM 6424 C CA . ILE B 1 336 ? -8.633 -0.627 8.914 1 94.38 336 ILE B CA 1
ATOM 6425 C C . ILE B 1 336 ? -8.578 -0.657 10.438 1 94.38 336 ILE B C 1
ATOM 6427 O O . ILE B 1 336 ? -8.133 -1.645 11.031 1 94.38 336 ILE B O 1
ATOM 6431 N N . GLU B 1 337 ? -9.062 0.367 11.055 1 93 337 GLU B N 1
ATOM 6432 C CA . GLU B 1 337 ? -8.961 0.526 12.508 1 93 337 GLU B CA 1
ATOM 6433 C C . GLU B 1 337 ? -9.93 -0.411 13.227 1 93 337 GLU B C 1
ATOM 6435 O O . GLU B 1 337 ? -9.797 -0.63 14.438 1 93 337 GLU B O 1
ATOM 6440 N N . ARG B 1 338 ? -10.781 -0.983 12.508 1 88.31 338 ARG B N 1
ATOM 6441 C CA . ARG B 1 338 ? -11.734 -1.914 13.102 1 88.31 338 ARG B CA 1
ATOM 6442 C C . ARG B 1 338 ? -11.102 -3.285 13.32 1 88.31 338 ARG B C 1
ATOM 6444 O O . ARG B 1 338 ? -11.609 -4.094 14.094 1 88.31 338 ARG B O 1
ATOM 6451 N N . ASP B 1 339 ? -10.086 -3.494 12.578 1 83.31 339 ASP B N 1
ATOM 6452 C CA . ASP B 1 339 ? -9.445 -4.801 12.672 1 83.31 339 ASP B CA 1
ATOM 6453 C C . ASP B 1 339 ? -8.68 -4.949 13.984 1 83.31 339 ASP B C 1
ATOM 6455 O O . ASP B 1 339 ? -7.535 -4.496 14.094 1 83.31 339 ASP B O 1
ATOM 6459 N N . GLU B 1 340 ? -9.211 -5.668 14.867 1 75.19 340 GLU B N 1
ATOM 6460 C CA . GLU B 1 340 ? -8.656 -5.801 16.203 1 75.19 340 GLU B CA 1
ATOM 6461 C C . GLU B 1 340 ? -7.5 -6.801 16.234 1 75.19 340 GLU B C 1
ATOM 6463 O O . GLU B 1 340 ? -6.691 -6.801 17.172 1 75.19 340 GLU B O 1
ATOM 6468 N N . THR B 1 341 ? -7.387 -7.535 15.234 1 71.56 341 THR B N 1
ATOM 6469 C CA . THR B 1 341 ? -6.367 -8.578 15.211 1 71.56 341 THR B CA 1
ATOM 6470 C C . THR B 1 341 ? -4.992 -7.98 14.93 1 71.56 341 THR B C 1
ATOM 6472 O O . THR B 1 341 ? -4.004 -8.344 15.578 1 71.56 341 THR B O 1
ATOM 6475 N N . HIS B 1 342 ? -4.969 -7.07 14.188 1 67.25 342 HIS B N 1
ATOM 6476 C CA . HIS B 1 342 ? -3.678 -6.566 13.734 1 67.25 342 HIS B CA 1
ATOM 6477 C C . HIS B 1 342 ? -3.393 -5.184 14.305 1 67.25 342 HIS B C 1
ATOM 6479 O O . HIS B 1 342 ? -2.246 -4.727 14.297 1 67.25 342 HIS B O 1
ATOM 6485 N N . PHE B 1 343 ? -4.367 -4.648 14.766 1 65.44 343 PHE B N 1
ATOM 6486 C CA . PHE B 1 343 ? -4.238 -3.285 15.266 1 65.44 343 PHE B CA 1
ATOM 6487 C C . PHE B 1 343 ? -4.129 -3.271 16.781 1 65.44 343 PHE B C 1
ATOM 6489 O O . PHE B 1 343 ? -5.047 -2.822 17.469 1 65.44 343 PHE B O 1
ATOM 6496 N N . LYS B 1 344 ? -2.924 -3.805 17.297 1 71.69 344 LYS B N 1
ATOM 6497 C CA . LYS B 1 344 ? -2.682 -3.881 18.734 1 71.69 344 LYS B CA 1
ATOM 6498 C C . LYS B 1 344 ? -1.992 -2.619 19.25 1 71.69 344 LYS B C 1
ATOM 6500 O O . LYS B 1 344 ? -1.233 -1.98 18.516 1 71.69 344 LYS B O 1
ATOM 6505 N N . PRO B 1 345 ? -2.359 -2.273 20.516 1 75.62 345 PRO B N 1
ATOM 6506 C CA . PRO B 1 345 ? -1.686 -1.104 21.094 1 75.62 345 PRO B CA 1
ATOM 6507 C C . PRO B 1 345 ? -0.169 -1.273 21.156 1 75.62 345 PRO B C 1
ATOM 6509 O O . PRO B 1 345 ? 0.327 -2.4 21.234 1 75.62 345 PRO B O 1
ATOM 6512 N N . MET B 1 346 ? 0.514 -0.236 21.062 1 75.94 346 MET B N 1
ATOM 6513 C CA . MET B 1 346 ? 1.973 -0.246 21.125 1 75.94 346 MET B CA 1
ATOM 6514 C C . MET B 1 346 ? 2.453 0.043 22.547 1 75.94 346 MET B C 1
ATOM 6516 O O . MET B 1 346 ? 3.256 0.954 22.75 1 75.94 346 MET B O 1
ATOM 6520 N N . ILE B 1 347 ? 2.057 -0.753 23.406 1 74.5 347 ILE B N 1
ATOM 6521 C CA . ILE B 1 347 ? 2.275 -0.507 24.828 1 74.5 347 ILE B CA 1
ATOM 6522 C C . ILE B 1 347 ? 3.723 -0.827 25.203 1 74.5 347 ILE B C 1
ATOM 6524 O O . ILE B 1 347 ? 4.293 -0.215 26.109 1 74.5 347 ILE B O 1
ATOM 6528 N N . ASP B 1 348 ? 4.312 -1.729 24.5 1 73 348 ASP B N 1
ATOM 6529 C CA . ASP B 1 348 ? 5.637 -2.203 24.891 1 73 348 ASP B CA 1
ATOM 6530 C C . ASP B 1 348 ? 6.734 -1.408 24.188 1 73 348 ASP B C 1
ATOM 6532 O O . ASP B 1 348 ? 7.91 -1.781 24.25 1 73 348 ASP B O 1
ATOM 6536 N N . MET B 1 349 ? 6.281 -0.432 23.672 1 70.56 349 MET B N 1
ATOM 6537 C CA . MET B 1 349 ? 7.285 0.411 23.031 1 70.56 349 MET B CA 1
ATOM 6538 C C . MET B 1 349 ? 8.133 1.131 24.062 1 70.56 349 MET B C 1
ATOM 6540 O O . MET B 1 349 ? 7.629 1.549 25.109 1 70.56 349 MET B O 1
ATOM 6544 N N . ASP B 1 350 ? 9.414 0.921 23.922 1 62.97 350 ASP B N 1
ATOM 6545 C CA . ASP B 1 350 ? 10.328 1.665 24.781 1 62.97 350 ASP B CA 1
ATOM 6546 C C . ASP B 1 350 ? 10.32 3.152 24.438 1 62.97 350 ASP B C 1
ATOM 6548 O O . ASP B 1 350 ? 10.742 3.543 23.344 1 62.97 350 ASP B O 1
ATOM 6552 N N . MET B 1 351 ? 9.523 3.791 25.094 1 58.59 351 MET B N 1
ATOM 6553 C CA . MET B 1 351 ? 9.555 5.234 24.875 1 58.59 351 MET B CA 1
ATOM 6554 C C . MET B 1 351 ? 10.789 5.859 25.516 1 58.59 351 MET B C 1
ATOM 6556 O O . MET B 1 351 ? 10.828 6.062 26.719 1 58.59 351 MET B O 1
ATOM 6560 N N . VAL B 1 352 ? 12.008 5.578 25 1 49.03 352 VAL B N 1
ATOM 6561 C CA . VAL B 1 352 ? 13.336 5.91 25.516 1 49.03 352 VAL B CA 1
ATOM 6562 C C . VAL B 1 352 ? 13.281 7.238 26.266 1 49.03 352 VAL B C 1
ATOM 6564 O O . VAL B 1 352 ? 13.75 7.336 27.406 1 49.03 352 VAL B O 1
ATOM 6567 N N . SER B 1 353 ? 13.008 8.25 25.422 1 47.94 353 SER B N 1
ATOM 6568 C CA . SER B 1 353 ? 13.312 9.602 25.891 1 47.94 353 SER B CA 1
ATOM 6569 C C . SER B 1 353 ? 12.43 9.977 27.078 1 47.94 353 SER B C 1
ATOM 6571 O O . SER B 1 353 ? 12.703 10.969 27.766 1 47.94 353 SER B O 1
ATOM 6573 N N . VAL B 1 354 ? 11.367 9.109 27.281 1 54.44 354 VAL B N 1
ATOM 6574 C CA . VAL B 1 354 ? 10.43 9.633 28.266 1 54.44 354 VAL B CA 1
ATOM 6575 C C . VAL B 1 354 ? 10.258 8.633 29.406 1 54.44 354 VAL B C 1
ATOM 6577 O O . VAL B 1 354 ? 9.453 8.844 30.312 1 54.44 354 VAL B O 1
ATOM 6580 N N . ASN B 1 355 ? 11.047 7.484 29.469 1 51.22 355 ASN B N 1
ATOM 6581 C CA . ASN B 1 355 ? 10.852 6.359 30.375 1 51.22 355 ASN B CA 1
ATOM 6582 C C . ASN B 1 355 ? 10.938 6.793 31.828 1 51.22 355 ASN B C 1
ATOM 6584 O O . ASN B 1 355 ? 10.406 6.117 32.719 1 51.22 355 ASN B O 1
ATOM 6588 N N . HIS B 1 356 ? 11.211 8.18 31.859 1 64.44 356 HIS B N 1
ATOM 6589 C CA . HIS B 1 356 ? 11.305 8.492 33.281 1 64.44 356 HIS B CA 1
ATOM 6590 C C . HIS B 1 356 ? 10.32 9.594 33.656 1 64.44 356 HIS B C 1
ATOM 6592 O O . HIS B 1 356 ? 10.508 10.266 34.688 1 64.44 356 HIS B O 1
ATOM 6598 N N . GLU B 1 357 ? 9.281 9.516 32.781 1 81.12 357 GLU B N 1
ATOM 6599 C CA . GLU B 1 357 ? 8.336 10.578 33.125 1 81.1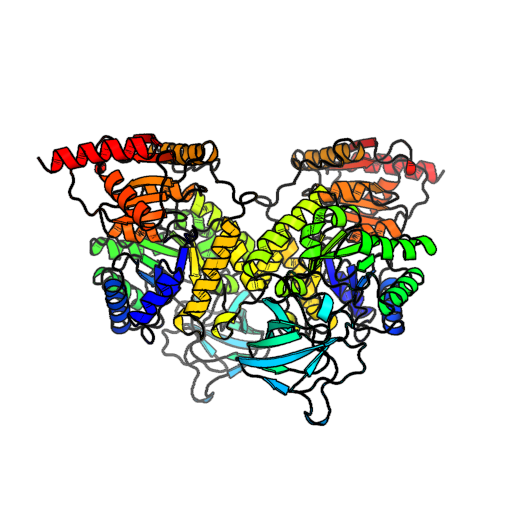2 357 GLU B CA 1
ATOM 6600 C C . GLU B 1 357 ? 7.043 10.008 33.688 1 81.12 357 GLU B C 1
ATOM 6602 O O . GLU B 1 357 ? 6.512 9.023 33.156 1 81.12 357 GLU B O 1
ATOM 6607 N N . ILE B 1 358 ? 6.559 10.578 34.719 1 83.25 358 ILE B N 1
ATOM 6608 C CA . ILE B 1 358 ? 5.332 10.18 35.406 1 83.25 358 ILE B CA 1
ATOM 6609 C C . ILE B 1 358 ? 4.176 10.164 34.406 1 83.25 358 ILE B C 1
ATOM 6611 O O . ILE B 1 358 ? 3.412 9.195 34.344 1 83.25 358 ILE B O 1
ATOM 6615 N N . THR B 1 359 ? 4.102 11.164 33.594 1 86.44 359 THR B N 1
ATOM 6616 C CA . THR B 1 359 ? 3.014 11.289 32.625 1 86.44 359 THR B CA 1
ATOM 6617 C C . THR B 1 359 ? 3.023 10.117 31.641 1 86.44 359 THR B C 1
ATOM 6619 O O . THR B 1 359 ? 1.967 9.586 31.297 1 86.44 359 THR B O 1
ATOM 6622 N N . ALA B 1 360 ? 4.176 9.703 31.234 1 86.69 360 ALA B N 1
ATOM 6623 C CA . ALA B 1 360 ? 4.309 8.586 30.297 1 86.69 360 ALA B CA 1
ATOM 6624 C C . ALA B 1 360 ? 3.818 7.285 30.922 1 86.69 360 ALA B C 1
ATOM 6626 O O . ALA B 1 360 ? 3.133 6.496 30.266 1 86.69 360 ALA B O 1
ATOM 6627 N N . GLN B 1 361 ? 4.215 7.102 32.156 1 86.88 361 GLN B N 1
ATOM 6628 C CA . GLN B 1 361 ? 3.809 5.891 32.844 1 86.88 361 GLN B CA 1
ATOM 6629 C C . GLN B 1 361 ? 2.293 5.848 33.031 1 86.88 361 GLN B C 1
ATOM 6631 O O . GLN B 1 361 ? 1.676 4.793 32.906 1 86.88 361 GLN B O 1
ATOM 6636 N N . LEU B 1 362 ? 1.748 6.953 33.375 1 88.5 362 LEU B N 1
ATOM 6637 C CA . LEU B 1 362 ? 0.304 7.016 33.562 1 88.5 362 LEU B CA 1
ATOM 6638 C C . LEU B 1 362 ? -0.437 6.762 32.25 1 88.5 362 LEU B C 1
ATOM 6640 O O . LEU B 1 362 ? -1.439 6.047 32.25 1 88.5 362 LEU B O 1
ATOM 6644 N N . ALA B 1 363 ? 0.073 7.383 31.219 1 90.62 363 ALA B N 1
ATOM 6645 C CA . ALA B 1 363 ? -0.521 7.16 29.906 1 90.62 363 ALA B CA 1
ATOM 6646 C C . ALA B 1 363 ? -0.462 5.684 29.531 1 90.62 363 ALA B C 1
ATOM 6648 O O . ALA B 1 363 ? -1.449 5.121 29.047 1 90.62 363 ALA B O 1
ATOM 6649 N N . ARG B 1 364 ? 0.679 5.051 29.75 1 89.44 364 ARG B N 1
ATOM 6650 C CA . ARG B 1 364 ? 0.858 3.627 29.469 1 89.44 364 ARG B CA 1
ATOM 6651 C C . ARG B 1 364 ? -0.136 2.787 30.266 1 89.44 364 ARG B C 1
ATOM 6653 O O . ARG B 1 364 ? -0.731 1.85 29.734 1 89.44 364 ARG B O 1
ATOM 6660 N N . SER B 1 365 ? -0.257 3.154 31.453 1 89.56 365 SER B N 1
ATOM 6661 C CA . SER B 1 365 ? -1.161 2.428 32.344 1 89.56 365 SER B CA 1
ATOM 6662 C C . SER B 1 365 ? -2.607 2.543 31.875 1 89.56 365 SER B C 1
ATOM 6664 O O . SER B 1 365 ? -3.357 1.566 31.906 1 89.56 365 SER B O 1
ATOM 6666 N N . ALA B 1 366 ? -2.953 3.725 31.5 1 92.69 366 ALA B N 1
ATOM 6667 C CA . ALA B 1 366 ? -4.312 3.943 31.016 1 92.69 366 ALA B CA 1
ATOM 6668 C C . ALA B 1 366 ? -4.59 3.115 29.75 1 92.69 366 ALA B C 1
ATOM 6670 O O . ALA B 1 366 ? -5.656 2.508 29.625 1 92.69 366 ALA B O 1
ATOM 6671 N N . VAL B 1 367 ? -3.629 3.055 28.875 1 92 367 VAL B N 1
ATOM 6672 C CA . VAL B 1 367 ? -3.785 2.301 27.625 1 92 367 VAL B CA 1
ATOM 6673 C C . VAL B 1 367 ? -3.826 0.805 27.938 1 92 367 VAL B C 1
ATOM 6675 O O . VAL B 1 367 ? -4.641 0.072 27.375 1 92 367 VAL B O 1
ATOM 6678 N N . ARG B 1 368 ? -2.975 0.364 28.797 1 89.5 368 ARG B N 1
ATOM 6679 C CA . ARG B 1 368 ? -2.973 -1.037 29.203 1 89.5 368 ARG B CA 1
ATOM 6680 C C . ARG B 1 368 ? -4.305 -1.426 29.828 1 89.5 368 ARG B C 1
ATOM 6682 O O . ARG B 1 368 ? -4.848 -2.494 29.547 1 89.5 368 ARG B O 1
ATOM 6689 N N . ALA B 1 369 ? -4.766 -0.566 30.672 1 90.94 369 ALA B N 1
ATOM 6690 C CA . ALA B 1 369 ? -6.055 -0.816 31.312 1 90.94 369 ALA B CA 1
ATOM 6691 C C . ALA B 1 369 ? -7.164 -0.962 30.281 1 90.94 369 ALA B C 1
ATOM 6693 O O . ALA B 1 369 ? -8.07 -1.783 30.438 1 90.94 369 ALA B O 1
ATOM 6694 N N . SER B 1 370 ? -7.098 -0.211 29.266 1 91.38 370 SER B N 1
ATOM 6695 C CA . SER B 1 370 ? -8.109 -0.228 28.219 1 91.38 370 SER B CA 1
ATOM 6696 C C . SER B 1 370 ? -8.055 -1.523 27.422 1 91.38 370 SER B C 1
ATOM 6698 O O . SER B 1 370 ? -9.023 -1.879 26.734 1 91.38 370 SER B O 1
ATOM 6700 N N . THR B 1 371 ? -6.98 -2.213 27.469 1 87.75 371 THR B N 1
ATOM 6701 C CA . THR B 1 371 ? -6.844 -3.502 26.797 1 87.75 371 THR B CA 1
ATOM 6702 C C . THR B 1 371 ? -7.379 -4.629 27.672 1 87.75 371 THR B C 1
ATOM 6704 O O . THR B 1 371 ? -7.91 -5.617 27.172 1 87.75 371 THR B O 1
ATOM 6707 N N . ASN B 1 372 ? -7.258 -4.453 28.953 1 89.12 372 ASN B N 1
ATOM 6708 C CA . ASN B 1 372 ? -7.57 -5.523 29.906 1 89.12 372 ASN B CA 1
ATOM 6709 C C . ASN B 1 372 ? -9.016 -5.441 30.375 1 89.12 372 ASN B C 1
ATOM 6711 O O . ASN B 1 372 ? -9.586 -6.441 30.812 1 89.12 372 ASN B O 1
ATOM 6715 N N . LEU B 1 373 ? -9.547 -4.23 30.359 1 91.44 373 LEU B N 1
ATOM 6716 C CA . LEU B 1 373 ? -10.906 -3.979 30.844 1 91.44 373 LEU B CA 1
ATOM 6717 C C . LEU B 1 373 ? -11.773 -3.391 29.734 1 91.44 373 LEU B C 1
ATOM 6719 O O . LEU B 1 373 ? -11.25 -2.836 28.766 1 91.44 373 LEU B O 1
ATOM 6723 N N . PRO B 1 374 ? -13.039 -3.557 29.828 1 92.56 374 PRO B N 1
ATOM 6724 C CA . PRO B 1 374 ? -13.93 -3.023 28.797 1 92.56 374 PRO B CA 1
ATOM 6725 C C . PRO B 1 374 ? -14.133 -1.516 28.906 1 92.56 374 PRO B C 1
ATOM 6727 O O . PRO B 1 374 ? -15.273 -1.05 28.969 1 92.56 374 PRO B O 1
ATOM 6730 N N . ILE B 1 375 ? -13.094 -0.867 28.984 1 93.69 375 ILE B N 1
ATOM 6731 C CA . ILE B 1 375 ? -13.109 0.591 29.016 1 93.69 375 ILE B CA 1
ATOM 6732 C C . ILE B 1 375 ? -13.594 1.138 27.672 1 93.69 375 ILE B C 1
ATOM 6734 O O . ILE B 1 375 ? -13.18 0.659 26.625 1 93.69 375 ILE B O 1
ATOM 6738 N N . LYS B 1 376 ? -14.43 2.152 27.734 1 93.31 376 LYS B N 1
ATOM 6739 C CA . LYS B 1 376 ? -15.016 2.684 26.516 1 93.31 376 LYS B CA 1
ATOM 6740 C C . LYS B 1 376 ? -14.219 3.887 26 1 93.31 376 LYS B C 1
ATOM 6742 O O . LYS B 1 376 ? -14.062 4.07 24.797 1 93.31 376 LYS B O 1
ATOM 6747 N N . TYR B 1 377 ? -13.805 4.746 26.953 1 93.88 377 TYR B N 1
ATOM 6748 C CA . TYR B 1 377 ? -13.062 5.949 26.609 1 93.88 377 TYR B CA 1
ATOM 6749 C C . TYR B 1 377 ? -11.953 6.227 27.625 1 93.88 377 TYR B C 1
ATOM 6751 O O . TYR B 1 377 ? -12.062 5.84 28.781 1 93.88 377 TYR B O 1
ATOM 6759 N N . VAL B 1 378 ? -10.922 6.816 27.172 1 94.94 378 VAL B N 1
ATOM 6760 C CA . VAL B 1 378 ? -9.922 7.43 28.031 1 94.94 378 VAL B CA 1
ATOM 6761 C C . VAL B 1 378 ? -10.133 8.945 28.078 1 94.94 378 VAL B C 1
ATOM 6763 O O . VAL B 1 378 ? -10.328 9.578 27.047 1 94.94 378 VAL B O 1
ATOM 6766 N N . VAL B 1 379 ? -10.164 9.508 29.281 1 94.31 379 VAL B N 1
ATOM 6767 C CA . VAL B 1 379 ? -10.422 10.938 29.422 1 94.31 379 VAL B CA 1
ATOM 6768 C C . VAL B 1 379 ? -9.266 11.602 30.156 1 94.31 379 VAL B C 1
ATOM 6770 O O . VAL B 1 379 ? -8.742 11.047 31.125 1 94.31 379 VAL B O 1
ATOM 6773 N N . LEU B 1 380 ? -8.867 12.727 29.672 1 94.44 380 LEU B N 1
ATOM 6774 C CA . LEU B 1 380 ? -7.832 13.5 30.344 1 94.44 380 LEU B CA 1
ATOM 6775 C C . LEU B 1 380 ? -8.109 15 30.234 1 94.44 380 LEU B C 1
ATOM 6777 O O . LEU B 1 380 ? -8.953 15.422 29.438 1 94.44 380 LEU B O 1
ATOM 6781 N N . ASP B 1 381 ? -7.523 15.766 31.109 1 91.25 381 ASP B N 1
ATOM 6782 C CA . ASP B 1 381 ? -7.445 17.219 30.953 1 91.25 381 ASP B CA 1
ATOM 6783 C C . ASP B 1 381 ? -6.02 17.656 30.625 1 91.25 381 ASP B C 1
ATOM 6785 O O . ASP B 1 381 ? -5.059 16.953 30.953 1 91.25 381 ASP B O 1
ATOM 6789 N N . THR B 1 382 ? -5.93 18.75 29.906 1 91.19 382 THR B N 1
ATOM 6790 C CA . THR B 1 382 ? -4.598 19.188 29.5 1 91.19 382 THR B CA 1
ATOM 6791 C C . THR B 1 382 ? -4.566 20.688 29.25 1 91.19 382 THR B C 1
ATOM 6793 O O . THR B 1 382 ? -5.531 21.25 28.734 1 91.19 382 THR B O 1
ATOM 6796 N N . LYS B 1 383 ? -3.508 21.297 29.672 1 88.81 383 LYS B N 1
ATOM 6797 C CA . LYS B 1 383 ? -3.279 22.719 29.422 1 88.81 383 LYS B CA 1
ATOM 6798 C C . LYS B 1 383 ? -2.471 22.906 28.141 1 88.81 383 LYS B C 1
ATOM 6800 O O . LYS B 1 383 ? -2.783 23.797 27.328 1 88.81 383 LYS B O 1
ATOM 6805 N N . THR B 1 384 ? -1.513 22.078 27.906 1 90.62 384 THR B N 1
ATOM 6806 C CA . THR B 1 384 ? -0.576 22.297 26.812 1 90.62 384 THR B CA 1
ATOM 6807 C C . THR B 1 384 ? -0.752 21.25 25.719 1 90.62 384 THR B C 1
ATOM 6809 O O . THR B 1 384 ? -0.249 21.406 24.609 1 90.62 384 THR B O 1
ATOM 6812 N N . GLY B 1 385 ? -1.447 20.172 26 1 92.5 385 GLY B N 1
ATOM 6813 C CA . GLY B 1 385 ? -1.601 19.078 25.062 1 92.5 385 GLY B CA 1
ATOM 6814 C C . GLY B 1 385 ? -0.601 17.969 25.266 1 92.5 385 GLY B C 1
ATOM 6815 O O . GLY B 1 385 ? -0.692 16.906 24.641 1 92.5 385 GLY B O 1
ATOM 6816 N N . ARG B 1 386 ? 0.296 18.078 26.25 1 90.38 386 ARG B N 1
ATOM 6817 C CA . ARG B 1 386 ? 1.4 17.156 26.469 1 90.38 386 ARG B CA 1
ATOM 6818 C C . ARG B 1 386 ? 0.884 15.758 26.797 1 90.38 386 ARG B C 1
ATOM 6820 O O . ARG B 1 386 ? 1.314 14.773 26.203 1 90.38 386 ARG B O 1
ATOM 6827 N N . THR B 1 387 ? -0.027 15.625 27.734 1 90.25 387 THR B N 1
ATOM 6828 C CA . THR B 1 387 ? -0.547 14.32 28.141 1 90.25 387 THR B CA 1
ATOM 6829 C C . THR B 1 387 ? -1.288 13.656 26.984 1 90.25 387 THR B C 1
ATOM 6831 O O . THR B 1 387 ? -1.223 12.43 26.828 1 90.25 387 THR B O 1
ATOM 6834 N N . GLY B 1 388 ? -2.002 14.453 26.25 1 93.94 388 GLY B N 1
ATOM 6835 C CA . GLY B 1 388 ? -2.676 13.922 25.078 1 93.94 388 GLY B CA 1
ATOM 6836 C C . GLY B 1 388 ? -1.726 13.297 24.062 1 93.94 388 GLY B C 1
ATOM 6837 O O . GLY B 1 388 ? -2.027 12.258 23.484 1 93.94 388 GLY B O 1
ATOM 6838 N N . ARG B 1 389 ? -0.545 13.852 23.922 1 94.31 389 ARG B N 1
ATOM 6839 C CA . ARG B 1 389 ? 0.455 13.352 22.969 1 94.31 389 ARG B CA 1
ATOM 6840 C C . ARG B 1 389 ? 1.036 12.023 23.438 1 94.31 389 ARG B C 1
ATOM 6842 O O . ARG B 1 389 ? 1.351 11.156 22.625 1 94.31 389 ARG B O 1
ATOM 6849 N N . TYR B 1 390 ? 1.162 11.883 24.734 1 91.06 390 TYR B N 1
ATOM 6850 C CA . TYR B 1 390 ? 1.636 10.617 25.281 1 91.06 390 TYR B CA 1
ATOM 6851 C C . TYR B 1 390 ? 0.625 9.5 25.031 1 91.06 390 TYR B C 1
ATOM 6853 O O . TYR B 1 390 ? 0.993 8.406 24.609 1 91.06 390 TYR B O 1
ATOM 6861 N N . LEU B 1 391 ? -0.59 9.82 25.281 1 93.19 391 LEU B N 1
ATOM 6862 C CA . LEU B 1 391 ? -1.627 8.812 25.062 1 93.19 391 LEU B CA 1
ATOM 6863 C C . LEU B 1 391 ? -1.73 8.445 23.594 1 93.19 391 LEU B C 1
ATOM 6865 O O . LEU B 1 391 ? -1.896 7.273 23.25 1 93.19 391 LEU B O 1
ATOM 6869 N N . ALA B 1 392 ? -1.577 9.453 22.734 1 94.88 392 ALA B N 1
ATOM 6870 C CA . ALA B 1 392 ? -1.622 9.219 21.281 1 94.88 392 ALA B CA 1
ATOM 6871 C C . ALA B 1 392 ? -0.468 8.328 20.844 1 94.88 392 ALA B C 1
ATOM 6873 O O . ALA B 1 392 ? -0.63 7.492 19.953 1 94.88 392 ALA B O 1
ATOM 6874 N N . ALA B 1 393 ? 0.68 8.453 21.469 1 92.81 393 ALA B N 1
ATOM 6875 C CA . ALA B 1 393 ? 1.888 7.738 21.078 1 92.81 393 ALA B CA 1
ATOM 6876 C C . ALA B 1 393 ? 1.745 6.242 21.328 1 92.81 393 ALA B C 1
ATOM 6878 O O . ALA B 1 393 ? 2.275 5.418 20.578 1 92.81 393 ALA B O 1
ATOM 6879 N N . PHE B 1 394 ? 0.976 5.871 22.297 1 91.38 394 PHE B N 1
ATOM 6880 C CA . PHE B 1 394 ? 0.849 4.461 22.641 1 91.38 394 PHE B CA 1
ATOM 6881 C C . PHE B 1 394 ? -0.152 3.764 21.734 1 91.38 394 PHE B C 1
ATOM 6883 O O . PHE B 1 394 ? -0.284 2.539 21.766 1 91.38 394 PHE B O 1
ATOM 6890 N N . ARG B 1 395 ? -0.828 4.543 20.938 1 93.25 395 ARG B N 1
ATOM 6891 C CA . ARG B 1 395 ? -1.724 4.035 19.906 1 93.25 395 ARG B CA 1
ATOM 6892 C C . ARG B 1 395 ? -2.725 3.045 20.484 1 93.25 395 ARG B C 1
ATOM 6894 O O . ARG B 1 395 ? -2.893 1.942 19.953 1 93.25 395 ARG B O 1
ATOM 6901 N N . GLY B 1 396 ? -3.381 3.5 21.516 1 90.12 396 GLY B N 1
ATOM 6902 C CA . GLY B 1 396 ? -4.398 2.668 22.141 1 90.12 396 GLY B CA 1
ATOM 6903 C C . GLY B 1 396 ? -5.609 2.443 21.25 1 90.12 396 GLY B C 1
ATOM 6904 O O . GLY B 1 396 ? -5.809 3.164 20.266 1 90.12 396 GLY B O 1
ATOM 6905 N N . ARG B 1 397 ? -6.438 1.515 21.609 1 89.12 397 ARG B N 1
ATOM 6906 C CA . ARG B 1 397 ? -7.605 1.146 20.828 1 89.12 397 ARG B CA 1
ATOM 6907 C C . ARG B 1 397 ? -8.773 2.092 21.094 1 89.12 397 ARG B C 1
ATOM 6909 O O . ARG B 1 397 ? -9.641 2.275 20.234 1 89.12 397 ARG B O 1
ATOM 6916 N N . LYS B 1 398 ? -8.742 2.67 22.219 1 91.31 398 LYS B N 1
ATOM 6917 C CA . LYS B 1 398 ? -9.891 3.477 22.609 1 91.31 398 LYS B CA 1
ATOM 6918 C C . LYS B 1 398 ? -9.648 4.957 22.344 1 91.31 398 LYS B C 1
ATOM 6920 O O . LYS B 1 398 ? -8.508 5.426 22.406 1 91.31 398 LYS B O 1
ATOM 6925 N N . THR B 1 399 ? -10.727 5.609 22.047 1 93.06 399 THR B N 1
ATOM 6926 C CA . THR B 1 399 ? -10.672 7.047 21.812 1 93.06 399 THR B CA 1
ATOM 6927 C C . THR B 1 399 ? -10.266 7.797 23.078 1 93.06 399 THR B C 1
ATOM 6929 O O . THR B 1 399 ? -10.734 7.477 24.172 1 93.06 399 THR B O 1
ATOM 6932 N N . VAL B 1 400 ? -9.414 8.766 22.938 1 95 400 VAL B N 1
ATOM 6933 C CA . VAL B 1 400 ? -8.969 9.617 24.031 1 95 400 VAL B CA 1
ATOM 6934 C C . VAL B 1 400 ? -9.688 10.969 23.953 1 95 400 VAL B C 1
ATOM 6936 O O . VAL B 1 400 ? -9.555 11.695 22.969 1 95 400 VAL B O 1
ATOM 6939 N N . MET B 1 401 ? -10.438 11.242 24.953 1 94.75 401 MET B N 1
ATOM 6940 C CA . MET B 1 401 ? -11.062 12.555 25.094 1 94.75 401 MET B CA 1
ATOM 6941 C C . MET B 1 401 ? -10.164 13.508 25.875 1 94.75 401 MET B C 1
ATOM 6943 O O . MET B 1 401 ? -9.953 13.32 27.078 1 94.75 401 MET B O 1
ATOM 6947 N N . ALA B 1 402 ? -9.695 14.539 25.234 1 95.31 402 ALA B N 1
ATOM 6948 C CA . ALA B 1 402 ? -8.805 15.492 25.891 1 95.31 402 ALA B CA 1
ATOM 6949 C C . ALA B 1 402 ? -9.508 16.812 26.156 1 95.31 402 ALA B C 1
ATOM 6951 O O . ALA B 1 402 ? -9.766 17.594 25.219 1 95.31 402 ALA B O 1
ATOM 6952 N N . VAL B 1 403 ? -9.828 17.062 27.375 1 93.56 403 VAL B N 1
ATOM 6953 C CA . VAL B 1 403 ? -10.43 18.344 27.75 1 93.56 403 VAL B CA 1
ATOM 6954 C C . VAL B 1 403 ? -9.344 19.406 27.859 1 93.56 403 VAL B C 1
ATOM 6956 O O . VAL B 1 403 ? -8.492 19.344 28.75 1 93.56 403 VAL B O 1
ATOM 6959 N N . CYS B 1 404 ? -9.414 20.406 26.969 1 93.38 404 CYS B N 1
ATOM 6960 C CA . CYS B 1 404 ? -8.375 21.422 26.844 1 93.38 404 CYS B CA 1
ATOM 6961 C C . CYS B 1 404 ? -8.797 22.719 27.516 1 93.38 404 CYS B C 1
ATOM 6963 O O . CYS B 1 404 ? -9.945 23.156 27.359 1 93.38 404 CYS B O 1
ATOM 6965 N N . TYR B 1 405 ? -7.859 23.375 28.172 1 89.75 405 TYR B N 1
ATOM 6966 C CA . TYR B 1 405 ? -8.133 24.625 28.859 1 89.75 405 TYR B CA 1
ATOM 6967 C C . TYR B 1 405 ? -7.941 25.812 27.922 1 89.75 405 TYR B C 1
ATOM 6969 O O . TYR B 1 405 ? -8.414 26.922 28.203 1 89.75 405 TYR B O 1
ATOM 6977 N N . GLN B 1 406 ? -7.242 25.547 26.859 1 91.81 406 GLN B N 1
ATOM 6978 C CA . GLN B 1 406 ? -6.949 26.578 25.875 1 91.81 406 GLN B CA 1
ATOM 6979 C C . GLN B 1 406 ? -7.273 26.109 24.469 1 91.81 406 GLN B C 1
ATOM 6981 O O . GLN B 1 406 ? -7.102 24.938 24.141 1 91.81 406 GLN B O 1
ATOM 6986 N N . LEU B 1 407 ? -7.672 27.062 23.656 1 94.62 407 LEU B N 1
ATOM 6987 C CA . LEU B 1 407 ? -7.996 26.781 22.25 1 94.62 407 LEU B CA 1
ATOM 6988 C C . LEU B 1 407 ? -6.777 26.25 21.516 1 94.62 407 LEU B C 1
ATOM 6990 O O . LEU B 1 407 ? -6.898 25.344 20.688 1 94.62 407 LEU B O 1
ATOM 6994 N N . HIS B 1 408 ? -5.656 26.812 21.844 1 94.88 408 HIS B N 1
ATOM 6995 C CA . HIS B 1 408 ? -4.426 26.375 21.188 1 94.88 408 HIS B CA 1
ATOM 6996 C C . HIS B 1 408 ? -4.18 24.891 21.391 1 94.88 408 HIS B C 1
ATOM 6998 O O . HIS B 1 408 ? -3.828 24.172 20.453 1 94.88 408 HIS B O 1
ATOM 7004 N N . ALA B 1 409 ? -4.395 24.406 22.609 1 95 409 ALA B N 1
ATOM 7005 C CA . ALA B 1 409 ? -4.203 22.984 22.906 1 95 409 ALA B CA 1
ATOM 7006 C C . ALA B 1 409 ? -5.211 22.125 22.156 1 95 409 ALA B C 1
ATOM 7008 O O . ALA B 1 409 ? -4.871 21.047 21.672 1 95 409 ALA B O 1
ATOM 7009 N N . GLN B 1 410 ? -6.422 22.625 22.062 1 96.19 410 GLN B N 1
ATOM 7010 C CA . GLN B 1 410 ? -7.449 21.906 21.312 1 96.19 410 GLN B CA 1
ATOM 7011 C C . GLN B 1 410 ? -7.043 21.719 19.859 1 96.19 410 GLN B C 1
ATOM 7013 O O . GLN B 1 410 ? -7.145 20.625 19.312 1 96.19 410 GLN B O 1
ATOM 7018 N N . ARG B 1 411 ? -6.496 22.781 19.266 1 97.62 411 ARG B N 1
ATOM 7019 C CA . ARG B 1 411 ? -6.164 22.766 17.844 1 97.62 411 ARG B CA 1
ATOM 7020 C C . ARG B 1 411 ? -4.934 21.906 17.578 1 97.62 411 ARG B C 1
ATOM 7022 O O . ARG B 1 411 ? -4.91 21.125 16.625 1 97.62 411 ARG B O 1
ATOM 7029 N N . ILE B 1 412 ? -3.936 21.969 18.422 1 97.25 412 ILE B N 1
ATOM 7030 C CA . ILE B 1 412 ? -2.721 21.203 18.125 1 97.25 412 ILE B CA 1
ATOM 7031 C C . ILE B 1 412 ? -2.982 19.719 18.328 1 97.25 412 ILE B C 1
ATOM 7033 O O . ILE B 1 412 ? -2.445 18.891 17.578 1 97.25 412 ILE B O 1
ATOM 7037 N N . LEU B 1 413 ? -3.863 19.312 19.234 1 97.5 413 LEU B N 1
ATOM 7038 C CA . LEU B 1 413 ? -4.152 17.906 19.516 1 97.5 413 LEU B CA 1
ATOM 7039 C C . LEU B 1 413 ? -5.07 17.328 18.453 1 97.5 413 LEU B C 1
ATOM 7041 O O . LEU B 1 413 ? -5.223 16.109 18.359 1 97.5 413 LEU B O 1
ATOM 7045 N N . ALA B 1 414 ? -5.641 18.172 17.641 1 97.38 414 ALA B N 1
ATOM 7046 C CA . ALA B 1 414 ? -6.5 17.703 16.562 1 97.38 414 ALA B CA 1
ATOM 7047 C C . ALA B 1 414 ? -5.695 16.922 15.523 1 97.38 414 ALA B C 1
ATOM 7049 O O . ALA B 1 414 ? -6.266 16.188 14.719 1 97.38 414 ALA B O 1
ATOM 7050 N N . LEU B 1 415 ? -4.379 17.016 15.602 1 98 415 LEU B N 1
ATOM 7051 C CA . LEU B 1 415 ? -3.494 16.312 14.68 1 98 415 LEU B CA 1
ATOM 7052 C C . LEU B 1 415 ? -2.992 15.008 15.297 1 98 415 LEU B C 1
ATOM 7054 O O . LEU B 1 415 ? -2.242 14.266 14.664 1 98 415 LEU B O 1
ATOM 7058 N N . SER B 1 416 ? -3.432 14.688 16.5 1 97.62 416 SER B N 1
ATOM 7059 C CA . SER B 1 416 ? -2.887 13.547 17.234 1 97.62 416 SER B CA 1
ATOM 7060 C C . SER B 1 416 ? -3.773 12.32 17.078 1 97.62 416 SER B C 1
ATOM 7062 O O . SER B 1 416 ? -4.992 12.398 17.25 1 97.62 416 SER B O 1
ATOM 7064 N N . TYR B 1 417 ? -3.211 11.188 16.844 1 96.88 417 TYR B N 1
ATOM 7065 C CA . TYR B 1 417 ? -3.865 9.898 16.641 1 96.88 417 TYR B CA 1
ATOM 7066 C C . TYR B 1 417 ? -4.797 9.57 17.797 1 96.88 417 TYR B C 1
ATOM 7068 O O . TYR B 1 417 ? -4.375 9.555 18.953 1 96.88 417 TYR B O 1
ATOM 7076 N N . GLY B 1 418 ? -6.062 9.375 17.531 1 95.56 418 GLY B N 1
ATOM 7077 C CA . GLY B 1 418 ? -7.016 8.82 18.469 1 95.56 418 GLY B CA 1
ATOM 7078 C C . GLY B 1 418 ? -7.492 9.82 19.516 1 95.56 418 GLY B C 1
ATOM 7079 O O . GLY B 1 418 ? -8.227 9.469 20.438 1 95.56 418 GLY B O 1
ATOM 7080 N N . VAL B 1 419 ? -7.109 11.078 19.391 1 96.5 419 VAL B N 1
ATOM 7081 C CA . VAL B 1 419 ? -7.457 12.094 20.375 1 96.5 419 VAL B CA 1
ATOM 7082 C C . VAL B 1 419 ? -8.594 12.961 19.859 1 96.5 419 VAL B C 1
ATOM 7084 O O . VAL B 1 419 ? -8.57 13.398 18.703 1 96.5 419 VAL B O 1
ATOM 7087 N N . VAL B 1 420 ? -9.578 13.109 20.625 1 94.94 420 VAL B N 1
ATOM 7088 C CA . VAL B 1 420 ? -10.648 14.07 20.375 1 94.94 420 VAL B CA 1
ATOM 7089 C C . VAL B 1 420 ? -10.539 15.227 21.375 1 94.94 420 VAL B C 1
ATOM 7091 O O . VAL B 1 420 ? -10.969 15.109 22.516 1 94.94 420 VAL B O 1
ATOM 7094 N N . PRO B 1 421 ? -10.016 16.359 20.906 1 95.94 421 PRO B N 1
ATOM 7095 C CA . PRO B 1 421 ? -9.875 17.5 21.812 1 95.94 421 PRO B CA 1
ATOM 7096 C C . PRO B 1 421 ? -11.18 18.266 22.016 1 95.94 421 PRO B C 1
ATOM 7098 O O . PRO B 1 421 ? -11.898 18.531 21.047 1 95.94 421 PRO B O 1
ATOM 7101 N N . ILE B 1 422 ? -11.461 18.562 23.266 1 92.69 422 ILE B N 1
ATOM 7102 C CA . ILE B 1 422 ? -12.641 19.312 23.656 1 92.69 422 ILE B CA 1
ATOM 7103 C C . ILE B 1 422 ? -12.219 20.562 24.438 1 92.69 422 ILE B C 1
ATOM 7105 O O . ILE B 1 422 ? -11.391 20.484 25.328 1 92.69 422 ILE B O 1
ATOM 7109 N N . LEU B 1 423 ? -12.797 21.703 23.984 1 91.69 423 LEU B N 1
ATOM 7110 C CA . LEU B 1 423 ? -12.492 22.922 24.734 1 91.69 423 LEU B CA 1
ATOM 7111 C C . LEU B 1 423 ? -13.375 23.031 25.969 1 91.69 423 LEU B C 1
ATOM 7113 O O . LEU B 1 423 ? -14.594 22.828 25.891 1 91.69 423 LEU B O 1
ATOM 7117 N N . ARG B 1 424 ? -12.766 23.312 27.062 1 85.06 424 ARG B N 1
ATOM 7118 C CA . ARG B 1 424 ? -13.477 23.453 28.328 1 85.06 424 ARG B CA 1
ATOM 7119 C C . ARG B 1 424 ? -14.445 24.641 28.297 1 85.06 424 ARG B C 1
ATOM 7121 O O . ARG B 1 424 ? -14.094 25.719 27.812 1 85.06 424 ARG B O 1
ATOM 7128 N N . ASN B 1 425 ? -15.648 24.531 28.594 1 71.12 425 ASN B N 1
ATOM 7129 C CA . ASN B 1 425 ? -16.672 25.578 28.641 1 71.12 425 ASN B CA 1
ATOM 7130 C C . ASN B 1 425 ? -16.797 26.188 30.031 1 71.12 425 ASN B C 1
ATOM 7132 O O . ASN B 1 425 ? -17.078 27.375 30.172 1 71.12 425 ASN B O 1
ATOM 7136 N N . GLN B 1 426 ? -16.625 25.406 31.016 1 61.69 426 GLN B N 1
ATOM 7137 C CA . GLN B 1 426 ? -17.062 25.812 32.344 1 61.69 426 GLN B CA 1
ATOM 7138 C C . GLN B 1 426 ? -15.891 26.266 33.219 1 61.69 426 GLN B C 1
ATOM 7140 O O . GLN B 1 426 ? -14.797 25.703 33.125 1 61.69 426 GLN B O 1
ATOM 7145 N N . GLU B 1 427 ? -15.992 27.422 33.625 1 60.12 427 GLU B N 1
ATOM 7146 C CA . GLU B 1 427 ? -15.039 27.984 34.594 1 60.12 427 GLU B CA 1
ATOM 7147 C C . GLU B 1 427 ? -15.141 27.281 35.938 1 60.12 427 GLU B C 1
ATOM 7149 O O . GLU B 1 427 ? -15.719 27.828 36.875 1 60.12 427 GLU B O 1
ATOM 7154 N N . LEU B 1 428 ? -15.383 26.094 35.906 1 58.28 428 LEU B N 1
ATOM 7155 C CA . LEU B 1 428 ? -15.516 25.5 37.25 1 58.28 428 LEU B CA 1
ATOM 7156 C C . LEU B 1 428 ? -14.141 25.172 37.812 1 58.28 428 LEU B C 1
ATOM 7158 O O . LEU B 1 428 ? -13.227 24.797 37.094 1 58.28 428 LEU B O 1
ATOM 7162 N N . SER B 1 429 ? -13.922 25.516 39.031 1 59.53 429 SER B N 1
ATOM 7163 C CA . SER B 1 429 ? -12.648 25.422 39.719 1 59.53 429 SER B CA 1
ATOM 7164 C C . SER B 1 429 ? -12.383 24.016 40.219 1 59.53 429 SER B C 1
ATOM 7166 O O . SER B 1 429 ? -11.289 23.703 40.688 1 59.53 429 SER B O 1
ATOM 7168 N N . ASP B 1 430 ? -13.336 23.094 40.062 1 62.5 430 ASP B N 1
ATOM 7169 C CA . ASP B 1 430 ? -13.109 21.797 40.688 1 62.5 430 ASP B CA 1
ATOM 7170 C C . ASP B 1 430 ? -12.219 20.922 39.812 1 62.5 430 ASP B C 1
ATOM 7172 O O . ASP B 1 430 ? -12.258 21.016 38.562 1 62.5 430 ASP B O 1
ATOM 7176 N N . ARG B 1 431 ? -11.438 20.062 40.562 1 65.75 431 ARG B N 1
ATOM 7177 C CA . ARG B 1 431 ? -10.461 19.172 39.969 1 65.75 431 ARG B CA 1
ATOM 7178 C C . ARG B 1 431 ? -11.125 18.234 38.969 1 65.75 431 ARG B C 1
ATOM 7180 O O . ARG B 1 431 ? -10.477 17.781 38 1 65.75 431 ARG B O 1
ATOM 7187 N N . TYR B 1 432 ? -12.328 17.922 39.156 1 70.81 432 TYR B N 1
ATOM 7188 C CA . TYR B 1 432 ? -12.992 16.922 38.344 1 70.81 432 TYR B CA 1
ATOM 7189 C C . TYR B 1 432 ? -13.969 17.562 37.375 1 70.81 432 TYR B C 1
ATOM 7191 O O . TYR B 1 432 ? -14.68 16.875 36.625 1 70.81 432 TYR B O 1
ATOM 7199 N N . HIS B 1 433 ? -13.875 18.734 37.281 1 78.44 433 HIS B N 1
ATOM 7200 C CA . HIS B 1 433 ? -14.844 19.469 36.469 1 78.44 433 HIS B CA 1
ATOM 7201 C C . HIS B 1 433 ? -14.695 19.109 34.969 1 78.44 433 HIS B C 1
ATOM 7203 O O . HIS B 1 433 ? -15.664 19.156 34.219 1 78.44 433 HIS B O 1
ATOM 7209 N N . PHE B 1 434 ? -13.445 18.719 34.656 1 84.69 434 PHE B N 1
ATOM 7210 C CA . PHE B 1 434 ? -13.242 18.391 33.25 1 84.69 434 PHE B CA 1
ATOM 7211 C C . PHE B 1 434 ? -14.039 17.156 32.844 1 84.69 434 PHE B C 1
ATOM 7213 O O . PHE B 1 434 ? -14.383 16.984 31.688 1 84.69 434 PHE B O 1
ATOM 7220 N N . LEU B 1 435 ? -14.445 16.359 33.781 1 87.81 435 LEU B N 1
ATOM 7221 C CA . LEU B 1 435 ? -15.242 15.18 33.5 1 87.81 435 LEU B CA 1
ATOM 7222 C C . LEU B 1 435 ? -16.672 15.555 33.125 1 87.81 435 LEU B C 1
ATOM 7224 O O . LEU B 1 435 ? -17.344 14.828 32.375 1 87.81 435 LEU B O 1
ATOM 7228 N N . VAL B 1 436 ? -17.078 16.656 33.688 1 85.56 436 VAL B N 1
ATOM 7229 C CA . VAL B 1 436 ? -18.391 17.156 33.344 1 85.56 436 VAL B CA 1
ATOM 7230 C C . VAL B 1 436 ? -18.438 17.5 31.859 1 85.56 436 VAL B C 1
ATOM 7232 O O . VAL B 1 436 ? -19.344 17.062 31.141 1 85.56 436 VAL B O 1
ATOM 7235 N N . ASP B 1 437 ? -17.422 18.219 31.469 1 87.44 437 ASP B N 1
ATOM 7236 C CA . ASP B 1 437 ? -17.328 18.609 30.062 1 87.44 437 ASP B CA 1
ATOM 7237 C C . ASP B 1 437 ? -17.25 17.391 29.156 1 87.44 437 ASP B C 1
ATOM 7239 O O . ASP B 1 437 ? -17.906 17.328 28.109 1 87.44 437 ASP B O 1
ATOM 7243 N N . ALA B 1 438 ? -16.422 16.422 29.531 1 89.38 438 ALA B N 1
ATOM 7244 C CA . ALA B 1 438 ? -16.219 15.219 28.719 1 89.38 438 ALA B CA 1
ATOM 7245 C C . ALA B 1 438 ? -17.531 14.438 28.578 1 89.38 438 ALA B C 1
ATOM 7247 O O . ALA B 1 438 ? -17.875 14 27.484 1 89.38 438 ALA B O 1
ATOM 7248 N N . LEU B 1 439 ? -18.234 14.297 29.641 1 88.62 439 LEU B N 1
ATOM 7249 C CA . LEU B 1 439 ? -19.469 13.531 29.609 1 88.62 439 LEU B CA 1
ATOM 7250 C C . LEU B 1 439 ? -20.547 14.258 28.812 1 88.62 439 LEU B C 1
ATOM 7252 O O . LEU B 1 439 ? -21.344 13.617 28.125 1 88.62 439 LEU B O 1
ATOM 7256 N N . GLU B 1 440 ? -20.594 15.5 29.016 1 86.31 440 GLU B N 1
ATOM 7257 C CA . GLU B 1 440 ? -21.562 16.281 28.25 1 86.31 440 GLU B CA 1
ATOM 7258 C C . GLU B 1 440 ? -21.328 16.125 26.75 1 86.31 440 GLU B C 1
ATOM 7260 O O . GLU B 1 440 ? -22.281 15.992 25.969 1 86.31 440 GLU B O 1
ATOM 7265 N N . PHE B 1 441 ? -20.109 16.156 26.391 1 87.31 441 PHE B N 1
ATOM 7266 C CA . PHE B 1 441 ? -19.75 15.977 24.984 1 87.31 441 PHE B CA 1
ATOM 7267 C C . PHE B 1 441 ? -20.141 14.594 24.5 1 87.31 441 PHE B C 1
ATOM 7269 O O . PHE B 1 441 ? -20.734 14.453 23.438 1 87.31 441 PHE B O 1
ATOM 7276 N N . LEU B 1 442 ? -19.797 13.578 25.203 1 88.19 442 LEU B N 1
ATOM 7277 C CA . LEU B 1 442 ? -20.047 12.195 24.828 1 88.19 442 LEU B CA 1
ATOM 7278 C C . LEU B 1 442 ? -21.547 11.914 24.734 1 88.19 442 LEU B C 1
ATOM 7280 O O . LEU B 1 442 ? -21.984 11.172 23.844 1 88.19 442 LEU B O 1
ATOM 7284 N N . ASP B 1 443 ? -22.281 12.523 25.547 1 85.94 443 ASP B N 1
ATOM 7285 C CA . ASP B 1 443 ? -23.719 12.297 25.578 1 85.94 443 ASP B CA 1
ATOM 7286 C C . ASP B 1 443 ? -24.391 12.867 24.328 1 85.94 443 ASP B C 1
ATOM 7288 O O . ASP B 1 443 ? -25.469 12.414 23.938 1 85.94 443 ASP B O 1
ATOM 7292 N N . GLN B 1 444 ? -23.781 13.766 23.781 1 83.5 444 GLN B N 1
ATOM 7293 C CA . GLN B 1 444 ? -24.328 14.352 22.562 1 83.5 444 GLN B CA 1
ATOM 7294 C C . GLN B 1 444 ? -24.188 13.391 21.391 1 83.5 444 GLN B C 1
ATOM 7296 O O . GLN B 1 444 ? -24.984 13.438 20.438 1 83.5 444 GLN B O 1
ATOM 7301 N N . TYR B 1 445 ? -23.25 12.555 21.469 1 77.62 445 TYR B N 1
ATOM 7302 C CA . TYR B 1 445 ? -22.953 11.758 20.281 1 77.62 445 TYR B CA 1
ATOM 7303 C C . TYR B 1 445 ? -23.25 10.281 20.531 1 77.62 445 TYR B C 1
ATOM 7305 O O . TYR B 1 445 ? -23.562 9.547 19.594 1 77.62 445 TYR B O 1
ATOM 7313 N N . ARG B 1 446 ? -22.953 9.828 21.719 1 76 446 ARG B N 1
ATOM 7314 C CA . ARG B 1 446 ? -23.172 8.422 22.031 1 76 446 ARG B CA 1
ATOM 7315 C C . ARG B 1 446 ? -23.75 8.266 23.438 1 76 446 ARG B C 1
ATOM 7317 O O . ARG B 1 446 ? -23.266 8.898 24.391 1 76 446 ARG B O 1
ATOM 7324 N N . LYS B 1 447 ? -24.609 7.465 23.406 1 77.5 447 LYS B N 1
ATOM 7325 C CA . LYS B 1 447 ? -25.219 7.195 24.703 1 77.5 447 LYS B CA 1
ATOM 7326 C C . LYS B 1 447 ? -24.375 6.207 25.516 1 77.5 447 LYS B C 1
ATOM 7328 O O . LYS B 1 447 ? -24.047 5.117 25.031 1 77.5 447 LYS B O 1
ATOM 7333 N N . LEU B 1 448 ? -23.891 6.73 26.672 1 88.88 448 LEU B N 1
ATOM 7334 C CA . LEU B 1 448 ? -23.141 5.871 27.578 1 88.88 448 LEU B CA 1
ATOM 7335 C C . LEU B 1 448 ? -24.062 5.223 28.594 1 88.88 448 LEU B C 1
ATOM 7337 O O . LEU B 1 448 ? -25 5.855 29.094 1 88.88 448 LEU B O 1
ATOM 7341 N N . ASP B 1 449 ? -23.797 4.027 28.812 1 91.81 449 ASP B N 1
ATOM 7342 C CA . ASP B 1 449 ? -24.5 3.318 29.875 1 91.81 449 ASP B CA 1
ATOM 7343 C C . ASP B 1 449 ? -23.828 3.535 31.234 1 91.81 449 ASP B C 1
ATOM 7345 O O . ASP B 1 449 ? -22.625 3.766 31.297 1 91.81 449 ASP B O 1
ATOM 7349 N N . ASP B 1 450 ? -24.594 3.365 32.219 1 91.06 450 ASP B N 1
ATOM 7350 C CA . ASP B 1 450 ? -24.125 3.586 33.562 1 91.06 450 ASP B CA 1
ATOM 7351 C C . ASP B 1 450 ? -22.984 2.623 33.906 1 91.06 450 ASP B C 1
ATOM 7353 O O . ASP B 1 450 ? -22.062 2.98 34.656 1 91.06 450 ASP B O 1
ATOM 7357 N N . GLY B 1 451 ? -23.031 1.5 33.312 1 93.06 451 GLY B N 1
ATOM 7358 C CA . GLY B 1 451 ? -22.062 0.473 33.625 1 93.06 451 GLY B CA 1
ATOM 7359 C C . GLY B 1 451 ? -20.797 0.587 32.812 1 93.06 451 GLY B C 1
ATOM 7360 O O . GLY B 1 451 ? -19.797 -0.085 33.094 1 93.06 451 GLY B O 1
ATOM 7361 N N . ASP B 1 452 ? -20.797 1.476 31.891 1 93.88 452 ASP B N 1
ATOM 7362 C CA . ASP B 1 452 ? -19.609 1.659 31.062 1 93.88 452 ASP B CA 1
ATOM 7363 C C . ASP B 1 452 ? -18.438 2.182 31.891 1 93.88 452 ASP B C 1
ATOM 7365 O O . ASP B 1 452 ? -18.625 2.947 32.844 1 93.88 452 ASP B O 1
ATOM 7369 N N . LEU B 1 453 ? -17.234 1.706 31.547 1 95.12 453 LEU B N 1
ATOM 7370 C CA . LEU B 1 453 ? -16.047 2.127 32.25 1 95.12 453 LEU B CA 1
ATOM 7371 C C . LEU B 1 453 ? -15.281 3.188 31.453 1 95.12 453 LEU B C 1
ATOM 7373 O O . LEU B 1 453 ? -15.273 3.16 30.234 1 95.12 453 LEU B O 1
ATOM 7377 N N . MET B 1 454 ? -14.664 4.082 32.188 1 95.06 454 MET B N 1
ATOM 7378 C CA . MET B 1 454 ? -13.758 5.078 31.625 1 95.06 454 MET B CA 1
ATOM 7379 C C . MET B 1 454 ? -12.438 5.102 32.375 1 95.06 454 MET B C 1
ATOM 7381 O O . MET B 1 454 ? -12.406 4.867 33.594 1 95.06 454 MET B O 1
ATOM 7385 N N . ALA B 1 455 ? -11.422 5.25 31.688 1 95.44 455 ALA B N 1
ATOM 7386 C CA . ALA B 1 455 ? -10.125 5.523 32.312 1 95.44 455 ALA B CA 1
ATOM 7387 C C . ALA B 1 455 ? -9.828 7.02 32.312 1 95.44 455 ALA B C 1
ATOM 7389 O O . ALA B 1 455 ? -9.875 7.684 31.281 1 95.44 455 ALA B O 1
ATOM 7390 N N . ILE B 1 456 ? -9.555 7.527 33.5 1 93.56 456 ILE B N 1
ATOM 7391 C CA . ILE B 1 456 ? -9.328 8.961 33.688 1 93.56 456 ILE B CA 1
ATOM 7392 C C . ILE B 1 456 ? -7.863 9.211 34.031 1 93.56 456 ILE B C 1
ATOM 7394 O O . ILE B 1 456 ? -7.332 8.594 34.969 1 93.56 456 ILE B O 1
ATOM 7398 N N . VAL B 1 457 ? -7.242 10.047 33.281 1 92.31 457 VAL B N 1
ATOM 7399 C CA . VAL B 1 457 ? -5.891 10.516 33.562 1 92.31 457 VAL B CA 1
ATOM 7400 C C . VAL B 1 457 ? -5.93 11.992 33.969 1 92.31 457 VAL B C 1
ATOM 7402 O O . VAL B 1 457 ? -6.262 12.852 33.156 1 92.31 457 VAL B O 1
ATOM 7405 N N . GLY B 1 458 ? -5.637 12.273 35.188 1 87.31 458 GLY B N 1
ATOM 7406 C CA . GLY B 1 458 ? -5.746 13.648 35.656 1 87.31 458 GLY B CA 1
ATOM 7407 C C . GLY B 1 458 ? -4.645 14.039 36.625 1 87.31 458 GLY B C 1
ATOM 7408 O O . GLY B 1 458 ? -3.762 13.234 36.906 1 87.31 458 GLY B O 1
ATOM 7409 N N . GLY B 1 459 ? -4.625 15.375 36.812 1 82.06 459 GLY B N 1
ATOM 7410 C CA . GLY B 1 459 ? -3.699 15.922 37.812 1 82.06 459 GLY B CA 1
ATOM 7411 C C . GLY B 1 459 ? -4.367 16.297 39.125 1 82.06 459 GLY B C 1
ATOM 7412 O O . GLY B 1 459 ? -5.445 16.891 39.125 1 82.06 459 GLY B O 1
ATOM 7413 N N . SER B 1 460 ? -3.713 15.883 40.219 1 70.81 460 SER B N 1
ATOM 7414 C CA . SER B 1 460 ? -4.242 16.188 41.562 1 70.81 460 SER B CA 1
ATOM 7415 C C . SER B 1 460 ? -3.834 17.578 42 1 70.81 460 SER B C 1
ATOM 7417 O O . SER B 1 460 ? -4.34 18.078 43 1 70.81 460 SER B O 1
ATOM 7419 N N . PHE B 1 461 ? -2.949 18.156 41.281 1 64.5 461 PHE B N 1
ATOM 7420 C CA . PHE B 1 461 ? -2.338 19.391 41.781 1 64.5 461 PHE B CA 1
ATOM 7421 C C . PHE B 1 461 ? -2.684 20.562 40.875 1 64.5 461 PHE B C 1
ATOM 7423 O O . PHE B 1 461 ? -1.896 21.5 40.719 1 64.5 461 PHE B O 1
ATOM 7430 N N . GLY B 1 462 ? -3.787 20.469 40.25 1 64.5 462 GLY B N 1
ATOM 7431 C CA . GLY B 1 462 ? -4.211 21.531 39.375 1 64.5 462 GLY B CA 1
ATOM 7432 C C . GLY B 1 462 ? -3.658 21.391 37.969 1 64.5 462 GLY B C 1
ATOM 7433 O O . GLY B 1 462 ? -2.875 20.484 37.688 1 64.5 462 GLY B O 1
ATOM 7434 N N . PRO B 1 463 ? -3.984 22.297 37.156 1 62.31 463 PRO B N 1
ATOM 7435 C CA . PRO B 1 463 ? -3.66 22.172 35.719 1 62.31 463 PRO B CA 1
ATOM 7436 C C . PRO B 1 463 ? -2.166 22.312 35.438 1 62.31 463 PRO B C 1
ATOM 7438 O O . PRO B 1 463 ? -1.674 21.828 34.438 1 62.31 463 PRO B O 1
ATOM 7441 N N . ASP B 1 464 ? -1.4 22.859 36.344 1 69.75 464 ASP B N 1
ATOM 7442 C CA . ASP B 1 464 ? 0.013 23.141 36.125 1 69.75 464 ASP B CA 1
ATOM 7443 C C . ASP B 1 464 ? 0.889 21.984 36.562 1 69.75 464 ASP B C 1
ATOM 7445 O O . ASP B 1 464 ? 2.064 21.891 36.219 1 69.75 464 ASP B O 1
ATOM 7449 N N . GLY B 1 465 ? 0.276 21.125 37.281 1 68.94 465 GLY B N 1
ATOM 7450 C CA . GLY B 1 465 ? 1.067 20.062 37.875 1 68.94 465 GLY B CA 1
ATOM 7451 C C . GLY B 1 465 ? 1.2 18.828 37 1 68.94 465 GLY B C 1
ATOM 7452 O O . GLY B 1 465 ? 1.985 17.938 37.281 1 68.94 465 GLY B O 1
ATOM 7453 N N . GLY B 1 466 ? 0.506 18.875 35.906 1 75.38 466 GLY B N 1
ATOM 7454 C CA . GLY B 1 466 ? 0.55 17.703 35.031 1 75.38 466 GLY B CA 1
ATOM 7455 C C . GLY B 1 466 ? -0.247 16.531 35.562 1 75.38 466 GLY B C 1
ATOM 7456 O O . GLY B 1 466 ? -0.835 16.625 36.656 1 75.38 466 GLY B O 1
ATOM 7457 N N . ALA B 1 467 ? -0.278 15.398 34.906 1 82.38 467 ALA B N 1
ATOM 7458 C CA . ALA B 1 467 ? -1.014 14.203 35.312 1 82.38 467 ALA B CA 1
ATOM 7459 C C . ALA B 1 467 ? -0.325 13.5 36.469 1 82.38 467 ALA B C 1
ATOM 7461 O O . ALA B 1 467 ? 0.904 13.406 36.5 1 82.38 467 ALA B O 1
ATOM 7462 N N . SER B 1 468 ? -1.131 13.07 37.469 1 84.06 468 SER B N 1
ATOM 7463 C CA . SER B 1 468 ? -0.551 12.422 38.625 1 84.06 468 SER B CA 1
ATOM 7464 C C . SER B 1 468 ? -1.316 11.156 39 1 84.06 468 SER B C 1
ATOM 7466 O O . SER B 1 468 ? -0.865 10.367 39.812 1 84.06 468 SER B O 1
ATOM 7468 N N . TYR B 1 469 ? -2.381 10.891 38.25 1 86.69 469 TYR B N 1
ATOM 7469 C CA . TYR B 1 469 ? -3.104 9.672 38.594 1 86.69 469 TYR B CA 1
ATOM 7470 C C . TYR B 1 469 ? -3.855 9.117 37.406 1 86.69 469 TYR B C 1
ATOM 7472 O O . TYR B 1 469 ? -4.086 9.836 36.406 1 86.69 469 TYR B O 1
ATOM 7480 N N . VAL B 1 470 ? -4.16 7.82 37.5 1 91.44 470 VAL B N 1
ATOM 7481 C CA . VAL B 1 470 ? -5.09 7.113 36.625 1 91.44 470 VAL B CA 1
ATOM 7482 C C . VAL B 1 470 ? -6.238 6.531 37.469 1 91.44 470 VAL B C 1
ATOM 7484 O O . VAL B 1 470 ? -6.012 5.898 38.5 1 91.44 470 VAL B O 1
ATOM 7487 N N . GLU B 1 471 ? -7.402 6.898 37.094 1 92.19 471 GLU B N 1
ATOM 7488 C CA . GLU B 1 471 ? -8.602 6.383 37.75 1 92.19 471 GLU B CA 1
ATOM 7489 C C . GLU B 1 471 ? -9.5 5.645 36.781 1 92.19 471 GLU B C 1
ATOM 7491 O O . GLU B 1 471 ? -9.656 6.078 35.625 1 92.19 471 GLU B O 1
ATOM 7496 N N . ILE B 1 472 ? -9.969 4.512 37.188 1 94.5 472 ILE B N 1
ATOM 7497 C CA . ILE B 1 472 ? -10.961 3.768 36.406 1 94.5 472 ILE B CA 1
ATOM 7498 C C . ILE B 1 472 ? -12.305 3.795 37.156 1 94.5 472 ILE B C 1
ATOM 7500 O O . ILE B 1 472 ? -12.406 3.389 38.312 1 94.5 472 ILE B O 1
ATOM 7504 N N . ALA B 1 473 ? -13.266 4.293 36.469 1 93 473 ALA B N 1
ATOM 7505 C CA . ALA B 1 473 ? -14.562 4.445 37.125 1 93 473 ALA B CA 1
ATOM 7506 C C . ALA B 1 473 ? -15.703 4.176 36.125 1 93 473 ALA B C 1
ATOM 7508 O O . ALA B 1 473 ? -15.539 4.289 34.938 1 93 473 ALA B O 1
ATOM 7509 N N . ASN B 1 474 ? -16.797 3.777 36.688 1 94 474 ASN B N 1
ATOM 7510 C CA . ASN B 1 474 ? -17.984 3.646 35.844 1 94 474 ASN B CA 1
ATOM 7511 C C . ASN B 1 474 ? -18.688 4.988 35.656 1 94 474 ASN B C 1
ATOM 7513 O O . ASN B 1 474 ? -18.516 5.902 36.469 1 94 474 ASN B O 1
ATOM 7517 N N . VAL B 1 475 ? -19.438 5.031 34.656 1 93.38 475 VAL B N 1
ATOM 7518 C CA . VAL B 1 475 ? -20.094 6.266 34.25 1 93.38 475 VAL B CA 1
ATOM 7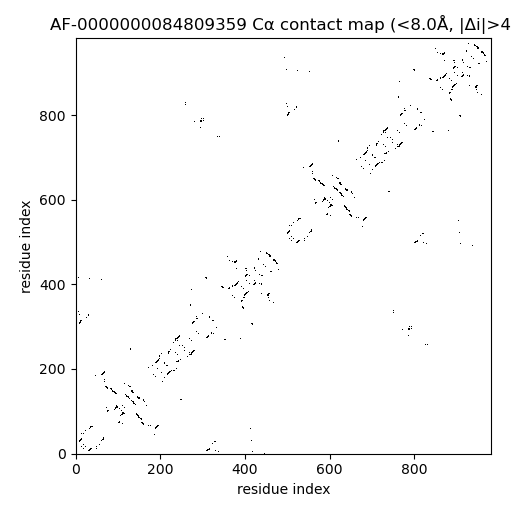519 C C . VAL B 1 475 ? -21.062 6.719 35.344 1 93.38 475 VAL B C 1
ATOM 7521 O O . VAL B 1 475 ? -21.203 7.918 35.594 1 93.38 475 VAL B O 1
ATOM 7524 N N . GLN B 1 476 ? -21.672 5.793 35.969 1 93.06 476 GLN B N 1
ATOM 7525 C CA . GLN B 1 476 ? -22.609 6.109 37.062 1 93.06 476 GLN B CA 1
ATOM 7526 C C . GLN B 1 476 ? -21.922 6.898 38.156 1 93.06 476 GLN B C 1
ATOM 7528 O O . GLN B 1 476 ? -22.438 7.922 38.625 1 93.06 476 GLN B O 1
ATOM 7533 N N . ASN B 1 477 ? -20.781 6.41 38.562 1 91.81 477 ASN B N 1
ATOM 7534 C CA . ASN B 1 477 ? -20.047 7.07 39.625 1 91.81 477 ASN B CA 1
ATOM 7535 C C . ASN B 1 477 ? -19.562 8.453 39.219 1 91.81 477 ASN B C 1
ATOM 7537 O O . ASN B 1 477 ? -19.578 9.391 40 1 91.81 477 ASN B O 1
ATOM 7541 N N . ILE B 1 478 ? -19.188 8.547 38.031 1 90.56 478 ILE B N 1
ATOM 7542 C CA . ILE B 1 478 ? -18.703 9.828 37.531 1 90.56 478 ILE B CA 1
ATOM 7543 C C . ILE B 1 478 ? -19.859 10.828 37.469 1 90.56 478 ILE B C 1
ATOM 7545 O O . ILE B 1 478 ? -19.703 11.977 37.875 1 90.56 478 ILE B O 1
ATOM 7549 N N . ARG B 1 479 ? -21.016 10.352 37.062 1 91 479 ARG B N 1
ATOM 7550 C CA . ARG B 1 479 ? -22.188 11.227 36.969 1 91 479 ARG B CA 1
ATOM 7551 C C . ARG B 1 479 ? -22.609 11.703 38.344 1 91 479 ARG B C 1
ATOM 7553 O O . ARG B 1 479 ? -22.953 12.875 38.531 1 91 479 ARG B O 1
ATOM 7560 N N . LYS B 1 480 ? -22.594 10.805 39.25 1 90.06 480 LYS B N 1
ATOM 7561 C CA . LYS B 1 480 ? -22.938 11.172 40.625 1 90.06 480 LYS B CA 1
ATOM 7562 C C . LYS B 1 480 ? -22 12.25 41.156 1 90.06 480 LYS B C 1
ATOM 7564 O O . LYS B 1 480 ? -22.453 13.219 41.781 1 90.06 480 LYS B O 1
ATOM 7569 N N . ARG B 1 481 ? -20.797 11.969 40.938 1 85.62 481 ARG B N 1
ATOM 7570 C CA . ARG B 1 481 ? -19.812 12.945 41.375 1 85.62 481 ARG B CA 1
ATOM 7571 C C . ARG B 1 481 ? -20.031 14.289 40.688 1 85.62 481 ARG B C 1
ATOM 7573 O O . ARG B 1 481 ? -19.938 15.344 41.344 1 85.62 481 ARG B O 1
ATOM 7580 N N . ASN B 1 482 ? -20.297 14.234 39.469 1 85.19 482 ASN B N 1
ATOM 7581 C CA . ASN B 1 482 ? -20.5 15.453 38.688 1 85.19 482 ASN B CA 1
ATOM 7582 C C . ASN B 1 482 ? -21.719 16.234 39.188 1 85.19 482 ASN B C 1
ATOM 7584 O O . ASN B 1 482 ? -21.703 17.469 39.219 1 85.19 482 ASN B O 1
ATOM 7588 N N . GLU B 1 483 ? -22.719 15.523 39.5 1 84.38 483 GLU B N 1
ATOM 7589 C CA . GLU B 1 483 ? -23.906 16.172 40.062 1 84.38 483 GLU B CA 1
ATOM 7590 C C . GLU B 1 483 ? -23.594 16.922 41.344 1 84.38 483 GLU B C 1
ATOM 7592 O O . GLU B 1 483 ? -24.094 18.016 41.562 1 84.38 483 GLU B O 1
ATOM 7597 N N . GLU B 1 484 ? -22.75 16.266 42.062 1 80.88 484 GLU B N 1
ATOM 7598 C CA . GLU B 1 484 ? -22.344 16.906 43.312 1 80.88 484 GLU B CA 1
ATOM 7599 C C . GLU B 1 484 ? -21.531 18.172 43.062 1 80.88 484 GLU B C 1
ATOM 7601 O O . GLU B 1 484 ? -21.703 19.188 43.75 1 80.88 484 GLU B O 1
ATOM 7606 N N . ILE B 1 485 ? -20.719 18.062 42.125 1 78.81 485 ILE B N 1
ATOM 7607 C CA . ILE B 1 485 ? -19.844 19.188 41.781 1 78.81 485 ILE B CA 1
ATOM 7608 C C . ILE B 1 485 ? -20.688 20.344 41.219 1 78.81 485 ILE B C 1
ATOM 7610 O O . ILE B 1 485 ? -20.5 21.484 41.625 1 78.81 485 ILE B O 1
ATOM 7614 N N . VAL B 1 486 ? -21.656 20.078 40.438 1 79.81 486 VAL B N 1
ATOM 7615 C CA . VAL B 1 486 ? -22.484 21.109 39.812 1 79.81 486 VAL B CA 1
ATOM 7616 C C . VAL B 1 486 ? -23.391 21.734 40.875 1 79.81 486 VAL B C 1
ATOM 7618 O O . VAL B 1 486 ? -23.609 22.938 40.875 1 79.81 486 VAL B O 1
ATOM 7621 N N . ALA B 1 487 ? -23.891 20.891 41.812 1 78.56 487 ALA B N 1
ATOM 7622 C CA . ALA B 1 487 ? -24.766 21.359 42.875 1 78.56 487 ALA B CA 1
ATOM 7623 C C . ALA B 1 487 ? -24.016 22.328 43.812 1 78.56 487 ALA B C 1
ATOM 7625 O O . ALA B 1 487 ? -24.562 23.328 44.25 1 78.56 487 ALA B O 1
ATOM 7626 N N . GLN B 1 488 ? -22.781 22.016 44 1 76 488 GLN B N 1
ATOM 7627 C CA . GLN B 1 488 ? -21.969 22.859 44.875 1 76 488 GLN B CA 1
ATOM 7628 C C . GLN B 1 488 ? -21.656 24.203 44.219 1 76 488 GLN B C 1
ATOM 7630 O O . GLN B 1 488 ? -21.5 25.219 44.875 1 76 488 GLN B O 1
ATOM 7635 N N . HIS B 1 489 ? -21.531 24.141 42.938 1 72.88 489 HIS B N 1
ATOM 7636 C CA . HIS B 1 489 ? -21.234 25.375 42.219 1 72.88 489 HIS B CA 1
ATOM 7637 C C . HIS B 1 489 ? -22.469 26.266 42.125 1 72.88 489 HIS B C 1
ATOM 7639 O O . HIS B 1 489 ? -22.344 27.5 42.125 1 72.88 489 HIS B O 1
ATOM 7645 N N . ASN B 1 490 ? -23.703 25.719 42.031 1 65.44 490 ASN B N 1
ATOM 7646 C CA . ASN B 1 490 ? -24.938 26.484 41.938 1 65.44 490 ASN B CA 1
ATOM 7647 C C . ASN B 1 490 ? -25.391 27 43.281 1 65.44 490 ASN B C 1
ATOM 7649 O O . ASN B 1 490 ? -26.312 27.797 43.375 1 65.44 490 ASN B O 1
ATOM 7653 N N . CYS B 1 491 ? -24.703 26.656 44.375 1 58.81 491 CYS B N 1
ATOM 7654 C CA . CYS B 1 491 ? -25 27.203 45.688 1 58.81 491 CYS B CA 1
ATOM 7655 C C . CYS B 1 491 ? -24.031 28.328 46.031 1 58.81 491 CYS B C 1
ATOM 7657 O O . CYS B 1 491 ? -22.828 28.234 45.75 1 58.81 491 CYS B O 1
#

Foldseek 3Di:
DPLDFQAAEEEEAWLVPAALVLLVLLVVLGHQEYEYELVHDDLVSVLSNLVSNCVNPVLHAYEYEYPFDFKWWAAADPVCPFWDWDAFFQKEKEFEDCRPDHAYSHYIYINHHCVQVFDDAQWKKAWQLRQWIKGFHDGDPGITIIGTRHIGIGGHGTTMDTAPTDDDDDLADPSRLVVLVSCQVRVHAEYEGPPDQELVSLVVSVVSCVVSVHPRFYEYEDQGDSCLVHVLRNLVNGLAYEDACSRNCSRDPPVVSLVSLLVSLLSNLLQLHAYEYEDDLQVVQLEPLDGDPVSLVSLLSCVLSVHLYYYDYSNQHRGPHNSSVSNSSSVSSSVSLPPPVSQAFQLPRCSPVCVPPLLLVQLSVQLVCVVVDVAAEEEEEAAQLVSVSSNLSRNHSHAYEYEYQDSSNSNVSSSGGRYHYDYDDDPQPDQLQSVVRVVVVCVVPDDFDQAHKYWYFGDPPPRVVHTNDIDIDGPVVSVVVNVVSVVVVVD/DPLDFQAAEEEEAWLVPQALVLLVLLVVLGHQEYEYELVHDDLVSVLSNLVSNCVNPVLHAYEYEYPFDFKWWAAADPVCPFWDWDAFFQKEKEFEDCRPDHAYSHYIYINHHCVQVFDDAQWKKAWQLRQWIKGFHDGDPGITIIGTRHIGIGGHGTTMDTAPTDDDGDLADPSRLVVLVSCQVRVHAEYAGPPDQALVSLVVSVVSCVVSVHPRFYEYEDQGDSCLVHVLRNLVNGLAYEDACSRNCSRDPPVVSLVSLLVSLLSNLLQLHAYEYEDDLQVVQLEPLDGDPVSLVSLLSCVLSVHLYYYHYSNQHRGPHNSSVSNSSSVSSSVSLPPPPSQAFQLPRCSPVCVPPLLLVQLSVQLVCVVVDVAAEEEEEAAQLVSVSSNLSRNHSHAYEYEYQDSSNSNVSSSGGRYHYDYDDDPQPDQLQSVVRVVVVCVVPDDFDQAHKYWYFGDPPPRVVHTNDIDIDGPVVSVVVNVVSVVVVVD

Solvent-accessible surface area (backbone atoms only — not comparable to full-atom values): 49620 Å² total; per-residue (Å²): 129,69,90,65,45,39,56,28,28,33,35,24,55,34,57,91,66,64,40,54,67,50,53,50,46,34,43,75,32,47,43,37,32,41,31,36,51,51,74,79,46,52,73,66,36,48,50,52,41,50,53,40,46,43,70,68,39,71,66,54,26,36,29,42,30,40,61,45,68,75,45,26,32,19,46,49,36,70,92,52,54,75,46,49,78,46,45,58,68,43,65,32,33,34,32,40,21,88,50,83,51,59,14,50,85,59,35,41,25,27,47,38,62,60,47,40,81,46,53,56,71,67,39,47,36,26,33,54,79,53,62,26,30,33,33,27,75,35,69,58,95,68,32,29,37,28,33,25,68,38,38,43,74,48,49,52,61,29,43,46,46,48,52,88,54,74,66,96,65,61,68,65,39,71,68,38,50,53,51,52,56,49,34,68,75,58,78,43,44,33,37,33,40,34,67,30,48,37,45,65,34,48,48,58,55,48,50,58,35,55,76,68,71,47,82,59,37,42,26,40,24,39,30,41,58,56,16,60,75,31,38,68,54,33,56,71,66,31,57,23,40,29,45,32,46,64,52,28,47,64,45,38,63,67,50,52,47,59,60,50,52,53,52,52,46,52,52,26,36,47,68,45,23,42,30,32,47,32,53,64,43,50,54,58,18,28,82,28,91,58,64,50,71,24,23,50,37,29,48,47,49,48,54,75,67,62,39,11,24,40,34,40,48,60,24,42,41,72,22,79,29,29,50,56,50,39,33,50,54,41,48,31,48,42,48,55,70,62,38,66,85,77,58,61,54,47,71,82,56,72,36,70,94,44,72,84,35,65,52,47,52,43,33,48,48,48,43,51,45,46,73,77,40,82,40,61,37,34,37,33,61,33,56,73,31,62,65,58,35,44,41,27,38,29,44,44,87,50,45,29,39,33,32,11,77,33,69,68,22,22,23,63,34,38,48,32,26,32,41,48,50,34,69,62,83,70,91,57,88,53,86,62,43,54,55,48,55,53,48,56,55,42,56,73,68,44,86,76,52,54,80,39,28,31,33,35,38,36,34,87,64,46,79,86,59,43,54,72,45,70,44,77,44,35,41,46,59,52,50,53,50,41,50,52,53,52,54,56,66,77,96,125,70,89,66,47,39,58,27,28,34,35,23,55,33,58,91,65,63,40,56,68,50,52,50,47,34,44,74,33,46,43,38,33,40,31,35,51,51,75,78,46,52,73,67,37,49,49,51,41,49,53,40,46,43,70,69,40,70,65,54,27,37,29,42,32,39,61,44,68,74,47,23,32,21,45,49,35,71,92,54,55,75,45,47,78,46,45,59,68,43,65,33,33,34,33,42,21,87,50,83,50,57,15,50,87,58,36,42,25,26,47,39,61,61,48,39,81,48,55,56,72,68,39,46,37,25,31,53,79,53,62,25,30,33,34,27,74,36,70,57,93,68,33,29,36,28,32,25,68,37,38,43,74,46,48,53,61,31,42,46,47,46,52,89,54,76,67,95,64,63,66,64,39,72,68,37,50,53,49,52,55,48,35,67,75,57,79,43,43,31,38,33,40,34,67,31,48,36,44,65,34,48,46,58,53,49,50,58,35,54,76,68,70,48,84,58,37,42,26,38,24,41,29,42,59,56,16,60,76,31,39,68,56,31,56,71,68,31,56,22,38,29,45,32,46,64,51,27,45,63,44,37,64,66,49,52,48,60,59,49,51,52,52,52,45,52,53,25,37,48,68,45,24,41,31,30,47,33,51,65,42,52,53,59,17,28,82,29,92,57,63,51,70,23,22,51,36,30,49,46,50,47,53,74,67,62,40,11,24,40,34,41,48,59,24,41,41,73,23,79,28,30,51,56,50,40,33,50,53,40,48,29,47,42,48,55,70,62,38,66,84,77,58,62,55,46,70,82,56,72,37,71,92,43,74,82,35,67,52,48,53,43,33,49,48,48,42,52,46,45,71,76,40,83,41,62,37,35,38,33,62,33,57,74,32,63,64,57,35,43,40,28,40,31,45,45,86,49,47,30,38,33,32,12,77,32,68,66,22,21,23,62,34,39,49,33,26,30,40,47,50,34,68,62,83,68,88,57,88,53,86,63,42,54,53,49,55,52,48,57,56,42,55,74,68,43,86,76,52,53,78,39,29,31,33,36,41,36,34,86,65,45,78,86,58,44,53,71,44,69,45,78,45,36,42,45,59,51,49,54,51,42,50,51,53,52,53,56,66,77,97

InterPro domains:
  IPR001697 Pyruvate kinase [PR01050] (58-74)
  IPR001697 Pyruvate kinase [PR01050] (188-202)
  IPR001697 Pyruvate kinase [PR01050] (218-244)
  IPR001697 Pyruvate kinase [PR01050] (245-269)
  IPR001697 Pyruvate kinase [PR01050] (270-294)
  IPR001697 Pyruvate kinase [PR01050] (295-313)
  IPR001697 Pyruvate kinase [PR01050] (314-330)
  IPR001697 Pyruvate kinase [PTHR11817] (3-457)
  IPR001697 Pyruvate kinase [TIGR01064] (5-465)
  IPR011037 Pyruvate kinase-like, insert domain superfamily [SSF50800] (69-169)
  IPR015793 Pyruvate kinase, barrel [PF00224] (4-326)
  IPR015795 Pyruvate kinase, C-terminal [PF02887] (362-472)
  IPR015806 Pyruvate kinase, insert domain superfamily [G3DSA:2.40.33.10] (69-170)
  IPR015813 Pyruvate/Phosphoenolpyruvate kinase-like domain superfamily [SSF51621] (3-341)
  IPR018209 Pyruvate kinase, active site [PS00110] (216-228)
  IPR036918 Pyruvate kinase, C-terminal domain superfamily [G3DSA:3.40.1380.20] (337-459)
  IPR036918 Pyruvate kinase, C-terminal domain superfamily [SSF52935] (324-475)
  IPR040442 Pyruvate kinase-like domain superfamily [G3DSA:3.20.20.60] (5-336)

Nearest PDB structures (foldseek):
  7l21-assembly1_A-4  TM=8.895E-01  e=1.826E-52  Homo sapiens
  6wp6-assembly1_A-2  TM=8.708E-01  e=4.982E-51  Homo sapiens
  3khd-assembly3_B  TM=9.242E-01  e=2.517E-49  Plasmodium falciparum 3D7
  3eoe-assembly1_B  TM=9.298E-01  e=2.649E-48  Toxoplasma gondii
  3khd-assembly3_D  TM=9.123E-01  e=3.383E-30  Plasmodium falciparum 3D7

Secondary structure (DSSP, 8-state):
--S--SSEEEEE--TTT--HHHHHHHHHHT--EEEEETTS--HHHHHHHHHHHHHH-TTS-EEEE-----EEB-PBPGGGTTEEEE-TT-EEEEEE-SS-SPB-SSEEEES-TTHHHHSPTT-EEEETTTTEEEEEEEE-SS-EEEEEEE-EEEETT-EEE-TT------SS-HHHHHHHHHHHHTT--EEEESS--SHHHHHHHHHHHHHTT--PEEEEEE-SHHHHHTHHHHHHHSSEEEEEHHHHHHHS-GGGHHHHHHHHHHHHHHTT--EEEESSSSGGGGT-SS--HHHHHHHHHHHHTT-SEEEESHHHHT-S-HHHHHHHHHHHHHHHHT-TTT----TT---GGGTT-HHHHHHHHHHHHHHHS-EEEEEEEESSSHHHHHHHHTT-SSEEEEEESSHHHHHHHTTSTTEEEEE------STTHHHHHHHHHHHHHSPPPTT-EEEEEE-TT-TTS---EEEEEEHHHHHHHHHHHHHHHH-/--S--SSEEEEE--TTT--HHHHHHHHHHT--EEEEETTS--HHHHHHHHHHHHHH-TTS-EEEE-----EEB-PBPGGGTTEEEE-TT-EEEEEE-SS-SPB-SSEEEES-TTHHHHSPTT-EEEETTTTEEEEEEEE-SS-EEEEEEE-EEEETT-EEE-TT------SS-HHHHHHHHHHHHTT--EEEESS--SHHHHHHHHHHHHHTT--PEEEEEE-SHHHHHTHHHHHHHSSEEEEEHHHHHHHS-GGGHHHHHHHHHHHHHHHT--EEEESSSSGGGGT-SS--HHHHHHHHHHHHTT-SEEEESHHHHT-S-HHHHHHHHHHHHHHHHT-TTT----TT---GGGTT-HHHHHHHHHHHHHHHS-EEEEEEEESSSHHHHHHHHTT-SSEEEEEESSHHHHHHHTTSTTEEEEE------STTHHHHHHHHHHHHHSPPPTT-EEEEEE-TT-TTS---EEEEEEHHHHHHHHHHHHHHHH-

pLDDT: mean 91.95, std 9.58, range [34.62, 98.88]

Organism: NCBI:txid717959